Protein AF-0000000076971433 (afdb_homodimer)

pLDDT: mean 75.14, std 22.91, range [14.65, 96.81]

Sequence (812 aa):
SLRRSRSKHLTMSSSSPRTAMARDSKKKKKKRLKGSPVSKLTDDILADIISRVPYKSTCCCQCVSTRWRDLISHREHQKKMPQSIAGFFHEGSNAFRSPRNARYFTNLSRQRYPLVDPSLSFLPDCERLDILDGCNGLLLCHCWMAVDPMAFYYYVVCNPTTGKWVAVPATDGSSMVSVARLVFDPAVSSHFQVFEFIDEQSRGIAEDELDADCCGRIEALAIYSSKTGAWKYQTVEHGPFVIPENSVSAFFNGILHLPAYECVVAVDVEGANWWLVDVPEPPYYADCIGGVFPSQGHLYFAESDRSKLSVWVLEDYVTGKWTLKHNVSHLHLFGREYSSFADYYSVISIHPEHGLIFIVSGEEKTLMSYDMDSGELCILRQLGWECRPPYVPYVRLFSESLGDENSLRRSRSKHLTMSSSSPRTAMARDSKKKKKKRLKGSPVSKLTDDILADIISRVPYKSTCCCQCVSTRWRDLISHREHQKKMPQSIAGFFHEGSNAFRSPRNARYFTNLSRQRYPLVDPSLSFLPDCERLDILDGCNGLLLCHCWMAVDPMAFYYYVVCNPTTGKWVAVPATDGSSMVSVARLVFDPAVSSHFQVFEFIDEQSRGIAEDELDADCCGRIEALAIYSSKTGAWKYQTVEHGPFVIPENSVSAFFNGILHLPAYECVVAVDVEGANWWLVDVPEPPYYADCIGGVFPSQGHLYFAESDRSKLSVWVLEDYVTGKWTLKHNVSHLHLFGREYSSFADYYSVISIHPEHGLIFIVSGEEKTLMSYDMDSGELCILRQLGWECRPPYVPYVRLFSESLGDEN

InterPro domains:
  IPR001810 F-box domain [PF00646] (39-75)
  IPR001810 F-box domain [SM00256] (41-81)
  IPR011044 Quinoprotein amine dehydrogenase, beta chain-like [SSF50969] (158-384)
  IPR036047 F-box-like domain superfamily [SSF81383] (30-94)
  IPR055290 F-box protein At3g26010-like [PTHR35546] (41-379)
  IPR056592 F-box protein At3g26010-like, beta-propeller domain [PF24750] (133-381)

Radius of gyration: 39.4 Å; Cα contacts (8 Å, |Δi|>4): 1635; chains: 2; bounding box: 202×91×122 Å

Organism: Aegilops tauschii subsp. strangulata (NCBI:txid200361)

Secondary structure (DSSP, 8-state):
------------------------------------TTTTS-HHHHHHHHHHS-HHHHHHGGGT-HHHHHHHH-HHHHTTS---EEEEEEEEE-TTEESSEEEEEEESS--SS-SS-TT-TTSPP-SEEEEEEEETTEEEEEEEEE-SS-EEEEEEEEETTTTEEEEEPPPTTGGG--EEEEEE-TTT-S-EEEEEEEETGGGT--TTTS-GGGTTBEEEEEEEETTTTEEEEEE--S---B--TT---EEETTEEEEE-SSEEEEEETTS--EEEEE-SS--SSTT---EEEEETTEEEEEEE-SSEEEEEEEEETTTTEEEEEEEEEHHHHHTTTTGGGGGSEEEEEE-SSSSEEEEEETTTTEEEEEETTT--EEEEEE--TTEEEEEEEEE------SS---/------------------------------------TTTTS-HHHHHHHHHHS-HHHHHHGGGT-HHHHHHHH-HHHHTTS---EEEEEEEEE-TTEESSEEEEEEESS--SS-SS-TT-TTS---SEEEEEEEETTEEEEEEEEEETTEEEEEEEEEETTTTEEEEEPPPTTGGG--EEEEEE-TTT-S-EEEEEEEETGGGT--GGGS-GGGTTBEEEEEEEETTTTEEEEEE--S---BPPTT---EEETTEEEEE-SSEEEEEETTS--EEEEEPSS--SSTT---EEEEETTEEEEEEE-SSEEEEEEEEETTTTEEEEEEEEEHHHHHTTTTGGGGGSEEEEEE-SSSSEEEEEETTTTEEEEEETTT--EEEEEE--TTEEEEEEEEE------SS---

Foldseek 3Di:
DDDDPDDPPVVPPCPPPPPPPPPPPPPPPPPPPPQDPVNPQPLQNLLVVVLVDALVVLVVCVVVDVSSVCCLEPLVNLVVRALWFQWWKFKFADPVDVVRIDIDTDGLDPDPDGSFDRVLVLDDDAPDKAFQADDSQKTKIWGWHPDPPDIDIWIKIAHRRQSDIDTQGDDPLNVLFLAKYKADDSNVDLKIKMKTFDAPVSVVDDPVVDDPVQPQFGFKMWMAILAVSDIDIDGDPDDGWHADRQAAWDDAPQWIWTWTQFFIWIAGNVRPDIDTAGDPDHAPDSPWIWHWAAAPRWIKTWGDHLWKIWIWTQDDRVVNDIDTDAIDTLCLQQNPVRSVFSVDKGFQYATRYFQKTWMFGDQQGWIWIAHRVVSDIGTRDRPGNRIDDDIYGRGRRSYPRNYPPD/DDDDPDPPPPVPPPPPPPPPPPPPPPPPPPPPPPPDPVNPQPLQNLLVVVLVDALVVLVVCVVVDVVSVCCLEPLVNLVVRALWFQFWKFKFADPVDVVRIDIDTDGLDPDPDGSFDRVLVLDDDAPDKAFQADDSQKTKIWGWHPDPPDIDIWIKIARRRQSDIDTQGADPLNVLFLAKYKADDSNVDLKIKMKTFDAPVSVVDDPVVDDPVQPQFGFKMWMAILAVSDIDIDGDPDDGWHADRQAAWDDAPQWIWTWTQFFIWIAGNVRPDIDTAGDPDHAPDSPWIWHWAAAPRWIKTWGDHLWKIWIWTQDDRVVNDIDTDAIDTLCLQQNPVRSVFSVDKGFQYATRYFQKTWMFGDQQGWIWIAHRVVSDIGTSDRPGNRIDDDIYGRGHRSYPRNYPPD

Structure (mmCIF, N/CA/C/O backbone):
data_AF-0000000076971433-model_v1
#
loop_
_entity.id
_entity.type
_entity.pdbx_description
1 polymer 'F-box domain-containing protein'
#
loop_
_atom_site.group_PDB
_atom_site.id
_atom_site.type_symbol
_atom_site.label_atom_id
_atom_site.label_alt_id
_atom_site.label_comp_id
_atom_site.label_asym_id
_atom_site.label_entity_id
_atom_site.label_seq_id
_atom_site.pdbx_PDB_ins_code
_atom_site.Cartn_x
_atom_site.Cartn_y
_atom_site.Cartn_z
_atom_site.occupancy
_atom_site.B_iso_or_equiv
_atom_site.auth_seq_id
_atom_site.auth_comp_id
_atom_site.auth_asym_id
_atom_site.auth_atom_id
_atom_site.pdbx_PDB_model_num
ATOM 1 N N . SER A 1 1 ? 108 -48.25 -32.625 1 18.06 1 SER A N 1
ATOM 2 C CA . SER A 1 1 ? 108.562 -46.906 -32.5 1 18.06 1 SER A CA 1
ATOM 3 C C . SER A 1 1 ? 107.812 -45.938 -33.375 1 18.06 1 SER A C 1
ATOM 5 O O . SER A 1 1 ? 107.188 -45 -32.875 1 18.06 1 SER A O 1
ATOM 7 N N . LEU A 1 2 ? 108.125 -45.406 -34.688 1 14.65 2 LEU A N 1
ATOM 8 C CA . LEU A 1 2 ? 108.688 -44.094 -34.969 1 14.65 2 LEU A CA 1
ATOM 9 C C . LEU A 1 2 ? 107.625 -43.219 -35.656 1 14.65 2 LEU A C 1
ATOM 11 O O . LEU A 1 2 ? 107.75 -41.969 -35.688 1 14.65 2 LEU A O 1
ATOM 15 N N . ARG A 1 3 ? 106.625 -43.875 -36.406 1 15.77 3 ARG A N 1
ATOM 16 C CA . ARG A 1 3 ? 106.625 -43.281 -37.75 1 15.77 3 ARG A CA 1
ATOM 17 C C . ARG A 1 3 ? 106.125 -41.844 -37.719 1 15.77 3 ARG A C 1
ATOM 19 O O . ARG A 1 3 ? 105.438 -41.406 -36.781 1 15.77 3 ARG A O 1
ATOM 26 N N . ARG A 1 4 ? 106.062 -41.156 -38.969 1 17.53 4 ARG A N 1
ATOM 27 C CA . ARG A 1 4 ? 106.25 -39.938 -39.75 1 17.53 4 ARG A CA 1
ATOM 28 C C . ARG A 1 4 ? 105.062 -39 -39.562 1 17.53 4 ARG A C 1
ATOM 30 O O . ARG A 1 4 ? 103.938 -39.375 -39.875 1 17.53 4 ARG A O 1
ATOM 37 N N . SER A 1 5 ? 104.938 -38.031 -38.719 1 16.42 5 SER A N 1
ATOM 38 C CA . SER A 1 5 ? 104.062 -37.281 -37.844 1 16.42 5 SER A CA 1
ATOM 39 C C . SER A 1 5 ? 103.375 -36.156 -38.625 1 16.42 5 SER A C 1
ATOM 41 O O . SER A 1 5 ? 102.688 -35.312 -38.031 1 16.42 5 SER A O 1
ATOM 43 N N . ARG A 1 6 ? 103.938 -36.188 -40 1 17.91 6 ARG A N 1
ATOM 44 C CA . ARG A 1 6 ? 103.938 -34.781 -40.406 1 17.91 6 ARG A CA 1
ATOM 45 C C . ARG A 1 6 ? 102.562 -34.125 -40.281 1 17.91 6 ARG A C 1
ATOM 47 O O . ARG A 1 6 ? 101.562 -34.844 -40.156 1 17.91 6 ARG A O 1
ATOM 54 N N . SER A 1 7 ? 102.312 -32.906 -41 1 18.09 7 SER A N 1
ATOM 55 C CA . SER A 1 7 ? 101.938 -31.484 -40.875 1 18.09 7 SER A CA 1
ATOM 56 C C . SER A 1 7 ? 100.562 -31.234 -41.406 1 18.09 7 SER A C 1
ATOM 58 O O . SER A 1 7 ? 100.312 -31.281 -42.625 1 18.09 7 SER A O 1
ATOM 60 N N . LYS A 1 8 ? 99.5 -31.766 -40.875 1 22.47 8 LYS A N 1
ATOM 61 C CA . LYS A 1 8 ? 98.125 -31.969 -41.281 1 22.47 8 LYS A CA 1
ATOM 62 C C . LYS A 1 8 ? 97.438 -30.641 -41.469 1 22.47 8 LYS A C 1
ATOM 64 O O . LYS A 1 8 ? 97.188 -29.906 -40.5 1 22.47 8 LYS A O 1
ATOM 69 N N . HIS A 1 9 ? 97.812 -29.922 -42.531 1 20.19 9 HIS A N 1
ATOM 70 C CA . HIS A 1 9 ? 97.562 -28.531 -42.875 1 20.19 9 HIS A CA 1
ATOM 71 C C . HIS A 1 9 ? 96.062 -28.266 -42.938 1 20.19 9 HIS A C 1
ATOM 73 O O . HIS A 1 9 ? 95.312 -28.859 -43.75 1 20.19 9 HIS A O 1
ATOM 79 N N . LEU A 1 10 ? 95.375 -28.094 -41.844 1 21.97 10 LEU A N 1
ATOM 80 C CA . LEU A 1 10 ? 93.938 -28.141 -41.594 1 21.97 10 LEU A CA 1
ATOM 81 C C . LEU A 1 10 ? 93.25 -26.969 -42.281 1 21.97 10 LEU A C 1
ATOM 83 O O . LEU A 1 10 ? 93.5 -25.812 -41.969 1 21.97 10 LEU A O 1
ATOM 87 N N . THR A 1 11 ? 93.188 -27 -43.531 1 21.25 11 THR A N 1
ATOM 88 C CA . THR A 1 11 ? 92.688 -25.984 -44.469 1 21.25 11 THR A CA 1
ATOM 89 C C . THR A 1 11 ? 91.312 -25.469 -43.969 1 21.25 11 THR A C 1
ATOM 91 O O . THR A 1 11 ? 90.312 -26.219 -43.875 1 21.25 11 THR A O 1
ATOM 94 N N . MET A 1 12 ? 91.25 -24.516 -43.094 1 23.09 12 MET A N 1
ATOM 95 C CA . MET A 1 12 ? 90.188 -24 -42.281 1 23.09 12 MET A CA 1
ATOM 96 C C . MET A 1 12 ? 89.125 -23.281 -43.156 1 23.09 12 MET A C 1
ATOM 98 O O . MET A 1 12 ? 89.438 -22.297 -43.812 1 23.09 12 MET A O 1
ATOM 102 N N . SER A 1 13 ? 88.438 -24.016 -43.906 1 21.97 13 SER A N 1
ATOM 103 C CA . SER A 1 13 ? 87.438 -23.531 -44.844 1 21.97 13 SER A CA 1
ATOM 104 C C . SER A 1 13 ? 86.562 -22.438 -44.219 1 21.97 13 SER A C 1
ATOM 106 O O . SER A 1 13 ? 86.125 -22.562 -43.062 1 21.97 13 SER A O 1
ATOM 108 N N . SER A 1 14 ? 86.688 -21.203 -44.625 1 23.11 14 SER A N 1
ATOM 109 C CA . SER A 1 14 ? 86.25 -19.875 -44.25 1 23.11 14 SER A CA 1
ATOM 110 C C . SER A 1 14 ? 84.75 -19.766 -44.344 1 23.11 14 SER A C 1
ATOM 112 O O . SER A 1 14 ? 84.188 -19.688 -45.438 1 23.11 14 SER A O 1
ATOM 114 N N . SER A 1 15 ? 84 -20.688 -43.844 1 22.64 15 SER A N 1
ATOM 115 C CA . SER A 1 15 ? 82.562 -20.797 -44.062 1 22.64 15 SER A CA 1
ATOM 116 C C . SER A 1 15 ? 81.875 -19.5 -43.688 1 22.64 15 SER A C 1
ATOM 118 O O . SER A 1 15 ? 81.938 -19.047 -42.562 1 22.64 15 SER A O 1
ATOM 120 N N . SER A 1 16 ? 81.875 -18.609 -44.562 1 24.41 16 SER A N 1
ATOM 121 C CA . SER A 1 16 ? 81.312 -17.281 -44.312 1 24.41 16 SER A CA 1
ATOM 122 C C . SER A 1 16 ? 79.938 -17.359 -43.719 1 24.41 16 SER A C 1
ATOM 124 O O . SER A 1 16 ? 79.062 -18.094 -44.219 1 24.41 16 SER A O 1
ATOM 126 N N . PRO A 1 17 ? 79.75 -17.031 -42.469 1 25.36 17 PRO A N 1
ATOM 127 C CA . PRO A 1 17 ? 78.562 -17.266 -41.719 1 25.36 17 PRO A CA 1
ATOM 128 C C . PRO A 1 17 ? 77.375 -16.469 -42.25 1 25.36 17 PRO A C 1
ATOM 130 O O . PRO A 1 17 ? 77.438 -15.234 -42.344 1 25.36 17 PRO A O 1
ATOM 133 N N . ARG A 1 18 ? 76.75 -16.766 -43.312 1 24.42 18 ARG A N 1
ATOM 134 C CA . ARG A 1 18 ? 75.562 -16.125 -43.844 1 24.42 18 ARG A CA 1
ATOM 135 C C . ARG A 1 18 ? 74.562 -15.789 -42.719 1 24.42 18 ARG A C 1
ATOM 137 O O . ARG A 1 18 ? 74.188 -16.656 -41.938 1 24.42 18 ARG A O 1
ATOM 144 N N . THR A 1 19 ? 74.688 -14.68 -42.156 1 24.05 19 THR A N 1
ATOM 145 C CA . THR A 1 19 ? 73.938 -14.148 -41.031 1 24.05 19 THR A CA 1
ATOM 146 C C . THR A 1 19 ? 72.438 -14.227 -41.312 1 24.05 19 THR A C 1
ATOM 148 O O . THR A 1 19 ? 71.938 -13.555 -42.219 1 24.05 19 THR A O 1
ATOM 151 N N . ALA A 1 20 ? 71.875 -15.312 -41.469 1 24.41 20 ALA A N 1
ATOM 152 C CA . ALA A 1 20 ? 70.438 -15.469 -41.719 1 24.41 20 ALA A CA 1
ATOM 153 C C . ALA A 1 20 ? 69.625 -14.578 -40.781 1 24.41 20 ALA A C 1
ATOM 155 O O . ALA A 1 20 ? 69.688 -14.695 -39.562 1 24.41 20 ALA A O 1
ATOM 156 N N . MET A 1 21 ? 69.312 -13.406 -41.156 1 25.36 21 MET A N 1
ATOM 157 C CA . MET A 1 21 ? 68.438 -12.445 -40.469 1 25.36 21 MET A CA 1
ATOM 158 C C . MET A 1 21 ? 67.188 -13.102 -40.031 1 25.36 21 MET A C 1
ATOM 160 O O . MET A 1 21 ? 66.375 -13.555 -40.844 1 25.36 21 MET A O 1
ATOM 164 N N . ALA A 1 22 ? 67.25 -13.812 -39 1 25.61 22 ALA A N 1
ATOM 165 C CA . ALA A 1 22 ? 66.062 -14.516 -38.438 1 25.61 22 ALA A CA 1
ATOM 166 C C . ALA A 1 22 ? 64.875 -13.586 -38.281 1 25.61 22 ALA A C 1
ATOM 168 O O . ALA A 1 22 ? 65 -12.562 -37.625 1 25.61 22 ALA A O 1
ATOM 169 N N . ARG A 1 23 ? 64.188 -13.398 -39.312 1 24.62 23 ARG A N 1
ATOM 170 C CA . ARG A 1 23 ? 62.906 -12.68 -39.25 1 24.62 23 ARG A CA 1
ATOM 171 C C . ARG A 1 23 ? 62.125 -13.094 -38 1 24.62 23 ARG A C 1
ATOM 173 O O . ARG A 1 23 ? 61.812 -14.273 -37.812 1 24.62 23 ARG A O 1
ATOM 180 N N . ASP A 1 24 ? 62.406 -12.516 -36.875 1 25.7 24 ASP A N 1
ATOM 181 C CA . ASP A 1 24 ? 61.75 -12.703 -35.594 1 25.7 24 ASP A CA 1
ATOM 182 C C . ASP A 1 24 ? 60.219 -12.781 -35.75 1 25.7 24 ASP A C 1
ATOM 184 O O . ASP A 1 24 ? 59.594 -11.828 -36.188 1 25.7 24 ASP A O 1
ATOM 188 N N . SER A 1 25 ? 59.75 -13.773 -36.281 1 22.55 25 SER A N 1
ATOM 189 C CA . SER A 1 25 ? 58.312 -13.93 -36.312 1 22.55 25 SER A CA 1
ATOM 190 C C . SER A 1 25 ? 57.719 -13.625 -34.938 1 22.55 25 SER A C 1
ATOM 192 O O . SER A 1 25 ? 57.938 -14.359 -33.969 1 22.55 25 SER A O 1
ATOM 194 N N . LYS A 1 26 ? 57.594 -12.352 -34.531 1 27.58 26 LYS A N 1
ATOM 195 C CA . LYS A 1 26 ? 56.812 -12.055 -33.344 1 27.58 26 LYS A CA 1
ATOM 196 C C . LYS A 1 26 ? 55.594 -12.961 -33.25 1 27.58 26 LYS A C 1
ATOM 198 O O . LYS A 1 26 ? 54.719 -12.914 -34.125 1 27.58 26 LYS A O 1
ATOM 203 N N . LYS A 1 27 ? 55.781 -14.133 -32.812 1 27.14 27 LYS A N 1
ATOM 204 C CA . LYS A 1 27 ? 54.656 -14.992 -32.406 1 27.14 27 LYS A CA 1
ATOM 205 C C . LYS A 1 27 ? 53.5 -14.172 -31.844 1 27.14 27 LYS A C 1
ATOM 207 O O . LYS A 1 27 ? 53.688 -13.43 -30.875 1 27.14 27 LYS A O 1
ATOM 212 N N . LYS A 1 28 ? 52.656 -13.773 -32.625 1 27.02 28 LYS A N 1
ATOM 213 C CA . LYS A 1 28 ? 51.406 -13.219 -32.156 1 27.02 28 LYS A CA 1
ATOM 214 C C . LYS A 1 28 ? 50.938 -13.914 -30.891 1 27.02 28 LYS A C 1
ATOM 216 O O . LYS A 1 28 ? 50.656 -15.117 -30.891 1 27.02 28 LYS A O 1
ATOM 221 N N . LYS A 1 29 ? 51.469 -13.656 -29.781 1 28.19 29 LYS A N 1
ATOM 222 C CA . LYS A 1 29 ? 50.844 -14.062 -28.531 1 28.19 29 LYS A CA 1
ATOM 223 C C . LYS A 1 29 ? 49.312 -14.133 -28.656 1 28.19 29 LYS A C 1
ATOM 225 O O . LYS A 1 29 ? 48.656 -13.125 -28.922 1 28.19 29 LYS A O 1
ATOM 230 N N . LYS A 1 30 ? 48.844 -15.117 -29.234 1 25.2 30 LYS A N 1
ATOM 231 C CA . LYS A 1 30 ? 47.406 -15.352 -29.125 1 25.2 30 LYS A CA 1
ATOM 232 C C . LYS A 1 30 ? 46.875 -14.867 -27.781 1 25.2 30 LYS A C 1
ATOM 234 O O . LYS A 1 30 ? 47.281 -15.367 -26.734 1 25.2 30 LYS A O 1
ATOM 239 N N . LYS A 1 31 ? 46.75 -13.656 -27.609 1 27.23 31 LYS A N 1
ATOM 240 C CA . LYS A 1 31 ? 45.969 -13.094 -26.5 1 27.23 31 LYS A CA 1
ATOM 241 C C . LYS A 1 31 ? 44.875 -14.055 -26.047 1 27.23 31 LYS A C 1
ATOM 243 O O . LYS A 1 31 ? 43.969 -14.367 -26.797 1 27.23 31 LYS A O 1
ATOM 248 N N . ARG A 1 32 ? 45.25 -15.086 -25.344 1 26.11 32 ARG A N 1
ATOM 249 C CA . ARG A 1 32 ? 44.281 -15.867 -24.594 1 26.11 32 ARG A CA 1
ATOM 250 C C . ARG A 1 32 ? 43.094 -15.008 -24.172 1 26.11 32 ARG A C 1
ATOM 252 O O . ARG A 1 32 ? 43.25 -14.062 -23.391 1 26.11 32 ARG A O 1
ATOM 259 N N . LEU A 1 33 ? 42.375 -14.656 -25.141 1 29.3 33 LEU A N 1
ATOM 260 C CA . LEU A 1 33 ? 41.094 -14.055 -24.781 1 29.3 33 LEU A CA 1
ATOM 261 C C . LEU A 1 33 ? 40.625 -14.547 -23.406 1 29.3 33 LEU A C 1
ATOM 263 O O . LEU A 1 33 ? 40.344 -15.734 -23.234 1 29.3 33 LEU A O 1
ATOM 267 N N . LYS A 1 34 ? 41.375 -14.211 -22.391 1 31.64 34 LYS A N 1
ATOM 268 C CA . LYS A 1 34 ? 40.844 -14.344 -21.031 1 31.64 34 LYS A CA 1
ATOM 269 C C . LYS A 1 34 ? 39.312 -14.359 -21.031 1 31.64 34 LYS A C 1
ATOM 271 O O . LYS A 1 34 ? 38.656 -13.406 -21.484 1 31.64 34 LYS A O 1
ATOM 276 N N . GLY A 1 35 ? 38.844 -15.484 -21.406 1 33.47 35 GLY A N 1
ATOM 277 C CA . GLY A 1 35 ? 37.406 -15.734 -21.359 1 33.47 35 GLY A CA 1
ATOM 278 C C . GLY A 1 35 ? 36.688 -14.891 -20.328 1 33.47 35 GLY A C 1
ATOM 279 O O . GLY A 1 35 ? 37.25 -14.57 -19.281 1 33.47 35 GLY A O 1
ATOM 280 N N . SER A 1 36 ? 36.062 -13.891 -20.844 1 36.91 36 SER A N 1
ATOM 281 C CA . SER A 1 36 ? 35.281 -13.039 -19.953 1 36.91 36 SER A CA 1
ATOM 282 C C . SER A 1 36 ? 34.812 -13.82 -18.734 1 36.91 36 SER A C 1
ATOM 284 O O . SER A 1 36 ? 34.531 -15.016 -18.828 1 36.91 36 SER A O 1
ATOM 286 N N . PRO A 1 37 ? 35.312 -13.453 -17.578 1 40.94 37 PRO A N 1
ATOM 287 C CA . PRO A 1 37 ? 34.844 -14.133 -16.375 1 40.94 37 PRO A CA 1
ATOM 288 C C . PRO A 1 37 ? 33.438 -14.672 -16.531 1 40.94 37 PRO A C 1
ATOM 290 O O . PRO A 1 37 ? 33 -15.562 -15.773 1 40.94 37 PRO A O 1
ATOM 293 N N . VAL A 1 38 ? 32.719 -14.078 -17.344 1 42.66 38 VAL A N 1
ATOM 294 C CA . VAL A 1 38 ? 31.406 -14.625 -17.594 1 42.66 38 VAL A CA 1
ATOM 295 C C . VAL A 1 38 ? 31.516 -15.945 -18.344 1 42.66 38 VAL A C 1
ATOM 297 O O . VAL A 1 38 ? 30.641 -16.812 -18.234 1 42.66 38 VAL A O 1
ATOM 300 N N . SER A 1 39 ? 32.469 -16.156 -19.078 1 43.81 39 SER A N 1
ATOM 301 C CA . SER A 1 39 ? 32.688 -17.406 -19.797 1 43.81 39 SER A CA 1
ATOM 302 C C . SER A 1 39 ? 32.906 -18.562 -18.828 1 43.81 39 SER A C 1
ATOM 304 O O . SER A 1 39 ? 32.656 -19.719 -19.156 1 43.81 39 SER A O 1
ATOM 306 N N . LYS A 1 40 ? 33.531 -18.391 -17.781 1 43.25 40 LYS A N 1
ATOM 307 C CA . LYS A 1 40 ? 33.812 -19.422 -16.797 1 43.25 40 LYS A CA 1
ATOM 308 C C . LYS A 1 40 ? 32.594 -19.703 -15.922 1 43.25 40 LYS A C 1
ATOM 310 O O . LYS A 1 40 ? 32.625 -20.625 -15.094 1 43.25 40 LYS A O 1
ATOM 315 N N . LEU A 1 41 ? 31.719 -18.734 -15.875 1 44.47 41 LEU A N 1
ATOM 316 C CA . LEU A 1 41 ? 30.547 -19 -15.055 1 44.47 41 LEU A CA 1
ATOM 317 C C . LEU A 1 41 ? 29.688 -20.078 -15.688 1 44.47 41 LEU A C 1
ATOM 319 O O . LEU A 1 41 ? 29.438 -20.062 -16.891 1 44.47 41 LEU A O 1
ATOM 323 N N . THR A 1 42 ? 29.609 -21.234 -15.094 1 45.91 42 THR A N 1
ATOM 324 C CA . THR A 1 42 ? 28.766 -22.312 -15.57 1 45.91 42 THR A CA 1
ATOM 325 C C . THR A 1 42 ? 27.359 -21.797 -15.891 1 45.91 42 THR A C 1
ATOM 327 O O . THR A 1 42 ? 26.938 -20.766 -15.367 1 45.91 42 THR A O 1
ATOM 330 N N . ASP A 1 43 ? 26.828 -22.391 -16.906 1 48.88 43 ASP A N 1
ATOM 331 C CA . ASP A 1 43 ? 25.469 -22.047 -17.297 1 48.88 43 ASP A CA 1
ATOM 332 C C . ASP A 1 43 ? 24.562 -21.891 -16.078 1 48.88 43 ASP A C 1
ATOM 334 O O . ASP A 1 43 ? 23.672 -21.047 -16.078 1 48.88 43 ASP A O 1
ATOM 338 N N . ASP A 1 44 ? 24.844 -22.656 -15.109 1 48.03 44 ASP A N 1
ATOM 339 C CA . ASP A 1 44 ? 24.062 -22.609 -13.883 1 48.03 44 ASP A CA 1
ATOM 340 C C . ASP A 1 44 ? 24.25 -21.281 -13.156 1 48.03 44 ASP A C 1
ATOM 342 O O . ASP A 1 44 ? 23.297 -20.703 -12.656 1 48.03 44 ASP A O 1
ATOM 346 N N . ILE A 1 45 ? 25.422 -20.938 -13.125 1 51.31 45 ILE A N 1
ATOM 347 C CA . ILE A 1 45 ? 25.719 -19.688 -12.438 1 51.31 45 ILE A CA 1
ATOM 348 C C . ILE A 1 45 ? 25.172 -18.5 -13.234 1 51.31 45 ILE A C 1
ATOM 350 O O . ILE A 1 45 ? 24.625 -17.562 -12.656 1 51.31 45 ILE A O 1
ATOM 354 N N . LEU A 1 46 ? 25.359 -18.641 -14.516 1 52.03 46 LEU A N 1
ATOM 355 C CA . LEU A 1 46 ? 24.828 -17.578 -15.359 1 52.03 46 LEU A CA 1
ATOM 356 C C . LEU A 1 46 ? 23.312 -17.469 -15.219 1 52.03 46 LEU A C 1
ATOM 358 O O . LEU A 1 46 ? 22.766 -16.375 -15.141 1 52.03 46 LEU A O 1
ATOM 362 N N . ALA A 1 47 ? 22.812 -18.656 -15.289 1 50.94 47 ALA A N 1
ATOM 363 C CA . ALA A 1 47 ? 21.359 -18.688 -15.078 1 50.94 47 ALA A CA 1
ATOM 364 C C . ALA A 1 47 ? 20.984 -18.062 -13.742 1 50.94 47 ALA A C 1
ATOM 366 O O . ALA A 1 47 ? 20 -17.328 -13.656 1 50.94 47 ALA A O 1
ATOM 367 N N . ASP A 1 48 ? 21.875 -18.344 -12.844 1 52.44 48 ASP A N 1
ATOM 368 C CA . ASP A 1 48 ? 21.641 -17.781 -11.516 1 52.44 48 ASP A CA 1
ATOM 369 C C . ASP A 1 48 ? 21.781 -16.25 -11.539 1 52.44 48 ASP A C 1
ATOM 371 O O . ASP A 1 48 ? 20.984 -15.539 -10.93 1 52.44 48 ASP A O 1
ATOM 375 N N . ILE A 1 49 ? 22.719 -15.867 -12.203 1 53.03 49 ILE A N 1
ATOM 376 C CA . ILE A 1 49 ? 22.969 -14.43 -12.289 1 53.03 49 ILE A CA 1
ATOM 377 C C . ILE A 1 49 ? 21.828 -13.766 -13.047 1 53.03 49 ILE A C 1
ATOM 379 O O . ILE A 1 49 ? 21.312 -12.727 -12.617 1 53.03 49 ILE A O 1
ATOM 383 N N . ILE A 1 50 ? 21.484 -14.438 -14.117 1 54.25 50 ILE A N 1
ATOM 384 C CA . ILE A 1 50 ? 20.469 -13.859 -14.992 1 54.25 50 ILE A CA 1
ATOM 385 C C . ILE A 1 50 ? 19.125 -13.797 -14.258 1 54.25 50 ILE A C 1
ATOM 387 O O . ILE A 1 50 ? 18.359 -12.844 -14.438 1 54.25 50 ILE A O 1
ATOM 391 N N . SER A 1 51 ? 19.047 -14.789 -13.547 1 51.81 51 SER A N 1
ATOM 392 C CA . SER A 1 51 ? 17.781 -14.875 -12.82 1 51.81 51 SER A CA 1
ATOM 393 C C . SER A 1 51 ? 17.656 -13.742 -11.805 1 51.81 51 SER A C 1
ATOM 395 O O . SER A 1 51 ? 16.562 -13.438 -11.336 1 51.81 51 SER A O 1
ATOM 397 N N . ARG A 1 52 ? 18.781 -13.203 -11.57 1 50.03 52 ARG A N 1
ATOM 398 C CA . ARG A 1 52 ? 18.812 -12.195 -10.516 1 50.03 52 ARG A CA 1
ATOM 399 C C . ARG A 1 52 ? 18.859 -10.789 -11.102 1 50.03 52 ARG A C 1
ATOM 401 O O . ARG A 1 52 ? 18.766 -9.805 -10.367 1 50.03 52 ARG A O 1
ATOM 408 N N . VAL A 1 53 ? 19.125 -10.672 -12.43 1 50.41 53 VAL A N 1
ATOM 409 C CA . VAL A 1 53 ? 19.312 -9.359 -13.039 1 50.41 53 VAL A CA 1
ATOM 410 C C . VAL A 1 53 ? 18.062 -8.992 -13.859 1 50.41 53 VAL A C 1
ATOM 412 O O . VAL A 1 53 ? 17.469 -9.859 -14.5 1 50.41 53 VAL A O 1
ATOM 415 N N . PRO A 1 54 ? 17.641 -7.73 -13.781 1 47.72 54 PRO A N 1
ATOM 416 C CA . PRO A 1 54 ? 16.531 -7.297 -14.617 1 47.72 54 PRO A CA 1
ATOM 417 C C . PRO A 1 54 ? 16.766 -7.559 -16.109 1 47.72 54 PRO A C 1
ATOM 419 O O . PRO A 1 54 ? 17.906 -7.547 -16.562 1 47.72 54 PRO A O 1
ATOM 422 N N . TYR A 1 55 ? 15.672 -7.93 -16.875 1 46.06 55 TYR A N 1
ATOM 423 C CA . TYR A 1 55 ? 15.727 -8.336 -18.281 1 46.06 55 TYR A CA 1
ATOM 424 C C . TYR A 1 55 ? 16.484 -7.312 -19.109 1 46.06 55 TYR A C 1
ATOM 426 O O . TYR A 1 55 ? 17.312 -7.676 -19.953 1 46.06 55 TYR A O 1
ATOM 434 N N . LYS A 1 56 ? 16.078 -6.113 -18.844 1 45.16 56 LYS A N 1
ATOM 435 C CA . LYS A 1 56 ? 16.734 -5.105 -19.672 1 45.16 56 LYS A CA 1
ATOM 436 C C . LYS A 1 56 ? 18.25 -5.172 -19.516 1 45.16 56 LYS A C 1
ATOM 438 O O . LYS A 1 56 ? 18.984 -5.051 -20.5 1 45.16 56 LYS A O 1
ATOM 443 N N . SER A 1 57 ? 18.578 -5.363 -18.328 1 44.94 57 SER A N 1
ATOM 444 C CA . SER A 1 57 ? 20.016 -5.469 -18.109 1 44.94 57 SER A CA 1
ATOM 445 C C . SER A 1 57 ? 20.562 -6.754 -18.719 1 44.94 57 SER A C 1
ATOM 447 O O . SER A 1 57 ? 21.688 -6.773 -19.234 1 44.94 57 SER A O 1
ATOM 449 N N . THR A 1 58 ? 19.766 -7.715 -18.625 1 46.97 58 THR A N 1
ATOM 450 C CA . THR A 1 58 ? 20.188 -8.992 -19.188 1 46.97 58 THR A CA 1
ATOM 451 C C . THR A 1 58 ? 20.234 -8.914 -20.719 1 46.97 58 THR A C 1
ATOM 453 O O . THR A 1 58 ? 21.109 -9.5 -21.344 1 46.97 58 THR A O 1
ATOM 456 N N . CYS A 1 59 ? 19.25 -8.195 -21.141 1 46.19 59 CYS A N 1
ATOM 457 C CA . CYS A 1 59 ? 19.266 -8.047 -22.578 1 46.19 59 CYS A CA 1
ATOM 458 C C . CYS A 1 59 ? 20.453 -7.223 -23.047 1 46.19 59 CYS A C 1
ATOM 460 O O . CYS A 1 59 ? 21 -7.445 -24.125 1 46.19 59 CYS A O 1
ATOM 462 N N . CYS A 1 60 ? 20.75 -6.297 -22.234 1 45 60 CYS A N 1
ATOM 463 C CA . CYS A 1 60 ? 21.922 -5.52 -22.625 1 45 60 CYS A CA 1
ATOM 464 C C . CYS A 1 60 ? 23.172 -6.391 -22.625 1 45 60 CYS A C 1
ATOM 466 O O . CYS A 1 60 ? 24.094 -6.156 -23.422 1 45 60 CYS A O 1
ATOM 468 N N . CYS A 1 61 ? 23.141 -7.266 -21.797 1 43.38 61 CYS A N 1
ATOM 469 C CA . CYS A 1 61 ? 24.312 -8.141 -21.75 1 43.38 61 CYS A CA 1
ATOM 470 C C . CYS A 1 61 ? 24.281 -9.141 -22.906 1 43.38 61 CYS A C 1
ATOM 472 O O . CYS A 1 61 ? 25.234 -9.906 -23.078 1 43.38 61 CYS A O 1
ATOM 474 N N . GLN A 1 62 ? 23.234 -9.281 -23.531 1 44.78 62 GLN A N 1
ATOM 475 C CA . GLN A 1 62 ? 23.203 -10.148 -24.703 1 44.78 62 GLN A CA 1
ATOM 476 C C . GLN A 1 62 ? 24.344 -9.82 -25.656 1 44.78 62 GLN A C 1
ATOM 478 O O . GLN A 1 62 ? 24.875 -10.703 -26.344 1 44.78 62 GLN A O 1
ATOM 483 N N . CYS A 1 63 ? 24.594 -8.562 -25.734 1 43.44 63 CYS A N 1
ATOM 484 C CA . CYS A 1 63 ? 25.625 -8.211 -26.688 1 43.44 63 CYS A CA 1
ATOM 485 C C . CYS A 1 63 ? 27 -8.664 -26.203 1 43.44 63 CYS A C 1
ATOM 487 O O . CYS A 1 63 ? 27.953 -8.688 -26.984 1 43.44 63 CYS A O 1
ATOM 489 N N . VAL A 1 64 ? 27.188 -8.742 -24.953 1 45.62 64 VAL A N 1
ATOM 490 C CA . VAL A 1 64 ? 28.578 -8.914 -24.562 1 45.62 64 VAL A CA 1
ATOM 491 C C . VAL A 1 64 ? 28.922 -10.406 -24.5 1 45.62 64 VAL A C 1
ATOM 493 O O . VAL A 1 64 ? 30.078 -10.789 -24.609 1 45.62 64 VAL A O 1
ATOM 496 N N . SER A 1 65 ? 27.922 -11.289 -24.047 1 43.66 65 SER A N 1
ATOM 497 C CA . SER A 1 65 ? 28.266 -12.703 -23.969 1 43.66 65 SER A CA 1
ATOM 498 C C . SER A 1 65 ? 27.312 -13.555 -24.797 1 43.66 65 SER A C 1
ATOM 500 O O . SER A 1 65 ? 26.094 -13.453 -24.641 1 43.66 65 SER A O 1
ATOM 502 N N . THR A 1 66 ? 27.797 -14.109 -25.906 1 49.62 66 THR A N 1
ATOM 503 C CA . THR A 1 66 ? 27.062 -15.039 -26.766 1 49.62 66 THR A CA 1
ATOM 504 C C . THR A 1 66 ? 26.375 -16.109 -25.938 1 49.62 66 THR A C 1
ATOM 506 O O . THR A 1 66 ? 25.266 -16.547 -26.281 1 49.62 66 THR A O 1
ATOM 509 N N . ARG A 1 67 ? 27.047 -16.5 -25.031 1 47.66 67 ARG A N 1
ATOM 510 C CA . ARG A 1 67 ? 26.5 -17.547 -24.188 1 47.66 67 ARG A CA 1
ATOM 511 C C . ARG A 1 67 ? 25.266 -17.047 -23.422 1 47.66 67 ARG A C 1
ATOM 513 O O . ARG A 1 67 ? 24.266 -17.766 -23.312 1 47.66 67 ARG A O 1
ATOM 520 N N . TRP A 1 68 ? 25.375 -15.844 -23.062 1 48.03 68 TRP A N 1
ATOM 521 C CA . TRP A 1 68 ? 24.25 -15.188 -22.406 1 48.03 68 TRP A CA 1
ATOM 522 C C . TRP A 1 68 ? 23.078 -15.055 -23.375 1 48.03 68 TRP A C 1
ATOM 524 O O . TRP A 1 68 ? 21.922 -15.328 -23.016 1 48.03 68 TRP A O 1
ATOM 534 N N . ARG A 1 69 ? 23.406 -14.688 -24.5 1 50.91 69 ARG A N 1
ATOM 535 C CA . ARG A 1 69 ? 22.406 -14.57 -25.547 1 50.91 69 ARG A CA 1
ATOM 536 C C . ARG A 1 69 ? 21.766 -15.922 -25.844 1 50.91 69 ARG A C 1
ATOM 538 O O . ARG A 1 69 ? 20.547 -16.016 -26 1 50.91 69 ARG A O 1
ATOM 545 N N . ASP A 1 70 ? 22.578 -16.875 -25.953 1 52.19 70 ASP A N 1
ATOM 546 C CA . ASP A 1 70 ? 22.078 -18.203 -26.281 1 52.19 70 ASP A CA 1
ATOM 547 C C . ASP A 1 70 ? 21.203 -18.766 -25.172 1 52.19 70 ASP A C 1
ATOM 549 O O . ASP A 1 70 ? 20.234 -19.469 -25.422 1 52.19 70 ASP A O 1
ATOM 553 N N . LEU A 1 71 ? 21.625 -18.484 -24.016 1 50.09 71 LEU A N 1
ATOM 554 C CA . LEU A 1 71 ? 20.859 -18.984 -22.875 1 50.09 71 LEU A CA 1
ATOM 555 C C . LEU A 1 71 ? 19.5 -18.312 -22.797 1 50.09 71 LEU A C 1
ATOM 557 O O . LEU A 1 71 ? 18.516 -18.938 -22.391 1 50.09 71 LEU A O 1
ATOM 561 N N . ILE A 1 72 ? 19.438 -17.094 -23.203 1 50.25 72 ILE A N 1
ATOM 562 C CA . ILE A 1 72 ? 18.172 -16.359 -23.172 1 50.25 72 ILE A CA 1
ATOM 563 C C . ILE A 1 72 ? 17.375 -16.641 -24.438 1 50.25 72 ILE A C 1
ATOM 565 O O . ILE A 1 72 ? 16.141 -16.656 -24.422 1 50.25 72 ILE A O 1
ATOM 569 N N . SER A 1 73 ? 17.984 -16.766 -25.625 1 47 73 SER A N 1
ATOM 570 C CA . SER A 1 73 ? 17.297 -16.828 -26.922 1 47 73 SER A CA 1
ATOM 571 C C . SER A 1 73 ? 16.984 -18.266 -27.297 1 47 73 SER A C 1
ATOM 573 O O . SER A 1 73 ? 16.125 -18.516 -28.156 1 47 73 SER A O 1
ATOM 575 N N . HIS A 1 74 ? 17.844 -19.25 -27.016 1 43.56 74 HIS A N 1
ATOM 576 C CA . HIS A 1 74 ? 17.594 -20.594 -27.547 1 43.56 74 HIS A CA 1
ATOM 577 C C . HIS A 1 74 ? 16.625 -21.359 -26.656 1 43.56 74 HIS A C 1
ATOM 579 O O . HIS A 1 74 ? 16.797 -21.391 -25.438 1 43.56 74 HIS A O 1
ATOM 585 N N . ARG A 1 75 ? 15.625 -21.781 -27.266 1 43.88 75 ARG A N 1
ATOM 586 C CA . ARG A 1 75 ? 14.539 -22.578 -26.719 1 43.88 75 ARG A CA 1
ATOM 587 C C . ARG A 1 75 ? 15.07 -23.672 -25.797 1 43.88 75 ARG A C 1
ATOM 589 O O . ARG A 1 75 ? 14.477 -23.984 -24.766 1 43.88 75 ARG A O 1
ATOM 596 N N . GLU A 1 76 ? 16.062 -24.312 -26.375 1 44.56 76 GLU A N 1
ATOM 597 C CA . GLU A 1 76 ? 16.625 -25.453 -25.641 1 44.56 76 GLU A CA 1
ATOM 598 C C . GLU A 1 76 ? 17.25 -25 -24.328 1 44.56 76 GLU A C 1
ATOM 600 O O . GLU A 1 76 ? 17.203 -25.734 -23.328 1 44.56 76 GLU A O 1
ATOM 605 N N . HIS A 1 77 ? 17.797 -23.891 -24.312 1 43.84 77 HIS A N 1
ATOM 606 C CA . HIS A 1 77 ? 18.484 -23.453 -23.109 1 43.84 77 HIS A CA 1
ATOM 607 C C . HIS A 1 77 ? 17.516 -22.859 -22.094 1 43.84 77 HIS A C 1
ATOM 609 O O . HIS A 1 77 ? 17.781 -22.875 -20.891 1 43.84 77 HIS A O 1
ATOM 615 N N . GLN A 1 78 ? 16.469 -22.375 -22.562 1 45.91 78 GLN A N 1
ATOM 616 C CA . GLN A 1 78 ? 15.391 -21.953 -21.672 1 45.91 78 GLN A CA 1
ATOM 617 C C . GLN A 1 78 ? 14.914 -23.125 -20.812 1 45.91 78 GLN A C 1
ATOM 619 O O . GLN A 1 78 ? 14.516 -22.922 -19.656 1 45.91 78 GLN A O 1
ATOM 624 N N . LYS A 1 79 ? 14.898 -24.312 -21.531 1 44.38 79 LYS A N 1
ATOM 625 C CA . LYS A 1 79 ? 14.555 -25.531 -20.812 1 44.38 79 LYS A CA 1
ATOM 626 C C . LYS A 1 79 ? 15.492 -25.75 -19.625 1 44.38 79 LYS A C 1
ATOM 628 O O . LYS A 1 79 ? 15.125 -26.406 -18.656 1 44.38 79 LYS A O 1
ATOM 633 N N . LYS A 1 80 ? 16.719 -25.234 -19.844 1 42 80 LYS A N 1
ATOM 634 C CA . LYS A 1 80 ? 17.75 -25.484 -18.844 1 42 80 LYS A CA 1
ATOM 635 C C . LYS A 1 80 ? 17.734 -24.391 -17.766 1 42 80 LYS A C 1
ATOM 637 O O . LYS A 1 80 ? 18.453 -24.484 -16.766 1 42 80 LYS A O 1
ATOM 642 N N . MET A 1 81 ? 17.141 -23.328 -18.109 1 43.5 81 MET A N 1
ATOM 643 C CA . MET A 1 81 ? 17.188 -22.297 -17.078 1 43.5 81 MET A CA 1
ATOM 644 C C . MET A 1 81 ? 16.438 -22.734 -15.828 1 43.5 81 MET A C 1
ATOM 646 O O . MET A 1 81 ? 15.375 -23.359 -15.922 1 43.5 81 MET A O 1
ATOM 650 N N . PRO A 1 82 ? 17.203 -22.844 -14.844 1 47.12 82 PRO A N 1
ATOM 651 C CA . PRO A 1 82 ? 16.547 -23.234 -13.594 1 47.12 82 PRO A CA 1
ATOM 652 C C . PRO A 1 82 ? 15.195 -22.562 -13.398 1 47.12 82 PRO A C 1
ATOM 654 O O . PRO A 1 82 ? 15.055 -21.359 -13.656 1 47.12 82 PRO A O 1
ATOM 657 N N . GLN A 1 83 ? 14.227 -23.359 -13.578 1 57.34 83 GLN A N 1
ATOM 658 C CA . GLN A 1 83 ? 12.844 -22.953 -13.328 1 57.34 83 GLN A CA 1
ATOM 659 C C . GLN A 1 83 ? 12.656 -22.516 -11.883 1 57.34 83 GLN A C 1
ATOM 661 O O . GLN A 1 83 ? 11.852 -23.094 -11.148 1 57.34 83 GLN A O 1
ATOM 666 N N . SER A 1 84 ? 13.602 -21.562 -11.484 1 73.69 84 SER A N 1
ATOM 667 C CA . SER A 1 84 ? 13.438 -21.141 -10.102 1 73.69 84 SER A CA 1
ATOM 668 C C . SER A 1 84 ? 12.406 -20.016 -9.977 1 73.69 84 SER A C 1
ATOM 670 O O . SER A 1 84 ? 12.266 -19.203 -10.875 1 73.69 84 SER A O 1
ATOM 672 N N . ILE A 1 85 ? 11.617 -20.25 -9.07 1 85.88 85 ILE A N 1
ATOM 673 C CA . ILE A 1 85 ? 10.625 -19.234 -8.75 1 85.88 85 ILE A CA 1
ATOM 674 C C . ILE A 1 85 ? 11.312 -17.922 -8.383 1 85.88 85 ILE A C 1
ATOM 676 O O . ILE A 1 85 ? 12.164 -17.891 -7.488 1 85.88 85 ILE A O 1
ATOM 680 N N . ALA A 1 86 ? 11.109 -16.875 -9.195 1 88.12 86 ALA A N 1
ATOM 681 C CA . ALA A 1 86 ? 11.68 -15.547 -8.953 1 88.12 86 ALA A CA 1
ATOM 682 C C . ALA A 1 86 ? 10.969 -14.844 -7.801 1 88.12 86 ALA A C 1
ATOM 684 O O . ALA A 1 86 ? 11.586 -14.078 -7.059 1 88.12 86 ALA A O 1
ATOM 685 N N . GLY A 1 87 ? 9.758 -15.125 -7.738 1 94.12 87 GLY A N 1
ATOM 686 C CA . GLY A 1 87 ? 8.945 -14.477 -6.727 1 94.12 87 GLY A CA 1
ATOM 687 C C . GLY A 1 87 ? 7.461 -14.766 -6.879 1 94.12 87 GLY A C 1
ATOM 688 O O . GLY A 1 87 ? 7.078 -15.75 -7.508 1 94.12 87 GLY A O 1
ATOM 689 N N . PHE A 1 88 ? 6.637 -13.906 -6.199 1 96.12 88 PHE A N 1
ATOM 690 C CA . PHE A 1 88 ? 5.191 -14.102 -6.199 1 96.12 88 PHE A CA 1
ATOM 691 C C . PHE A 1 88 ? 4.473 -12.805 -6.547 1 96.12 88 PHE A C 1
ATOM 693 O O . PHE A 1 88 ? 4.824 -11.734 -6.035 1 96.12 88 PHE A O 1
ATOM 700 N N . PHE A 1 89 ? 3.523 -12.938 -7.477 1 96.81 89 PHE A N 1
ATOM 701 C CA . PHE A 1 89 ? 2.545 -11.875 -7.652 1 96.81 89 PHE A CA 1
ATOM 702 C C . PHE A 1 89 ? 1.396 -12.023 -6.66 1 96.81 89 PHE A C 1
ATOM 704 O O . PHE A 1 89 ? 0.937 -13.133 -6.398 1 96.81 89 PHE A O 1
ATOM 711 N N . HIS A 1 90 ? 0.975 -10.961 -6.137 1 96 90 HIS A N 1
ATOM 712 C CA . HIS A 1 90 ? -0.204 -10.953 -5.277 1 96 90 HIS A CA 1
ATOM 713 C C . HIS A 1 90 ? -0.851 -9.578 -5.238 1 96 90 HIS A C 1
ATOM 715 O O . HIS A 1 90 ? -0.316 -8.617 -5.805 1 96 90 HIS A O 1
ATOM 721 N N . GLU A 1 91 ? -2.023 -9.594 -4.672 1 94.81 91 GLU A N 1
ATOM 722 C CA . GLU A 1 91 ? -2.758 -8.336 -4.578 1 94.81 91 GLU A CA 1
ATOM 723 C C . GLU A 1 91 ? -3.041 -7.965 -3.123 1 94.81 91 GLU A C 1
ATOM 725 O O . GLU A 1 91 ? -2.873 -8.789 -2.225 1 94.81 91 GLU A O 1
ATOM 730 N N . GLY A 1 92 ? -3.277 -6.711 -2.924 1 93.25 92 GLY A N 1
ATOM 731 C CA . GLY A 1 92 ? -3.672 -6.207 -1.617 1 93.25 92 GLY A CA 1
ATOM 732 C C . GLY A 1 92 ? -4.742 -5.133 -1.688 1 93.25 92 GLY A C 1
ATOM 733 O O . GLY A 1 92 ? -4.906 -4.48 -2.721 1 93.25 92 GLY A O 1
ATOM 734 N N . SER A 1 93 ? -5.523 -5.078 -0.623 1 92.81 93 SER A N 1
ATOM 735 C CA . SER A 1 93 ? -6.551 -4.047 -0.493 1 92.81 93 SER A CA 1
ATOM 736 C C . SER A 1 93 ? -6.477 -3.365 0.868 1 92.81 93 SER A C 1
ATOM 738 O O . SER A 1 93 ? -6.387 -4.035 1.899 1 92.81 93 SER A O 1
ATOM 740 N N . ASN A 1 94 ? -6.461 -2.059 0.857 1 91.44 94 ASN A N 1
ATOM 741 C CA . ASN A 1 94 ? -6.395 -1.221 2.051 1 91.44 94 ASN A CA 1
ATOM 742 C C . ASN A 1 94 ? -7.34 -0.026 1.949 1 91.44 94 ASN A C 1
ATOM 744 O O . ASN A 1 94 ? -7.129 0.869 1.129 1 91.44 94 ASN A O 1
ATOM 748 N N . ALA A 1 95 ? -8.32 -0.05 2.76 1 89.75 95 ALA A N 1
ATOM 749 C CA . ALA A 1 95 ? -9.32 1.011 2.723 1 89.75 95 ALA A CA 1
ATOM 750 C C . ALA A 1 95 ? -8.711 2.357 3.1 1 89.75 95 ALA A C 1
ATOM 752 O O . ALA A 1 95 ? -9.289 3.41 2.818 1 89.75 95 ALA A O 1
ATOM 753 N N . PHE A 1 96 ? -7.555 2.393 3.766 1 92 96 PHE A N 1
ATOM 754 C CA . PHE A 1 96 ? -6.926 3.619 4.242 1 92 96 PHE A CA 1
ATOM 755 C C . PHE A 1 96 ? -5.941 4.16 3.211 1 92 96 PHE A C 1
ATOM 757 O O . PHE A 1 96 ? -5.223 5.121 3.479 1 92 96 PHE A O 1
ATOM 764 N N . ARG A 1 97 ? -5.961 3.537 2.062 1 92.31 97 ARG A N 1
ATOM 765 C CA . ARG A 1 97 ? -4.996 3.896 1.027 1 92.31 97 ARG A CA 1
ATOM 766 C C . ARG A 1 97 ? -5.699 4.195 -0.293 1 92.31 97 ARG A C 1
ATOM 768 O O . ARG A 1 97 ? -6.734 3.605 -0.601 1 92.31 97 ARG A O 1
ATOM 775 N N . SER A 1 98 ? -5.105 5.176 -1.036 1 91.25 98 SER A N 1
ATOM 776 C CA . SER A 1 98 ? -5.512 5.406 -2.418 1 91.25 98 SER A CA 1
ATOM 777 C C . SER A 1 98 ? -4.324 5.301 -3.369 1 91.25 98 SER A C 1
ATOM 779 O O . SER A 1 98 ? -3.326 6.008 -3.203 1 91.25 98 SER A O 1
ATOM 781 N N . PRO A 1 99 ? -4.512 4.34 -4.375 1 90.06 99 PRO A N 1
ATOM 782 C CA . PRO A 1 99 ? -5.66 3.471 -4.641 1 90.06 99 PRO A CA 1
ATOM 783 C C . PRO A 1 99 ? -5.801 2.35 -3.611 1 90.06 99 PRO A C 1
ATOM 785 O O . PRO A 1 99 ? -4.805 1.905 -3.037 1 90.06 99 PRO A O 1
ATOM 788 N N . ARG A 1 100 ? -7.023 1.95 -3.439 1 91.12 100 ARG A N 1
ATOM 789 C CA . ARG A 1 100 ? -7.34 0.926 -2.447 1 91.12 100 ARG A CA 1
ATOM 790 C C . ARG A 1 100 ? -6.688 -0.405 -2.807 1 91.12 100 ARG A C 1
ATOM 792 O O . ARG A 1 100 ? -6.172 -1.104 -1.935 1 91.12 100 ARG A O 1
ATOM 799 N N . ASN A 1 101 ? -6.77 -0.686 -4.07 1 91.75 101 ASN A N 1
ATOM 800 C CA . ASN A 1 101 ? -6.203 -1.947 -4.535 1 91.75 101 ASN A CA 1
ATOM 801 C C . ASN A 1 101 ? -4.805 -1.753 -5.117 1 91.75 101 ASN A C 1
ATOM 803 O O . ASN A 1 101 ? -4.52 -0.719 -5.723 1 91.75 101 ASN A O 1
ATOM 807 N N . ALA A 1 102 ? -3.961 -2.729 -4.844 1 94.25 102 ALA A N 1
ATOM 808 C CA . ALA A 1 102 ? -2.605 -2.689 -5.387 1 94.25 102 ALA A CA 1
ATOM 809 C C . ALA A 1 102 ? -2.131 -4.086 -5.777 1 94.25 102 ALA A C 1
ATOM 811 O O . ALA A 1 102 ? -2.609 -5.086 -5.234 1 94.25 102 ALA A O 1
ATOM 812 N N . ARG A 1 103 ? -1.296 -4.062 -6.695 1 95.44 103 ARG A N 1
ATOM 813 C CA . ARG A 1 103 ? -0.61 -5.281 -7.117 1 95.44 103 ARG A CA 1
ATOM 814 C C . ARG A 1 103 ? 0.841 -5.281 -6.648 1 95.44 103 ARG A C 1
ATOM 816 O O . ARG A 1 103 ? 1.522 -4.254 -6.719 1 95.44 103 ARG A O 1
ATOM 823 N N . TYR A 1 104 ? 1.278 -6.457 -6.246 1 96.19 104 TYR A N 1
ATOM 824 C CA . TYR A 1 104 ? 2.631 -6.574 -5.711 1 96.19 104 TYR A CA 1
ATOM 825 C C . TYR A 1 104 ? 3.408 -7.668 -6.434 1 96.19 104 TYR A C 1
ATOM 827 O O . TYR A 1 104 ? 2.82 -8.633 -6.93 1 96.19 104 TYR A O 1
ATOM 835 N N . PHE A 1 105 ? 4.695 -7.426 -6.531 1 96.25 105 PHE A N 1
ATOM 836 C CA . PHE A 1 105 ? 5.633 -8.508 -6.816 1 96.25 105 PHE A CA 1
ATOM 837 C C . PHE A 1 105 ? 6.691 -8.602 -5.727 1 96.25 105 PHE A C 1
ATOM 839 O O . PHE A 1 105 ? 7.41 -7.637 -5.461 1 96.25 105 PHE A O 1
ATOM 846 N N . THR A 1 106 ? 6.797 -9.758 -5.125 1 94.19 106 THR A N 1
ATOM 847 C CA . THR A 1 106 ? 7.77 -10 -4.066 1 94.19 106 THR A CA 1
ATOM 848 C C . THR A 1 106 ? 8.875 -10.938 -4.547 1 94.19 106 THR A C 1
ATOM 850 O O . THR A 1 106 ? 8.602 -12.07 -4.961 1 94.19 106 THR A O 1
ATOM 853 N N . ASN A 1 107 ? 10.07 -10.414 -4.352 1 89.75 107 ASN A N 1
ATOM 854 C CA . ASN A 1 107 ? 11.219 -11.234 -4.719 1 89.75 107 ASN A CA 1
ATOM 855 C C . ASN A 1 107 ? 11.445 -12.359 -3.711 1 89.75 107 ASN A C 1
ATOM 857 O O . ASN A 1 107 ? 11.273 -12.164 -2.506 1 89.75 107 ASN A O 1
ATOM 861 N N . LEU A 1 108 ? 11.805 -13.445 -4.246 1 86.75 108 LEU A N 1
ATOM 862 C CA . LEU A 1 108 ? 12.328 -14.445 -3.326 1 86.75 108 LEU A CA 1
ATOM 863 C C . LEU A 1 108 ? 13.758 -14.117 -2.924 1 86.75 108 LEU A C 1
ATOM 865 O O . LEU A 1 108 ? 14.188 -14.438 -1.812 1 86.75 108 LEU A O 1
ATOM 869 N N . SER A 1 109 ? 14.359 -13.484 -3.836 1 77.69 109 SER A N 1
ATOM 870 C CA . SER A 1 109 ? 15.711 -13.023 -3.527 1 77.69 109 SER A CA 1
ATOM 871 C C . SER A 1 109 ? 15.688 -11.727 -2.732 1 77.69 109 SER A C 1
ATOM 873 O O . SER A 1 109 ? 14.641 -11.094 -2.602 1 77.69 109 SER A O 1
ATOM 875 N N . ARG A 1 110 ? 16.75 -11.32 -2.141 1 71.75 110 ARG A N 1
ATOM 876 C CA . ARG A 1 110 ? 16.812 -10.133 -1.291 1 71.75 110 ARG A CA 1
ATOM 877 C C . ARG A 1 110 ? 17.141 -8.891 -2.111 1 71.75 110 ARG A C 1
ATOM 879 O O . ARG A 1 110 ? 17.562 -7.871 -1.565 1 71.75 110 ARG A O 1
ATOM 886 N N . GLN A 1 111 ? 16.859 -9.016 -3.357 1 70.81 111 GLN A N 1
ATOM 887 C CA . GLN A 1 111 ? 17.125 -7.863 -4.203 1 70.81 111 GLN A CA 1
ATOM 888 C C . GLN A 1 111 ? 16.266 -6.668 -3.791 1 70.81 111 GLN A C 1
ATOM 890 O O . GLN A 1 111 ? 15.102 -6.836 -3.396 1 70.81 111 GLN A O 1
ATOM 895 N N . ARG A 1 112 ? 16.812 -5.453 -3.951 1 70.56 112 ARG A N 1
ATOM 896 C CA . ARG A 1 112 ? 16.188 -4.219 -3.49 1 70.56 112 ARG A CA 1
ATOM 897 C C . ARG A 1 112 ? 15.086 -3.768 -4.453 1 70.56 112 ARG A C 1
ATOM 899 O O . ARG A 1 112 ? 14.227 -2.963 -4.094 1 70.56 112 ARG A O 1
ATOM 906 N N . TYR A 1 113 ? 15.227 -4.211 -5.668 1 79.94 113 TYR A N 1
ATOM 907 C CA . TYR A 1 113 ? 14.234 -3.836 -6.672 1 79.94 113 TYR A CA 1
ATOM 908 C C . TYR A 1 113 ? 13.461 -5.059 -7.16 1 79.94 113 TYR A C 1
ATOM 910 O O . TYR A 1 113 ? 13.984 -6.176 -7.129 1 79.94 113 TYR A O 1
ATOM 918 N N . PRO A 1 114 ? 12.281 -4.773 -7.516 1 86.94 114 PRO A N 1
ATOM 919 C CA . PRO A 1 114 ? 11.523 -5.926 -8.016 1 86.94 114 PRO A CA 1
ATOM 920 C C . PRO A 1 114 ? 12.109 -6.504 -9.297 1 86.94 114 PRO A C 1
ATOM 922 O O . PRO A 1 114 ? 12.477 -5.758 -10.203 1 86.94 114 PRO A O 1
ATOM 925 N N . LEU A 1 115 ? 12.188 -7.742 -9.367 1 83.44 115 LEU A N 1
ATOM 926 C CA . LEU A 1 115 ? 12.664 -8.438 -10.562 1 83.44 115 LEU A CA 1
ATOM 927 C C . LEU A 1 115 ? 11.695 -8.25 -11.727 1 83.44 115 LEU A C 1
ATOM 929 O O . LEU A 1 115 ? 12.094 -8.328 -12.891 1 83.44 115 LEU A O 1
ATOM 933 N N . VAL A 1 116 ? 10.438 -8.109 -11.336 1 88.31 116 VAL A N 1
ATOM 934 C CA . VAL A 1 116 ? 9.391 -7.855 -12.32 1 88.31 116 VAL A CA 1
ATOM 935 C C . VAL A 1 116 ? 8.562 -6.641 -11.898 1 88.31 116 VAL A C 1
ATOM 937 O O . VAL A 1 116 ? 8.234 -6.488 -10.719 1 88.31 116 VAL A O 1
ATOM 940 N N . ASP A 1 117 ? 8.305 -5.824 -12.875 1 90.69 117 ASP A N 1
ATOM 941 C CA . ASP A 1 117 ? 7.469 -4.66 -12.602 1 90.69 117 ASP A CA 1
ATOM 942 C C . ASP A 1 117 ? 6.023 -5.07 -12.328 1 90.69 117 ASP A C 1
ATOM 944 O O . ASP A 1 117 ? 5.332 -5.559 -13.227 1 90.69 117 ASP A O 1
ATOM 948 N N . PRO A 1 118 ? 5.582 -4.84 -11.172 1 93.31 118 PRO A N 1
ATOM 949 C CA . PRO A 1 118 ? 4.23 -5.293 -10.844 1 93.31 118 PRO A CA 1
ATOM 950 C C . PRO A 1 118 ? 3.15 -4.52 -11.594 1 93.31 118 PRO A C 1
ATOM 952 O O . PRO A 1 118 ? 1.985 -4.93 -11.602 1 93.31 118 PRO A O 1
ATOM 955 N N . SER A 1 119 ? 3.471 -3.418 -12.172 1 90.81 119 SER A N 1
ATOM 956 C CA . SER A 1 119 ? 2.479 -2.625 -12.891 1 90.81 119 SER A CA 1
ATOM 957 C C . SER A 1 119 ? 2.09 -3.289 -14.211 1 90.81 119 SER A C 1
ATOM 959 O O . SER A 1 119 ? 1.012 -3.029 -14.75 1 90.81 119 SER A O 1
ATOM 961 N N . LEU A 1 120 ? 2.961 -4.078 -14.68 1 93.94 120 LEU A N 1
ATOM 962 C CA . LEU A 1 120 ? 2.752 -4.641 -16 1 93.94 120 LEU A CA 1
ATOM 963 C C . LEU A 1 120 ? 2.365 -3.555 -17 1 93.94 120 LEU A C 1
ATOM 965 O O . LEU A 1 120 ? 1.387 -3.699 -17.734 1 93.94 120 LEU A O 1
ATOM 969 N N . SER A 1 121 ? 3.111 -2.543 -16.984 1 89.88 121 SER A N 1
ATOM 970 C CA . SER A 1 121 ? 2.791 -1.316 -17.703 1 89.88 121 SER A CA 1
ATOM 971 C C . SER A 1 121 ? 2.811 -1.544 -19.219 1 89.88 121 SER A C 1
ATOM 973 O O . SER A 1 121 ? 2.316 -0.712 -19.969 1 89.88 121 SER A O 1
ATOM 975 N N . PHE A 1 122 ? 3.387 -2.656 -19.641 1 91 122 PHE A N 1
ATOM 976 C CA . PHE A 1 122 ? 3.445 -2.98 -21.062 1 91 122 PHE A CA 1
ATOM 977 C C . PHE A 1 122 ? 2.082 -3.428 -21.562 1 91 122 PHE A C 1
ATOM 979 O O . PHE A 1 122 ? 1.86 -3.504 -22.781 1 91 122 PHE A O 1
ATOM 986 N N . LEU A 1 123 ? 1.193 -3.676 -20.672 1 92.38 123 LEU A N 1
ATOM 987 C CA . LEU A 1 123 ? -0.149 -4.09 -21.062 1 92.38 123 LEU A CA 1
ATOM 988 C C . LEU A 1 123 ? -0.988 -2.883 -21.469 1 92.38 123 LEU A C 1
ATOM 990 O O . LEU A 1 123 ? -0.667 -1.747 -21.125 1 92.38 123 LEU A O 1
ATOM 994 N N . PRO A 1 124 ? -2.037 -3.148 -22.234 1 84.5 124 PRO A N 1
ATOM 995 C CA . PRO A 1 124 ? -2.928 -2.039 -22.578 1 84.5 124 PRO A CA 1
ATOM 996 C C . PRO A 1 124 ? -3.578 -1.4 -21.359 1 84.5 124 PRO A C 1
ATOM 998 O O . PRO A 1 124 ? -3.742 -2.059 -20.328 1 84.5 124 PRO A O 1
ATOM 1001 N N . ASP A 1 125 ? -3.863 -0.152 -21.484 1 79.94 125 ASP A N 1
ATOM 1002 C CA . ASP A 1 125 ? -4.477 0.589 -20.391 1 79.94 125 ASP A CA 1
ATOM 1003 C C . ASP A 1 125 ? -5.859 0.034 -20.062 1 79.94 125 ASP A C 1
ATOM 1005 O O . ASP A 1 125 ? -6.676 -0.184 -20.953 1 79.94 125 ASP A O 1
ATOM 1009 N N . CYS A 1 126 ? -5.969 -0.41 -18.922 1 81.81 126 CYS A N 1
ATOM 1010 C CA . CYS A 1 126 ? -7.25 -0.891 -18.422 1 81.81 126 CYS A CA 1
ATOM 1011 C C . CYS A 1 126 ? -7.582 -0.244 -17.078 1 81.81 126 CYS A C 1
ATOM 1013 O O . CYS A 1 126 ? -6.699 0.277 -16.406 1 81.81 126 CYS A O 1
ATOM 1015 N N . GLU A 1 127 ? -8.859 -0.177 -16.828 1 78 127 GLU A N 1
ATOM 1016 C CA . GLU A 1 127 ? -9.305 0.388 -15.562 1 78 127 GLU A CA 1
ATOM 1017 C C . GLU A 1 127 ? -8.812 -0.447 -14.383 1 78 127 GLU A C 1
ATOM 1019 O O . GLU A 1 127 ? -8.398 0.1 -13.352 1 78 127 GLU A O 1
ATOM 1024 N N . ARG A 1 128 ? -8.945 -1.737 -14.672 1 83.81 128 ARG A N 1
ATOM 1025 C CA . ARG A 1 128 ? -8.531 -2.668 -13.625 1 83.81 128 ARG A CA 1
ATOM 1026 C C . ARG A 1 128 ? -7.922 -3.93 -14.227 1 83.81 128 ARG A C 1
ATOM 1028 O O . ARG A 1 128 ? -8.406 -4.438 -15.234 1 83.81 128 ARG A O 1
ATOM 1035 N N . LEU A 1 129 ? -6.84 -4.285 -13.609 1 89.81 129 LEU A N 1
ATOM 1036 C CA . LEU A 1 129 ? -6.145 -5.5 -14.023 1 89.81 129 LEU A CA 1
ATOM 1037 C C . LEU A 1 129 ? -6.09 -6.504 -12.875 1 89.81 129 LEU A C 1
ATOM 1039 O O . LEU A 1 129 ? -5.633 -6.176 -11.773 1 89.81 129 LEU A O 1
ATOM 1043 N N . ASP A 1 130 ? -6.59 -7.727 -13.156 1 88.31 130 ASP A N 1
ATOM 1044 C CA . ASP A 1 130 ? -6.531 -8.789 -12.156 1 88.31 130 ASP A CA 1
ATOM 1045 C C . ASP A 1 130 ? -5.703 -9.969 -12.656 1 88.31 130 ASP A C 1
ATOM 1047 O O . ASP A 1 130 ? -5.949 -10.492 -13.75 1 88.31 130 ASP A O 1
ATOM 1051 N N . ILE A 1 131 ? -4.723 -10.359 -11.906 1 92.62 131 ILE A N 1
ATOM 1052 C CA . ILE A 1 131 ? -3.979 -11.57 -12.234 1 92.62 131 ILE A CA 1
ATOM 1053 C C . ILE A 1 131 ? -4.766 -12.805 -11.781 1 92.62 131 ILE A C 1
ATOM 1055 O O . ILE A 1 131 ? -5.031 -12.977 -10.594 1 92.62 131 ILE A O 1
ATOM 1059 N N . LEU A 1 132 ? -5.016 -13.648 -12.68 1 92 132 LEU A N 1
ATOM 1060 C CA . LEU A 1 132 ? -5.871 -14.797 -12.391 1 92 132 LEU A CA 1
ATOM 1061 C C . LEU A 1 132 ? -5.035 -16.047 -12.156 1 92 132 LEU A C 1
ATOM 1063 O O . LEU A 1 132 ? -5.391 -16.891 -11.336 1 92 132 LEU A O 1
ATOM 1067 N N . ASP A 1 133 ? -4.004 -16.141 -12.977 1 94.62 133 ASP A N 1
ATOM 1068 C CA . ASP A 1 133 ? -3.205 -17.359 -12.938 1 94.62 133 ASP A CA 1
ATOM 1069 C C . ASP A 1 133 ? -1.844 -17.156 -13.602 1 94.62 133 ASP A C 1
ATOM 1071 O O . ASP A 1 133 ? -1.618 -16.125 -14.258 1 94.62 133 ASP A O 1
ATOM 1075 N N . GLY A 1 134 ? -0.968 -18.047 -13.312 1 94.31 134 GLY A N 1
ATOM 1076 C CA . GLY A 1 134 ? 0.334 -18.094 -13.961 1 94.31 134 GLY A CA 1
ATOM 1077 C C . GLY A 1 134 ? 0.787 -19.516 -14.273 1 94.31 134 GLY A C 1
ATOM 1078 O O . GLY A 1 134 ? 0.428 -20.453 -13.562 1 94.31 134 GLY A O 1
ATOM 1079 N N . CYS A 1 135 ? 1.525 -19.594 -15.359 1 94.38 135 CYS A N 1
ATOM 1080 C CA . CYS A 1 135 ? 2.039 -20.906 -15.766 1 94.38 135 CYS A CA 1
ATOM 1081 C C . CYS A 1 135 ? 3.35 -20.766 -16.531 1 94.38 135 CYS A C 1
ATOM 1083 O O . CYS A 1 135 ? 3.381 -20.172 -17.609 1 94.38 135 CYS A O 1
ATOM 1085 N N . ASN A 1 136 ? 4.305 -21.266 -15.977 1 90.31 136 ASN A N 1
ATOM 1086 C CA . ASN A 1 136 ? 5.617 -21.359 -16.609 1 90.31 136 ASN A CA 1
ATOM 1087 C C . ASN A 1 136 ? 6.039 -20.016 -17.203 1 90.31 136 ASN A C 1
ATOM 1089 O O . ASN A 1 136 ? 6.465 -19.938 -18.359 1 90.31 136 ASN A O 1
ATOM 1093 N N . GLY A 1 137 ? 5.82 -18.984 -16.438 1 91.5 137 GLY A N 1
ATOM 1094 C CA . GLY A 1 137 ? 6.355 -17.688 -16.797 1 91.5 137 GLY A CA 1
ATOM 1095 C C . GLY A 1 137 ? 5.324 -16.766 -17.422 1 91.5 137 GLY A C 1
ATOM 1096 O O . GLY A 1 137 ? 5.562 -15.57 -17.578 1 91.5 137 GLY A O 1
ATOM 1097 N N . LEU A 1 138 ? 4.238 -17.312 -17.797 1 94.94 138 LEU A N 1
ATOM 1098 C CA . LEU A 1 138 ? 3.158 -16.484 -18.328 1 94.94 138 LEU A CA 1
ATOM 1099 C C . LEU A 1 138 ? 2.127 -16.172 -17.25 1 94.94 138 LEU A C 1
ATOM 1101 O O . LEU A 1 138 ? 2.018 -16.891 -16.266 1 94.94 138 LEU A O 1
ATOM 1105 N N . LEU A 1 139 ? 1.507 -15.07 -17.516 1 96.38 139 LEU A N 1
ATOM 1106 C CA . LEU A 1 139 ? 0.408 -14.688 -16.625 1 96.38 139 LEU A CA 1
ATOM 1107 C C . LEU A 1 139 ? -0.9 -14.586 -17.406 1 96.38 139 LEU A C 1
ATOM 1109 O O . LEU A 1 139 ? -0.909 -14.172 -18.562 1 96.38 139 LEU A O 1
ATOM 1113 N N . LEU A 1 140 ? -1.923 -15.016 -16.797 1 95.88 140 LEU A N 1
ATOM 1114 C CA . LEU A 1 140 ? -3.285 -14.773 -17.266 1 95.88 140 LEU A CA 1
ATOM 1115 C C . LEU A 1 140 ? -3.945 -13.664 -16.453 1 95.88 140 LEU A C 1
ATOM 1117 O O . LEU A 1 140 ? -4.066 -13.773 -15.227 1 95.88 140 LEU A O 1
ATOM 1121 N N . CYS A 1 141 ? -4.367 -12.648 -17.172 1 93.12 141 CYS A N 1
ATOM 1122 C CA . CYS A 1 141 ? -4.969 -11.508 -16.484 1 93.12 141 CYS A CA 1
ATOM 1123 C C . CYS A 1 141 ? -6.344 -11.188 -17.047 1 93.12 141 CYS A C 1
ATOM 1125 O O . CYS A 1 141 ? -6.609 -11.461 -18.219 1 93.12 141 CYS A O 1
ATOM 1127 N N . HIS A 1 142 ? -7.18 -10.648 -16.141 1 89.5 142 HIS A N 1
ATOM 1128 C CA . HIS A 1 142 ? -8.398 -9.977 -16.562 1 89.5 142 HIS A CA 1
ATOM 1129 C C . HIS A 1 142 ? -8.18 -8.477 -16.719 1 89.5 142 HIS A C 1
ATOM 1131 O O . HIS A 1 142 ? -7.68 -7.824 -15.805 1 89.5 142 HIS A O 1
ATOM 1137 N N . CYS A 1 143 ? -8.484 -8.031 -17.828 1 86.94 143 CYS A N 1
ATOM 1138 C CA . CYS A 1 143 ? -8.438 -6.59 -18.078 1 86.94 143 CYS A CA 1
ATOM 1139 C C . CYS A 1 143 ? -9.844 -6.008 -18.172 1 86.94 143 CYS A C 1
ATOM 1141 O O . CYS A 1 143 ? -10.602 -6.348 -19.094 1 86.94 143 CYS A O 1
ATOM 1143 N N . TRP A 1 144 ? -10.117 -5.098 -17.219 1 82.81 144 TRP A N 1
ATOM 1144 C CA . TRP A 1 144 ? -11.445 -4.48 -17.172 1 82.81 144 TRP A CA 1
ATOM 1145 C C . TRP A 1 144 ? -11.414 -3.096 -17.812 1 82.81 144 TRP A C 1
ATOM 1147 O O . TRP A 1 144 ? -10.523 -2.293 -17.531 1 82.81 144 TRP A O 1
ATOM 1157 N N . MET A 1 145 ? -12.242 -2.889 -18.766 1 76.62 145 MET A N 1
ATOM 1158 C CA . MET A 1 145 ? -12.375 -1.579 -19.391 1 76.62 145 MET A CA 1
ATOM 1159 C C . MET A 1 145 ? -13.766 -0.998 -19.156 1 76.62 145 MET A C 1
ATOM 1161 O O . MET A 1 145 ? -14.766 -1.717 -19.234 1 76.62 145 MET A O 1
ATOM 1165 N N . ALA A 1 146 ? -13.797 0.215 -18.453 1 64.62 146 ALA A N 1
ATOM 1166 C CA . ALA A 1 146 ? -15.094 0.877 -18.328 1 64.62 146 ALA A CA 1
ATOM 1167 C C . ALA A 1 146 ? -15.484 1.578 -19.625 1 64.62 146 ALA A C 1
ATOM 1169 O O . ALA A 1 146 ? -14.773 2.469 -20.094 1 64.62 146 ALA A O 1
ATOM 1170 N N . VAL A 1 147 ? -16.031 0.998 -20.641 1 58.38 147 VAL A N 1
ATOM 1171 C CA . VAL A 1 147 ? -16.578 1.734 -21.766 1 58.38 147 VAL A CA 1
ATOM 1172 C C . VAL A 1 147 ? -18.047 2.078 -21.516 1 58.38 147 VAL A C 1
ATOM 1174 O O . VAL A 1 147 ? -18.812 1.227 -21.062 1 58.38 147 VAL A O 1
ATOM 1177 N N . ASP A 1 148 ? -18.438 3.117 -21.125 1 56.41 148 ASP A N 1
ATOM 1178 C CA . ASP A 1 148 ? -19.844 3.479 -21.094 1 56.41 148 ASP A CA 1
ATOM 1179 C C . ASP A 1 148 ? -20.578 2.939 -22.328 1 56.41 148 ASP A C 1
ATOM 1181 O O . ASP A 1 148 ? -20.156 3.182 -23.453 1 56.41 148 ASP A O 1
ATOM 1185 N N . PRO A 1 149 ? -21.906 2.312 -22 1 54.62 149 PRO A N 1
ATOM 1186 C CA . PRO A 1 149 ? -22.516 1.937 -20.719 1 54.62 149 PRO A CA 1
ATOM 1187 C C . PRO A 1 149 ? -22.016 0.588 -20.203 1 54.62 149 PRO A C 1
ATOM 1189 O O . PRO A 1 149 ? -22.438 0.137 -19.141 1 54.62 149 PRO A O 1
ATOM 1192 N N . MET A 1 150 ? -21.188 -0.178 -20.938 1 57.31 150 MET A N 1
ATOM 1193 C CA . MET A 1 150 ? -20.922 -1.565 -20.562 1 57.31 150 MET A CA 1
ATOM 1194 C C . MET A 1 150 ? -19.484 -1.742 -20.078 1 57.31 150 MET A C 1
ATOM 1196 O O . MET A 1 150 ? -18.594 -1.046 -20.562 1 57.31 150 MET A O 1
ATOM 1200 N N . ALA A 1 151 ? -19.391 -2.338 -18.922 1 60.56 151 ALA A N 1
ATOM 1201 C CA . ALA A 1 151 ? -18.062 -2.805 -18.516 1 60.56 151 ALA A CA 1
ATOM 1202 C C . ALA A 1 151 ? -17.656 -4.039 -19.312 1 60.56 151 ALA A C 1
ATOM 1204 O O . ALA A 1 151 ? -18.453 -4.961 -19.5 1 60.56 151 ALA A O 1
ATOM 1205 N N . PHE A 1 152 ? -16.594 -3.889 -20.234 1 68.69 152 PHE A N 1
ATOM 1206 C CA . PHE A 1 152 ? -16.109 -5.074 -20.938 1 68.69 152 PHE A CA 1
ATOM 1207 C C . PHE A 1 152 ? -14.766 -5.531 -20.375 1 68.69 152 PHE A C 1
ATOM 1209 O O . PHE A 1 152 ? -14.07 -4.758 -19.719 1 68.69 152 PHE A O 1
ATOM 1216 N N . TYR A 1 153 ? -14.719 -6.902 -20.297 1 74.31 153 TYR A N 1
ATOM 1217 C CA . TYR A 1 153 ? -13.406 -7.391 -19.906 1 74.31 153 TYR A CA 1
ATOM 1218 C C . TYR A 1 153 ? -12.875 -8.406 -20.906 1 74.31 153 TYR A C 1
ATOM 1220 O O . TYR A 1 153 ? -13.648 -9 -21.672 1 74.31 153 TYR A O 1
ATOM 1228 N N . TYR A 1 154 ? -11.641 -8.438 -21.188 1 83.31 154 TYR A N 1
ATOM 1229 C CA . TYR A 1 154 ? -10.961 -9.484 -21.938 1 83.31 154 TYR A CA 1
ATOM 1230 C C . TYR A 1 154 ? -9.781 -10.039 -21.156 1 83.31 154 TYR A C 1
ATOM 1232 O O . TYR A 1 154 ? -9.367 -9.477 -20.141 1 83.31 154 TYR A O 1
ATOM 1240 N N . TYR A 1 155 ? -9.477 -11.266 -21.578 1 90.56 155 TYR A N 1
ATOM 1241 C CA . TYR A 1 155 ? -8.281 -11.883 -21.031 1 90.56 155 TYR A CA 1
ATOM 1242 C C . TYR A 1 155 ? -7.031 -11.391 -21.734 1 90.56 155 TYR A C 1
ATOM 1244 O O . TYR A 1 155 ? -7.059 -11.117 -22.938 1 90.56 155 TYR A O 1
ATOM 1252 N N . VAL A 1 156 ? -6.051 -11.281 -20.969 1 93.12 156 VAL A N 1
ATOM 1253 C CA . VAL A 1 156 ? -4.723 -11.039 -21.516 1 93.12 156 VAL A CA 1
ATOM 1254 C C . VAL A 1 156 ? -3.744 -12.078 -20.984 1 93.12 156 VAL A C 1
ATOM 1256 O O . VAL A 1 156 ? -3.707 -12.344 -19.766 1 93.12 156 VAL A O 1
ATOM 1259 N N . VAL A 1 157 ? -3.088 -12.711 -21.875 1 96.06 157 VAL A N 1
ATOM 1260 C CA . VAL A 1 157 ? -1.949 -13.547 -21.5 1 96.06 157 VAL A CA 1
ATOM 1261 C C . VAL A 1 157 ? -0.648 -12.805 -21.797 1 96.06 157 VAL A C 1
ATOM 1263 O O . VAL A 1 157 ? -0.464 -12.273 -22.891 1 96.06 157 VAL A O 1
ATOM 1266 N N . CYS A 1 158 ? 0.203 -12.773 -20.781 1 95.31 158 CYS A N 1
ATOM 1267 C CA . CYS A 1 158 ? 1.385 -11.945 -21 1 95.31 158 CYS A CA 1
ATOM 1268 C C . CYS A 1 158 ? 2.623 -12.586 -20.391 1 95.31 158 CYS A C 1
ATOM 1270 O O . CYS A 1 158 ? 2.51 -13.453 -19.516 1 95.31 158 CYS A O 1
ATOM 1272 N N . ASN A 1 159 ? 3.715 -12.219 -20.891 1 93.69 159 ASN A N 1
ATOM 1273 C CA . ASN A 1 159 ? 5.043 -12.516 -20.359 1 93.69 159 ASN A CA 1
ATOM 1274 C C . ASN A 1 159 ? 5.688 -11.273 -19.75 1 93.69 159 ASN A C 1
ATOM 1276 O O . ASN A 1 159 ? 6.266 -10.453 -20.453 1 93.69 159 ASN A O 1
ATOM 1280 N N . PRO A 1 160 ? 5.66 -11.219 -18.453 1 92.44 160 PRO A N 1
ATOM 1281 C CA . PRO A 1 160 ? 6.176 -10.023 -17.797 1 92.44 160 PRO A CA 1
ATOM 1282 C C . PRO A 1 160 ? 7.664 -9.797 -18.062 1 92.44 160 PRO A C 1
ATOM 1284 O O . PRO A 1 160 ? 8.141 -8.664 -17.969 1 92.44 160 PRO A O 1
ATOM 1287 N N . THR A 1 161 ? 8.375 -10.812 -18.312 1 86.25 161 THR A N 1
ATOM 1288 C CA . THR A 1 161 ? 9.812 -10.703 -18.531 1 86.25 161 THR A CA 1
ATOM 1289 C C . THR A 1 161 ? 10.109 -10 -19.859 1 86.25 161 THR A C 1
ATOM 1291 O O . THR A 1 161 ? 10.969 -9.125 -19.922 1 86.25 161 THR A O 1
ATOM 1294 N N . THR A 1 162 ? 9.359 -10.312 -20.859 1 85.69 162 THR A N 1
ATOM 1295 C CA . THR A 1 162 ? 9.641 -9.773 -22.203 1 85.69 162 THR A CA 1
ATOM 1296 C C . THR A 1 162 ? 8.695 -8.625 -22.531 1 85.69 162 THR A C 1
ATOM 1298 O O . THR A 1 162 ? 8.938 -7.859 -23.453 1 85.69 162 THR A O 1
ATOM 1301 N N . GLY A 1 163 ? 7.641 -8.578 -21.906 1 90.25 163 GLY A N 1
ATOM 1302 C CA . GLY A 1 163 ? 6.652 -7.543 -22.172 1 90.25 163 GLY A CA 1
ATOM 1303 C C . GLY A 1 163 ? 5.699 -7.895 -23.297 1 90.25 163 GLY A C 1
ATOM 1304 O O . GLY A 1 163 ? 4.906 -7.055 -23.734 1 90.25 163 GLY A O 1
ATOM 1305 N N . LYS A 1 164 ? 5.758 -9.109 -23.734 1 91.31 164 LYS A N 1
ATOM 1306 C CA . LYS A 1 164 ? 4.844 -9.547 -24.781 1 91.31 164 LYS A CA 1
ATOM 1307 C C . LYS A 1 164 ? 3.502 -9.984 -24.188 1 91.31 164 LYS A C 1
ATOM 1309 O O . LYS A 1 164 ? 3.447 -10.516 -23.078 1 91.31 164 LYS A O 1
ATOM 1314 N N . TRP A 1 165 ? 2.453 -9.75 -24.984 1 93.5 165 TRP A N 1
ATOM 1315 C CA . TRP A 1 165 ? 1.134 -10.141 -24.5 1 93.5 165 TRP A CA 1
ATOM 1316 C C . TRP A 1 165 ? 0.187 -10.43 -25.656 1 93.5 165 TRP A C 1
ATOM 1318 O O . TRP A 1 165 ? 0.45 -10.023 -26.797 1 93.5 165 TRP A O 1
ATOM 1328 N N . VAL A 1 166 ? -0.799 -11.148 -25.422 1 93.31 166 VAL A N 1
ATOM 1329 C CA . VAL A 1 166 ? -1.844 -11.5 -26.375 1 93.31 166 VAL A CA 1
ATOM 1330 C C . VAL A 1 166 ? -3.217 -11.32 -25.734 1 93.31 166 VAL A C 1
ATOM 1332 O O . VAL A 1 166 ? -3.441 -11.766 -24.594 1 93.31 166 VAL A O 1
ATOM 1335 N N . ALA A 1 167 ? -4.07 -10.664 -26.406 1 91.94 167 ALA A N 1
ATOM 1336 C CA . ALA A 1 167 ? -5.457 -10.547 -25.969 1 91.94 167 ALA A CA 1
ATOM 1337 C C . ALA A 1 167 ? -6.258 -11.789 -26.344 1 91.94 167 ALA A C 1
ATOM 1339 O O . ALA A 1 167 ? -6.164 -12.281 -27.469 1 91.94 167 ALA A O 1
ATOM 1340 N N . VAL A 1 168 ? -6.883 -12.273 -25.344 1 91.5 168 VAL A N 1
ATOM 1341 C CA . VAL A 1 168 ? -7.797 -13.391 -25.562 1 91.5 168 VAL A CA 1
ATOM 1342 C C . VAL A 1 168 ? -9.242 -12.898 -25.531 1 91.5 168 VAL A C 1
ATOM 1344 O O . VAL A 1 168 ? -9.688 -12.336 -24.531 1 91.5 168 VAL A O 1
ATOM 1347 N N . PRO A 1 169 ? -9.883 -13.047 -26.609 1 82.88 169 PRO A N 1
ATOM 1348 C CA . PRO A 1 169 ? -11.273 -12.57 -26.594 1 82.88 169 PRO A CA 1
ATOM 1349 C C . PRO A 1 169 ? -12.109 -13.234 -25.516 1 82.88 169 PRO A C 1
ATOM 1351 O O . PRO A 1 169 ? -11.914 -14.414 -25.203 1 82.88 169 PRO A O 1
ATOM 1354 N N . ALA A 1 170 ? -12.922 -12.406 -24.906 1 75.06 170 ALA A N 1
ATOM 1355 C CA . ALA A 1 170 ? -13.789 -12.961 -23.875 1 75.06 170 ALA A CA 1
ATOM 1356 C C . ALA A 1 170 ? -14.992 -13.672 -24.484 1 75.06 170 ALA A C 1
ATOM 1358 O O . ALA A 1 170 ? -15.406 -13.344 -25.609 1 75.06 170 ALA A O 1
ATOM 1359 N N . THR A 1 171 ? -15.32 -14.695 -23.797 1 73.88 171 THR A N 1
ATOM 1360 C CA . THR A 1 171 ? -16.578 -15.328 -24.156 1 73.88 171 THR A CA 1
ATOM 1361 C C . THR A 1 171 ? -17.766 -14.57 -23.547 1 73.88 171 THR A C 1
ATOM 1363 O O . THR A 1 171 ? -17.562 -13.648 -22.75 1 73.88 171 THR A O 1
ATOM 1366 N N . ASP A 1 172 ? -18.969 -14.758 -24.047 1 63.44 172 ASP A N 1
ATOM 1367 C CA . ASP A 1 172 ? -20.172 -14.117 -23.516 1 63.44 172 ASP A CA 1
ATOM 1368 C C . ASP A 1 172 ? -20.297 -14.344 -22.016 1 63.44 172 ASP A C 1
ATOM 1370 O O . ASP A 1 172 ? -20.875 -13.508 -21.312 1 63.44 172 ASP A O 1
ATOM 1374 N N . GLY A 1 173 ? -19.734 -15.367 -21.578 1 64.75 173 GLY A N 1
ATOM 1375 C CA . GLY A 1 173 ? -19.891 -15.672 -20.172 1 64.75 173 GLY A CA 1
ATOM 1376 C C . GLY A 1 173 ? -18.625 -15.445 -19.359 1 64.75 173 GLY A C 1
ATOM 1377 O O . GLY A 1 173 ? -18.594 -15.711 -18.156 1 64.75 173 GLY A O 1
ATOM 1378 N N . SER A 1 174 ? -17.625 -14.859 -19.953 1 69.06 174 SER A N 1
ATOM 1379 C CA . SER A 1 174 ? -16.312 -14.797 -19.312 1 69.06 174 SER A CA 1
ATOM 1380 C C . SER A 1 174 ? -16.344 -13.914 -18.078 1 69.06 174 SER A C 1
ATOM 1382 O O . SER A 1 174 ? -15.578 -14.133 -17.125 1 69.06 174 SER A O 1
ATOM 1384 N N . SER A 1 175 ? -17.25 -13.008 -18.109 1 65.75 175 SER A N 1
ATOM 1385 C CA . SER A 1 175 ? -17.312 -12.102 -16.969 1 65.75 175 SER A CA 1
ATOM 1386 C C . SER A 1 175 ? -17.859 -12.805 -15.734 1 65.75 175 SER A C 1
ATOM 1388 O O . SER A 1 175 ? -17.672 -12.336 -14.617 1 65.75 175 SER A O 1
ATOM 1390 N N . MET A 1 176 ? -18.453 -13.961 -16 1 65.06 176 MET A N 1
ATOM 1391 C CA . MET A 1 176 ? -19.094 -14.664 -14.891 1 65.06 176 MET A CA 1
ATOM 1392 C C . MET A 1 176 ? -18.25 -15.867 -14.453 1 65.06 176 MET A C 1
ATOM 1394 O O . MET A 1 176 ? -18.609 -16.562 -13.5 1 65.06 176 MET A O 1
ATOM 1398 N N . VAL A 1 177 ? -17.312 -16.062 -15.227 1 75.12 177 VAL A N 1
ATOM 1399 C CA . VAL A 1 177 ? -16.469 -17.219 -14.922 1 75.12 177 VAL A CA 1
ATOM 1400 C C . VAL A 1 177 ? -15.625 -16.938 -13.68 1 75.12 177 VAL A C 1
ATOM 1402 O O . VAL A 1 177 ? -14.969 -15.898 -13.586 1 75.12 177 VAL A O 1
ATOM 1405 N N . SER A 1 178 ? -15.82 -17.875 -12.828 1 72.19 178 SER A N 1
ATOM 1406 C CA . SER A 1 178 ? -15.102 -17.688 -11.578 1 72.19 178 SER A CA 1
ATOM 1407 C C . SER A 1 178 ? -13.719 -18.328 -11.633 1 72.19 178 SER A C 1
ATOM 1409 O O . SER A 1 178 ? -12.812 -17.906 -10.906 1 72.19 178 SER A O 1
ATOM 1411 N N . VAL A 1 179 ? -13.57 -19.344 -12.508 1 88.56 179 VAL A N 1
ATOM 1412 C CA . VAL A 1 179 ? -12.305 -20.062 -12.492 1 88.56 179 VAL A CA 1
ATOM 1413 C C . VAL A 1 179 ? -11.727 -20.109 -13.906 1 88.56 179 VAL A C 1
ATOM 1415 O O . VAL A 1 179 ? -12.32 -20.703 -14.805 1 88.56 179 VAL A O 1
ATOM 1418 N N . ALA A 1 180 ? -10.68 -19.5 -14.125 1 92.19 180 ALA A N 1
ATOM 1419 C CA . ALA A 1 180 ? -9.898 -19.547 -15.352 1 92.19 180 ALA A CA 1
ATOM 1420 C C . ALA A 1 180 ? -8.445 -19.922 -15.062 1 92.19 180 ALA A C 1
ATOM 1422 O O . ALA A 1 180 ? -7.867 -19.484 -14.07 1 92.19 180 ALA A O 1
ATOM 1423 N N . ARG A 1 181 ? -7.91 -20.797 -15.922 1 96 181 ARG A N 1
ATOM 1424 C CA . ARG A 1 181 ? -6.543 -21.281 -15.734 1 96 181 ARG A CA 1
ATOM 1425 C C . ARG A 1 181 ? -5.754 -21.203 -17.031 1 96 181 ARG A C 1
ATOM 1427 O O . ARG A 1 181 ? -6.328 -21.281 -18.125 1 96 181 ARG A O 1
ATOM 1434 N N . LEU A 1 182 ? -4.48 -21.047 -16.828 1 96.25 182 LEU A N 1
ATOM 1435 C CA . LEU A 1 182 ? -3.553 -20.953 -17.953 1 96.25 182 LEU A CA 1
ATOM 1436 C C . LEU A 1 182 ? -2.734 -22.234 -18.078 1 96.25 182 LEU A C 1
ATOM 1438 O O . LEU A 1 182 ? -2.283 -22.797 -17.078 1 96.25 182 LEU A O 1
ATOM 1442 N N . VAL A 1 183 ? -2.656 -22.719 -19.328 1 96.69 183 VAL A N 1
ATOM 1443 C CA . VAL A 1 183 ? -1.84 -23.891 -19.641 1 96.69 183 VAL A CA 1
ATOM 1444 C C . VAL A 1 183 ? -0.783 -23.516 -20.672 1 96.69 183 VAL A C 1
ATOM 1446 O O . VAL A 1 183 ? -1.114 -23.062 -21.766 1 96.69 183 VAL A O 1
ATOM 1449 N N . PHE A 1 184 ? 0.461 -23.703 -20.312 1 94.62 184 PHE A N 1
ATOM 1450 C CA . PHE A 1 184 ? 1.575 -23.375 -21.188 1 94.62 184 PHE A CA 1
ATOM 1451 C C . PHE A 1 184 ? 2.805 -24.203 -20.844 1 94.62 184 PHE A C 1
ATOM 1453 O O . PHE A 1 184 ? 3.213 -24.266 -19.688 1 94.62 184 PHE A O 1
ATOM 1460 N N . ASP A 1 185 ? 3.227 -24.859 -21.766 1 90.06 185 ASP A N 1
ATOM 1461 C CA . ASP A 1 185 ? 4.484 -25.594 -21.656 1 90.06 185 ASP A CA 1
ATOM 1462 C C . ASP A 1 185 ? 5.445 -25.188 -22.781 1 90.06 185 ASP A C 1
ATOM 1464 O O . ASP A 1 185 ? 5.332 -25.688 -23.906 1 90.06 185 ASP A O 1
ATOM 1468 N N . PRO A 1 186 ? 6.355 -24.422 -22.406 1 85.06 186 PRO A N 1
ATOM 1469 C CA . PRO A 1 186 ? 7.262 -23.922 -23.453 1 85.06 186 PRO A CA 1
ATOM 1470 C C . PRO A 1 186 ? 8.125 -25.031 -24.047 1 85.06 186 PRO A C 1
ATOM 1472 O O . PRO A 1 186 ? 8.68 -24.859 -25.141 1 85.06 186 PRO A O 1
ATOM 1475 N N . ALA A 1 187 ? 8.312 -26.141 -23.312 1 80.31 187 ALA A N 1
ATOM 1476 C CA . ALA A 1 187 ? 9.109 -27.266 -23.828 1 80.31 187 ALA A CA 1
ATOM 1477 C C . ALA A 1 187 ? 8.359 -28 -24.938 1 80.31 187 ALA A C 1
ATOM 1479 O O . ALA A 1 187 ? 8.977 -28.656 -25.766 1 80.31 187 ALA A O 1
ATOM 1480 N N . VAL A 1 188 ? 7.105 -27.875 -24.922 1 84.88 188 VAL A N 1
ATOM 1481 C CA . VAL A 1 188 ? 6.289 -28.625 -25.875 1 84.88 188 VAL A CA 1
ATOM 1482 C C . VAL A 1 188 ? 5.836 -27.719 -27 1 84.88 188 VAL A C 1
ATOM 1484 O O . VAL A 1 188 ? 5.879 -28.109 -28.172 1 84.88 188 VAL A O 1
ATOM 1487 N N . SER A 1 189 ? 5.383 -26.562 -26.641 1 86.25 189 SER A N 1
ATOM 1488 C CA . SER A 1 189 ? 4.84 -25.656 -27.641 1 86.25 189 SER A CA 1
ATOM 1489 C C . SER A 1 189 ? 4.988 -24.203 -27.219 1 86.25 189 SER A C 1
ATOM 1491 O O . SER A 1 189 ? 5.059 -23.906 -26.016 1 86.25 189 SER A O 1
ATOM 1493 N N . SER A 1 190 ? 5.016 -23.344 -28.219 1 88.44 190 SER A N 1
ATOM 1494 C CA . SER A 1 190 ? 5.035 -21.906 -27.938 1 88.44 190 SER A CA 1
ATOM 1495 C C . SER A 1 190 ? 3.627 -21.375 -27.719 1 88.44 190 SER A C 1
ATOM 1497 O O . SER A 1 190 ? 3.453 -20.188 -27.391 1 88.44 190 SER A O 1
ATOM 1499 N N . HIS A 1 191 ? 2.693 -22.266 -27.906 1 93.12 191 HIS A N 1
ATOM 1500 C CA . HIS A 1 191 ? 1.305 -21.828 -27.781 1 93.12 191 HIS A CA 1
ATOM 1501 C C . HIS A 1 191 ? 0.773 -22.109 -26.375 1 93.12 191 HIS A C 1
ATOM 1503 O O . HIS A 1 191 ? 1.225 -23.031 -25.703 1 93.12 191 HIS A O 1
ATOM 1509 N N . PHE A 1 192 ? -0.116 -21.25 -26 1 95.62 192 PHE A N 1
ATOM 1510 C CA . PHE A 1 192 ? -0.759 -21.422 -24.703 1 95.62 192 PHE A CA 1
ATOM 1511 C C . PHE A 1 192 ? -2.248 -21.688 -24.859 1 95.62 192 PHE A C 1
ATOM 1513 O O . PHE A 1 192 ? -2.791 -21.562 -25.969 1 95.62 192 PHE A O 1
ATOM 1520 N N . GLN A 1 193 ? -2.855 -22.125 -23.812 1 96.31 193 GLN A N 1
ATOM 1521 C CA . GLN A 1 193 ? -4.301 -22.312 -23.75 1 96.31 193 GLN A CA 1
ATOM 1522 C C . GLN A 1 193 ? -4.887 -21.688 -22.484 1 96.31 193 GLN A C 1
ATOM 1524 O O . GLN A 1 193 ? -4.215 -21.609 -21.453 1 96.31 193 GLN A O 1
ATOM 1529 N N . VAL A 1 194 ? -6.082 -21.234 -22.625 1 96 194 VAL A N 1
ATOM 1530 C CA . VAL A 1 194 ? -6.84 -20.734 -21.484 1 96 194 VAL A CA 1
ATOM 1531 C C . VAL A 1 194 ? -8.07 -21.609 -21.25 1 96 194 VAL A C 1
ATOM 1533 O O . VAL A 1 194 ? -8.828 -21.875 -22.172 1 96 194 VAL A O 1
ATOM 1536 N N . PHE A 1 195 ? -8.195 -22.062 -20.016 1 94.75 195 PHE A N 1
ATOM 1537 C CA . PHE A 1 195 ? -9.328 -22.875 -19.609 1 94.75 195 PHE A CA 1
ATOM 1538 C C . PHE A 1 195 ? -10.32 -22.062 -18.797 1 94.75 195 PHE A C 1
ATOM 1540 O O . PHE A 1 195 ? -9.953 -21.438 -17.797 1 94.75 195 PHE A O 1
ATOM 1547 N N . GLU A 1 196 ? -11.57 -22.094 -19.203 1 92.5 196 GLU A N 1
ATOM 1548 C CA . GLU A 1 196 ? -12.656 -21.531 -18.406 1 92.5 196 GLU A CA 1
ATOM 1549 C C . GLU A 1 196 ? -13.594 -22.625 -17.906 1 92.5 196 GLU A C 1
ATOM 1551 O O . GLU A 1 196 ? -14.148 -23.391 -18.688 1 92.5 196 GLU A O 1
ATOM 1556 N N . PHE A 1 197 ? -13.68 -22.609 -16.594 1 89.62 197 PHE A N 1
ATOM 1557 C CA . PHE A 1 197 ? -14.633 -23.531 -15.992 1 89.62 197 PHE A CA 1
ATOM 1558 C C . PHE A 1 197 ? -15.945 -22.828 -15.68 1 89.62 197 PHE A C 1
ATOM 1560 O O . PHE A 1 197 ? -16.016 -22 -14.766 1 89.62 197 PHE A O 1
ATOM 1567 N N . ILE A 1 198 ? -16.906 -23.172 -16.422 1 85.25 198 ILE A N 1
ATOM 1568 C CA . ILE A 1 198 ? -18.188 -22.484 -16.344 1 85.25 198 ILE A CA 1
ATOM 1569 C C . ILE A 1 198 ? -19.125 -23.234 -15.406 1 85.25 198 ILE A C 1
ATOM 1571 O O . ILE A 1 198 ? -19.406 -24.422 -15.617 1 85.25 198 ILE A O 1
ATOM 1575 N N . ASP A 1 199 ? -19.516 -22.469 -14.375 1 80.94 199 ASP A N 1
ATOM 1576 C CA . ASP A 1 199 ? -20.422 -23.094 -13.414 1 80.94 199 ASP A CA 1
ATOM 1577 C C . ASP A 1 199 ? -21.875 -22.688 -13.68 1 80.94 199 ASP A C 1
ATOM 1579 O O . ASP A 1 199 ? -22.156 -21.906 -14.578 1 80.94 199 ASP A O 1
ATOM 1583 N N . GLU A 1 200 ? -22.734 -23.297 -12.906 1 72.31 200 GLU A N 1
ATOM 1584 C CA . GLU A 1 200 ? -24.156 -23.078 -13.062 1 72.31 200 GLU A CA 1
ATOM 1585 C C . GLU A 1 200 ? -24.531 -21.625 -12.766 1 72.31 200 GLU A C 1
ATOM 1587 O O . GLU A 1 200 ? -25.484 -21.094 -13.344 1 72.31 200 GLU A O 1
ATOM 1592 N N . GLN A 1 201 ? -23.766 -21.031 -11.836 1 63.94 201 GLN A N 1
ATOM 1593 C CA . GLN A 1 201 ? -24.078 -19.656 -11.469 1 63.94 201 GLN A CA 1
ATOM 1594 C C . GLN A 1 201 ? -23.734 -18.703 -12.602 1 63.94 201 GLN A C 1
ATOM 1596 O O . GLN A 1 201 ? -24.406 -17.688 -12.797 1 63.94 201 GLN A O 1
ATOM 1601 N N . SER A 1 202 ? -22.672 -18.969 -13.219 1 59.59 202 SER A N 1
ATOM 1602 C CA . SER A 1 202 ? -22.219 -18.094 -14.289 1 59.59 202 SER A CA 1
ATOM 1603 C C . SER A 1 202 ? -23.25 -18.031 -15.414 1 59.59 202 SER A C 1
ATOM 1605 O O . SER A 1 202 ? -23.266 -17.078 -16.203 1 59.59 202 SER A O 1
ATOM 1607 N N . ARG A 1 203 ? -24.203 -18.969 -15.492 1 57.19 203 ARG A N 1
ATOM 1608 C CA . ARG A 1 203 ? -25.203 -18.969 -16.547 1 57.19 203 ARG A CA 1
ATOM 1609 C C . ARG A 1 203 ? -26.453 -18.188 -16.125 1 57.19 203 ARG A C 1
ATOM 1611 O O . ARG A 1 203 ? -27.469 -18.219 -16.812 1 57.19 203 ARG A O 1
ATOM 1618 N N . GLY A 1 204 ? -26.234 -17.328 -15.039 1 54.94 204 GLY A N 1
ATOM 1619 C CA . GLY A 1 204 ? -27.375 -16.484 -14.68 1 54.94 204 GLY A CA 1
ATOM 1620 C C . GLY A 1 204 ? -28.422 -17.203 -13.867 1 54.94 204 GLY A C 1
ATOM 1621 O O . GLY A 1 204 ? -29.562 -16.75 -13.758 1 54.94 204 GLY A O 1
ATOM 1622 N N . ILE A 1 205 ? -28.234 -18.391 -13.539 1 52.94 205 ILE A N 1
ATOM 1623 C CA . ILE A 1 205 ? -29.281 -19.031 -12.734 1 52.94 205 ILE A CA 1
ATOM 1624 C C . ILE A 1 205 ? -29.25 -18.484 -11.312 1 52.94 205 ILE A C 1
ATOM 1626 O O . ILE A 1 205 ? -28.203 -18.469 -10.664 1 52.94 205 ILE A O 1
ATOM 1630 N N . ALA A 1 206 ? -30.312 -17.953 -10.977 1 51.34 206 ALA A N 1
ATOM 1631 C CA . ALA A 1 206 ? -30.5 -17.328 -9.672 1 51.34 206 ALA A CA 1
ATOM 1632 C C . ALA A 1 206 ? -30.188 -18.297 -8.547 1 51.34 206 ALA A C 1
ATOM 1634 O O . ALA A 1 206 ? -30.438 -19.5 -8.656 1 51.34 206 ALA A O 1
ATOM 1635 N N . GLU A 1 207 ? -29.344 -17.844 -7.617 1 54.97 207 GLU A N 1
ATOM 1636 C CA . GLU A 1 207 ? -28.953 -18.625 -6.438 1 54.97 207 GLU A CA 1
ATOM 1637 C C . GLU A 1 207 ? -30.141 -19.375 -5.859 1 54.97 207 GLU A C 1
ATOM 1639 O O . GLU A 1 207 ? -29.984 -20.5 -5.367 1 54.97 207 GLU A O 1
ATOM 1644 N N . ASP A 1 208 ? -31.203 -18.656 -5.812 1 52.09 208 ASP A N 1
ATOM 1645 C CA . ASP A 1 208 ? -32.406 -19.219 -5.207 1 52.09 208 ASP A CA 1
ATOM 1646 C C . ASP A 1 208 ? -32.906 -20.422 -5.988 1 52.09 208 ASP A C 1
ATOM 1648 O O . ASP A 1 208 ? -33.656 -21.234 -5.461 1 52.09 208 ASP A O 1
ATOM 1652 N N . GLU A 1 209 ? -32.719 -20.406 -7.129 1 51.31 209 GLU A N 1
ATOM 1653 C CA . GLU A 1 209 ? -33.188 -21.547 -7.91 1 51.31 209 GLU A CA 1
ATOM 1654 C C . GLU A 1 209 ? -32.219 -22.719 -7.844 1 51.31 209 GLU A C 1
ATOM 1656 O O . GLU A 1 209 ? -32.5 -23.812 -8.312 1 51.31 209 GLU A O 1
ATOM 1661 N N . LEU A 1 210 ? -31.062 -22.328 -7.535 1 51.62 210 LEU A N 1
ATOM 1662 C CA . LEU A 1 210 ? -30.031 -23.359 -7.445 1 51.62 210 LEU A CA 1
ATOM 1663 C C . LEU A 1 210 ? -30.172 -24.172 -6.164 1 51.62 210 LEU A C 1
ATOM 1665 O O . LEU A 1 210 ? -30.438 -23.609 -5.098 1 51.62 210 LEU A O 1
ATOM 1669 N N . ASP A 1 211 ? -30.516 -25.344 -6.301 1 48.78 211 ASP A N 1
ATOM 1670 C CA . ASP A 1 211 ? -30.5 -26.219 -5.125 1 48.78 211 ASP A CA 1
ATOM 1671 C C . ASP A 1 211 ? -29.219 -26.016 -4.309 1 48.78 211 ASP A C 1
ATOM 1673 O O . ASP A 1 211 ? -28.141 -25.844 -4.871 1 48.78 211 ASP A O 1
ATOM 1677 N N . ALA A 1 212 ? -29.422 -25.656 -3.08 1 49.47 212 ALA A N 1
ATOM 1678 C CA . ALA A 1 212 ? -28.375 -25.391 -2.092 1 49.47 212 ALA A CA 1
ATOM 1679 C C . ALA A 1 212 ? -27.141 -26.25 -2.363 1 49.47 212 ALA A C 1
ATOM 1681 O O . ALA A 1 212 ? -26.016 -25.797 -2.193 1 49.47 212 ALA A O 1
ATOM 1682 N N . ASP A 1 213 ? -27.406 -27.484 -2.812 1 49.69 213 ASP A N 1
ATOM 1683 C CA . ASP A 1 213 ? -26.359 -28.5 -2.928 1 49.69 213 ASP A CA 1
ATOM 1684 C C . ASP A 1 213 ? -25.547 -28.312 -4.203 1 49.69 213 ASP A C 1
ATOM 1686 O O . ASP A 1 213 ? -24.5 -28.938 -4.379 1 49.69 213 ASP A O 1
ATOM 1690 N N . CYS A 1 214 ? -26.078 -27.547 -5.109 1 50.88 214 CYS A N 1
ATOM 1691 C CA . CYS A 1 214 ? -25.5 -27.484 -6.445 1 50.88 214 CYS A CA 1
ATOM 1692 C C . CYS A 1 214 ? -24.719 -26.188 -6.645 1 50.88 214 CYS A C 1
ATOM 1694 O O . CYS A 1 214 ? -24.188 -25.938 -7.727 1 50.88 214 CYS A O 1
ATOM 1696 N N . CYS A 1 215 ? -24.578 -25.406 -5.746 1 57.16 215 CYS A N 1
ATOM 1697 C CA . CYS A 1 215 ? -24.016 -24.078 -6 1 57.16 215 CYS A CA 1
ATOM 1698 C C . CYS A 1 215 ? -22.516 -24.172 -6.305 1 57.16 215 CYS A C 1
ATOM 1700 O O . CYS A 1 215 ? -21.766 -24.781 -5.547 1 57.16 215 CYS A O 1
ATOM 1702 N N . GLY A 1 216 ? -22.141 -23.859 -7.672 1 67.5 216 GLY A N 1
ATOM 1703 C CA . GLY A 1 216 ? -20.75 -23.75 -8.078 1 67.5 216 GLY A CA 1
ATOM 1704 C C . GLY A 1 216 ? -20.281 -24.938 -8.891 1 67.5 216 GLY A C 1
ATOM 1705 O O . GLY A 1 216 ? -19.094 -25.047 -9.211 1 67.5 216 GLY A O 1
ATOM 1706 N N . ARG A 1 217 ? -21.312 -25.859 -9.281 1 78.19 217 ARG A N 1
ATOM 1707 C CA . ARG A 1 217 ? -20.938 -27.031 -10.055 1 78.19 217 ARG A CA 1
ATOM 1708 C C . ARG A 1 217 ? -20.531 -26.641 -11.469 1 78.19 217 ARG A C 1
ATOM 1710 O O . ARG A 1 217 ? -21.188 -25.812 -12.109 1 78.19 217 ARG A O 1
ATOM 1717 N N . ILE A 1 218 ? -19.484 -27.328 -11.906 1 82.69 218 ILE A N 1
ATOM 1718 C CA . ILE A 1 218 ? -18.984 -27.031 -13.242 1 82.69 218 ILE A CA 1
ATOM 1719 C C . ILE A 1 218 ? -19.828 -27.781 -14.281 1 82.69 218 ILE A C 1
ATOM 1721 O O . ILE A 1 218 ? -20 -29 -14.195 1 82.69 218 ILE A O 1
ATOM 1725 N N . GLU A 1 219 ? -20.344 -27.078 -15.305 1 82.38 219 GLU A N 1
ATOM 1726 C CA . GLU A 1 219 ? -21.203 -27.656 -16.328 1 82.38 219 GLU A CA 1
ATOM 1727 C C . GLU A 1 219 ? -20.516 -27.719 -17.672 1 82.38 219 GLU A C 1
ATOM 1729 O O . GLU A 1 219 ? -20.828 -28.578 -18.516 1 82.38 219 GLU A O 1
ATOM 1734 N N . ALA A 1 220 ? -19.688 -26.844 -17.828 1 86.5 220 ALA A N 1
ATOM 1735 C CA . ALA A 1 220 ? -19.047 -26.766 -19.141 1 86.5 220 ALA A CA 1
ATOM 1736 C C . ALA A 1 220 ? -17.594 -26.297 -19.016 1 86.5 220 ALA A C 1
ATOM 1738 O O . ALA A 1 220 ? -17.219 -25.672 -18.016 1 86.5 220 ALA A O 1
ATOM 1739 N N . LEU A 1 221 ? -16.844 -26.688 -19.969 1 90.81 221 LEU A N 1
ATOM 1740 C CA . LEU A 1 221 ? -15.453 -26.266 -20.094 1 90.81 221 LEU A CA 1
ATOM 1741 C C . LEU A 1 221 ? -15.219 -25.562 -21.438 1 90.81 221 LEU A C 1
ATOM 1743 O O . LEU A 1 221 ? -15.617 -26.078 -22.484 1 90.81 221 LEU A O 1
ATOM 1747 N N . ALA A 1 222 ? -14.742 -24.375 -21.391 1 92.38 222 ALA A N 1
ATOM 1748 C CA . ALA A 1 222 ? -14.305 -23.672 -22.594 1 92.38 222 ALA A CA 1
ATOM 1749 C C . ALA A 1 222 ? -12.781 -23.562 -22.641 1 92.38 222 ALA A C 1
ATOM 1751 O O . ALA A 1 222 ? -12.141 -23.219 -21.641 1 92.38 222 ALA A O 1
ATOM 1752 N N . ILE A 1 223 ? -12.211 -23.938 -23.781 1 94.75 223 ILE A N 1
ATOM 1753 C CA . ILE A 1 223 ? -10.766 -23.891 -23.953 1 94.75 223 ILE A CA 1
ATOM 1754 C C . ILE A 1 223 ? -10.406 -22.984 -25.125 1 94.75 223 ILE A C 1
ATOM 1756 O O . ILE A 1 223 ? -10.82 -23.234 -26.25 1 94.75 223 ILE A O 1
ATOM 1760 N N . TYR A 1 224 ? -9.641 -21.969 -24.797 1 95 224 TYR A N 1
ATOM 1761 C CA . TYR A 1 224 ? -9.047 -21.156 -25.859 1 95 224 TYR A CA 1
ATOM 1762 C C . TYR A 1 224 ? -7.652 -21.656 -26.219 1 95 224 TYR A C 1
ATOM 1764 O O . TYR A 1 224 ? -6.832 -21.922 -25.328 1 95 224 TYR A O 1
ATOM 1772 N N . SER A 1 225 ? -7.402 -21.75 -27.484 1 94.44 225 SER A N 1
ATOM 1773 C CA . SER A 1 225 ? -6.066 -22.094 -27.969 1 94.44 225 SER A CA 1
ATOM 1774 C C . SER A 1 225 ? -5.453 -20.938 -28.766 1 94.44 225 SER A C 1
ATOM 1776 O O . SER A 1 225 ? -6.031 -20.484 -29.75 1 94.44 225 SER A O 1
ATOM 1778 N N . SER A 1 226 ? -4.277 -20.547 -28.359 1 93.88 226 SER A N 1
ATOM 1779 C CA . SER A 1 226 ? -3.6 -19.469 -29.094 1 93.88 226 SER A CA 1
ATOM 1780 C C . SER A 1 226 ? -3.156 -19.938 -30.469 1 93.88 226 SER A C 1
ATOM 1782 O O . SER A 1 226 ? -2.889 -19.109 -31.344 1 93.88 226 SER A O 1
ATOM 1784 N N . LYS A 1 227 ? -3.098 -21.219 -30.688 1 91.25 227 LYS A N 1
ATOM 1785 C CA . LYS A 1 227 ? -2.746 -21.781 -32 1 91.25 227 LYS A CA 1
ATOM 1786 C C . LYS A 1 227 ? -3.871 -21.562 -33 1 91.25 227 LYS A C 1
ATOM 1788 O O . LYS A 1 227 ? -3.623 -21.156 -34.125 1 91.25 227 LYS A O 1
ATOM 1793 N N . THR A 1 228 ? -5.051 -21.781 -32.625 1 92.06 228 THR A N 1
ATOM 1794 C CA . THR A 1 228 ? -6.195 -21.672 -33.5 1 92.06 228 THR A CA 1
ATOM 1795 C C . THR A 1 228 ? -6.863 -20.312 -33.375 1 92.06 228 THR A C 1
ATOM 1797 O O . THR A 1 228 ? -7.625 -19.891 -34.25 1 92.06 228 THR A O 1
ATOM 1800 N N . GLY A 1 229 ? -6.645 -19.656 -32.281 1 91.5 229 GLY A N 1
ATOM 1801 C CA . GLY A 1 229 ? -7.273 -18.375 -32 1 91.5 229 GLY A CA 1
ATOM 1802 C C . GLY A 1 229 ? -8.758 -18.484 -31.719 1 91.5 229 GLY A C 1
ATOM 1803 O O . GLY A 1 229 ? -9.516 -17.547 -32 1 91.5 229 GLY A O 1
ATOM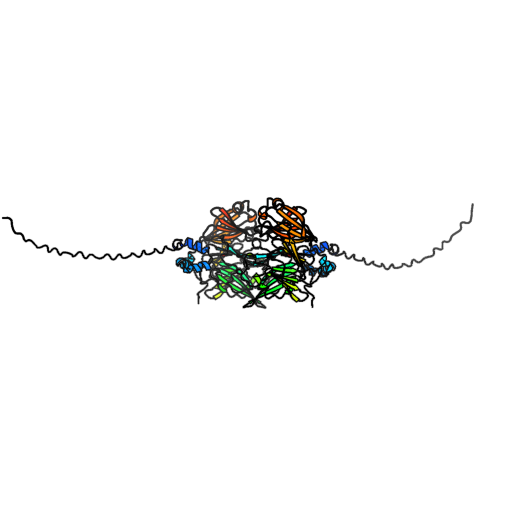 1804 N N . ALA A 1 230 ? -9.156 -19.656 -31.219 1 92.06 230 ALA A N 1
ATOM 1805 C CA . ALA A 1 230 ? -10.586 -19.875 -31.047 1 92.06 230 ALA A CA 1
ATOM 1806 C C . ALA A 1 230 ? -10.875 -20.625 -29.75 1 92.06 230 ALA A C 1
ATOM 1808 O O . ALA A 1 230 ? -10.008 -21.328 -29.219 1 92.06 230 ALA A O 1
ATOM 1809 N N . TRP A 1 231 ? -12.125 -20.438 -29.391 1 92.88 231 TRP A N 1
ATOM 1810 C CA . TRP A 1 231 ? -12.625 -21.172 -28.234 1 92.88 231 TRP A CA 1
ATOM 1811 C C . TRP A 1 231 ? -13.273 -22.484 -28.656 1 92.88 231 TRP A C 1
ATOM 1813 O O . TRP A 1 231 ? -13.977 -22.531 -29.672 1 92.88 231 TRP A O 1
ATOM 1823 N N . LYS A 1 232 ? -13.031 -23.484 -27.859 1 92.56 232 LYS A N 1
ATOM 1824 C CA . LYS A 1 232 ? -13.75 -24.75 -27.953 1 92.56 232 LYS A CA 1
ATOM 1825 C C . LYS A 1 232 ? -14.555 -25.016 -26.688 1 92.56 232 LYS A C 1
ATOM 1827 O O . LYS A 1 232 ? -14.047 -24.859 -25.578 1 92.56 232 LYS A O 1
ATOM 1832 N N . TYR A 1 233 ? -15.82 -25.438 -26.906 1 90.44 233 TYR A N 1
ATOM 1833 C CA . TYR A 1 233 ? -16.719 -25.672 -25.781 1 90.44 233 TYR A CA 1
ATOM 1834 C C . TYR A 1 233 ? -17.031 -27.156 -25.641 1 90.44 233 TYR A C 1
ATOM 1836 O O . TYR A 1 233 ? -17.25 -27.844 -26.625 1 90.44 233 TYR A O 1
ATOM 1844 N N . GLN A 1 234 ? -17 -27.562 -24.375 1 88.06 234 GLN A N 1
ATOM 1845 C CA . GLN A 1 234 ? -17.328 -28.953 -24.062 1 88.06 234 GLN A CA 1
ATOM 1846 C C . GLN A 1 234 ? -18.219 -29.031 -22.828 1 88.06 234 GLN A C 1
ATOM 1848 O O . GLN A 1 234 ? -18 -28.312 -21.859 1 88.06 234 GLN A O 1
ATOM 1853 N N . THR A 1 235 ? -19.188 -29.859 -22.922 1 85.25 235 THR A N 1
ATOM 1854 C CA . THR A 1 235 ? -20.016 -30.141 -21.734 1 85.25 235 THR A CA 1
ATOM 1855 C C . THR A 1 235 ? -19.297 -31.141 -20.812 1 85.25 235 THR A C 1
ATOM 1857 O O . THR A 1 235 ? -18.688 -32.094 -21.281 1 85.25 235 THR A O 1
ATOM 1860 N N . VAL A 1 236 ? -19.328 -30.781 -19.625 1 82.75 236 VAL A N 1
ATOM 1861 C CA . VAL A 1 236 ? -18.688 -31.656 -18.641 1 82.75 236 VAL A CA 1
ATOM 1862 C C . VAL A 1 236 ? -19.719 -32.594 -18.047 1 82.75 236 VAL A C 1
ATOM 1864 O O . VAL A 1 236 ? -20.703 -32.156 -17.453 1 82.75 236 VAL A O 1
ATOM 1867 N N . GLU A 1 237 ? -19.641 -33.812 -18.391 1 71 237 GLU A N 1
ATOM 1868 C CA . GLU A 1 237 ? -20.594 -34.844 -17.938 1 71 237 GLU A CA 1
ATOM 1869 C C . GLU A 1 237 ? -20.219 -35.375 -16.562 1 71 237 GLU A C 1
ATOM 1871 O O . GLU A 1 237 ? -21.031 -36.031 -15.891 1 71 237 GLU A O 1
ATOM 1876 N N . HIS A 1 238 ? -19.016 -35.031 -16.188 1 59.34 238 HIS A N 1
ATOM 1877 C CA . HIS A 1 238 ? -18.484 -35.75 -15.039 1 59.34 238 HIS A CA 1
ATOM 1878 C C . HIS A 1 238 ? -18.844 -35.062 -13.734 1 59.34 238 HIS A C 1
ATOM 1880 O O . HIS A 1 238 ? -18.453 -33.906 -13.508 1 59.34 238 HIS A O 1
ATOM 1886 N N . GLY A 1 239 ? -19.781 -35.594 -12.953 1 61.41 239 GLY A N 1
ATOM 1887 C CA . GLY A 1 239 ? -20.203 -35.344 -11.586 1 61.41 239 GLY A CA 1
ATOM 1888 C C . GLY A 1 239 ? -20 -33.906 -11.148 1 61.41 239 GLY A C 1
ATOM 1889 O O . GLY A 1 239 ? -19.375 -33.125 -11.859 1 61.41 239 GLY A O 1
ATOM 1890 N N . PRO A 1 240 ? -20.625 -33.688 -10.055 1 63.62 240 PRO A N 1
ATOM 1891 C CA . PRO A 1 240 ? -20.703 -32.312 -9.547 1 63.62 240 PRO A CA 1
ATOM 1892 C C . PRO A 1 240 ? -19.453 -31.891 -8.773 1 63.62 240 PRO A C 1
ATOM 1894 O O . PRO A 1 240 ? -19.125 -32.5 -7.754 1 63.62 240 PRO A O 1
ATOM 1897 N N . PHE A 1 241 ? -18.375 -31.438 -9.453 1 78.44 241 PHE A N 1
ATOM 1898 C CA . PHE A 1 241 ? -17.312 -30.891 -8.617 1 78.44 241 PHE A CA 1
ATOM 1899 C C . PHE A 1 241 ? -17.312 -29.359 -8.664 1 78.44 241 PHE A C 1
ATOM 1901 O O . PHE A 1 241 ? -17.734 -28.766 -9.664 1 78.44 241 PHE A O 1
ATOM 1908 N N . VAL A 1 242 ? -17.031 -28.891 -7.48 1 80.25 242 VAL A N 1
ATOM 1909 C CA . VAL A 1 242 ? -16.875 -27.453 -7.301 1 80.25 242 VAL A CA 1
ATOM 1910 C C . VAL A 1 242 ? -15.398 -27.109 -7.156 1 80.25 242 VAL A C 1
ATOM 1912 O O . VAL A 1 242 ? -14.68 -27.719 -6.359 1 80.25 242 VAL A O 1
ATOM 1915 N N . ILE A 1 243 ? -14.984 -26.234 -8.062 1 83.88 243 ILE A N 1
ATOM 1916 C CA . ILE A 1 243 ? -13.602 -25.766 -7.98 1 83.88 243 ILE A CA 1
ATOM 1917 C C . ILE A 1 243 ? -13.547 -24.422 -7.273 1 83.88 243 ILE A C 1
ATOM 1919 O O . ILE A 1 243 ? -14.117 -23.438 -7.75 1 83.88 243 ILE A O 1
ATOM 1923 N N . PRO A 1 244 ? -12.828 -24.438 -6.184 1 82.44 244 PRO A N 1
ATOM 1924 C CA . PRO A 1 244 ? -12.703 -23.125 -5.52 1 82.44 244 PRO A CA 1
ATOM 1925 C C . PRO A 1 244 ? -11.898 -22.125 -6.348 1 82.44 244 PRO A C 1
ATOM 1927 O O . PRO A 1 244 ? -10.922 -22.5 -7.004 1 82.44 244 PRO A O 1
ATOM 1930 N N . GLU A 1 245 ? -12.25 -20.859 -6.23 1 78.75 245 GLU A N 1
ATOM 1931 C CA . GLU A 1 245 ? -11.648 -19.781 -7.027 1 78.75 245 GLU A CA 1
ATOM 1932 C C . GLU A 1 245 ? -10.164 -19.625 -6.699 1 78.75 245 GLU A C 1
ATOM 1934 O O . GLU A 1 245 ? -9.344 -19.422 -7.598 1 78.75 245 GLU A O 1
ATOM 1939 N N . ASN A 1 246 ? -9.812 -19.766 -5.5 1 77.88 246 ASN A N 1
ATOM 1940 C CA . ASN A 1 246 ? -8.438 -19.469 -5.094 1 77.88 246 ASN A CA 1
ATOM 1941 C C . ASN A 1 246 ? -7.621 -20.75 -4.926 1 77.88 246 ASN A C 1
ATOM 1943 O O . ASN A 1 246 ? -6.574 -20.734 -4.281 1 77.88 246 ASN A O 1
ATOM 1947 N N . SER A 1 247 ? -8.133 -21.812 -5.566 1 84.19 247 SER A N 1
ATOM 1948 C CA . SER A 1 247 ? -7.387 -23.062 -5.457 1 84.19 247 SER A CA 1
ATOM 1949 C C . SER A 1 247 ? -6.086 -22.984 -6.258 1 84.19 247 SER A C 1
ATOM 1951 O O . SER A 1 247 ? -6.039 -22.375 -7.32 1 84.19 247 SER A O 1
ATOM 1953 N N . VAL A 1 248 ? -5.078 -23.641 -5.676 1 86.94 248 VAL A N 1
ATOM 1954 C CA . VAL A 1 248 ? -3.777 -23.672 -6.336 1 86.94 248 VAL A CA 1
ATOM 1955 C C . VAL A 1 248 ? -3.723 -24.859 -7.309 1 86.94 248 VAL A C 1
ATOM 1957 O O . VAL A 1 248 ? -3.576 -26 -6.891 1 86.94 248 VAL A O 1
ATOM 1960 N N . SER A 1 249 ? -3.867 -24.547 -8.547 1 91.5 249 SER A N 1
ATOM 1961 C CA . SER A 1 249 ? -3.842 -25.547 -9.602 1 91.5 249 SER A CA 1
ATOM 1962 C C . SER A 1 249 ? -2.436 -25.719 -10.164 1 91.5 249 SER A C 1
ATOM 1964 O O . SER A 1 249 ? -1.545 -24.922 -9.891 1 91.5 249 SER A O 1
ATOM 1966 N N . ALA A 1 250 ? -2.309 -26.859 -10.891 1 93.94 250 ALA A N 1
ATOM 1967 C CA . ALA A 1 250 ? -1 -27.141 -11.469 1 93.94 250 ALA A CA 1
ATOM 1968 C C . ALA A 1 250 ? -1.138 -27.797 -12.844 1 93.94 250 ALA A C 1
ATOM 1970 O O . ALA A 1 250 ? -2.014 -28.641 -13.055 1 93.94 250 ALA A O 1
ATOM 1971 N N . PHE A 1 251 ? -0.333 -27.328 -13.758 1 94.25 251 PHE A N 1
ATOM 1972 C CA . PHE A 1 251 ? -0.172 -28 -15.047 1 94.25 251 PHE A CA 1
ATOM 1973 C C . PHE A 1 251 ? 1.083 -28.859 -15.062 1 94.25 251 PHE A C 1
ATOM 1975 O O . PHE A 1 251 ? 2.189 -28.359 -14.852 1 94.25 251 PHE A O 1
ATOM 1982 N N . PHE A 1 252 ? 0.79 -30.125 -15.242 1 91.38 252 PHE A N 1
ATOM 1983 C CA . PHE A 1 252 ? 1.892 -31.078 -15.18 1 91.38 252 PHE A CA 1
ATOM 1984 C C . PHE A 1 252 ? 1.694 -32.188 -16.188 1 91.38 252 PHE A C 1
ATOM 1986 O O . PHE A 1 252 ? 0.635 -32.812 -16.219 1 91.38 252 PHE A O 1
ATOM 1993 N N . ASN A 1 253 ? 2.676 -32.375 -17 1 88.38 253 ASN A N 1
ATOM 1994 C CA . ASN A 1 253 ? 2.697 -33.438 -17.984 1 88.38 253 ASN A CA 1
ATOM 1995 C C . ASN A 1 253 ? 1.456 -33.406 -18.875 1 88.38 253 ASN A C 1
ATOM 1997 O O . ASN A 1 253 ? 0.81 -34.438 -19.078 1 88.38 253 ASN A O 1
ATOM 2001 N N . GLY A 1 254 ? 1.117 -32.281 -19.281 1 92 254 GLY A N 1
ATOM 2002 C CA . GLY A 1 254 ? 0.037 -32.125 -20.25 1 92 254 GLY A CA 1
ATOM 2003 C C . GLY A 1 254 ? -1.34 -32.219 -19.625 1 92 254 GLY A C 1
ATOM 2004 O O . GLY A 1 254 ? -2.348 -32.312 -20.328 1 92 254 GLY A O 1
ATOM 2005 N N . ILE A 1 255 ? -1.333 -32.25 -18.344 1 94.06 255 ILE A N 1
ATOM 2006 C CA . ILE A 1 255 ? -2.6 -32.375 -17.641 1 94.06 255 ILE A CA 1
ATOM 2007 C C . ILE A 1 255 ? -2.752 -31.219 -16.656 1 94.06 255 ILE A C 1
ATOM 2009 O O . ILE A 1 255 ? -1.803 -30.859 -15.953 1 94.06 255 ILE A O 1
ATOM 2013 N N . LEU A 1 256 ? -3.902 -30.609 -16.672 1 96.06 256 LEU A N 1
ATOM 2014 C CA . LEU A 1 256 ? -4.25 -29.594 -15.695 1 96.06 256 LEU A CA 1
ATOM 2015 C C . LEU A 1 256 ? -4.898 -30.219 -14.461 1 96.06 256 LEU A C 1
ATOM 2017 O O . LEU A 1 256 ? -5.855 -30.984 -14.586 1 96.06 256 LEU A O 1
ATOM 2021 N N . HIS A 1 257 ? -4.352 -29.953 -13.32 1 94.81 257 HIS A N 1
ATOM 2022 C CA . HIS A 1 257 ? -4.852 -30.5 -12.062 1 94.81 257 HIS A CA 1
ATOM 2023 C C . HIS A 1 257 ? -5.477 -29.406 -11.203 1 94.81 257 HIS A C 1
ATOM 2025 O O . HIS A 1 257 ? -4.824 -28.406 -10.898 1 94.81 257 HIS A O 1
ATOM 2031 N N . LEU A 1 258 ? -6.688 -29.625 -10.766 1 93 258 LEU A N 1
ATOM 2032 C CA . LEU A 1 258 ? -7.422 -28.656 -9.953 1 93 258 LEU A CA 1
ATOM 2033 C C . LEU A 1 258 ? -7.898 -29.281 -8.656 1 93 258 LEU A C 1
ATOM 2035 O O . LEU A 1 258 ? -8.672 -30.25 -8.672 1 93 258 LEU A O 1
ATOM 2039 N N . PRO A 1 259 ? -7.379 -28.688 -7.617 1 90.44 259 PRO A N 1
ATOM 2040 C CA . PRO A 1 259 ? -7.906 -29.203 -6.348 1 90.44 259 PRO A CA 1
ATOM 2041 C C . PRO A 1 259 ? -9.383 -28.859 -6.141 1 90.44 259 PRO A C 1
ATOM 2043 O O . PRO A 1 259 ? -9.781 -27.703 -6.34 1 90.44 259 PRO A O 1
ATOM 2046 N N . ALA A 1 260 ? -10.086 -29.844 -5.801 1 84.12 260 ALA A N 1
ATOM 2047 C CA . ALA A 1 260 ? -11.477 -29.719 -5.379 1 84.12 260 ALA A CA 1
ATOM 2048 C C . ALA A 1 260 ? -11.672 -30.25 -3.961 1 84.12 260 ALA A C 1
ATOM 2050 O O . ALA A 1 260 ? -10.695 -30.516 -3.252 1 84.12 260 ALA A O 1
ATOM 2051 N N . TYR A 1 261 ? -12.781 -30.234 -3.346 1 75.31 261 TYR A N 1
ATOM 2052 C CA . TYR A 1 261 ? -13.031 -30.562 -1.946 1 75.31 261 TYR A CA 1
ATOM 2053 C C . TYR A 1 261 ? -12.625 -32 -1.646 1 75.31 261 TYR A C 1
ATOM 2055 O O . TYR A 1 261 ? -11.914 -32.25 -0.676 1 75.31 261 TYR A O 1
ATOM 2063 N N . GLU A 1 262 ? -13.023 -32.969 -2.449 1 77.94 262 GLU A N 1
ATOM 2064 C CA . GLU A 1 262 ? -12.742 -34.344 -2.086 1 77.94 262 GLU A CA 1
ATOM 2065 C C . GLU A 1 262 ? -11.891 -35.031 -3.15 1 77.94 262 GLU A C 1
ATOM 2067 O O . GLU A 1 262 ? -11.664 -36.25 -3.086 1 77.94 262 GLU A O 1
ATOM 2072 N N . CYS A 1 263 ? -11.391 -34.281 -3.99 1 86.81 263 CYS A N 1
ATOM 2073 C CA . CYS A 1 263 ? -10.609 -34.906 -5.055 1 86.81 263 CYS A CA 1
ATOM 2074 C C . CYS A 1 263 ? -9.797 -33.875 -5.816 1 86.81 263 CYS A C 1
ATOM 2076 O O . CYS A 1 263 ? -9.914 -32.656 -5.547 1 86.81 263 CYS A O 1
ATOM 2078 N N . VAL A 1 264 ? -8.922 -34.312 -6.559 1 90.94 264 VAL A N 1
ATOM 2079 C CA . VAL A 1 264 ? -8.234 -33.531 -7.566 1 90.94 264 VAL A CA 1
ATOM 2080 C C . VAL A 1 264 ? -8.836 -33.781 -8.945 1 90.94 264 VAL A C 1
ATOM 2082 O O . VAL A 1 264 ? -8.836 -34.938 -9.406 1 90.94 264 VAL A O 1
ATOM 2085 N N . VAL A 1 265 ? -9.352 -32.75 -9.492 1 90.88 265 VAL A N 1
ATOM 2086 C CA . VAL A 1 265 ? -9.883 -32.875 -10.844 1 90.88 265 VAL A CA 1
ATOM 2087 C C . VAL A 1 265 ? -8.758 -32.656 -11.859 1 90.88 265 VAL A C 1
ATOM 2089 O O . VAL A 1 265 ? -8.008 -31.688 -11.773 1 90.88 265 VAL A O 1
ATOM 2092 N N . ALA A 1 266 ? -8.617 -33.656 -12.781 1 92.56 266 ALA A N 1
ATOM 2093 C CA . ALA A 1 266 ? -7.59 -33.562 -13.812 1 92.56 266 ALA A CA 1
ATOM 2094 C C . ALA A 1 266 ? -8.211 -33.594 -15.211 1 92.56 266 ALA A C 1
ATOM 2096 O O . ALA A 1 266 ? -9.172 -34.312 -15.461 1 92.56 266 ALA A O 1
ATOM 2097 N N . VAL A 1 267 ? -7.688 -32.75 -16.047 1 92.88 267 VAL A N 1
ATOM 2098 C CA . VAL A 1 267 ? -8.188 -32.656 -17.422 1 92.88 267 VAL A CA 1
ATOM 2099 C C . VAL A 1 267 ? -7.02 -32.469 -18.391 1 92.88 267 VAL A C 1
ATOM 2101 O O . VAL A 1 267 ? -6.082 -31.719 -18.094 1 92.88 267 VAL A O 1
ATOM 2104 N N . ASP A 1 268 ? -7.074 -33.156 -19.453 1 93.88 268 ASP A N 1
ATOM 2105 C CA . ASP A 1 268 ? -5.992 -33 -20.422 1 93.88 268 ASP A CA 1
ATOM 2106 C C . ASP A 1 268 ? -6.152 -31.734 -21.234 1 93.88 268 ASP A C 1
ATOM 2108 O O . ASP A 1 268 ? -7.164 -31.031 -21.125 1 93.88 268 ASP A O 1
ATOM 2112 N N . VAL A 1 269 ? -5.191 -31.391 -22.031 1 93.62 269 VAL A N 1
ATOM 2113 C CA . VAL A 1 269 ? -5.105 -30.125 -22.734 1 93.62 269 VAL A CA 1
ATOM 2114 C C . VAL A 1 269 ? -6.223 -30.016 -23.766 1 93.62 269 VAL A C 1
ATOM 2116 O O . VAL A 1 269 ? -6.625 -28.906 -24.156 1 93.62 269 VAL A O 1
ATOM 2119 N N . GLU A 1 270 ? -6.695 -31.141 -24.203 1 92.06 270 GLU A N 1
ATOM 2120 C CA . GLU A 1 270 ? -7.746 -31.141 -25.219 1 92.06 270 GLU A CA 1
ATOM 2121 C C . GLU A 1 270 ? -9.133 -31.078 -24.578 1 92.06 270 GLU A C 1
ATOM 2123 O O . GLU A 1 270 ? -10.133 -30.859 -25.25 1 92.06 270 GLU A O 1
ATOM 2128 N N . GLY A 1 271 ? -9.109 -31.266 -23.297 1 91 271 GLY A N 1
ATOM 2129 C CA . GLY A 1 271 ? -10.383 -31.297 -22.594 1 91 271 GLY A CA 1
ATOM 2130 C C . GLY A 1 271 ? -11.172 -32.562 -22.844 1 91 271 GLY A C 1
ATOM 2131 O O . GLY A 1 271 ? -12.375 -32.625 -22.547 1 91 271 GLY A O 1
ATOM 2132 N N . ALA A 1 272 ? -10.602 -33.531 -23.344 1 89.5 272 ALA A N 1
ATOM 2133 C CA . ALA A 1 272 ? -11.297 -34.75 -23.75 1 89.5 272 ALA A CA 1
ATOM 2134 C C . ALA A 1 272 ? -11.312 -35.781 -22.625 1 89.5 272 ALA A C 1
ATOM 2136 O O . ALA A 1 272 ? -12.297 -36.5 -22.453 1 89.5 272 ALA A O 1
ATOM 2137 N N . ASN A 1 273 ? -10.266 -35.844 -21.969 1 89.19 273 ASN A N 1
ATOM 2138 C CA . ASN A 1 273 ? -10.125 -36.844 -20.922 1 89.19 273 ASN A CA 1
ATOM 2139 C C . ASN A 1 273 ? -10.102 -36.188 -19.531 1 89.19 273 ASN A C 1
ATOM 2141 O O . ASN A 1 273 ? -9.359 -35.219 -19.312 1 89.19 273 ASN A O 1
ATOM 2145 N N . TRP A 1 274 ? -10.914 -36.75 -18.688 1 88.69 274 TRP A N 1
ATOM 2146 C CA . TRP A 1 274 ? -11.008 -36.25 -17.312 1 88.69 274 TRP A CA 1
ATOM 2147 C C . TRP A 1 274 ? -10.711 -37.375 -16.312 1 88.69 274 TRP A C 1
ATOM 2149 O O . TRP A 1 274 ? -11.055 -38.531 -16.562 1 88.69 274 TRP A O 1
ATOM 2159 N N . TRP A 1 275 ? -10.055 -37 -15.258 1 86.38 275 TRP A N 1
ATOM 2160 C CA . TRP A 1 275 ? -9.797 -37.938 -14.156 1 86.38 275 TRP A CA 1
ATOM 2161 C C . TRP A 1 275 ? -10.156 -37.281 -12.812 1 86.38 275 TRP A C 1
ATOM 2163 O O . TRP A 1 275 ? -9.969 -36.062 -12.625 1 86.38 275 TRP A O 1
ATOM 2173 N N . LEU A 1 276 ? -10.734 -38.062 -12.023 1 87.5 276 LEU A N 1
ATOM 2174 C CA . LEU A 1 276 ? -10.914 -37.688 -10.625 1 87.5 276 LEU A CA 1
ATOM 2175 C C . LEU A 1 276 ? -10 -38.5 -9.727 1 87.5 276 LEU A C 1
ATOM 2177 O O . LEU A 1 276 ? -10.117 -39.719 -9.664 1 87.5 276 LEU A O 1
ATOM 2181 N N . VAL A 1 277 ? -9.086 -37.844 -9.133 1 89.31 277 VAL A N 1
ATOM 2182 C CA . VAL A 1 277 ? -8.133 -38.5 -8.266 1 89.31 277 VAL A CA 1
ATOM 2183 C C . VAL A 1 277 ? -8.469 -38.219 -6.805 1 89.31 277 VAL A C 1
ATOM 2185 O O . VAL A 1 277 ? -8.477 -37.062 -6.379 1 89.31 277 VAL A O 1
ATOM 2188 N N . ASP A 1 278 ? -8.734 -39.219 -6.102 1 88.12 278 ASP A N 1
ATOM 2189 C CA . ASP A 1 278 ? -9.031 -39.031 -4.688 1 88.12 278 ASP A CA 1
ATOM 2190 C C . ASP A 1 278 ? -7.828 -38.469 -3.945 1 88.12 278 ASP A C 1
ATOM 2192 O O . ASP A 1 278 ? -6.688 -38.844 -4.211 1 88.12 278 ASP A O 1
ATOM 2196 N N . VAL A 1 279 ? -8.117 -37.531 -3.08 1 88 279 VAL A N 1
ATOM 2197 C CA . VAL A 1 279 ? -7.039 -37.031 -2.246 1 88 279 VAL A CA 1
ATOM 2198 C C . VAL A 1 279 ? -6.621 -38.094 -1.223 1 88 279 VAL A C 1
ATOM 2200 O O . VAL A 1 279 ? -7.402 -38.969 -0.896 1 88 279 VAL A O 1
ATOM 2203 N N . PRO A 1 280 ? -5.422 -38.031 -0.766 1 87.12 280 PRO A N 1
ATOM 2204 C CA . PRO A 1 280 ? -4.938 -39.094 0.137 1 87.12 280 PRO A CA 1
ATOM 2205 C C . PRO A 1 280 ? -5.68 -39.125 1.47 1 87.12 280 PRO A C 1
ATOM 2207 O O . PRO A 1 280 ? -5.949 -40.188 2.014 1 87.12 280 PRO A O 1
ATOM 2210 N N . GLU A 1 281 ? -5.887 -37.906 1.994 1 81.94 281 GLU A N 1
ATOM 2211 C CA . GLU A 1 281 ? -6.645 -37.781 3.236 1 81.94 281 GLU A CA 1
ATOM 2212 C C . GLU A 1 281 ? -7.777 -36.781 3.104 1 81.94 281 GLU A C 1
ATOM 2214 O O . GLU A 1 281 ? -7.586 -35.688 2.553 1 81.94 281 GLU A O 1
ATOM 2219 N N . PRO A 1 282 ? -8.875 -37.219 3.521 1 72.81 282 PRO A N 1
ATOM 2220 C CA . PRO A 1 282 ? -9.961 -36.25 3.484 1 72.81 282 PRO A CA 1
ATOM 2221 C C . PRO A 1 282 ? -9.648 -35 4.289 1 72.81 282 PRO A C 1
ATOM 2223 O O . PRO A 1 282 ? -9 -35.062 5.336 1 72.81 282 PRO A O 1
ATOM 2226 N N . PRO A 1 283 ? -10.008 -33.906 3.646 1 68.12 283 PRO A N 1
ATOM 2227 C CA . PRO A 1 283 ? -9.727 -32.688 4.379 1 68.12 283 PRO A CA 1
ATOM 2228 C C . PRO A 1 283 ? -10.391 -32.656 5.754 1 68.12 283 PRO A C 1
ATOM 2230 O O . PRO A 1 283 ? -11.492 -33.188 5.922 1 68.12 283 PRO A O 1
ATOM 2233 N N . TYR A 1 284 ? -9.57 -32.219 6.672 1 63.06 284 TYR A N 1
ATOM 2234 C CA . TYR A 1 284 ? -10.094 -32.062 8.031 1 63.06 284 TYR A CA 1
ATOM 2235 C C . TYR A 1 284 ? -11.25 -31.078 8.078 1 63.06 284 TYR A C 1
ATOM 2237 O O . TYR A 1 284 ? -12.266 -31.328 8.727 1 63.06 284 TYR A O 1
ATOM 2245 N N . TYR A 1 285 ? -10.992 -29.969 7.477 1 60.31 285 TYR A N 1
ATOM 2246 C CA . TYR A 1 285 ? -12.07 -28.984 7.383 1 60.31 285 TYR A CA 1
ATOM 2247 C C . TYR A 1 285 ? -12.656 -28.953 5.977 1 60.31 285 TYR A C 1
ATOM 2249 O O . TYR A 1 285 ? -11.922 -29.047 4.988 1 60.31 285 TYR A O 1
ATOM 2257 N N . ALA A 1 286 ? -13.922 -28.984 5.969 1 54.84 286 ALA A N 1
ATOM 2258 C CA . ALA A 1 286 ? -14.625 -28.984 4.691 1 54.84 286 ALA A CA 1
ATOM 2259 C C . ALA A 1 286 ? -14.125 -27.875 3.777 1 54.84 286 ALA A C 1
ATOM 2261 O O . ALA A 1 286 ? -14.094 -28.031 2.555 1 54.84 286 ALA A O 1
ATOM 2262 N N . ASP A 1 287 ? -13.602 -26.875 4.457 1 59.12 287 ASP A N 1
ATOM 2263 C CA . ASP A 1 287 ? -13.289 -25.703 3.645 1 59.12 287 ASP A CA 1
ATOM 2264 C C . ASP A 1 287 ? -11.789 -25.594 3.379 1 59.12 287 ASP A C 1
ATOM 2266 O O . ASP A 1 287 ? -11.336 -24.688 2.689 1 59.12 287 ASP A O 1
ATOM 2270 N N . CYS A 1 288 ? -11.055 -26.594 3.879 1 64.75 288 CYS A N 1
ATOM 2271 C CA . CYS A 1 288 ? -9.617 -26.531 3.641 1 64.75 288 CYS A CA 1
ATOM 2272 C C . CYS A 1 288 ? -9.234 -27.391 2.443 1 64.75 288 CYS A C 1
ATOM 2274 O O . CYS A 1 288 ? -9.461 -28.609 2.441 1 64.75 288 CYS A O 1
ATOM 2276 N N . ILE A 1 289 ? -9.031 -26.734 1.411 1 74.31 289 ILE A N 1
ATOM 2277 C CA . ILE A 1 289 ? -8.617 -27.453 0.206 1 74.31 289 ILE A CA 1
ATOM 2278 C C . ILE A 1 289 ? -7.094 -27.391 0.074 1 74.31 289 ILE A C 1
ATOM 2280 O O . ILE A 1 289 ? -6.496 -26.312 0.136 1 74.31 289 ILE A O 1
ATOM 2284 N N . GLY A 1 290 ? -6.504 -28.609 0.101 1 81.19 290 GLY A N 1
ATOM 2285 C CA . GLY A 1 290 ? -5.074 -28.656 -0.157 1 81.19 290 GLY A CA 1
ATOM 2286 C C . GLY A 1 290 ? -4.695 -28.109 -1.521 1 81.19 290 GLY A C 1
ATOM 2287 O O . GLY A 1 290 ? -5.555 -27.641 -2.27 1 81.19 290 GLY A O 1
ATOM 2288 N N . GLY A 1 291 ? -3.416 -28.031 -1.713 1 89.69 291 GLY A N 1
ATOM 2289 C CA . GLY A 1 291 ? -2.908 -27.547 -2.992 1 89.69 291 GLY A CA 1
ATOM 2290 C C . GLY A 1 291 ? -2.109 -28.609 -3.74 1 89.69 291 GLY A C 1
ATOM 2291 O O . GLY A 1 291 ? -1.595 -29.547 -3.137 1 89.69 291 GLY A O 1
ATOM 2292 N N . VAL A 1 292 ? -2.133 -28.578 -5.051 1 94.12 292 VAL A N 1
ATOM 2293 C CA . VAL A 1 292 ? -1.353 -29.453 -5.914 1 94.12 292 VAL A CA 1
ATOM 2294 C C . VAL A 1 292 ? -0.193 -28.672 -6.535 1 94.12 292 VAL A C 1
ATOM 2296 O O . VAL A 1 292 ? -0.371 -27.547 -6.996 1 94.12 292 VAL A O 1
ATOM 2299 N N . PHE A 1 293 ? 0.952 -29.328 -6.504 1 94.75 293 PHE A N 1
ATOM 2300 C CA . PHE A 1 293 ? 2.158 -28.625 -6.938 1 94.75 293 PHE A CA 1
ATOM 2301 C C . PHE A 1 293 ? 3.072 -29.562 -7.719 1 94.75 293 PHE A C 1
ATOM 2303 O O . PHE A 1 293 ? 3.348 -30.688 -7.277 1 94.75 293 PHE A O 1
ATOM 2310 N N . PRO A 1 294 ? 3.498 -29.094 -8.805 1 92.88 294 PRO A N 1
ATOM 2311 C CA . PRO A 1 294 ? 4.555 -29.859 -9.469 1 92.88 294 PRO A CA 1
ATOM 2312 C C . PRO A 1 294 ? 5.934 -29.625 -8.859 1 92.88 294 PRO A C 1
ATOM 2314 O O . PRO A 1 294 ? 6.281 -28.484 -8.547 1 92.88 294 PRO A O 1
ATOM 2317 N N . SER A 1 295 ? 6.625 -30.641 -8.656 1 91 295 SER A N 1
ATOM 2318 C CA . SER A 1 295 ? 7.988 -30.531 -8.141 1 91 295 SER A CA 1
ATOM 2319 C C . SER A 1 295 ? 8.797 -31.797 -8.469 1 91 295 SER A C 1
ATOM 2321 O O . SER A 1 295 ? 8.273 -32.906 -8.391 1 91 295 SER A O 1
ATOM 2323 N N . GLN A 1 296 ? 9.984 -31.578 -8.914 1 87.25 296 GLN A N 1
ATOM 2324 C CA . GLN A 1 296 ? 10.945 -32.656 -9.141 1 87.25 296 GLN A CA 1
ATOM 2325 C C . GLN A 1 296 ? 10.352 -33.75 -10.008 1 87.25 296 GLN A C 1
ATOM 2327 O O . GLN A 1 296 ? 10.508 -34.938 -9.703 1 87.25 296 GLN A O 1
ATOM 2332 N N . GLY A 1 297 ? 9.586 -33.375 -10.906 1 86.94 297 GLY A N 1
ATOM 2333 C CA . GLY A 1 297 ? 9.062 -34.281 -11.898 1 86.94 297 GLY A CA 1
ATOM 2334 C C . GLY A 1 297 ? 7.848 -35.062 -11.414 1 86.94 297 GLY A C 1
ATOM 2335 O O . GLY A 1 297 ? 7.41 -36 -12.062 1 86.94 297 GLY A O 1
ATOM 2336 N N . HIS A 1 298 ? 7.344 -34.719 -10.281 1 92.31 298 HIS A N 1
ATOM 2337 C CA . HIS A 1 298 ? 6.164 -35.406 -9.734 1 92.31 298 HIS A CA 1
ATOM 2338 C C . HIS A 1 298 ? 5.105 -34.375 -9.312 1 92.31 298 HIS A C 1
ATOM 2340 O O . HIS A 1 298 ? 5.371 -33.188 -9.289 1 92.31 298 HIS A O 1
ATOM 2346 N N . LEU A 1 299 ? 3.898 -34.938 -9.133 1 94.19 299 LEU A N 1
ATOM 2347 C CA . LEU A 1 299 ? 2.818 -34.094 -8.602 1 94.19 299 LEU A CA 1
ATOM 2348 C C . LEU A 1 299 ? 2.682 -34.312 -7.094 1 94.19 299 LEU A C 1
ATOM 2350 O O . LEU A 1 299 ? 2.559 -35.438 -6.617 1 94.19 299 LEU A O 1
ATOM 2354 N N . TYR A 1 300 ? 2.754 -33.188 -6.434 1 94.75 300 TYR A N 1
ATOM 2355 C CA . TYR A 1 300 ? 2.646 -33.219 -4.98 1 94.75 300 TYR A CA 1
ATOM 2356 C C . TYR A 1 300 ? 1.301 -32.688 -4.52 1 94.75 300 TYR A C 1
ATOM 2358 O O . TYR A 1 300 ? 0.699 -31.844 -5.195 1 94.75 300 TYR A O 1
ATOM 2366 N N . PHE A 1 301 ? 0.839 -33.219 -3.426 1 93.75 301 PHE A N 1
ATOM 2367 C CA . PHE A 1 301 ? -0.336 -32.719 -2.723 1 93.75 301 PHE A CA 1
ATOM 2368 C C . PHE A 1 301 ? 0.012 -32.312 -1.29 1 93.75 301 PHE A C 1
ATOM 2370 O O . PHE A 1 301 ? 0.586 -33.125 -0.549 1 93.75 301 PHE A O 1
ATOM 2377 N N . ALA A 1 302 ? -0.217 -31.062 -1.009 1 93.81 302 ALA A N 1
ATOM 2378 C CA . ALA A 1 302 ? 0.054 -30.594 0.346 1 93.81 302 ALA A CA 1
ATOM 2379 C C . ALA A 1 302 ? -1.241 -30.25 1.076 1 93.81 302 ALA A C 1
ATOM 2381 O O . ALA A 1 302 ? -2.092 -29.531 0.541 1 93.81 302 ALA A O 1
ATOM 2382 N N . GLU A 1 303 ? -1.362 -30.719 2.279 1 89.81 303 GLU A N 1
ATOM 2383 C CA . GLU A 1 303 ? -2.541 -30.438 3.094 1 89.81 303 GLU A CA 1
ATOM 2384 C C . GLU A 1 303 ? -2.17 -30.281 4.566 1 89.81 303 GLU A C 1
ATOM 2386 O O . GLU A 1 303 ? -1.231 -30.922 5.047 1 89.81 303 GLU A O 1
ATOM 2391 N N . SER A 1 304 ? -2.859 -29.391 5.098 1 88.38 304 SER A N 1
ATOM 2392 C CA . SER A 1 304 ? -2.666 -29.156 6.523 1 88.38 304 SER A CA 1
ATOM 2393 C C . SER A 1 304 ? -3.939 -29.453 7.309 1 88.38 304 SER A C 1
ATOM 2395 O O . SER A 1 304 ? -5.043 -29.141 6.855 1 88.38 304 SER A O 1
ATOM 2397 N N . ASP A 1 305 ? -3.809 -30.156 8.336 1 82.38 305 ASP A N 1
ATOM 2398 C CA . ASP A 1 305 ? -4.922 -30.297 9.273 1 82.38 305 ASP A CA 1
ATOM 2399 C C . ASP A 1 305 ? -4.668 -29.484 10.547 1 82.38 305 ASP A C 1
ATOM 2401 O O . ASP A 1 305 ? -3.92 -28.516 10.531 1 82.38 305 ASP A O 1
ATOM 2405 N N . ARG A 1 306 ? -5.312 -29.75 11.586 1 79.38 306 ARG A N 1
ATOM 2406 C CA . ARG A 1 306 ? -5.223 -28.953 12.805 1 79.38 306 ARG A CA 1
ATOM 2407 C C . ARG A 1 306 ? -3.881 -29.156 13.492 1 79.38 306 ARG A C 1
ATOM 2409 O O . ARG A 1 306 ? -3.469 -28.328 14.312 1 79.38 306 ARG A O 1
ATOM 2416 N N . SER A 1 307 ? -3.152 -30.234 13.023 1 87.69 307 SER A N 1
ATOM 2417 C CA . SER A 1 307 ? -1.99 -30.547 13.852 1 87.69 307 SER A CA 1
ATOM 2418 C C . SER A 1 307 ? -0.731 -30.703 13.008 1 87.69 307 SER A C 1
ATOM 2420 O O . SER A 1 307 ? 0.384 -30.656 13.531 1 87.69 307 SER A O 1
ATOM 2422 N N . LYS A 1 308 ? -0.942 -30.953 11.773 1 92.94 308 LYS A N 1
ATOM 2423 C CA . LYS A 1 308 ? 0.259 -31.266 11 1 92.94 308 LYS A CA 1
ATOM 2424 C C . LYS A 1 308 ? 0.094 -30.875 9.539 1 92.94 308 LYS A C 1
ATOM 2426 O O . LYS A 1 308 ? -1.028 -30.688 9.062 1 92.94 308 LYS A O 1
ATOM 2431 N N . LEU A 1 309 ? 1.189 -30.719 8.891 1 94.19 309 LEU A N 1
ATOM 2432 C CA . LEU A 1 309 ? 1.29 -30.594 7.438 1 94.19 309 LEU A CA 1
ATOM 2433 C C . LEU A 1 309 ? 1.756 -31.906 6.805 1 94.19 309 LEU A C 1
ATOM 2435 O O . LEU A 1 309 ? 2.762 -32.469 7.227 1 94.19 309 LEU A O 1
ATOM 2439 N N . SER A 1 310 ? 1.002 -32.344 5.848 1 94.75 310 SER A N 1
ATOM 2440 C CA . SER A 1 310 ? 1.354 -33.562 5.121 1 94.75 310 SER A CA 1
ATOM 2441 C C . SER A 1 310 ? 1.551 -33.281 3.633 1 94.75 310 SER A C 1
ATOM 2443 O O . SER A 1 310 ? 0.748 -32.594 3.02 1 94.75 310 SER A O 1
ATOM 2445 N N . VAL A 1 311 ? 2.615 -33.844 3.135 1 96.12 311 VAL A N 1
ATOM 2446 C CA . VAL A 1 311 ? 2.92 -33.719 1.713 1 96.12 311 VAL A CA 1
ATOM 2447 C C . VAL A 1 311 ? 2.979 -35.094 1.075 1 96.12 311 VAL A C 1
ATOM 2449 O O . VAL A 1 311 ? 3.719 -35.969 1.538 1 96.12 311 VAL A O 1
ATOM 2452 N N . TRP A 1 312 ? 2.186 -35.219 0.042 1 95.5 312 TRP A N 1
ATOM 2453 C CA . TRP A 1 312 ? 2.068 -36.5 -0.645 1 95.5 312 TRP A CA 1
ATOM 2454 C C . TRP A 1 312 ? 2.549 -36.406 -2.088 1 95.5 312 TRP A C 1
ATOM 2456 O O . TRP A 1 312 ? 2.494 -35.312 -2.688 1 95.5 312 TRP A O 1
ATOM 2466 N N . VAL A 1 313 ? 3.031 -37.5 -2.615 1 95 313 VAL A N 1
ATOM 2467 C CA . VAL A 1 313 ? 3.43 -37.562 -4.016 1 95 313 VAL A CA 1
ATOM 2468 C C . VAL A 1 313 ? 2.549 -38.594 -4.742 1 95 313 VAL A C 1
ATOM 2470 O O . VAL A 1 313 ? 2.285 -39.688 -4.227 1 95 313 VAL A O 1
ATOM 2473 N N . LEU A 1 314 ? 2.092 -38.156 -5.871 1 92.69 314 LEU A N 1
ATOM 2474 C CA . LEU A 1 314 ? 1.294 -39.062 -6.68 1 92.69 314 LEU A CA 1
ATOM 2475 C C . LEU A 1 314 ? 2.184 -40.062 -7.395 1 92.69 314 LEU A C 1
ATOM 2477 O O . LEU A 1 314 ? 3.008 -39.688 -8.234 1 92.69 314 LEU A O 1
ATOM 2481 N N . GLU A 1 315 ? 2.033 -41.312 -7.152 1 87.81 315 GLU A N 1
ATOM 2482 C CA . GLU A 1 315 ? 2.854 -42.344 -7.754 1 87.81 315 GLU A CA 1
ATOM 2483 C C . GLU A 1 315 ? 2.256 -42.844 -9.07 1 87.81 315 GLU A C 1
ATOM 2485 O O . GLU A 1 315 ? 2.984 -43.094 -10.031 1 87.81 315 GLU A O 1
ATOM 2490 N N . ASP A 1 316 ? 0.982 -42.938 -9.023 1 80.12 316 ASP A N 1
ATOM 2491 C CA . ASP A 1 316 ? 0.295 -43.5 -10.195 1 80.12 316 ASP A CA 1
ATOM 2492 C C . ASP A 1 316 ? -1.009 -42.75 -10.461 1 80.12 316 ASP A C 1
ATOM 2494 O O . ASP A 1 316 ? -1.948 -42.812 -9.664 1 80.12 316 ASP A O 1
ATOM 2498 N N . TYR A 1 317 ? -1.079 -42.125 -11.609 1 74.31 317 TYR A N 1
ATOM 2499 C CA . TYR A 1 317 ? -2.236 -41.312 -11.984 1 74.31 317 TYR A CA 1
ATOM 2500 C C . TYR A 1 317 ? -3.475 -42.188 -12.156 1 74.31 317 TYR A C 1
ATOM 2502 O O . TYR A 1 317 ? -4.586 -41.781 -11.805 1 74.31 317 TYR A O 1
ATOM 2510 N N . VAL A 1 318 ? -3.266 -43.344 -12.695 1 73.31 318 VAL A N 1
ATOM 2511 C CA . VAL A 1 318 ? -4.379 -44.188 -13.062 1 73.31 318 VAL A CA 1
ATOM 2512 C C . VAL A 1 318 ? -5.047 -44.75 -11.805 1 73.31 318 VAL A C 1
ATOM 2514 O O . VAL A 1 318 ? -6.273 -44.719 -11.68 1 73.31 318 VAL A O 1
ATOM 2517 N N . THR A 1 319 ? -4.258 -45.125 -10.867 1 79.31 319 THR A N 1
ATOM 2518 C CA . THR A 1 319 ? -4.816 -45.719 -9.664 1 79.31 319 THR A CA 1
ATOM 2519 C C . THR A 1 319 ? -5.082 -44.656 -8.602 1 79.31 319 THR A C 1
ATOM 2521 O O . THR A 1 319 ? -5.793 -44.906 -7.625 1 79.31 319 THR A O 1
ATOM 2524 N N . GLY A 1 320 ? -4.508 -43.562 -8.875 1 82.38 320 GLY A N 1
ATOM 2525 C CA . GLY A 1 320 ? -4.66 -42.5 -7.887 1 82.38 320 GLY A CA 1
ATOM 2526 C C . GLY A 1 320 ? -3.916 -42.781 -6.594 1 82.38 320 GLY A C 1
ATOM 2527 O O . GLY A 1 320 ? -4.367 -42.375 -5.516 1 82.38 320 GLY A O 1
ATOM 2528 N N . LYS A 1 321 ? -2.934 -43.562 -6.602 1 91.12 321 LYS A N 1
ATOM 2529 C CA . LYS A 1 321 ? -2.178 -43.938 -5.41 1 91.12 321 LYS A CA 1
ATOM 2530 C C . LYS A 1 321 ? -1.203 -42.812 -5.008 1 91.12 321 LYS A C 1
ATOM 2532 O O . LYS A 1 321 ? -0.381 -42.406 -5.816 1 91.12 321 LYS A O 1
ATOM 2537 N N . TRP A 1 322 ? -1.372 -42.406 -3.754 1 93.94 322 TRP A N 1
ATOM 2538 C CA . TRP A 1 322 ? -0.483 -41.406 -3.18 1 93.94 322 TRP A CA 1
ATOM 2539 C C . TRP A 1 322 ? 0.462 -42.031 -2.16 1 93.94 322 TRP A C 1
ATOM 2541 O O . TRP A 1 322 ? 0.077 -42.938 -1.433 1 93.94 322 TRP A O 1
ATOM 2551 N N . THR A 1 323 ? 1.674 -41.562 -2.115 1 94.94 323 THR A N 1
ATOM 2552 C CA . THR A 1 323 ? 2.629 -41.938 -1.077 1 94.94 323 THR A CA 1
ATOM 2553 C C . THR A 1 323 ? 3.02 -40.719 -0.239 1 94.94 323 THR A C 1
ATOM 2555 O O . THR A 1 323 ? 3.281 -39.656 -0.781 1 94.94 323 THR A O 1
ATOM 2558 N N . LEU A 1 324 ? 3.055 -40.969 1.059 1 95.5 324 LEU A N 1
ATOM 2559 C CA . LEU A 1 324 ? 3.443 -39.875 1.963 1 95.5 324 LEU A CA 1
ATOM 2560 C C . LEU A 1 324 ? 4.926 -39.562 1.82 1 95.5 324 LEU A C 1
ATOM 2562 O O . LEU A 1 324 ? 5.777 -40.438 2.004 1 95.5 324 LEU A O 1
ATOM 2566 N N . LYS A 1 325 ? 5.285 -38.344 1.431 1 94.81 325 LYS A N 1
ATOM 2567 C CA . LYS A 1 325 ? 6.664 -37.906 1.228 1 94.81 325 LYS A CA 1
ATOM 2568 C C . LYS A 1 325 ? 7.203 -37.219 2.467 1 94.81 325 LYS A C 1
ATOM 2570 O O . LYS A 1 325 ? 8.375 -37.375 2.811 1 94.81 325 LYS A O 1
ATOM 2575 N N . HIS A 1 326 ? 6.406 -36.375 3.084 1 96.38 326 HIS A N 1
ATOM 2576 C CA . HIS A 1 326 ? 6.836 -35.594 4.227 1 96.38 326 HIS A CA 1
ATOM 2577 C C . HIS A 1 326 ? 5.676 -35.312 5.18 1 96.38 326 HIS A C 1
ATOM 2579 O O . HIS A 1 326 ? 4.547 -35.094 4.738 1 96.38 326 HIS A O 1
ATOM 2585 N N . ASN A 1 327 ? 5.941 -35.406 6.398 1 96.12 327 ASN A N 1
ATOM 2586 C CA . ASN A 1 327 ? 4.988 -35.125 7.465 1 96.12 327 ASN A CA 1
ATOM 2587 C C . ASN A 1 327 ? 5.648 -34.375 8.625 1 96.12 327 ASN A C 1
ATOM 2589 O O . ASN A 1 327 ? 6.688 -34.812 9.133 1 96.12 327 ASN A O 1
ATOM 2593 N N . VAL A 1 328 ? 5.008 -33.25 8.977 1 96.56 328 VAL A N 1
ATOM 2594 C CA . VAL A 1 328 ? 5.602 -32.469 10.047 1 96.56 328 VAL A CA 1
ATOM 2595 C C . VAL A 1 328 ? 4.5 -31.875 10.922 1 96.56 328 VAL A C 1
ATOM 2597 O O . VAL A 1 328 ? 3.5 -31.359 10.414 1 96.56 328 VAL A O 1
ATOM 2600 N N . SER A 1 329 ? 4.695 -31.969 12.195 1 95.75 329 SER A N 1
ATOM 2601 C CA . SER A 1 329 ? 3.748 -31.359 13.117 1 95.75 329 SER A CA 1
ATOM 2602 C C . SER A 1 329 ? 3.877 -29.828 13.102 1 95.75 329 SER A C 1
ATOM 2604 O O . SER A 1 329 ? 4.941 -29.297 12.789 1 95.75 329 SER A O 1
ATOM 2606 N N . HIS A 1 330 ? 2.814 -29.188 13.453 1 94.5 330 HIS A N 1
ATOM 2607 C CA . HIS A 1 330 ? 2.846 -27.734 13.523 1 94.5 330 HIS A CA 1
ATOM 2608 C C . HIS A 1 330 ? 3.871 -27.25 14.539 1 94.5 330 HIS A C 1
ATOM 2610 O O . HIS A 1 330 ? 4.523 -26.219 14.336 1 94.5 330 HIS A O 1
ATOM 2616 N N . LEU A 1 331 ? 4.016 -27.953 15.57 1 93.31 331 LEU A N 1
ATOM 2617 C CA . LEU A 1 331 ? 4.996 -27.609 16.594 1 93.31 331 LEU A CA 1
ATOM 2618 C C . LEU A 1 331 ? 6.41 -27.625 16.016 1 93.31 331 LEU A C 1
ATOM 2620 O O . LEU A 1 331 ? 7.211 -26.734 16.312 1 93.31 331 LEU A O 1
ATOM 2624 N N . HIS A 1 332 ? 6.699 -28.594 15.242 1 94 332 HIS A N 1
ATOM 2625 C CA . HIS A 1 332 ? 8.023 -28.688 14.648 1 94 332 HIS A CA 1
ATOM 2626 C C . HIS A 1 332 ? 8.195 -27.703 13.5 1 94 332 HIS A C 1
ATOM 2628 O O . HIS A 1 332 ? 9.289 -27.188 13.273 1 94 332 HIS A O 1
ATOM 2634 N N . LEU A 1 333 ? 7.125 -27.453 12.812 1 95.62 333 LEU A N 1
ATOM 2635 C CA . LEU A 1 333 ? 7.164 -26.562 11.664 1 95.62 333 LEU A CA 1
ATOM 2636 C C . LEU A 1 333 ? 7.383 -25.109 12.102 1 95.62 333 LEU A C 1
ATOM 2638 O O . LEU A 1 333 ? 8.273 -24.438 11.586 1 95.62 333 LEU A O 1
ATOM 2642 N N . PHE A 1 334 ? 6.664 -24.656 13.016 1 94.69 334 PHE A N 1
ATOM 2643 C CA . PHE A 1 334 ? 6.676 -23.25 13.391 1 94.69 334 PHE A CA 1
ATOM 2644 C C . PHE A 1 334 ? 7.445 -23.031 14.688 1 94.69 334 PHE A C 1
ATOM 2646 O O . PHE A 1 334 ? 7.887 -21.922 14.977 1 94.69 334 PHE A O 1
ATOM 2653 N N . GLY A 1 335 ? 7.637 -24.094 15.414 1 90.38 335 GLY A N 1
ATOM 2654 C CA . GLY A 1 335 ? 8.258 -23.938 16.719 1 90.38 335 GLY A CA 1
ATOM 2655 C C . GLY A 1 335 ? 7.398 -23.172 17.703 1 90.38 335 GLY A C 1
ATOM 2656 O O . GLY A 1 335 ? 6.234 -22.891 17.422 1 90.38 335 GLY A O 1
ATOM 2657 N N . ARG A 1 336 ? 7.953 -22.828 18.766 1 87.5 336 ARG A N 1
ATOM 2658 C CA . ARG A 1 336 ? 7.242 -22.094 19.797 1 87.5 336 ARG A CA 1
ATOM 2659 C C . ARG A 1 336 ? 7.141 -20.609 19.438 1 87.5 336 ARG A C 1
ATOM 2661 O O . ARG A 1 336 ? 6.121 -19.969 19.719 1 87.5 336 ARG A O 1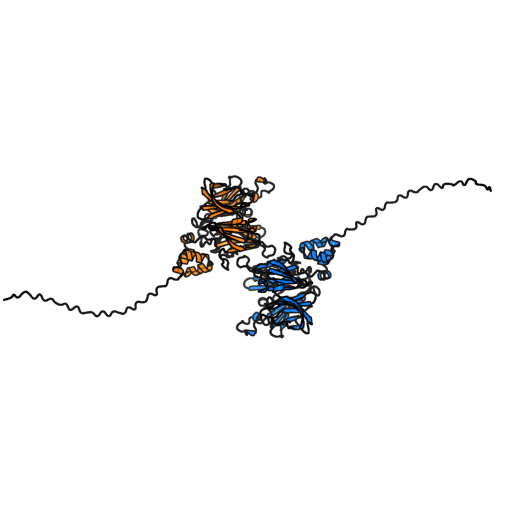
ATOM 2668 N N . GLU A 1 337 ? 8.117 -20.188 18.781 1 85.38 337 GLU A N 1
ATOM 2669 C CA . GLU A 1 337 ? 8.234 -18.766 18.469 1 85.38 337 GLU A CA 1
ATOM 2670 C C . GLU A 1 337 ? 7.117 -18.312 17.516 1 85.38 337 GLU A C 1
ATOM 2672 O O . GLU A 1 337 ? 6.605 -17.203 17.641 1 85.38 337 GLU A O 1
ATOM 2677 N N . TYR A 1 338 ? 6.773 -19.281 16.656 1 88.19 338 TYR A N 1
ATOM 2678 C CA . TYR A 1 338 ? 5.785 -18.922 15.648 1 88.19 338 TYR A CA 1
ATOM 2679 C C . TYR A 1 338 ? 4.551 -19.812 15.758 1 88.19 338 TYR A C 1
ATOM 2681 O O . TYR A 1 338 ? 3.93 -20.141 14.742 1 88.19 338 TYR A O 1
ATOM 2689 N N . SER A 1 339 ? 4.211 -20.172 16.875 1 88.56 339 SER A N 1
ATOM 2690 C CA . SER A 1 339 ? 3.109 -21.094 17.109 1 88.56 339 SER A CA 1
ATOM 2691 C C . SER A 1 339 ? 1.788 -20.531 16.609 1 88.56 339 SER A C 1
ATOM 2693 O O . SER A 1 339 ? 0.918 -21.281 16.141 1 88.56 339 SER A O 1
ATOM 2695 N N . SER A 1 340 ? 1.69 -19.266 16.609 1 88.25 340 SER A N 1
ATOM 2696 C CA . SER A 1 340 ? 0.446 -18.641 16.172 1 88.25 340 SER A CA 1
ATOM 2697 C C . SER A 1 340 ? 0.256 -18.766 14.664 1 88.25 340 SER A C 1
ATOM 2699 O O . SER A 1 340 ? -0.863 -18.641 14.156 1 88.25 340 SER A O 1
ATOM 2701 N N . PHE A 1 341 ? 1.265 -19.016 13.961 1 89.94 341 PHE A N 1
ATOM 2702 C CA . PHE A 1 341 ? 1.194 -19.156 12.508 1 89.94 341 PHE A CA 1
ATOM 2703 C C . PHE A 1 341 ? 0.457 -20.438 12.133 1 89.94 341 PHE A C 1
ATOM 2705 O O . PHE A 1 341 ? -0.012 -20.578 11 1 89.94 341 PHE A O 1
ATOM 2712 N N . ALA A 1 342 ? 0.305 -21.312 13.055 1 88.31 342 ALA A N 1
ATOM 2713 C CA . ALA A 1 342 ? -0.305 -22.609 12.781 1 88.31 342 ALA A CA 1
ATOM 2714 C C . ALA A 1 342 ? -1.813 -22.484 12.586 1 88.31 342 ALA A C 1
ATOM 2716 O O . ALA A 1 342 ? -2.449 -23.359 11.992 1 88.31 342 ALA A O 1
ATOM 2717 N N . ASP A 1 343 ? -2.307 -21.422 13.023 1 82.19 343 ASP A N 1
ATOM 2718 C CA . ASP A 1 343 ? -3.758 -21.266 13.023 1 82.19 343 ASP A CA 1
ATOM 2719 C C . ASP A 1 343 ? -4.27 -20.938 11.617 1 82.19 343 ASP A C 1
ATOM 2721 O O . ASP A 1 343 ? -5.391 -21.312 11.258 1 82.19 343 ASP A O 1
ATOM 2725 N N . TYR A 1 344 ? -3.482 -20.297 10.867 1 83.44 344 TYR A N 1
ATOM 2726 C CA . TYR A 1 344 ? -3.967 -19.875 9.555 1 83.44 344 TYR A CA 1
ATOM 2727 C C . TYR A 1 344 ? -2.816 -19.734 8.57 1 83.44 344 TYR A C 1
ATOM 2729 O O . TYR A 1 344 ? -2.299 -18.625 8.359 1 83.44 344 TYR A O 1
ATOM 2737 N N . TYR A 1 345 ? -2.365 -20.875 8.039 1 90.88 345 TYR A N 1
ATOM 2738 C CA . TYR A 1 345 ? -1.327 -20.766 7.02 1 90.88 345 TYR A CA 1
ATOM 2739 C C . TYR A 1 345 ? -1.738 -21.5 5.746 1 90.88 345 TYR A C 1
ATOM 2741 O O . TYR A 1 345 ? -2.688 -22.297 5.754 1 90.88 345 TYR A O 1
ATOM 2749 N N . SER A 1 346 ? -1.119 -21.156 4.676 1 91.44 346 SER A N 1
ATOM 2750 C CA . SER A 1 346 ? -1.351 -21.797 3.385 1 91.44 346 SER A CA 1
ATOM 2751 C C . SER A 1 346 ? -0.035 -22.125 2.689 1 91.44 346 SER A C 1
ATOM 2753 O O . SER A 1 346 ? 0.917 -21.344 2.742 1 91.44 346 SER A O 1
ATOM 2755 N N . VAL A 1 347 ? -0.037 -23.312 2.236 1 93.94 347 VAL A N 1
ATOM 2756 C CA . VAL A 1 347 ? 1.039 -23.641 1.309 1 93.94 347 VAL A CA 1
ATOM 2757 C C . VAL A 1 347 ? 0.748 -23.031 -0.06 1 93.94 347 VAL A C 1
ATOM 2759 O O . VAL A 1 347 ? -0.292 -23.312 -0.662 1 93.94 347 VAL A O 1
ATOM 2762 N N . ILE A 1 348 ? 1.728 -22.219 -0.556 1 94.12 348 ILE A N 1
ATOM 2763 C CA . ILE A 1 348 ? 1.388 -21.484 -1.765 1 94.12 348 ILE A CA 1
ATOM 2764 C C . ILE A 1 348 ? 2.188 -22.031 -2.945 1 94.12 348 ILE A C 1
ATOM 2766 O O . ILE A 1 348 ? 1.847 -21.781 -4.105 1 94.12 348 ILE A O 1
ATOM 2770 N N . SER A 1 349 ? 3.248 -22.703 -2.635 1 94.81 349 SER A N 1
ATOM 2771 C CA . SER A 1 349 ? 4.051 -23.266 -3.713 1 94.81 349 SER A CA 1
ATOM 2772 C C . SER A 1 349 ? 5.078 -24.25 -3.174 1 94.81 349 SER A C 1
ATOM 2774 O O . SER A 1 349 ? 5.418 -24.219 -1.988 1 94.81 349 SER A O 1
ATOM 2776 N N . ILE A 1 350 ? 5.445 -25.125 -4.008 1 94.12 350 ILE A N 1
ATOM 2777 C CA . ILE A 1 350 ? 6.598 -25.984 -3.773 1 94.12 350 ILE A CA 1
ATOM 2778 C C . ILE A 1 350 ? 7.652 -25.734 -4.852 1 94.12 350 ILE A C 1
ATOM 2780 O O . ILE A 1 350 ? 7.328 -25.641 -6.035 1 94.12 350 ILE A O 1
ATOM 2784 N N . HIS A 1 351 ? 8.836 -25.594 -4.352 1 90.94 351 HIS A N 1
ATOM 2785 C CA . HIS A 1 351 ? 9.906 -25.344 -5.301 1 90.94 351 HIS A CA 1
ATOM 2786 C C . HIS A 1 351 ? 9.984 -26.438 -6.355 1 90.94 351 HIS A C 1
ATOM 2788 O O . HIS A 1 351 ? 9.922 -27.625 -6.031 1 90.94 351 HIS A O 1
ATOM 2794 N N . PRO A 1 352 ? 10.203 -26.062 -7.527 1 86.75 352 PRO A N 1
ATOM 2795 C CA . PRO A 1 352 ? 10.141 -27.047 -8.609 1 86.75 352 PRO A CA 1
ATOM 2796 C C . PRO A 1 352 ? 11.305 -28.031 -8.578 1 86.75 352 PRO A C 1
ATOM 2798 O O . PRO A 1 352 ? 11.172 -29.172 -9.047 1 86.75 352 PRO A O 1
ATOM 2801 N N . GLU A 1 353 ? 12.422 -27.625 -8.008 1 82.81 353 GLU A N 1
ATOM 2802 C CA . GLU A 1 353 ? 13.609 -28.469 -8.117 1 82.81 353 GLU A CA 1
ATOM 2803 C C . GLU A 1 353 ? 14.094 -28.922 -6.738 1 82.81 353 GLU A C 1
ATOM 2805 O O . GLU A 1 353 ? 14.867 -29.875 -6.629 1 82.81 353 GLU A O 1
ATOM 2810 N N . HIS A 1 354 ? 13.625 -28.219 -5.773 1 84.44 354 HIS A N 1
ATOM 2811 C CA . HIS A 1 354 ? 14.141 -28.5 -4.441 1 84.44 354 HIS A CA 1
ATOM 2812 C C . HIS A 1 354 ? 13.008 -28.828 -3.473 1 84.44 354 HIS A C 1
ATOM 2814 O O . HIS A 1 354 ? 11.852 -28.531 -3.746 1 84.44 354 HIS A O 1
ATOM 2820 N N . GLY A 1 355 ? 13.336 -29.484 -2.41 1 88.44 355 GLY A N 1
ATOM 2821 C CA . GLY A 1 355 ? 12.367 -29.828 -1.383 1 88.44 355 GLY A CA 1
ATOM 2822 C C . GLY A 1 355 ? 11.984 -28.656 -0.502 1 88.44 355 GLY A C 1
ATOM 2823 O O . GLY A 1 355 ? 11.984 -28.766 0.726 1 88.44 355 GLY A O 1
ATOM 2824 N N . LEU A 1 356 ? 11.758 -27.562 -1.161 1 92.44 356 LEU A N 1
ATOM 2825 C CA . LEU A 1 356 ? 11.414 -26.344 -0.452 1 92.44 356 LEU A CA 1
ATOM 2826 C C . LEU A 1 356 ? 9.938 -26.016 -0.625 1 92.44 356 LEU A C 1
ATOM 2828 O O . LEU A 1 356 ? 9.422 -26.031 -1.743 1 92.44 356 LEU A O 1
ATOM 2832 N N . ILE A 1 357 ? 9.273 -25.734 0.512 1 95.69 357 ILE A N 1
ATOM 2833 C CA . ILE A 1 357 ? 7.863 -25.344 0.512 1 95.69 357 ILE A CA 1
ATOM 2834 C C . ILE A 1 357 ? 7.742 -23.859 0.886 1 95.69 357 ILE A C 1
ATOM 2836 O O . ILE A 1 357 ? 8.43 -23.391 1.788 1 95.69 357 ILE A O 1
ATOM 2840 N N . PHE A 1 358 ? 6.902 -23.188 0.179 1 96 358 PHE A N 1
ATOM 2841 C CA . PHE A 1 358 ? 6.621 -21.797 0.506 1 96 358 PHE A CA 1
ATOM 2842 C C . PHE A 1 358 ? 5.273 -21.656 1.201 1 96 358 PHE A C 1
ATOM 2844 O O . PHE A 1 358 ? 4.273 -22.219 0.741 1 96 358 PHE A O 1
ATOM 2851 N N . ILE A 1 359 ? 5.289 -20.891 2.287 1 95.88 359 ILE A N 1
ATOM 2852 C CA . ILE A 1 359 ? 4.125 -20.766 3.158 1 95.88 359 ILE A CA 1
ATOM 2853 C C . ILE A 1 359 ? 3.844 -19.281 3.439 1 95.88 359 ILE A C 1
ATOM 2855 O O . ILE A 1 359 ? 4.773 -18.484 3.59 1 95.88 359 ILE A O 1
ATOM 2859 N N . VAL A 1 360 ? 2.592 -18.938 3.449 1 95.38 360 VAL A N 1
ATOM 2860 C CA . VAL A 1 360 ? 2.164 -17.641 3.943 1 95.38 360 VAL A CA 1
ATOM 2861 C C . VAL A 1 360 ? 1.293 -17.812 5.184 1 95.38 360 VAL A C 1
ATOM 2863 O O . VAL A 1 360 ? 0.377 -18.641 5.195 1 95.38 360 VAL A O 1
ATOM 2866 N N . SER A 1 361 ? 1.647 -17.047 6.266 1 94.31 361 SER A N 1
ATOM 2867 C CA . SER A 1 361 ? 0.906 -17.234 7.508 1 94.31 361 SER A CA 1
ATOM 2868 C C . SER A 1 361 ? 0.815 -15.938 8.305 1 94.31 361 SER A C 1
ATOM 2870 O O . SER A 1 361 ? 1.601 -15.016 8.086 1 94.31 361 SER A O 1
ATOM 2872 N N . GLY A 1 362 ? -0.22 -15.977 9.156 1 90 362 GLY A N 1
ATOM 2873 C CA . GLY A 1 362 ? -0.336 -14.914 10.141 1 90 362 GLY A CA 1
ATOM 2874 C C . GLY A 1 362 ? -1.111 -13.711 9.633 1 90 362 GLY A C 1
ATOM 2875 O O . GLY A 1 362 ? -1.448 -13.633 8.453 1 90 362 GLY A O 1
ATOM 2876 N N . GLU A 1 363 ? -1.318 -12.812 10.477 1 85.88 363 GLU A N 1
ATOM 2877 C CA . GLU A 1 363 ? -2.082 -11.609 10.188 1 85.88 363 GLU A CA 1
ATOM 2878 C C . GLU A 1 363 ? -1.33 -10.695 9.227 1 85.88 363 GLU A C 1
ATOM 2880 O O . GLU A 1 363 ? -1.938 -10.047 8.367 1 85.88 363 GLU A O 1
ATOM 2885 N N . GLU A 1 364 ? -0.031 -10.703 9.367 1 87.69 364 GLU A N 1
ATOM 2886 C CA . GLU A 1 364 ? 0.796 -9.836 8.531 1 87.69 364 GLU A CA 1
ATOM 2887 C C . GLU A 1 364 ? 1.228 -10.555 7.254 1 87.69 364 GLU A C 1
ATOM 2889 O O . GLU A 1 364 ? 2.064 -10.047 6.504 1 87.69 364 GLU A O 1
ATOM 2894 N N . LYS A 1 365 ? 0.707 -11.719 7.039 1 94.31 365 LYS A N 1
ATOM 2895 C CA . LYS A 1 365 ? 1.006 -12.516 5.852 1 94.31 365 LYS A CA 1
ATOM 2896 C C . LYS A 1 365 ? 2.512 -12.656 5.648 1 94.31 365 LYS A C 1
ATOM 2898 O O . LYS A 1 365 ? 3.047 -12.227 4.625 1 94.31 365 LYS A O 1
ATOM 2903 N N . THR A 1 366 ? 3.043 -13.391 6.527 1 93.81 366 THR A N 1
ATOM 2904 C CA . THR A 1 366 ? 4.48 -13.625 6.484 1 93.81 366 THR A CA 1
ATOM 2905 C C . THR A 1 366 ? 4.816 -14.75 5.508 1 93.81 366 THR A C 1
ATOM 2907 O O . THR A 1 366 ? 4.309 -15.867 5.641 1 93.81 366 THR A O 1
ATOM 2910 N N . LEU A 1 367 ? 5.605 -14.422 4.52 1 95.5 367 LEU A N 1
ATOM 2911 C CA . LEU A 1 367 ? 6.102 -15.414 3.572 1 95.5 367 LEU A CA 1
ATOM 2912 C C . LEU A 1 367 ? 7.301 -16.156 4.148 1 95.5 367 LEU A C 1
ATOM 2914 O O . LEU A 1 367 ? 8.273 -15.547 4.582 1 95.5 367 LEU A O 1
ATOM 2918 N N . MET A 1 368 ? 7.199 -17.469 4.113 1 95.25 368 MET A N 1
ATOM 2919 C CA . MET A 1 368 ? 8.258 -18.312 4.664 1 95.25 368 MET A CA 1
ATOM 2920 C C . MET A 1 368 ? 8.602 -19.453 3.709 1 95.25 368 MET A C 1
ATOM 2922 O O . MET A 1 368 ? 7.801 -19.797 2.84 1 95.25 368 MET A O 1
ATOM 2926 N N . SER A 1 369 ? 9.773 -19.906 3.889 1 93.88 369 SER A N 1
ATOM 2927 C CA . SER A 1 369 ? 10.195 -21.125 3.211 1 93.88 369 SER A CA 1
ATOM 2928 C C . SER A 1 369 ? 10.539 -22.234 4.215 1 93.88 369 SER A C 1
ATOM 2930 O O . SER A 1 369 ? 11.102 -21.953 5.273 1 93.88 369 SER A O 1
ATOM 2932 N N . TYR A 1 370 ? 10.055 -23.391 3.889 1 95.19 370 TYR A N 1
ATOM 2933 C CA . TYR A 1 370 ? 10.336 -24.562 4.699 1 95.19 370 TYR A CA 1
ATOM 2934 C C . TYR A 1 370 ? 11.055 -25.625 3.879 1 95.19 370 TYR A C 1
ATOM 2936 O O . TYR A 1 370 ? 10.547 -26.078 2.846 1 95.19 370 TYR A O 1
ATOM 2944 N N . ASP A 1 371 ? 12.234 -26.031 4.469 1 93.12 371 ASP A N 1
ATOM 2945 C CA . ASP A 1 371 ? 13 -27.094 3.826 1 93.12 371 ASP A CA 1
ATOM 2946 C C . 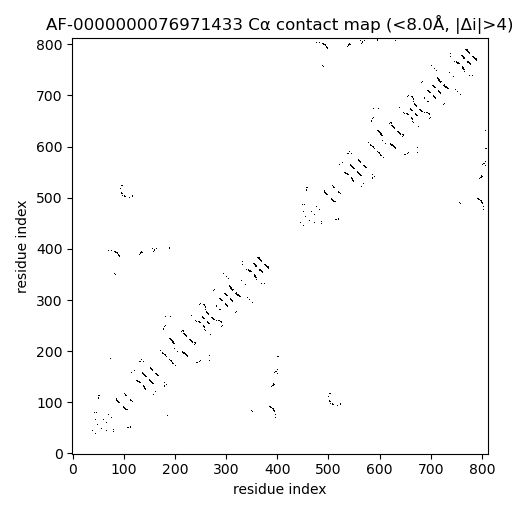ASP A 1 371 ? 12.609 -28.469 4.371 1 93.12 371 ASP A C 1
ATOM 2948 O O . ASP A 1 371 ? 12.883 -28.781 5.531 1 93.12 371 ASP A O 1
ATOM 2952 N N . MET A 1 372 ? 12.117 -29.281 3.576 1 94.62 372 MET A N 1
ATOM 2953 C CA . MET A 1 372 ? 11.602 -30.578 4.016 1 94.62 372 MET A CA 1
ATOM 2954 C C . MET A 1 372 ? 12.742 -31.5 4.441 1 94.62 372 MET A C 1
ATOM 2956 O O . MET A 1 372 ? 12.539 -32.406 5.262 1 94.62 372 MET A O 1
ATOM 2960 N N . ASP A 1 373 ? 13.867 -31.266 3.898 1 91 373 ASP A N 1
ATOM 2961 C CA . ASP A 1 373 ? 15.008 -32.125 4.215 1 91 373 ASP A CA 1
ATOM 2962 C C . ASP A 1 373 ? 15.633 -31.75 5.551 1 91 373 ASP A C 1
ATOM 2964 O O . ASP A 1 373 ? 15.82 -32.594 6.426 1 91 373 ASP A O 1
ATOM 2968 N N . SER A 1 374 ? 15.883 -30.484 5.715 1 91.44 374 SER A N 1
ATOM 2969 C CA . SER A 1 374 ? 16.562 -30.031 6.926 1 91.44 374 SER A CA 1
ATOM 2970 C C . SER A 1 374 ? 15.555 -29.75 8.039 1 91.44 374 SER A C 1
ATOM 2972 O O . SER A 1 374 ? 15.922 -29.734 9.219 1 91.44 374 SER A O 1
ATOM 2974 N N . GLY A 1 375 ? 14.367 -29.469 7.637 1 93.19 375 GLY A N 1
ATOM 2975 C CA . GLY A 1 375 ? 13.367 -29.094 8.617 1 93.19 375 GLY A CA 1
ATOM 2976 C C . GLY A 1 375 ? 13.461 -27.641 9.047 1 93.19 375 GLY A C 1
ATOM 2977 O O . GLY A 1 375 ? 12.836 -27.234 10.031 1 93.19 375 GLY A O 1
ATOM 2978 N N . GLU A 1 376 ? 14.133 -26.891 8.328 1 91.94 376 GLU A N 1
ATOM 2979 C CA . GLU A 1 376 ? 14.375 -25.5 8.703 1 91.94 376 GLU A CA 1
ATOM 2980 C C . GLU A 1 376 ? 13.32 -24.578 8.102 1 91.94 376 GLU A C 1
ATOM 2982 O O . GLU A 1 376 ? 13.023 -24.656 6.906 1 91.94 376 GLU A O 1
ATOM 2987 N N . LEU A 1 377 ? 12.773 -23.75 8.969 1 94.81 377 LEU A N 1
ATOM 2988 C CA . LEU A 1 377 ? 11.836 -22.703 8.547 1 94.81 377 LEU A CA 1
ATOM 2989 C C . LEU A 1 377 ? 12.531 -21.344 8.469 1 94.81 377 LEU A C 1
ATOM 2991 O O . LEU A 1 377 ? 13.211 -20.938 9.414 1 94.81 377 LEU A O 1
ATOM 2995 N N . CYS A 1 378 ? 12.391 -20.641 7.344 1 91.19 378 CYS A N 1
ATOM 2996 C CA . CYS A 1 378 ? 13.008 -19.328 7.156 1 91.19 378 CYS A CA 1
ATOM 2997 C C . CYS A 1 378 ? 11.961 -18.281 6.809 1 91.19 378 CYS A C 1
ATOM 2999 O O . CYS A 1 378 ? 11.141 -18.484 5.91 1 91.19 378 CYS A O 1
ATOM 3001 N N . ILE A 1 379 ? 12.016 -17.156 7.523 1 91.12 379 ILE A N 1
ATOM 3002 C CA . ILE A 1 379 ? 11.156 -16.031 7.188 1 91.12 379 ILE A CA 1
ATOM 3003 C C . ILE A 1 379 ? 11.773 -15.242 6.027 1 91.12 379 ILE A C 1
ATOM 3005 O O . ILE A 1 379 ? 12.914 -14.789 6.109 1 91.12 379 ILE A O 1
ATOM 3009 N N . LEU A 1 380 ? 11.055 -15.164 4.988 1 89.94 380 LEU A N 1
ATOM 3010 C CA . LEU A 1 380 ? 11.562 -14.477 3.811 1 89.94 380 LEU A CA 1
ATOM 3011 C C . LEU A 1 380 ? 11.164 -13.008 3.826 1 89.94 380 LEU A C 1
ATOM 3013 O O . LEU A 1 380 ? 12.008 -12.125 3.645 1 89.94 380 LEU A O 1
ATOM 3017 N N . ARG A 1 381 ? 9.836 -12.742 4.055 1 88.81 381 ARG A N 1
ATOM 3018 C CA . ARG A 1 381 ? 9.328 -11.375 3.945 1 88.81 381 ARG A CA 1
ATOM 3019 C C . ARG A 1 381 ? 7.98 -11.242 4.648 1 88.81 381 ARG A C 1
ATOM 3021 O O . ARG A 1 381 ? 7.141 -12.141 4.586 1 88.81 381 ARG A O 1
ATOM 3028 N N . GLN A 1 382 ? 7.809 -10.133 5.223 1 88.62 382 GLN A N 1
ATOM 3029 C CA . GLN A 1 382 ? 6.469 -9.75 5.648 1 88.62 382 GLN A CA 1
ATOM 3030 C C . GLN A 1 382 ? 5.723 -9.023 4.531 1 88.62 382 GLN A C 1
ATOM 3032 O O . GLN A 1 382 ? 6.078 -7.898 4.176 1 88.62 382 GLN A O 1
ATOM 3037 N N . LEU A 1 383 ? 4.637 -9.602 4.051 1 92.31 383 LEU A N 1
ATOM 3038 C CA . LEU A 1 383 ? 3.926 -9.047 2.906 1 92.31 383 LEU A CA 1
ATOM 3039 C C . LEU A 1 383 ? 2.977 -7.934 3.346 1 92.31 383 LEU A C 1
ATOM 3041 O O . LEU A 1 383 ? 2.742 -6.98 2.6 1 92.31 383 LEU A O 1
ATOM 3045 N N . GLY A 1 384 ? 2.428 -8.062 4.516 1 89.38 384 GLY A N 1
ATOM 3046 C CA . GLY A 1 384 ? 1.488 -7.074 5.016 1 89.38 384 GLY A CA 1
ATOM 3047 C C . GLY A 1 384 ? 0.075 -7.609 5.152 1 89.38 384 GLY A C 1
ATOM 3048 O O . GLY A 1 384 ? -0.355 -8.445 4.359 1 89.38 384 GLY A O 1
ATOM 3049 N N . TRP A 1 385 ? -0.652 -7.062 6.008 1 87.62 385 TRP A N 1
ATOM 3050 C CA . TRP A 1 385 ? -1.982 -7.555 6.352 1 87.62 385 TRP A CA 1
ATOM 3051 C C . TRP A 1 385 ? -2.953 -7.352 5.195 1 87.62 385 TRP A C 1
ATOM 3053 O O . TRP A 1 385 ? -3.973 -8.039 5.102 1 87.62 385 TRP A O 1
ATOM 3063 N N . GLU A 1 386 ? -2.641 -6.398 4.363 1 91.31 386 GLU A N 1
ATOM 3064 C CA . GLU A 1 386 ? -3.564 -6.055 3.287 1 91.31 386 GLU A CA 1
ATOM 3065 C C . GLU A 1 386 ? -3.494 -7.078 2.154 1 91.31 386 GLU A C 1
ATOM 3067 O O . GLU A 1 386 ? -4.359 -7.102 1.278 1 91.31 386 GLU A O 1
ATOM 3072 N N . CYS A 1 387 ? -2.457 -7.883 2.162 1 92.56 387 CYS A N 1
ATOM 3073 C CA . CYS A 1 387 ? -2.232 -8.82 1.07 1 92.56 387 CYS A CA 1
ATOM 3074 C C . CYS A 1 387 ? -3.213 -9.984 1.143 1 92.56 387 CYS A C 1
ATOM 3076 O O . CYS A 1 387 ? -3.615 -10.398 2.232 1 92.56 387 CYS A O 1
ATOM 3078 N N . ARG A 1 388 ? -3.572 -10.492 -0.017 1 90.81 388 ARG A N 1
ATOM 3079 C CA . ARG A 1 388 ? -4.523 -11.594 -0.101 1 90.81 388 ARG A CA 1
ATOM 3080 C C . ARG A 1 388 ? -4.148 -12.555 -1.229 1 90.81 388 ARG A C 1
ATOM 3082 O O . ARG A 1 388 ? -3.441 -12.172 -2.162 1 90.81 388 ARG A O 1
ATOM 3089 N N . PRO A 1 389 ? -4.637 -13.75 -1.045 1 88.56 389 PRO A N 1
ATOM 3090 C CA . PRO A 1 389 ? -4.488 -14.672 -2.18 1 88.56 389 PRO A CA 1
ATOM 3091 C C . PRO A 1 389 ? -5.277 -14.219 -3.408 1 88.56 389 PRO A C 1
ATOM 3093 O O . PRO A 1 389 ? -6.223 -13.438 -3.287 1 88.56 389 PRO A O 1
ATOM 3096 N N . PRO A 1 390 ? -4.867 -14.797 -4.547 1 90.56 390 PRO A N 1
ATOM 3097 C CA . PRO A 1 390 ? -3.846 -15.82 -4.773 1 90.56 390 PRO A CA 1
ATOM 3098 C C . PRO A 1 390 ? -2.43 -15.242 -4.789 1 90.56 390 PRO A C 1
ATOM 3100 O O . PRO A 1 390 ? -2.238 -14.078 -5.141 1 90.56 390 PRO A O 1
ATOM 3103 N N . TYR A 1 391 ? -1.528 -16.109 -4.359 1 95.06 391 TYR A N 1
ATOM 3104 C CA . TYR A 1 391 ? -0.103 -15.867 -4.543 1 95.06 391 TYR A CA 1
ATOM 3105 C C . TYR A 1 391 ? 0.434 -16.641 -5.738 1 95.06 391 TYR A C 1
ATOM 3107 O O . TYR A 1 391 ? 0.614 -17.859 -5.672 1 95.06 391 TYR A O 1
ATOM 3115 N N . VAL A 1 392 ? 0.686 -15.93 -6.812 1 95.31 392 VAL A N 1
ATOM 3116 C CA . VAL A 1 392 ? 1.029 -16.578 -8.07 1 95.31 392 VAL A CA 1
ATOM 3117 C C . VAL A 1 392 ? 2.547 -16.656 -8.219 1 95.31 392 VAL A C 1
ATOM 3119 O O . VAL A 1 392 ? 3.219 -15.641 -8.375 1 95.31 392 VAL A O 1
ATOM 3122 N N . PRO A 1 393 ? 2.998 -17.906 -8.141 1 94 393 PRO A N 1
ATOM 3123 C CA . PRO A 1 393 ? 4.441 -18.031 -8.359 1 94 393 PRO A CA 1
ATOM 3124 C C . PRO A 1 393 ? 4.855 -17.656 -9.781 1 94 393 PRO A C 1
ATOM 3126 O O . PRO A 1 393 ? 4.125 -17.953 -10.734 1 94 393 PRO A O 1
ATOM 3129 N N . TYR A 1 394 ? 6.004 -17.016 -9.875 1 93.5 394 TYR A N 1
ATOM 3130 C CA . TYR A 1 394 ? 6.465 -16.562 -11.18 1 93.5 394 TYR A CA 1
ATOM 3131 C C . TYR A 1 394 ? 7.871 -17.062 -11.477 1 93.5 394 TYR A C 1
ATOM 3133 O O . TYR A 1 394 ? 8.789 -16.875 -10.664 1 93.5 394 TYR A O 1
ATOM 3141 N N . VAL A 1 395 ? 7.844 -17.688 -12.555 1 87.31 395 VAL A N 1
ATOM 3142 C CA . VAL A 1 395 ? 9.125 -18.094 -13.117 1 87.31 395 VAL A CA 1
ATOM 3143 C C . VAL A 1 395 ? 9.43 -17.25 -14.359 1 87.31 395 VAL A C 1
ATOM 3145 O O . VAL A 1 395 ? 8.586 -17.125 -15.242 1 87.31 395 VAL A O 1
ATOM 3148 N N . ARG A 1 396 ? 10.602 -16.75 -14.453 1 84 396 ARG A N 1
ATOM 3149 C CA . ARG A 1 396 ? 10.945 -15.906 -15.594 1 84 396 ARG A CA 1
ATOM 3150 C C . ARG A 1 396 ? 11.055 -16.719 -16.875 1 84 396 ARG A C 1
ATOM 3152 O O . ARG A 1 396 ? 11.688 -17.781 -16.891 1 84 396 ARG A O 1
ATOM 3159 N N . LEU A 1 397 ? 10.383 -16.219 -17.812 1 82.44 397 LEU A N 1
ATOM 3160 C CA . LEU A 1 397 ? 10.406 -16.828 -19.125 1 82.44 397 LEU A CA 1
ATOM 3161 C C . LEU A 1 397 ? 10.992 -15.859 -20.156 1 82.44 397 LEU A C 1
ATOM 3163 O O . LEU A 1 397 ? 10.469 -14.766 -20.375 1 82.44 397 LEU A O 1
ATOM 3167 N N . PHE A 1 398 ? 12.039 -16.234 -20.844 1 76 398 PHE A N 1
ATOM 3168 C CA . PHE A 1 398 ? 12.727 -15.336 -21.766 1 76 398 PHE A CA 1
ATOM 3169 C C . PHE A 1 398 ? 12.344 -15.633 -23.203 1 76 398 PHE A C 1
ATOM 3171 O O . PHE A 1 398 ? 12.898 -15.055 -24.141 1 76 398 PHE A O 1
ATOM 3178 N N . SER A 1 399 ? 11.281 -16.375 -23.328 1 73.88 399 SER A N 1
ATOM 3179 C CA . SER A 1 399 ? 10.812 -16.672 -24.672 1 73.88 399 SER A CA 1
ATOM 3180 C C . SER A 1 399 ? 10.047 -15.492 -25.266 1 73.88 399 SER A C 1
ATOM 3182 O O . SER A 1 399 ? 9.281 -14.82 -24.562 1 73.88 399 SER A O 1
ATOM 3184 N N . GLU A 1 400 ? 10.297 -15.109 -26.516 1 68.06 400 GLU A N 1
ATOM 3185 C CA . GLU A 1 400 ? 9.641 -13.984 -27.172 1 68.06 400 GLU A CA 1
ATOM 3186 C C . GLU A 1 400 ? 8.328 -14.422 -27.812 1 68.06 400 GLU A C 1
ATOM 3188 O O . GLU A 1 400 ? 7.469 -13.586 -28.109 1 68.06 400 GLU A O 1
ATOM 3193 N N . SER A 1 401 ? 8.125 -15.664 -28.062 1 68.06 401 SER A N 1
ATOM 3194 C CA . SER A 1 401 ? 6.938 -16.016 -28.828 1 68.06 401 SER A CA 1
ATOM 3195 C C . SER A 1 401 ? 5.828 -16.547 -27.938 1 68.06 401 SER A C 1
ATOM 3197 O O . SER A 1 401 ? 6.062 -17.438 -27.109 1 68.06 401 SER A O 1
ATOM 3199 N N . LEU A 1 402 ? 4.691 -15.773 -27.828 1 69.62 402 LEU A N 1
ATOM 3200 C CA . LEU A 1 402 ? 3.492 -16.266 -27.156 1 69.62 402 LEU A CA 1
ATOM 3201 C C . LEU A 1 402 ? 2.512 -16.859 -28.156 1 69.62 402 LEU A C 1
ATOM 3203 O O . LEU A 1 402 ? 1.348 -17.094 -27.828 1 69.62 402 LEU A O 1
ATOM 3207 N N . GLY A 1 403 ? 2.904 -17.094 -29.406 1 58.81 403 GLY A N 1
ATOM 3208 C CA . GLY A 1 403 ? 2.166 -17.578 -30.562 1 58.81 403 GLY A CA 1
ATOM 3209 C C . GLY A 1 403 ? 2.965 -17.531 -31.844 1 58.81 403 GLY A C 1
ATOM 3210 O O . GLY A 1 403 ? 4.098 -17.047 -31.859 1 58.81 403 GLY A O 1
ATOM 3211 N N . ASP A 1 404 ? 2.609 -18.25 -32.875 1 49.09 404 ASP A N 1
ATOM 3212 C CA . ASP A 1 404 ? 3.238 -18.125 -34.188 1 49.09 404 ASP A CA 1
ATOM 3213 C C . ASP A 1 404 ? 3.184 -16.688 -34.688 1 49.09 404 ASP A C 1
ATOM 3215 O O . ASP A 1 404 ? 2.137 -16.031 -34.594 1 49.09 404 ASP A O 1
ATOM 3219 N N . GLU A 1 405 ? 4.168 -15.875 -34.438 1 41.22 405 GLU A N 1
ATOM 3220 C CA . GLU A 1 405 ? 4.184 -14.625 -35.188 1 41.22 405 GLU A CA 1
ATOM 3221 C C . GLU A 1 405 ? 3.605 -14.812 -36.594 1 41.22 405 GLU A C 1
ATOM 3223 O O . GLU A 1 405 ? 4.07 -15.664 -37.344 1 41.22 405 GLU A O 1
ATOM 3228 N N . ASN A 1 406 ? 2.301 -14.93 -36.781 1 33.59 406 ASN A N 1
ATOM 3229 C CA . ASN A 1 406 ? 1.979 -14.695 -38.188 1 33.59 406 ASN A CA 1
ATOM 3230 C C . ASN A 1 406 ? 2.404 -13.305 -38.625 1 33.59 406 ASN A C 1
ATOM 3232 O O . ASN A 1 406 ? 2.188 -12.32 -37.906 1 33.59 406 ASN A O 1
ATOM 3236 N N . SER B 1 1 ? -92.312 41.5 77.562 1 20.61 1 SER B N 1
ATOM 3237 C CA . SER B 1 1 ? -93.062 42.438 76.688 1 20.61 1 SER B CA 1
ATOM 3238 C C . SER B 1 1 ? -92.375 42.531 75.312 1 20.61 1 SER B C 1
ATOM 3240 O O . SER B 1 1 ? -92.688 43.375 74.5 1 20.61 1 SER B O 1
ATOM 3242 N N . LEU B 1 2 ? -91.438 41.844 75 1 19.52 2 LEU B N 1
ATOM 3243 C CA . LEU B 1 2 ? -90.062 41.656 74.562 1 19.52 2 LEU B CA 1
ATOM 3244 C C . LEU B 1 2 ? -89.938 41.719 73 1 19.52 2 LEU B C 1
ATOM 3246 O O . LEU B 1 2 ? -90.5 40.875 72.312 1 19.52 2 LEU B O 1
ATOM 3250 N N . ARG B 1 3 ? -89.5 42.812 72.312 1 17.8 3 ARG B N 1
ATOM 3251 C CA . ARG B 1 3 ? -89.938 43.656 71.188 1 17.8 3 ARG B CA 1
ATOM 3252 C C . ARG B 1 3 ? -89.5 43.094 69.875 1 17.8 3 ARG B C 1
ATOM 3254 O O . ARG B 1 3 ? -88.5 42.406 69.812 1 17.8 3 ARG B O 1
ATOM 3261 N N . ARG B 1 4 ? -90 43.531 68.688 1 18.31 4 ARG B N 1
ATOM 3262 C CA . ARG B 1 4 ? -90.75 42.969 67.562 1 18.31 4 ARG B CA 1
ATOM 3263 C C . ARG B 1 4 ? -89.812 42.875 66.375 1 18.31 4 ARG B C 1
ATOM 3265 O O . ARG B 1 4 ? -90.25 43.031 65.188 1 18.31 4 ARG B O 1
ATOM 3272 N N . SER B 1 5 ? -88.438 43.125 66.75 1 18.94 5 SER B N 1
ATOM 3273 C CA . SER B 1 5 ? -87.438 43.688 65.75 1 18.94 5 SER B CA 1
ATOM 3274 C C . SER B 1 5 ? -87.438 42.875 64.5 1 18.94 5 SER B C 1
ATOM 3276 O O . SER B 1 5 ? -87.688 41.656 64.5 1 18.94 5 SER B O 1
ATOM 3278 N N . ARG B 1 6 ? -87.312 43.531 63.375 1 21.48 6 ARG B N 1
ATOM 3279 C CA . ARG B 1 6 ? -87.688 43.562 61.969 1 21.48 6 ARG B CA 1
ATOM 3280 C C . ARG B 1 6 ? -86.938 42.469 61.188 1 21.48 6 ARG B C 1
ATOM 3282 O O . ARG B 1 6 ? -85.688 42.375 61.25 1 21.48 6 ARG B O 1
ATOM 3289 N N . SER B 1 7 ? -87.625 41.312 60.844 1 18.41 7 SER B N 1
ATOM 3290 C CA . SER B 1 7 ? -87.375 39.938 60.375 1 18.41 7 SER B CA 1
ATOM 3291 C C . SER B 1 7 ? -86.812 39.938 58.969 1 18.41 7 SER B C 1
ATOM 3293 O O . SER B 1 7 ? -87.5 40.156 58 1 18.41 7 SER B O 1
ATOM 3295 N N . LYS B 1 8 ? -85.688 40.812 58.688 1 21.44 8 LYS B N 1
ATOM 3296 C CA . LYS B 1 8 ? -85.188 41.125 57.344 1 21.44 8 LYS B CA 1
ATOM 3297 C C . LYS B 1 8 ? -85 39.844 56.531 1 21.44 8 LYS B C 1
ATOM 3299 O O . LYS B 1 8 ? -84.312 38.906 57 1 21.44 8 LYS B O 1
ATOM 3304 N N . HIS B 1 9 ? -85.875 39.438 55.719 1 19.55 9 HIS B N 1
ATOM 3305 C CA . HIS B 1 9 ? -86.188 38.25 54.938 1 19.55 9 HIS B CA 1
ATOM 3306 C C . HIS B 1 9 ? -85.062 37.844 54.031 1 19.55 9 HIS B C 1
ATOM 3308 O O . HIS B 1 9 ? -84.562 38.656 53.25 1 19.55 9 HIS B O 1
ATOM 3314 N N . LEU B 1 10 ? -84.062 37.062 54.469 1 20.66 10 LEU B N 1
ATOM 3315 C CA . LEU B 1 10 ? -82.812 36.531 53.969 1 20.66 10 LEU B CA 1
ATOM 3316 C C . LEU B 1 10 ? -83.062 35.688 52.719 1 20.66 10 LEU B C 1
ATOM 3318 O O . LEU B 1 10 ? -83.625 34.594 52.812 1 20.66 10 LEU B O 1
ATOM 3322 N N . THR B 1 11 ? -83.625 36.344 51.625 1 21.56 11 THR B N 1
ATOM 3323 C CA . THR B 1 11 ? -84.062 35.656 50.438 1 21.56 11 THR B CA 1
ATOM 3324 C C . THR B 1 11 ? -83 34.688 49.969 1 21.56 11 THR B C 1
ATOM 3326 O O . THR B 1 11 ? -81.812 35.062 49.75 1 21.56 11 THR B O 1
ATOM 3329 N N . MET B 1 12 ? -83 33.438 50.344 1 20.98 12 MET B N 1
ATOM 3330 C CA . MET B 1 12 ? -82.062 32.312 50.25 1 20.98 12 MET B CA 1
ATOM 3331 C C . MET B 1 12 ? -81.938 31.891 48.781 1 20.98 12 MET B C 1
ATOM 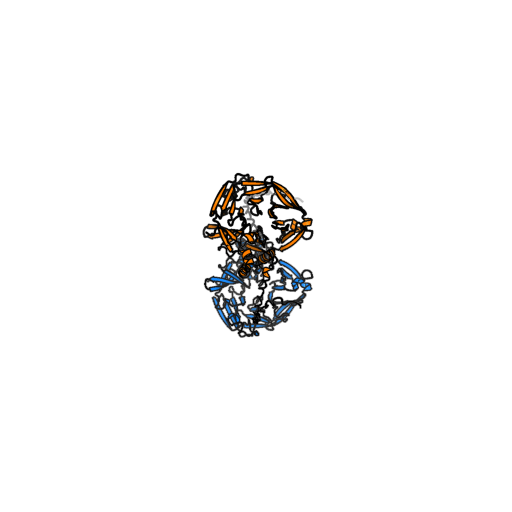3333 O O . MET B 1 12 ? -82.875 31.391 48.188 1 20.98 12 MET B O 1
ATOM 3337 N N . SER B 1 13 ? -81.438 32.812 47.938 1 21.88 13 SER B N 1
ATOM 3338 C CA . SER B 1 13 ? -81.312 32.562 46.5 1 21.88 13 SER B CA 1
ATOM 3339 C C . SER B 1 13 ? -80.75 31.156 46.25 1 21.88 13 SER B C 1
ATOM 3341 O O . SER B 1 13 ? -79.75 30.781 46.781 1 21.88 13 SER B O 1
ATOM 3343 N N . SER B 1 14 ? -81.562 30.234 46.062 1 21.22 14 SER B N 1
ATOM 3344 C CA . SER B 1 14 ? -81.375 28.797 45.938 1 21.22 14 SER B CA 1
ATOM 3345 C C . SER B 1 14 ? -80.5 28.438 44.75 1 21.22 14 SER B C 1
ATOM 3347 O O . SER B 1 14 ? -80.812 28.75 43.594 1 21.22 14 SER B O 1
ATOM 3349 N N . SER B 1 15 ? -79.25 28.688 44.844 1 21.66 15 SER B N 1
ATOM 3350 C CA . SER B 1 15 ? -78.25 28.516 43.781 1 21.66 15 SER B CA 1
ATOM 3351 C C . SER B 1 15 ? -78.312 27.094 43.219 1 21.66 15 SER B C 1
ATOM 3353 O O . SER B 1 15 ? -78.25 26.125 43.969 1 21.66 15 SER B O 1
ATOM 3355 N N . SER B 1 16 ? -79.188 26.906 42.312 1 23.25 16 SER B N 1
ATOM 3356 C CA . SER B 1 16 ? -79.375 25.672 41.562 1 23.25 16 SER B CA 1
ATOM 3357 C C . SER B 1 16 ? -78.062 24.984 41.188 1 23.25 16 SER B C 1
ATOM 3359 O O . SER B 1 16 ? -77.125 25.641 40.719 1 23.25 16 SER B O 1
ATOM 3361 N N . PRO B 1 17 ? -77.812 23.891 41.812 1 24.33 17 PRO B N 1
ATOM 3362 C CA . PRO B 1 17 ? -76.5 23.188 41.75 1 24.33 17 PRO B CA 1
ATOM 3363 C C . PRO B 1 17 ? -76.188 22.688 40.344 1 24.33 17 PRO B C 1
ATOM 3365 O O . PRO B 1 17 ? -76.938 21.828 39.812 1 24.33 17 PRO B O 1
ATOM 3368 N N . ARG B 1 18 ? -76.125 23.5 39.344 1 22.91 18 ARG B N 1
ATOM 3369 C CA . ARG B 1 18 ? -75.875 23.062 37.969 1 22.91 18 ARG B CA 1
ATOM 3370 C C . ARG B 1 18 ? -74.812 21.938 37.938 1 22.91 18 ARG B C 1
ATOM 3372 O O . ARG B 1 18 ? -73.75 22.047 38.5 1 22.91 18 ARG B O 1
ATOM 3379 N N . THR B 1 19 ? -75.25 20.781 37.969 1 23.75 19 THR B N 1
ATOM 3380 C CA . THR B 1 19 ? -74.5 19.516 37.844 1 23.75 19 THR B CA 1
ATOM 3381 C C . THR B 1 19 ? -73.562 19.531 36.688 1 23.75 19 THR B C 1
ATOM 3383 O O . THR B 1 19 ? -73.938 19.547 35.531 1 23.75 19 THR B O 1
ATOM 3386 N N . ALA B 1 20 ? -72.625 20.391 36.625 1 24.25 20 ALA B N 1
ATOM 3387 C CA . ALA B 1 20 ? -71.688 20.531 35.5 1 24.25 20 ALA B CA 1
ATOM 3388 C C . ALA B 1 20 ? -71.125 19.172 35.125 1 24.25 20 ALA B C 1
ATOM 3390 O O . ALA B 1 20 ? -70.5 18.516 35.969 1 24.25 20 ALA B O 1
ATOM 3391 N N . MET B 1 21 ? -71.688 18.469 34.312 1 24.61 21 MET B N 1
ATOM 3392 C CA . MET B 1 21 ? -71.25 17.234 33.656 1 24.61 21 MET B CA 1
ATOM 3393 C C . MET B 1 21 ? -69.812 17.328 33.281 1 24.61 21 MET B C 1
ATOM 3395 O O . MET B 1 21 ? -69.438 18.203 32.5 1 24.61 21 MET B O 1
ATOM 3399 N N . ALA B 1 22 ? -68.938 16.969 34.188 1 25.66 22 ALA B N 1
ATOM 3400 C CA . ALA B 1 22 ? -67.5 16.938 34.062 1 25.66 22 ALA B CA 1
ATOM 3401 C C . ALA B 1 22 ? -67.062 16.203 32.812 1 25.66 22 ALA B C 1
ATOM 3403 O O . ALA B 1 22 ? -67.312 14.992 32.688 1 25.66 22 ALA B O 1
ATOM 3404 N N . ARG B 1 23 ? -67.375 16.703 31.688 1 22.98 23 ARG B N 1
ATOM 3405 C CA . ARG B 1 23 ? -66.875 16.031 30.5 1 22.98 23 ARG B CA 1
ATOM 3406 C C . ARG B 1 23 ? -65.438 15.508 30.719 1 22.98 23 ARG B C 1
ATOM 3408 O O . ARG B 1 23 ? -64.562 16.234 31.25 1 22.98 23 ARG B O 1
ATOM 3415 N N . ASP B 1 24 ? -65.25 14.211 30.922 1 26.92 24 ASP B N 1
ATOM 3416 C CA . ASP B 1 24 ? -64.062 13.352 31.047 1 26.92 24 ASP B CA 1
ATOM 3417 C C . ASP B 1 24 ? -63 13.727 30.016 1 26.92 24 ASP B C 1
ATOM 3419 O O . ASP B 1 24 ? -63.156 13.445 28.828 1 26.92 24 ASP B O 1
ATOM 3423 N N . SER B 1 25 ? -62.625 14.922 30.016 1 24.42 25 SER B N 1
ATOM 3424 C CA . SER B 1 25 ? -61.625 15.297 29.031 1 24.42 25 SER B CA 1
ATOM 3425 C C . SER B 1 25 ? -60.438 14.336 29.062 1 24.42 25 SER B C 1
ATOM 3427 O O . SER B 1 25 ? -59.781 14.172 30.078 1 24.42 25 SER B O 1
ATOM 3429 N N . LYS B 1 26 ? -60.625 13.242 28.375 1 27.62 26 LYS B N 1
ATOM 3430 C CA . LYS B 1 26 ? -59.5 12.328 28.141 1 27.62 26 LYS B CA 1
ATOM 3431 C C . LYS B 1 26 ? -58.219 13.102 27.906 1 27.62 26 LYS B C 1
ATOM 3433 O O . LYS B 1 26 ? -58.094 13.859 26.953 1 27.62 26 LYS B O 1
ATOM 3438 N N . LYS B 1 27 ? -57.594 13.445 28.938 1 28.81 27 LYS B N 1
ATOM 3439 C CA . LYS B 1 27 ? -56.25 14 28.953 1 28.81 27 LYS B CA 1
ATOM 3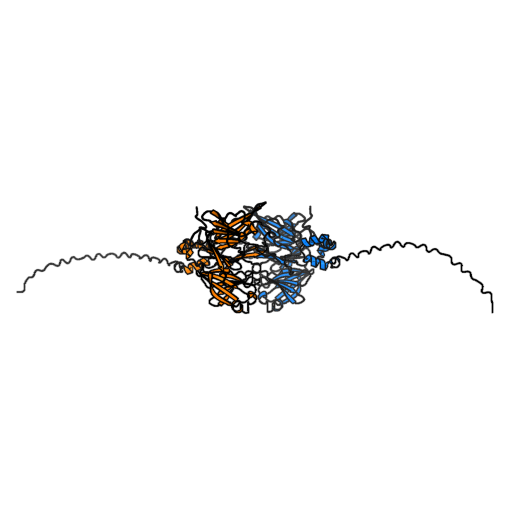440 C C . LYS B 1 27 ? -55.344 13.266 27.969 1 28.81 27 LYS B C 1
ATOM 3442 O O . LYS B 1 27 ? -55.094 12.062 28.094 1 28.81 27 LYS B O 1
ATOM 3447 N N . LYS B 1 28 ? -55.469 13.562 26.812 1 26.39 28 LYS B N 1
ATOM 3448 C CA . LYS B 1 28 ? -54.469 13.07 25.844 1 26.39 28 LYS B CA 1
ATOM 3449 C C . LYS B 1 28 ? -53.094 13.055 26.469 1 26.39 28 LYS B C 1
ATOM 3451 O O . LYS B 1 28 ? -52.594 14.094 26.906 1 26.39 28 LYS B O 1
ATOM 3456 N N . LYS B 1 29 ? -52.719 11.984 27.078 1 29.02 29 LYS B N 1
ATOM 3457 C CA . LYS B 1 29 ? -51.344 11.695 27.484 1 29.02 29 LYS B CA 1
ATOM 3458 C C . LYS B 1 29 ? -50.344 12.289 26.5 1 29.02 29 LYS B C 1
ATOM 3460 O O . LYS B 1 29 ? -50.281 11.883 25.328 1 29.02 29 LYS B O 1
ATOM 3465 N N . LYS B 1 30 ? -50.125 13.523 26.484 1 24.45 30 LYS B N 1
ATOM 3466 C CA . LYS B 1 30 ? -49.031 14.078 25.688 1 24.45 30 LYS B CA 1
ATOM 3467 C C . LYS B 1 30 ? -47.812 13.172 25.734 1 24.45 30 LYS B C 1
ATOM 3469 O O . LYS B 1 30 ? -47.25 12.953 26.812 1 24.45 30 LYS B O 1
ATOM 3474 N N . LYS B 1 31 ? -47.781 12.141 25 1 28.8 31 LYS B N 1
ATOM 3475 C CA . LYS B 1 31 ? -46.594 11.344 24.734 1 28.8 31 LYS B CA 1
ATOM 3476 C C . LYS B 1 31 ? -45.344 12.211 24.766 1 28.8 31 LYS B C 1
ATOM 3478 O O . LYS B 1 31 ? -45.188 13.109 23.938 1 28.8 31 LYS B O 1
ATOM 3483 N N . ARG B 1 32 ? -44.844 12.562 25.922 1 27.83 32 ARG B N 1
ATOM 3484 C CA . ARG B 1 32 ? -43.5 13.133 26.156 1 27.83 32 ARG B CA 1
ATOM 3485 C C . ARG B 1 32 ? -42.531 12.688 25.078 1 27.83 32 ARG B C 1
ATOM 3487 O O . ARG B 1 32 ? -42.25 11.5 24.938 1 27.83 32 ARG B O 1
ATOM 3494 N N . LEU B 1 33 ? -42.625 13.312 24.016 1 29.97 33 LEU B N 1
ATOM 3495 C CA . LEU B 1 33 ? -41.562 13.133 23.016 1 29.97 33 LEU B CA 1
ATOM 3496 C C . LEU B 1 33 ? -40.219 12.891 23.688 1 29.97 33 LEU B C 1
ATOM 3498 O O . LEU B 1 33 ? -39.688 13.789 24.328 1 29.97 33 LEU B O 1
ATOM 3502 N N . LYS B 1 34 ? -40.031 11.82 24.328 1 32.84 34 LYS B N 1
ATOM 3503 C CA . LYS B 1 34 ? -38.781 11.25 24.797 1 32.84 34 LYS B CA 1
ATOM 3504 C C . LYS B 1 34 ? -37.594 11.719 23.938 1 32.84 34 LYS B C 1
ATOM 3506 O O . LYS B 1 34 ? -37.562 11.477 22.734 1 32.84 34 LYS B O 1
ATOM 3511 N N . GLY B 1 35 ? -37.219 12.898 24.297 1 33.94 35 GLY B N 1
ATOM 3512 C CA . GLY B 1 35 ? -36.062 13.484 23.625 1 33.94 35 GLY B CA 1
ATOM 3513 C C . GLY B 1 35 ? -35.062 12.453 23.125 1 33.94 35 GLY B C 1
ATOM 3514 O O . GLY B 1 35 ? -34.938 11.375 23.703 1 33.94 35 GLY B O 1
ATOM 3515 N N . SER B 1 36 ? -35.094 12.289 21.891 1 36.66 36 SER B N 1
ATOM 3516 C CA . SER B 1 36 ? -34.156 11.344 21.281 1 36.66 36 SER B CA 1
ATOM 3517 C C . SER B 1 36 ? -32.844 11.281 22.062 1 36.66 36 SER B C 1
ATOM 3519 O O . SER B 1 36 ? -32.406 12.281 22.625 1 36.66 36 SER B O 1
ATOM 3521 N N . PRO B 1 37 ? -32.531 10.18 22.688 1 40.34 37 PRO B N 1
ATOM 3522 C CA . PRO B 1 37 ? -31.281 10.023 23.406 1 40.34 37 PRO B CA 1
ATOM 3523 C C . PRO B 1 37 ? -30.156 10.898 22.828 1 40.34 37 PRO B C 1
ATOM 3525 O O . PRO B 1 37 ? -29.141 11.109 23.484 1 40.34 37 PRO B O 1
ATOM 3528 N N . VAL B 1 38 ? -30.266 11.242 21.641 1 41.88 38 VAL B N 1
ATOM 3529 C CA . VAL B 1 38 ? -29.297 12.172 21.078 1 41.88 38 VAL B CA 1
ATOM 3530 C C . VAL B 1 38 ? -29.469 13.555 21.719 1 41.88 38 VAL B C 1
ATOM 3532 O O . VAL B 1 38 ? -28.516 14.336 21.781 1 41.88 38 VAL B O 1
ATOM 3535 N N . SER B 1 39 ? -30.562 13.914 22.141 1 43.28 39 SER B N 1
ATOM 3536 C CA . SER B 1 39 ? -30.812 15.203 22.781 1 43.28 39 SER B CA 1
ATOM 3537 C C . SER B 1 39 ? -30.047 15.328 24.094 1 43.28 39 SER B C 1
ATOM 3539 O O . SER B 1 39 ? -29.75 16.438 24.531 1 43.28 39 SER B O 1
ATOM 3541 N N . LYS B 1 40 ? -29.844 14.367 24.797 1 43.75 40 LYS B N 1
ATOM 3542 C CA . LYS B 1 40 ? -29.172 14.375 26.094 1 43.75 40 LYS B CA 1
ATOM 3543 C C . LYS B 1 40 ? -27.656 14.367 25.922 1 43.75 40 LYS B C 1
ATOM 3545 O O . LYS B 1 40 ? -26.906 14.469 26.906 1 43.75 40 LYS B O 1
ATOM 3550 N N . LEU B 1 41 ? -27.219 13.945 24.766 1 44.66 41 LEU B N 1
ATOM 3551 C CA . LEU B 1 41 ? -25.766 13.945 24.578 1 44.66 41 LEU B CA 1
ATOM 3552 C C . LEU B 1 41 ? -25.234 15.367 24.484 1 44.66 41 LEU B C 1
ATOM 3554 O O . LEU B 1 41 ? -25.812 16.203 23.797 1 44.66 41 LEU B O 1
ATOM 3558 N N . THR B 1 42 ? -24.469 15.82 25.469 1 46.06 42 THR B N 1
ATOM 3559 C CA . THR B 1 42 ? -23.859 17.141 25.469 1 46.06 42 THR B CA 1
ATOM 3560 C C . THR B 1 42 ? -23.141 17.391 24.141 1 46.06 42 THR B C 1
ATOM 3562 O O . THR B 1 42 ? -22.781 16.453 23.422 1 46.06 42 THR B O 1
ATOM 3565 N N . ASP B 1 43 ? -23.172 18.641 23.734 1 48.44 43 ASP B N 1
ATOM 3566 C CA . ASP B 1 43 ? -22.5 19.062 22.516 1 48.44 43 ASP B CA 1
ATOM 3567 C C . ASP B 1 43 ? -21.125 18.422 22.391 1 48.44 43 ASP B C 1
ATOM 3569 O O . ASP B 1 43 ? -20.672 18.094 21.281 1 48.44 43 ASP B O 1
ATOM 3573 N N . ASP B 1 44 ? -20.516 18.25 23.484 1 48.06 44 ASP B N 1
ATOM 3574 C CA . ASP B 1 44 ? -19.188 17.656 23.516 1 48.06 44 ASP B CA 1
ATOM 3575 C C . ASP B 1 44 ? -19.234 16.203 23.078 1 48.06 44 ASP B C 1
ATOM 3577 O O . ASP B 1 44 ? -18.359 15.742 22.328 1 48.06 44 ASP B O 1
ATOM 3581 N N . ILE B 1 45 ? -20.156 15.586 23.578 1 50.97 45 ILE B N 1
ATOM 3582 C CA . ILE B 1 45 ? -20.281 14.172 23.25 1 50.97 45 ILE B CA 1
ATOM 3583 C C . ILE B 1 45 ? -20.688 14.016 21.781 1 50.97 45 ILE B C 1
ATOM 3585 O O . ILE B 1 45 ? -20.172 13.141 21.078 1 50.97 45 ILE B O 1
ATOM 3589 N N . LEU B 1 46 ? -21.578 14.883 21.438 1 51.53 46 LEU B N 1
ATOM 3590 C CA . LEU B 1 46 ? -22 14.836 20.031 1 51.53 46 LEU B CA 1
ATOM 3591 C C . LEU B 1 46 ? -20.828 15.109 19.094 1 51.53 46 LEU B C 1
ATOM 3593 O O . LEU B 1 46 ? -20.672 14.445 18.078 1 51.53 46 LEU B O 1
ATOM 3597 N N . ALA B 1 47 ? -20.172 16.141 19.531 1 50.53 47 ALA B N 1
ATOM 3598 C CA . ALA B 1 47 ? -18.969 16.453 18.766 1 50.53 47 ALA B CA 1
ATOM 3599 C C . ALA B 1 47 ? -18.031 15.25 18.703 1 50.53 47 ALA B C 1
ATOM 3601 O O . ALA B 1 47 ? -17.453 14.961 17.656 1 50.53 47 ALA B O 1
ATOM 3602 N N . ASP B 1 48 ? -18.031 14.602 19.828 1 51.72 48 ASP B N 1
ATOM 3603 C CA . ASP B 1 48 ? -17.188 13.406 19.891 1 51.72 48 ASP B CA 1
ATOM 3604 C C . ASP B 1 48 ? -17.734 12.312 18.969 1 51.72 48 ASP B C 1
ATOM 3606 O O . ASP B 1 48 ? -16.953 11.641 18.281 1 51.72 48 ASP B O 1
ATOM 3610 N N . ILE B 1 49 ? -18.922 12.195 19 1 52.56 49 ILE B N 1
ATOM 3611 C CA . ILE B 1 49 ? -19.547 11.172 18.172 1 52.56 49 ILE B CA 1
ATOM 3612 C C . ILE B 1 49 ? -19.359 11.523 16.703 1 52.56 49 ILE B C 1
ATOM 3614 O O . ILE B 1 49 ? -18.984 10.664 15.891 1 52.56 49 ILE B O 1
ATOM 3618 N N . ILE B 1 50 ? -19.594 12.781 16.469 1 53.94 50 ILE B N 1
ATOM 3619 C CA . ILE B 1 50 ? -19.547 13.234 15.078 1 53.94 50 ILE B CA 1
ATOM 3620 C C . ILE B 1 50 ? -18.125 13.117 14.539 1 53.94 50 ILE B C 1
ATOM 3622 O O . ILE B 1 50 ? -17.922 12.781 13.367 1 53.94 50 ILE B O 1
ATOM 3626 N N . SER B 1 51 ? -17.359 13.383 15.438 1 50.72 51 SER B N 1
ATOM 3627 C CA . SER B 1 51 ? -15.953 13.336 15.047 1 50.72 51 SER B CA 1
ATOM 3628 C C . SER B 1 51 ? -15.531 11.922 14.672 1 50.72 51 SER B C 1
ATOM 3630 O O . SER B 1 51 ? -14.516 11.727 14.008 1 50.72 51 SER B O 1
ATOM 3632 N N . ARG B 1 52 ? -16.344 11.07 15.109 1 48.97 52 ARG B N 1
ATOM 3633 C CA . ARG B 1 52 ? -15.984 9.664 14.93 1 48.97 52 ARG B CA 1
ATOM 3634 C C . ARG B 1 52 ? -16.766 9.039 13.773 1 48.97 52 ARG B C 1
ATOM 3636 O O . ARG B 1 52 ? -16.5 7.906 13.375 1 48.97 52 ARG B O 1
ATOM 3643 N N . VAL B 1 53 ? -17.844 9.734 13.289 1 49.28 53 VAL B N 1
ATOM 3644 C CA . VAL B 1 53 ? -18.703 9.164 12.273 1 49.28 53 VAL B CA 1
ATOM 3645 C C . VAL B 1 53 ? -18.422 9.797 10.914 1 49.28 53 VAL B C 1
ATOM 3647 O O . VAL B 1 53 ? -18.141 11 10.828 1 49.28 53 VAL B O 1
ATOM 3650 N N . PRO B 1 54 ? -18.375 9.008 9.852 1 46.5 54 PRO B N 1
ATOM 3651 C CA . PRO B 1 54 ? -18.203 9.57 8.516 1 46.5 54 PRO B CA 1
ATOM 3652 C C . PRO B 1 54 ? -19.25 10.633 8.18 1 46.5 54 PRO B C 1
ATOM 3654 O O . PRO B 1 54 ? -20.391 10.555 8.664 1 46.5 54 PRO B O 1
ATOM 3657 N N . TYR B 1 55 ? -18.844 11.734 7.414 1 45.09 55 TYR B N 1
ATOM 3658 C CA . TYR B 1 55 ? -19.672 12.891 7.105 1 45.09 55 TYR B CA 1
ATOM 3659 C C . TYR B 1 55 ? -21.016 12.469 6.52 1 45.09 55 TYR B C 1
ATOM 3661 O O . TYR B 1 55 ? -22.062 13 6.898 1 45.09 55 TYR B O 1
ATOM 3669 N N . LYS B 1 56 ? -20.859 11.57 5.582 1 44 56 LYS B N 1
ATOM 3670 C CA . LYS B 1 56 ? -22.109 11.195 4.949 1 44 56 LYS B CA 1
ATOM 3671 C C . LYS B 1 56 ? -23.109 10.672 5.98 1 44 56 LYS B C 1
ATOM 3673 O O . LYS B 1 56 ? -24.297 10.992 5.914 1 44 56 LYS B O 1
ATOM 3678 N N . SER B 1 57 ? -22.562 9.945 6.816 1 43.41 57 SER B N 1
ATOM 3679 C CA . SER B 1 57 ? -23.469 9.445 7.855 1 43.41 57 SER B CA 1
ATOM 3680 C C . SER B 1 57 ? -23.906 10.562 8.789 1 43.41 57 SER B C 1
ATOM 3682 O O . SER B 1 57 ? -25.047 10.57 9.266 1 43.41 57 SER B O 1
ATOM 3684 N N . THR B 1 58 ? -23 11.398 9 1 45.66 58 THR B N 1
ATOM 3685 C CA . THR B 1 58 ? -23.344 12.531 9.852 1 45.66 58 THR B CA 1
ATOM 3686 C C . THR B 1 58 ? -24.328 13.461 9.164 1 45.66 58 THR B C 1
ATOM 3688 O O . THR B 1 58 ? -25.234 14 9.812 1 45.66 58 THR B O 1
ATOM 3691 N N . CYS B 1 59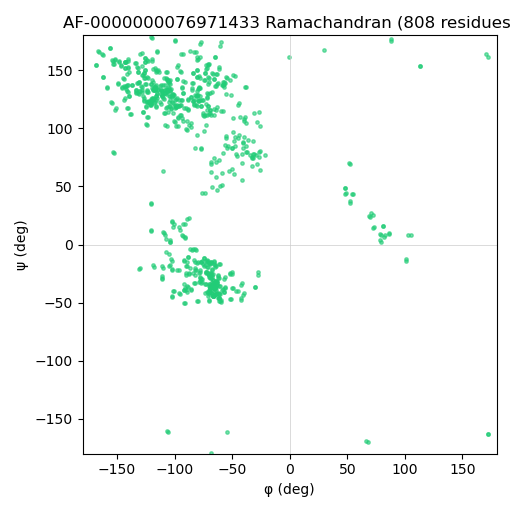 ? -24.062 13.539 7.902 1 45.19 59 CYS B N 1
ATOM 3692 C CA . CYS B 1 59 ? -25.031 14.359 7.18 1 45.19 59 CYS B CA 1
ATOM 3693 C C . CYS B 1 59 ? -26.406 13.703 7.172 1 45.19 59 CYS B C 1
ATOM 3695 O O . CYS B 1 59 ? -27.422 14.391 7.195 1 45.19 59 CYS B O 1
ATOM 3697 N N . CYS B 1 60 ? -26.328 12.438 7.074 1 43.62 60 CYS B N 1
ATOM 3698 C CA . CYS B 1 60 ? -27.641 11.781 7.117 1 43.62 60 CYS B CA 1
ATOM 3699 C C . CYS B 1 60 ? -28.328 12.016 8.461 1 43.62 60 CYS B C 1
ATOM 3701 O O . CYS B 1 60 ? -29.547 12.094 8.531 1 43.62 60 CYS B O 1
ATOM 3703 N N . CYS B 1 61 ? -27.531 12.094 9.367 1 42.25 61 CYS B N 1
ATOM 3704 C CA . CYS B 1 61 ? -28.125 12.344 10.68 1 42.25 61 CYS B CA 1
ATOM 3705 C C . CYS B 1 61 ? -28.562 13.797 10.812 1 42.25 61 CYS B C 1
ATOM 3707 O O . CYS B 1 61 ? -29.188 14.172 11.805 1 42.25 61 CYS B O 1
ATOM 3709 N N . GLN B 1 62 ? -28.109 14.609 10 1 44.19 62 GLN B N 1
ATOM 3710 C CA . GLN B 1 62 ? -28.609 15.984 10.023 1 44.19 62 GLN B CA 1
ATOM 3711 C C . GLN B 1 62 ? -30.125 16.016 10.039 1 44.19 62 GLN B C 1
ATOM 3713 O O . GLN B 1 62 ? -30.734 16.922 10.633 1 44.19 62 GLN B O 1
ATOM 3718 N N . CYS B 1 63 ? -30.672 15.125 9.336 1 43.09 63 CYS B N 1
ATOM 3719 C CA . CYS B 1 63 ? -32.125 15.172 9.281 1 43.09 63 CYS B CA 1
ATOM 3720 C C . CYS B 1 63 ? -32.719 14.797 10.633 1 43.09 63 CYS B C 1
ATOM 3722 O O . CYS B 1 63 ? -33.906 15.039 10.875 1 43.09 63 CYS B O 1
ATOM 3724 N N . VAL B 1 64 ? -32.062 14 11.383 1 45.03 64 VAL B N 1
ATOM 3725 C CA . VAL B 1 64 ? -32.844 13.477 12.516 1 45.03 64 VAL B CA 1
ATOM 3726 C C . VAL B 1 64 ? -32.656 14.391 13.727 1 45.03 64 VAL B C 1
ATOM 3728 O O . VAL B 1 64 ? -33.469 14.391 14.641 1 45.03 64 VAL B O 1
ATOM 3731 N N . SER B 1 65 ? -31.422 15.016 13.906 1 43.22 65 SER B N 1
ATOM 3732 C CA . SER B 1 65 ? -31.281 15.867 15.078 1 43.22 65 SER B CA 1
ATOM 3733 C C . SER B 1 65 ? -30.859 17.281 14.688 1 43.22 65 SER B C 1
ATOM 3735 O O . SER B 1 65 ? -29.891 17.469 13.953 1 43.22 65 SER B O 1
ATOM 3737 N N . THR B 1 66 ? -31.75 18.25 14.836 1 49.34 66 THR B N 1
ATOM 3738 C CA . THR B 1 66 ? -31.516 19.672 14.625 1 49.34 66 THR B CA 1
ATOM 3739 C C . THR B 1 66 ? -30.203 20.109 15.266 1 49.34 66 THR B C 1
ATOM 3741 O O . THR B 1 66 ? -29.5 20.969 14.734 1 49.34 66 THR B O 1
ATOM 3744 N N . ARG B 1 67 ? -30 19.594 16.344 1 47.44 67 ARG B N 1
ATOM 3745 C CA . ARG B 1 67 ? -28.797 19.953 17.062 1 47.44 67 ARG B CA 1
ATOM 3746 C C . ARG B 1 67 ? -27.547 19.484 16.312 1 47.44 67 ARG B C 1
ATOM 3748 O O . ARG B 1 67 ? -26.562 20.219 16.234 1 47.44 67 ARG B O 1
ATOM 3755 N N . TRP B 1 68 ? -27.703 18.391 15.734 1 47.75 68 TRP B N 1
ATOM 3756 C CA . TRP B 1 68 ? -26.641 17.844 14.898 1 47.75 68 TRP B CA 1
ATOM 3757 C C . TRP B 1 68 ? -26.406 18.719 13.664 1 47.75 68 TRP B C 1
ATOM 3759 O O . TRP B 1 68 ? -25.281 19.031 13.312 1 47.75 68 TRP B O 1
ATOM 3769 N N . ARG B 1 69 ? -27.469 19.062 13.148 1 50.25 69 ARG B N 1
ATOM 3770 C CA . ARG B 1 69 ? -27.422 19.953 11.992 1 50.25 69 ARG B CA 1
ATOM 3771 C C . ARG B 1 69 ? -26.781 21.281 12.352 1 50.25 69 ARG B C 1
ATOM 3773 O O . ARG B 1 69 ? -25.969 21.812 11.594 1 50.25 69 ARG B O 1
ATOM 3780 N N . ASP B 1 70 ? -27.203 21.766 13.414 1 51.47 70 ASP B N 1
ATOM 3781 C CA . ASP B 1 70 ? -26.703 23.078 13.836 1 51.47 70 ASP B CA 1
ATOM 3782 C C . ASP B 1 70 ? -25.219 23.016 14.172 1 51.47 70 ASP B C 1
ATOM 3784 O O . ASP B 1 70 ? -24.469 23.969 13.922 1 51.47 70 ASP B O 1
ATOM 3788 N N . LEU B 1 71 ? -24.859 21.984 14.758 1 49.94 71 LEU B N 1
ATOM 3789 C CA . LEU B 1 71 ? -23.453 21.828 15.141 1 49.94 71 LEU B CA 1
ATOM 3790 C C . LEU B 1 71 ? -22.562 21.703 13.906 1 49.94 71 LEU B C 1
ATOM 3792 O O . LEU B 1 71 ? -21.438 22.188 13.891 1 49.94 71 LEU B O 1
ATOM 3796 N N . ILE B 1 72 ? -23.094 21.094 12.891 1 49.34 72 ILE B N 1
ATOM 3797 C CA . ILE B 1 72 ? -22.328 20.922 11.664 1 49.34 72 ILE B CA 1
ATOM 3798 C C . ILE B 1 72 ? -22.469 22.156 10.781 1 49.34 72 ILE B C 1
ATOM 3800 O O . ILE B 1 72 ? -21.547 22.5 10.047 1 49.34 72 ILE B O 1
ATOM 3804 N N . SER B 1 73 ? -23.641 22.812 10.664 1 46.47 73 SER B N 1
ATOM 3805 C CA . SER B 1 73 ? -23.922 23.875 9.719 1 46.47 73 SER B CA 1
ATOM 3806 C C . SER B 1 73 ? -23.547 25.234 10.281 1 46.47 73 SER B C 1
ATOM 3808 O O . SER B 1 73 ? -23.375 26.203 9.531 1 46.47 73 SER B O 1
ATOM 3810 N N . HIS B 1 74 ? -23.734 25.484 11.578 1 43.22 74 HIS B N 1
ATOM 3811 C CA . HIS B 1 74 ? -23.531 26.859 12.055 1 43.22 74 HIS B CA 1
ATOM 3812 C C . HIS B 1 74 ? -22.062 27.125 12.336 1 43.22 74 HIS B C 1
ATOM 3814 O O . HIS B 1 74 ? -21.391 26.328 13 1 43.22 74 HIS B O 1
ATOM 3820 N N . ARG B 1 75 ? -21.609 28.094 11.703 1 44.03 75 ARG B N 1
ATOM 3821 C CA . ARG B 1 75 ? -20.266 28.641 11.781 1 44.03 75 ARG B CA 1
ATOM 3822 C C . ARG B 1 75 ? -19.781 28.703 13.227 1 44.03 75 ARG B C 1
ATOM 3824 O O . ARG B 1 75 ? -18.609 28.438 13.508 1 44.03 75 ARG B O 1
ATOM 3831 N N . GLU B 1 76 ? -20.703 29.203 14.016 1 44.53 76 GLU B N 1
ATOM 3832 C CA . GLU B 1 76 ? -20.359 29.391 15.422 1 44.53 76 GLU B CA 1
ATOM 3833 C C . GLU B 1 76 ? -20.062 28.062 16.094 1 44.53 76 GLU B C 1
ATOM 3835 O O . GLU B 1 76 ? -19.219 27.984 17 1 44.53 76 GLU B O 1
ATOM 3840 N N . HIS B 1 77 ? -20.734 27.062 15.695 1 43.5 77 HIS B N 1
ATOM 3841 C CA . HIS B 1 77 ? -20.578 25.781 16.391 1 43.5 77 HIS B CA 1
ATOM 3842 C C . HIS B 1 77 ? -19.375 25.016 15.852 1 43.5 77 HIS B C 1
ATOM 3844 O O . HIS B 1 77 ? -18.828 24.156 16.547 1 43.5 77 HIS B O 1
ATOM 3850 N N . GLN B 1 78 ? -19.016 25.281 14.688 1 45.91 78 GLN B N 1
ATOM 3851 C CA . GLN B 1 78 ? -17.781 24.734 14.141 1 45.91 78 GLN B CA 1
ATOM 3852 C C . GLN B 1 78 ? -16.578 25.156 14.977 1 45.91 78 GLN B C 1
ATOM 3854 O O . GLN B 1 78 ? -15.609 24.406 15.117 1 45.91 78 GLN B O 1
ATOM 3859 N N . LYS B 1 79 ? -16.703 26.484 15.414 1 44.06 79 LYS B N 1
ATOM 3860 C CA . LYS B 1 79 ? -15.672 27 16.312 1 44.06 79 LYS B CA 1
ATOM 3861 C C . LYS B 1 79 ? -15.539 26.141 17.562 1 44.06 79 LYS B C 1
ATOM 3863 O O . LYS B 1 79 ? -14.477 26.109 18.188 1 44.06 79 LYS B O 1
ATOM 3868 N N . LYS B 1 80 ? -16.703 25.516 17.875 1 41.84 80 LYS B N 1
ATOM 3869 C CA . LYS B 1 80 ? -16.75 24.75 19.125 1 41.84 80 LYS B CA 1
ATOM 3870 C C . LYS B 1 80 ? -16.344 23.297 18.906 1 41.84 80 LYS B C 1
ATOM 3872 O O . LYS B 1 80 ? -16.219 22.531 19.859 1 41.84 80 LYS B O 1
ATOM 3877 N N . MET B 1 81 ? -16.406 22.938 17.703 1 43.62 81 MET B N 1
ATOM 3878 C CA . MET B 1 81 ? -16.094 21.516 17.516 1 43.62 81 MET B CA 1
ATOM 3879 C C . MET B 1 81 ? -14.641 21.234 17.875 1 43.62 81 MET B C 1
ATOM 3881 O O . MET B 1 81 ? -13.75 22.031 17.578 1 43.62 81 MET B O 1
ATOM 3885 N N . PRO B 1 82 ? -14.531 20.438 18.875 1 47.62 82 PRO B N 1
ATOM 3886 C CA . PRO B 1 82 ? -13.156 20.109 19.266 1 47.62 82 PRO B CA 1
ATOM 3887 C C . PRO B 1 82 ? -12.234 19.906 18.062 1 47.62 82 PRO B C 1
ATOM 3889 O O . PRO B 1 82 ? -12.625 19.266 17.094 1 47.62 82 PRO B O 1
ATOM 3892 N N . GLN B 1 83 ? -11.406 20.859 17.922 1 57.72 83 GLN B N 1
ATOM 3893 C CA . GLN B 1 83 ? -10.352 20.812 16.906 1 57.72 83 GLN B CA 1
ATOM 3894 C C . GLN B 1 83 ? -9.422 19.641 17.125 1 57.72 83 GLN B C 1
ATOM 3896 O O . GLN B 1 83 ? -8.211 19.812 17.312 1 57.72 83 GLN B O 1
ATOM 3901 N N . SER B 1 84 ? -10.125 18.438 17.281 1 74.81 84 SER B N 1
ATOM 3902 C CA . SER B 1 84 ? -9.242 17.297 17.5 1 74.81 84 SER B CA 1
ATOM 3903 C C . SER B 1 84 ? -8.742 16.719 16.172 1 74.81 84 SER B C 1
ATOM 3905 O O . SER B 1 84 ? -9.453 16.75 15.172 1 74.81 84 SER B O 1
ATOM 3907 N N . ILE B 1 85 ? -7.555 16.5 16.203 1 86.19 85 ILE B N 1
ATOM 3908 C CA . ILE B 1 85 ? -6.922 15.883 15.055 1 86.19 85 ILE B CA 1
ATOM 3909 C C . ILE B 1 85 ? -7.57 14.523 14.789 1 86.19 85 ILE B C 1
ATOM 3911 O O . ILE B 1 85 ? -7.625 13.664 15.672 1 86.19 85 ILE B O 1
ATOM 3915 N N . ALA B 1 86 ? -8.242 14.383 13.641 1 88.19 86 ALA B N 1
ATOM 3916 C CA . ALA B 1 86 ? -8.875 13.133 13.242 1 88.19 86 ALA B CA 1
ATOM 3917 C C . ALA B 1 86 ? -7.836 12.102 12.82 1 88.19 86 ALA B C 1
ATOM 3919 O O . ALA B 1 86 ? -8.031 10.898 13.016 1 88.19 86 ALA B O 1
ATOM 3920 N N . GLY B 1 87 ? -6.836 12.609 12.258 1 94.12 87 GLY B N 1
ATOM 3921 C CA . GLY B 1 87 ? -5.797 11.727 11.758 1 94.12 87 GLY B CA 1
ATOM 3922 C C . GLY B 1 87 ? -4.742 12.453 10.938 1 94.12 87 GLY B C 1
ATOM 3923 O O . GLY B 1 87 ? -4.578 13.664 11.07 1 94.12 87 GLY B O 1
ATOM 3924 N N . PHE B 1 88 ? -3.955 11.641 10.156 1 96.19 88 PHE B N 1
ATOM 3925 C CA . PHE B 1 88 ? -2.859 12.195 9.367 1 96.19 88 PHE B CA 1
ATOM 3926 C C . PHE B 1 88 ? -2.934 11.719 7.922 1 96.19 88 PHE B C 1
ATOM 3928 O O . PHE B 1 88 ? -3.172 10.531 7.668 1 96.19 88 PHE B O 1
ATOM 3935 N N . PHE B 1 89 ? -2.797 12.688 7.016 1 96.75 89 PHE B N 1
ATOM 3936 C CA . PHE B 1 89 ? -2.514 12.336 5.629 1 96.75 89 PHE B CA 1
ATOM 3937 C C . PHE B 1 89 ? -1.02 12.133 5.414 1 96.75 89 PHE B C 1
ATOM 3939 O O . PHE B 1 89 ? -0.202 12.883 5.953 1 96.75 89 PHE B O 1
ATOM 3946 N N . HIS B 1 90 ? -0.686 11.164 4.688 1 96 90 HIS B N 1
ATOM 3947 C CA . HIS B 1 90 ? 0.703 10.938 4.301 1 96 90 HIS B CA 1
ATOM 3948 C C . HIS B 1 90 ? 0.794 10.125 3.016 1 96 90 HIS B C 1
ATOM 3950 O O . HIS B 1 90 ? -0.224 9.656 2.496 1 96 90 HIS B O 1
ATOM 3956 N N . GLU B 1 91 ? 1.98 10.102 2.521 1 94.81 91 GLU B N 1
ATOM 3957 C CA . GLU B 1 91 ? 2.201 9.359 1.28 1 94.81 91 GLU B CA 1
ATOM 3958 C C . GLU B 1 91 ? 3.223 8.242 1.478 1 94.81 91 GLU B C 1
ATOM 3960 O O . GLU B 1 91 ? 3.916 8.203 2.496 1 94.81 91 GLU B O 1
ATOM 3965 N N . GLY B 1 92 ? 3.176 7.297 0.598 1 93.25 92 GLY B N 1
ATOM 3966 C CA . GLY B 1 92 ? 4.145 6.211 0.581 1 93.25 92 GLY B CA 1
ATOM 3967 C C . GLY B 1 92 ? 4.566 5.809 -0.82 1 93.25 92 GLY B C 1
ATOM 3968 O O . GLY B 1 92 ? 3.85 6.07 -1.788 1 93.25 92 GLY B O 1
ATOM 3969 N N . SER B 1 93 ? 5.773 5.297 -0.878 1 93.06 93 SER B N 1
ATOM 3970 C CA . SER B 1 93 ? 6.301 4.785 -2.141 1 93.06 93 SER B CA 1
ATOM 3971 C C . SER B 1 93 ? 6.91 3.398 -1.961 1 93.06 93 SER B C 1
ATOM 3973 O O . SER B 1 93 ? 7.676 3.168 -1.021 1 93.06 93 SER B O 1
ATOM 3975 N N . ASN B 1 94 ? 6.527 2.482 -2.814 1 91.5 94 ASN B N 1
ATOM 3976 C CA . ASN B 1 94 ? 6.996 1.102 -2.812 1 91.5 94 ASN B CA 1
ATOM 3977 C C . ASN B 1 94 ? 7.27 0.598 -4.227 1 91.5 94 ASN B C 1
ATOM 3979 O O . ASN B 1 94 ? 6.34 0.442 -5.023 1 91.5 94 ASN B O 1
ATOM 3983 N N . ALA B 1 95 ? 8.492 0.374 -4.477 1 89.88 95 ALA B N 1
ATOM 3984 C CA . ALA B 1 95 ? 8.891 -0.061 -5.816 1 89.88 95 ALA B CA 1
ATOM 3985 C C . ALA B 1 95 ? 8.297 -1.431 -6.141 1 89.88 95 ALA B C 1
ATOM 3987 O O . ALA B 1 95 ? 8.242 -1.826 -7.309 1 89.88 95 ALA B O 1
ATOM 3988 N N . PHE B 1 96 ? 7.855 -2.225 -5.16 1 92.06 96 PHE B N 1
ATOM 3989 C CA . PHE B 1 96 ? 7.352 -3.58 -5.359 1 92.06 96 PHE B CA 1
ATOM 3990 C C . PHE B 1 96 ? 5.836 -3.574 -5.531 1 92.06 96 PHE B C 1
ATOM 3992 O O . PHE B 1 96 ? 5.211 -4.633 -5.594 1 92.06 96 PHE B O 1
ATOM 3999 N N . ARG B 1 97 ? 5.309 -2.395 -5.637 1 92.25 97 ARG B N 1
ATOM 4000 C CA . ARG B 1 97 ? 3.857 -2.25 -5.703 1 92.25 97 ARG B CA 1
ATOM 4001 C C . ARG B 1 97 ? 3.445 -1.396 -6.898 1 92.25 97 ARG B C 1
ATOM 4003 O O . ARG B 1 97 ? 4.176 -0.487 -7.301 1 92.25 97 ARG B O 1
ATOM 4010 N N . SER B 1 98 ? 2.268 -1.762 -7.469 1 91.31 98 SER B N 1
ATOM 4011 C CA . SER B 1 98 ? 1.622 -0.901 -8.453 1 91.31 98 SER B CA 1
ATOM 4012 C C . SER B 1 98 ? 0.199 -0.55 -8.031 1 91.31 98 SER B C 1
ATOM 4014 O O . SER B 1 98 ? -0.622 -1.439 -7.797 1 91.31 98 SER B O 1
ATOM 4016 N N . PRO B 1 99 ? -0.025 0.835 -7.938 1 90.06 99 PRO B N 1
ATOM 4017 C CA . PRO B 1 99 ? 0.884 1.951 -8.211 1 90.06 99 PRO B CA 1
ATOM 4018 C C . PRO B 1 99 ? 1.963 2.105 -7.141 1 90.06 99 PRO B C 1
ATOM 4020 O O . PRO B 1 99 ? 1.742 1.751 -5.977 1 90.06 99 PRO B O 1
ATOM 4023 N N . ARG B 1 100 ? 3.066 2.623 -7.59 1 91.31 100 ARG B N 1
ATOM 4024 C CA . ARG B 1 100 ? 4.215 2.789 -6.707 1 91.31 100 ARG B CA 1
ATOM 4025 C C . ARG B 1 100 ? 3.902 3.77 -5.582 1 91.31 100 ARG B C 1
ATOM 4027 O O . ARG B 1 100 ? 4.285 3.545 -4.43 1 91.31 100 ARG B O 1
ATOM 4034 N N . ASN B 1 101 ? 3.242 4.824 -5.988 1 91.75 101 ASN B N 1
ATOM 4035 C CA . ASN B 1 101 ? 2.9 5.848 -5.008 1 91.75 101 ASN B CA 1
ATOM 4036 C C . ASN B 1 101 ? 1.472 5.684 -4.5 1 91.75 101 ASN B C 1
ATOM 4038 O O . ASN B 1 101 ? 0.586 5.266 -5.246 1 91.75 101 ASN B O 1
ATOM 4042 N N . ALA B 1 102 ? 1.316 5.953 -3.217 1 94.19 102 ALA B N 1
ATOM 4043 C CA . ALA B 1 102 ? -0.014 5.883 -2.617 1 94.19 102 ALA B CA 1
ATOM 4044 C C . ALA B 1 102 ? -0.201 6.98 -1.573 1 94.19 102 ALA B C 1
ATOM 4046 O O . ALA B 1 102 ? 0.773 7.469 -0.995 1 94.19 102 ALA B O 1
ATOM 4047 N N . ARG B 1 103 ? -1.394 7.336 -1.444 1 95.38 103 ARG B N 1
ATOM 4048 C CA . ARG B 1 103 ? -1.805 8.266 -0.399 1 95.38 103 ARG B CA 1
ATOM 4049 C C . ARG B 1 103 ? -2.555 7.543 0.716 1 95.38 103 ARG B C 1
ATOM 4051 O O . ARG B 1 103 ? -3.385 6.672 0.449 1 95.38 103 ARG B O 1
ATOM 4058 N N . TYR B 1 104 ? -2.281 7.973 1.914 1 96.12 104 TYR B N 1
ATOM 4059 C CA . TYR B 1 104 ? -2.883 7.316 3.07 1 96.12 104 TYR B CA 1
ATOM 4060 C C . TYR B 1 104 ? -3.582 8.328 3.967 1 96.12 104 TYR B C 1
ATOM 4062 O O . TYR B 1 104 ? -3.193 9.5 4.016 1 96.12 104 TYR B O 1
ATOM 4070 N N . PHE B 1 105 ? -4.648 7.863 4.582 1 96.25 105 PHE B N 1
ATOM 4071 C CA . PHE B 1 105 ? -5.195 8.531 5.754 1 96.25 105 PHE B CA 1
ATOM 4072 C C . PHE B 1 105 ? -5.238 7.59 6.949 1 96.25 105 PHE B C 1
ATOM 4074 O O . PHE B 1 105 ? -5.863 6.531 6.887 1 96.25 105 PHE B O 1
ATOM 4081 N N . THR B 1 106 ? -4.594 7.984 8.016 1 94.25 106 THR B N 1
ATOM 4082 C CA . THR B 1 106 ? -4.551 7.188 9.234 1 94.25 106 THR B CA 1
ATOM 4083 C C . THR B 1 106 ? -5.379 7.84 10.344 1 94.25 106 THR B C 1
ATOM 4085 O O . THR B 1 106 ? -5.113 8.977 10.734 1 94.25 106 THR B O 1
ATOM 4088 N N . ASN B 1 107 ? -6.281 7.004 10.836 1 89.81 107 ASN B N 1
ATOM 4089 C CA . ASN B 1 107 ? -7.102 7.484 11.938 1 89.81 107 ASN B CA 1
ATOM 4090 C C . ASN B 1 107 ? -6.309 7.562 13.242 1 89.81 107 ASN B C 1
ATOM 4092 O O . ASN B 1 107 ? -5.473 6.695 13.516 1 89.81 107 ASN B O 1
ATOM 4096 N N . LEU B 1 108 ? -6.594 8.57 13.938 1 86.88 108 LEU B N 1
ATOM 4097 C CA . LEU B 1 108 ? -6.102 8.523 15.312 1 86.88 108 LEU B CA 1
ATOM 4098 C C . LEU B 1 108 ? -6.98 7.625 16.172 1 86.88 108 LEU B C 1
ATOM 4100 O O . LEU B 1 108 ? -6.5 7.02 17.141 1 86.88 108 LEU B O 1
ATOM 4104 N N . SER B 1 109 ? -8.172 7.578 15.734 1 77.44 109 SER B N 1
ATOM 4105 C CA . SER B 1 109 ? -9.086 6.668 16.422 1 77.44 109 SER B CA 1
ATOM 4106 C C . SER B 1 109 ? -8.938 5.242 15.891 1 77.44 109 SER B C 1
ATOM 4108 O O . SER B 1 109 ? -8.289 5.02 14.867 1 77.44 109 SER B O 1
ATOM 4110 N N . ARG B 1 110 ? -9.445 4.27 16.562 1 71.56 110 ARG B N 1
ATOM 4111 C CA . ARG B 1 110 ? -9.305 2.865 16.188 1 71.56 110 ARG B CA 1
ATOM 4112 C C . ARG B 1 110 ? -10.414 2.438 15.234 1 71.56 110 ARG B C 1
ATOM 4114 O O . ARG B 1 110 ? -10.664 1.242 15.062 1 71.56 110 ARG B O 1
ATOM 4121 N N . GLN B 1 111 ? -10.938 3.414 14.609 1 70.5 111 GLN B N 1
ATOM 4122 C CA . GLN B 1 111 ? -12 3.074 13.664 1 70.5 111 GLN B CA 1
ATOM 4123 C C . GLN B 1 111 ? -11.469 2.213 12.523 1 70.5 111 GLN B C 1
ATOM 4125 O O . GLN B 1 111 ? -10.336 2.396 12.078 1 70.5 111 GLN B O 1
ATOM 4130 N N . ARG B 1 112 ? -12.32 1.297 12.016 1 70.19 112 ARG B N 1
ATOM 4131 C CA . ARG B 1 112 ? -11.938 0.312 11.008 1 70.19 112 ARG B CA 1
ATOM 4132 C C . ARG B 1 112 ? -11.883 0.939 9.617 1 70.19 112 ARG B C 1
ATOM 4134 O O . ARG B 1 112 ? -11.266 0.389 8.711 1 70.19 112 ARG B O 1
ATOM 4141 N N . TYR B 1 113 ? -12.609 2 9.492 1 79.94 113 TYR B N 1
ATOM 4142 C CA . TYR B 1 113 ? -12.641 2.68 8.203 1 79.94 113 TYR B CA 1
ATOM 4143 C C . TYR B 1 113 ? -12.039 4.074 8.305 1 79.94 113 TYR B C 1
ATOM 4145 O O . TYR B 1 113 ? -12.078 4.695 9.367 1 79.94 113 TYR B O 1
ATOM 4153 N N . PRO B 1 114 ? -11.477 4.457 7.227 1 86.88 114 PRO B N 1
ATOM 4154 C CA . PRO B 1 114 ? -10.922 5.809 7.289 1 86.88 114 PRO B CA 1
ATOM 4155 C C . PRO B 1 114 ? -11.984 6.883 7.492 1 86.88 114 PRO B C 1
ATOM 4157 O O . PRO B 1 114 ? -13.039 6.836 6.855 1 86.88 114 PRO B O 1
ATOM 4160 N N . LEU B 1 115 ? -11.734 7.773 8.312 1 83.56 115 LEU B N 1
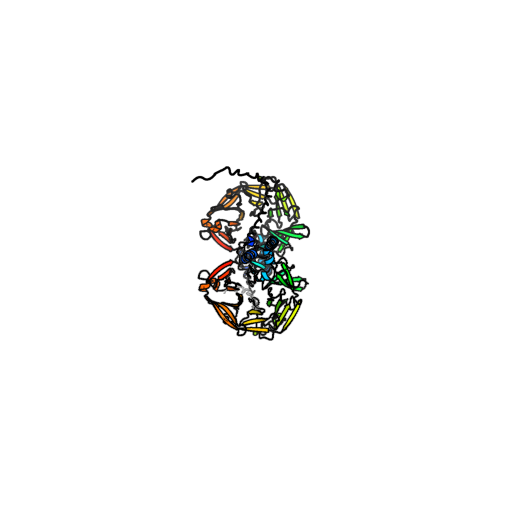ATOM 4161 C CA . LEU B 1 115 ? -12.633 8.891 8.555 1 83.56 115 LEU B CA 1
ATOM 4162 C C . LEU B 1 115 ? -12.719 9.797 7.332 1 83.56 115 LEU B C 1
ATOM 4164 O O . LEU B 1 115 ? -13.727 10.484 7.137 1 83.56 115 LEU B O 1
ATOM 4168 N N . VAL B 1 116 ? -11.609 9.828 6.617 1 88.56 116 VAL B N 1
ATOM 4169 C CA . VAL B 1 116 ? -11.547 10.594 5.375 1 88.56 116 VAL B CA 1
ATOM 4170 C C . VAL B 1 116 ? -11.031 9.703 4.246 1 88.56 116 VAL B C 1
ATOM 4172 O O . VAL B 1 116 ? -10.094 8.93 4.438 1 88.56 116 VAL B O 1
ATOM 4175 N N . ASP B 1 117 ? -11.703 9.828 3.143 1 90.75 117 ASP B N 1
ATOM 4176 C CA . ASP B 1 117 ? -11.266 9.07 1.974 1 90.75 117 ASP B CA 1
ATOM 4177 C C . ASP B 1 117 ? -9.938 9.594 1.444 1 90.75 117 ASP B C 1
ATOM 4179 O O . ASP B 1 117 ? -9.859 10.727 0.953 1 90.75 117 ASP B O 1
ATOM 4183 N N . PRO B 1 118 ? -8.961 8.805 1.502 1 93.31 118 PRO B N 1
ATOM 4184 C CA . PRO B 1 118 ? -7.645 9.297 1.08 1 93.31 118 PRO B CA 1
ATOM 4185 C C . PRO B 1 118 ? -7.566 9.555 -0.423 1 93.31 118 PRO B C 1
ATOM 4187 O O . PRO B 1 118 ? -6.617 10.18 -0.898 1 93.31 118 PRO B O 1
ATOM 4190 N N . SER B 1 119 ? -8.492 9.055 -1.184 1 90.75 119 SER B N 1
ATOM 4191 C CA . SER B 1 119 ? -8.461 9.25 -2.629 1 90.75 119 SER B CA 1
ATOM 4192 C C . SER B 1 119 ? -8.82 10.688 -3 1 90.75 119 SER B C 1
ATOM 4194 O O . SER B 1 119 ? -8.453 11.164 -4.078 1 90.75 119 SER B O 1
ATOM 4196 N N . LEU B 1 120 ? -9.516 11.297 -2.15 1 93.75 120 LEU B N 1
ATOM 4197 C CA . LEU B 1 120 ? -10.039 12.617 -2.48 1 93.75 120 LEU B CA 1
ATOM 4198 C C . LEU B 1 120 ? -10.695 12.617 -3.855 1 93.75 120 LEU B C 1
ATOM 4200 O O . LEU B 1 120 ? -10.406 13.477 -4.688 1 93.75 120 LEU B O 1
ATOM 4204 N N . SER B 1 121 ? -11.5 11.672 -4.047 1 89.94 121 SER B N 1
ATOM 4205 C CA . SER B 1 121 ? -12.07 11.375 -5.355 1 89.94 121 SER B CA 1
ATOM 4206 C C . SER B 1 121 ? -12.977 12.5 -5.836 1 89.94 121 SER B C 1
ATOM 4208 O O . SER B 1 121 ? -13.336 12.562 -7.012 1 89.94 121 SER B O 1
ATOM 4210 N N . PHE B 1 122 ? -13.336 13.391 -4.926 1 90.75 122 PHE B N 1
ATOM 4211 C CA . PHE B 1 122 ? -14.18 14.516 -5.281 1 90.75 122 PHE B CA 1
ATOM 4212 C C . PHE B 1 122 ? -13.391 15.562 -6.062 1 90.75 122 PHE B C 1
ATOM 4214 O O . PHE B 1 122 ? -13.969 16.469 -6.668 1 90.75 122 PHE B O 1
ATOM 4221 N N . LEU B 1 123 ? -12.109 15.414 -6.082 1 92.25 123 LEU B N 1
ATOM 4222 C CA . LEU B 1 123 ? -11.273 16.344 -6.82 1 92.25 123 LEU B CA 1
ATOM 4223 C C . LEU B 1 123 ? -11.273 16.016 -8.312 1 92.25 123 LEU B C 1
ATOM 4225 O O . LEU B 1 123 ? -11.617 14.906 -8.703 1 92.25 123 LEU B O 1
ATOM 4229 N N . PRO B 1 124 ? -10.914 17.016 -9.109 1 84.44 124 PRO B N 1
ATOM 4230 C CA . PRO B 1 124 ? -10.812 16.719 -10.547 1 84.44 124 PRO B CA 1
ATOM 4231 C C . PRO B 1 124 ? -9.766 15.656 -10.852 1 84.44 124 PRO B C 1
ATOM 4233 O O . PRO B 1 124 ? -8.836 15.453 -10.078 1 84.44 124 PRO B O 1
ATOM 4236 N N . ASP B 1 125 ? -9.984 14.961 -11.922 1 79.38 125 ASP B N 1
ATOM 4237 C CA . ASP B 1 125 ? -9.086 13.883 -12.32 1 79.38 125 ASP B CA 1
ATOM 4238 C C . ASP B 1 125 ? -7.707 14.43 -12.688 1 79.38 125 ASP B C 1
ATOM 4240 O O . ASP B 1 125 ? -7.594 15.336 -13.516 1 79.38 125 ASP B O 1
ATOM 4244 N N . CYS B 1 126 ? -6.801 14.125 -11.906 1 81.31 126 CYS B N 1
ATOM 4245 C CA . CYS B 1 126 ? -5.41 14.477 -12.156 1 81.31 126 CYS B CA 1
ATOM 4246 C C . CYS B 1 126 ? -4.539 13.234 -12.266 1 81.31 126 CYS B C 1
ATOM 4248 O O . CYS B 1 126 ? -4.902 12.164 -11.766 1 81.31 126 CYS B O 1
ATOM 4250 N N . GLU B 1 127 ? -3.506 13.391 -13.039 1 77.56 127 GLU B N 1
ATOM 4251 C CA . GLU B 1 127 ? -2.561 12.281 -13.164 1 77.56 127 GLU B CA 1
ATOM 4252 C C . GLU B 1 127 ? -1.923 11.945 -11.82 1 77.56 127 GLU B C 1
ATOM 4254 O O . GLU B 1 127 ? -1.729 10.773 -11.492 1 77.56 127 GLU B O 1
ATOM 4259 N N . ARG B 1 128 ? -1.622 13.086 -11.18 1 83.44 128 ARG B N 1
ATOM 4260 C CA . ARG B 1 128 ? -0.988 12.93 -9.875 1 83.44 128 ARG B CA 1
ATOM 4261 C C . ARG B 1 128 ? -1.43 14.031 -8.922 1 83.44 128 ARG B C 1
ATOM 4263 O O . ARG B 1 128 ? -1.558 15.195 -9.312 1 83.44 128 ARG B O 1
ATOM 4270 N N . LEU B 1 129 ? -1.738 13.57 -7.75 1 89.5 129 LEU B N 1
ATOM 4271 C CA . LEU B 1 129 ? -2.135 14.492 -6.691 1 89.5 129 LEU B CA 1
ATOM 4272 C C . LEU B 1 129 ? -1.158 14.43 -5.523 1 89.5 129 LEU B C 1
ATOM 4274 O O . LEU B 1 129 ? -0.892 13.344 -4.988 1 89.5 129 LEU B O 1
ATOM 4278 N N . ASP B 1 130 ? -0.618 15.602 -5.16 1 88.12 130 ASP B N 1
ATOM 4279 C CA . ASP B 1 130 ? 0.279 15.68 -4.008 1 88.12 130 ASP B CA 1
ATOM 4280 C C . ASP B 1 130 ? -0.29 16.594 -2.93 1 88.12 130 ASP B C 1
ATOM 4282 O O . ASP B 1 130 ? -0.656 17.734 -3.207 1 88.12 130 ASP B O 1
ATOM 4286 N N . ILE B 1 131 ? -0.4 16.109 -1.729 1 92.56 131 ILE B N 1
ATOM 4287 C CA . ILE B 1 131 ? -0.792 16.969 -0.612 1 92.56 131 ILE B CA 1
ATOM 4288 C C . ILE B 1 131 ? 0.414 17.766 -0.124 1 92.56 131 ILE B C 1
ATOM 4290 O O . ILE B 1 131 ? 1.413 17.188 0.313 1 92.56 131 ILE B O 1
ATOM 4294 N N . LEU B 1 132 ? 0.266 19.016 -0.11 1 91.88 132 LEU B N 1
ATOM 4295 C CA . LEU B 1 132 ? 1.394 19.891 0.215 1 91.88 132 LEU B CA 1
ATOM 4296 C C . LEU B 1 132 ? 1.301 20.375 1.655 1 91.88 132 LEU B C 1
ATOM 4298 O O . LEU B 1 132 ? 2.322 20.531 2.328 1 91.88 132 LEU B O 1
ATOM 4302 N N . ASP B 1 133 ? 0.07 20.672 2.023 1 94.5 133 ASP B N 1
ATOM 4303 C CA . ASP B 1 133 ? -0.13 21.266 3.336 1 94.5 133 ASP B CA 1
ATOM 4304 C C . ASP B 1 133 ? -1.587 21.156 3.779 1 94.5 133 ASP B C 1
ATOM 4306 O O . ASP B 1 133 ? -2.453 20.781 2.988 1 94.5 133 ASP B O 1
ATOM 4310 N N . GLY B 1 134 ? -1.776 21.359 5.035 1 94.44 134 GLY B N 1
ATOM 4311 C CA . GLY B 1 134 ? -3.104 21.438 5.621 1 94.44 134 GLY B CA 1
ATOM 4312 C C . GLY B 1 134 ? -3.221 22.5 6.695 1 94.44 134 GLY B C 1
ATOM 4313 O O . GLY B 1 134 ? -2.248 22.797 7.391 1 94.44 134 GLY B O 1
ATOM 4314 N N . CYS B 1 135 ? -4.41 23.062 6.75 1 94.5 135 CYS B N 1
ATOM 4315 C CA . CYS B 1 135 ? -4.66 24.094 7.75 1 94.5 135 CYS B CA 1
ATOM 4316 C C . CYS B 1 135 ? -6.129 24.109 8.156 1 94.5 135 CYS B C 1
ATOM 4318 O O . CYS B 1 135 ? -7.004 24.391 7.332 1 94.5 135 CYS B O 1
ATOM 4320 N N . ASN B 1 136 ? -6.332 23.844 9.328 1 90.44 136 ASN B N 1
ATOM 4321 C CA . ASN B 1 136 ? -7.652 23.938 9.938 1 90.44 136 ASN B CA 1
ATOM 4322 C C . ASN B 1 136 ? -8.719 23.266 9.086 1 90.44 136 ASN B C 1
ATOM 4324 O O . ASN B 1 136 ? -9.773 23.844 8.82 1 90.44 136 ASN B O 1
ATOM 4328 N N . GLY B 1 137 ? -8.367 22.109 8.602 1 91.62 137 GLY B N 1
ATOM 4329 C CA . GLY B 1 137 ? -9.352 21.266 7.941 1 91.62 137 GLY B CA 1
ATOM 4330 C C . GLY B 1 137 ? -9.273 21.328 6.43 1 91.62 137 GLY B C 1
ATOM 4331 O O . GLY B 1 137 ? -9.891 20.531 5.734 1 91.62 137 GLY B O 1
ATOM 4332 N N . LEU B 1 138 ? -8.547 22.266 5.941 1 95 138 LEU B N 1
ATOM 4333 C CA . LEU B 1 138 ? -8.352 22.359 4.496 1 95 138 LEU B CA 1
ATOM 4334 C C . LEU B 1 138 ? -7.02 21.719 4.094 1 95 138 LEU B C 1
ATOM 4336 O O . LEU B 1 138 ? -6.105 21.625 4.914 1 95 138 LEU B O 1
ATOM 4340 N N . LEU B 1 139 ? -7.051 21.281 2.879 1 96.31 139 LEU B N 1
ATOM 4341 C CA . LEU B 1 139 ? -5.82 20.75 2.309 1 96.31 139 LEU B CA 1
ATOM 4342 C C . LEU B 1 139 ? -5.395 21.562 1.087 1 96.31 139 LEU B C 1
ATOM 4344 O O . LEU B 1 139 ? -6.242 22.016 0.316 1 96.31 139 LEU B O 1
ATOM 4348 N N . LEU B 1 140 ? -4.148 21.781 0.988 1 95.81 140 LEU B N 1
ATOM 4349 C CA . LEU B 1 140 ? -3.531 22.312 -0.226 1 95.81 140 LEU B CA 1
ATOM 4350 C C . LEU B 1 140 ? -2.859 21.188 -1.018 1 95.81 140 LEU B C 1
ATOM 4352 O O . LEU B 1 140 ? -1.962 20.516 -0.508 1 95.81 140 LEU B O 1
ATOM 4356 N N . CYS B 1 141 ? -3.316 21.047 -2.252 1 92.94 141 CYS B N 1
ATOM 4357 C CA . CYS B 1 141 ? -2.781 19.984 -3.078 1 92.94 141 CYS B CA 1
ATOM 4358 C C . CYS B 1 141 ? -2.244 20.516 -4.398 1 92.94 141 CYS B C 1
ATOM 4360 O O . CYS B 1 141 ? -2.707 21.547 -4.883 1 92.94 141 CYS B O 1
ATOM 4362 N N . HIS B 1 142 ? -1.229 19.781 -4.887 1 89.38 142 HIS B N 1
ATOM 4363 C CA . HIS B 1 142 ? -0.807 19.938 -6.273 1 89.38 142 HIS B CA 1
ATOM 4364 C C . HIS B 1 142 ? -1.485 18.922 -7.18 1 89.38 142 HIS B C 1
ATOM 4366 O O . HIS B 1 142 ? -1.448 17.719 -6.91 1 89.38 142 HIS B O 1
ATOM 4372 N N . CYS B 1 143 ? -2.117 19.406 -8.141 1 86.88 143 CYS B N 1
ATOM 4373 C CA . CYS B 1 143 ? -2.711 18.547 -9.148 1 86.88 143 CYS B CA 1
ATOM 4374 C C . CYS B 1 143 ? -1.928 18.609 -10.453 1 86.88 143 CYS B C 1
ATOM 4376 O O . CYS B 1 143 ? -1.861 19.656 -11.086 1 86.88 143 CYS B O 1
ATOM 4378 N N . TRP B 1 144 ? -1.391 17.422 -10.82 1 82.5 144 TRP B N 1
ATOM 4379 C CA . TRP B 1 144 ? -0.597 17.344 -12.039 1 82.5 144 TRP B CA 1
ATOM 4380 C C . TRP B 1 144 ? -1.425 16.797 -13.195 1 82.5 144 TRP B C 1
ATOM 4382 O O . TRP B 1 144 ? -2.137 15.797 -13.031 1 82.5 144 TRP B O 1
ATOM 4392 N N . MET B 1 145 ? -1.48 17.5 -14.25 1 76.31 145 MET B N 1
ATOM 4393 C CA . MET B 1 145 ? -2.168 17.047 -15.445 1 76.31 145 MET B CA 1
ATOM 4394 C C . MET B 1 145 ? -1.19 16.875 -16.609 1 76.31 145 MET B C 1
ATOM 4396 O O . MET B 1 145 ? -0.304 17.719 -16.797 1 76.31 145 MET B O 1
ATOM 4400 N N . ALA B 1 146 ? -1.093 15.57 -17.125 1 64.19 146 ALA B N 1
ATOM 4401 C CA . ALA B 1 146 ? -0.278 15.391 -18.328 1 64.19 146 ALA B CA 1
ATOM 4402 C C . ALA B 1 146 ? -1.021 15.867 -19.562 1 64.19 146 ALA B C 1
ATOM 4404 O O . ALA B 1 146 ? -2.088 15.344 -19.906 1 64.19 146 ALA B O 1
ATOM 4405 N N . VAL B 1 147 ? -1.071 17.094 -19.953 1 58.22 147 VAL B N 1
ATOM 4406 C CA . VAL B 1 147 ? -1.615 17.484 -21.25 1 58.22 147 VAL B CA 1
ATOM 4407 C C . VAL B 1 147 ? -0.504 17.5 -22.297 1 58.22 147 VAL B C 1
ATOM 4409 O O . VAL B 1 147 ? 0.58 18.031 -22.047 1 58.22 147 VAL B O 1
ATOM 4412 N N . ASP B 1 148 ? -0.29 16.641 -23.078 1 56.38 148 ASP B N 1
ATOM 4413 C CA . ASP B 1 148 ? 0.64 16.766 -24.188 1 56.38 148 ASP B CA 1
ATOM 4414 C C . ASP B 1 148 ? 0.568 18.156 -24.812 1 56.38 148 ASP B C 1
ATOM 4416 O O . ASP B 1 148 ? -0.515 18.625 -25.172 1 56.38 148 ASP B O 1
ATOM 4420 N N . PRO B 1 149 ? 1.926 18.75 -25.094 1 54.31 149 PRO B N 1
ATOM 4421 C CA . PRO B 1 149 ? 3.268 18.312 -24.703 1 54.31 149 PRO B CA 1
ATOM 4422 C C . PRO B 1 149 ? 3.645 18.75 -23.297 1 54.31 149 PRO B C 1
ATOM 4424 O O . PRO B 1 149 ? 4.758 18.484 -22.828 1 54.31 149 PRO B O 1
ATOM 4427 N N . MET B 1 150 ? 2.828 19.531 -22.562 1 57.56 150 MET B N 1
ATOM 4428 C CA . MET B 1 150 ? 3.287 20.172 -21.328 1 57.56 150 MET B CA 1
ATOM 4429 C C . MET B 1 150 ? 2.586 19.578 -20.109 1 57.56 150 MET B C 1
ATOM 4431 O O . MET B 1 150 ? 1.439 19.125 -20.203 1 57.56 150 MET B O 1
ATOM 4435 N N . ALA B 1 151 ? 3.406 19.219 -19.172 1 60.53 151 ALA B N 1
ATOM 4436 C CA . ALA B 1 151 ? 2.842 18.906 -17.859 1 60.53 151 ALA B CA 1
ATOM 4437 C C . ALA B 1 151 ? 2.422 20.172 -17.125 1 60.53 151 ALA B C 1
ATOM 4439 O O . ALA B 1 151 ? 3.158 21.172 -17.109 1 60.53 151 ALA B O 1
ATOM 4440 N N . PHE B 1 152 ? 1.029 20.375 -16.953 1 68.12 152 PHE B N 1
ATOM 4441 C CA . PHE B 1 152 ? 0.601 21.531 -16.172 1 68.12 152 PHE B CA 1
ATOM 4442 C C . PHE B 1 152 ? 0.116 21.109 -14.789 1 68.12 152 PHE B C 1
ATOM 4444 O O . PHE B 1 152 ? -0.208 19.938 -14.57 1 68.12 152 PHE B O 1
ATOM 4451 N N . TYR B 1 153 ? 0.533 22.016 -13.82 1 73.94 153 TYR B N 1
ATOM 4452 C CA . TYR B 1 153 ? -0.028 21.719 -12.508 1 73.94 153 TYR B CA 1
ATOM 4453 C C . TYR B 1 153 ? -0.739 22.953 -11.938 1 73.94 153 TYR B C 1
ATOM 4455 O O . TYR B 1 153 ? -0.473 24.078 -12.352 1 73.94 153 TYR B O 1
ATOM 4463 N N . TYR B 1 154 ? -1.814 22.797 -11.266 1 83.12 154 TYR B N 1
ATOM 4464 C CA . TYR B 1 154 ? -2.469 23.828 -10.484 1 83.12 154 TYR B CA 1
ATOM 4465 C C . TYR B 1 154 ? -2.684 23.375 -9.047 1 83.12 154 TYR B C 1
ATOM 4467 O O . TYR B 1 154 ? -2.52 22.188 -8.734 1 83.12 154 TYR B O 1
ATOM 4475 N N . TYR B 1 155 ? -2.809 24.406 -8.234 1 90.38 155 TYR B N 1
ATOM 4476 C CA . TYR B 1 155 ? -3.145 24.141 -6.844 1 90.38 155 TYR B CA 1
ATOM 4477 C C . TYR B 1 155 ? -4.641 23.891 -6.684 1 90.38 155 TYR B C 1
ATOM 4479 O O . TYR B 1 155 ? -5.453 24.484 -7.395 1 90.38 155 TYR B O 1
ATOM 4487 N N . VAL B 1 156 ? -4.883 23.031 -5.812 1 93 156 VAL B N 1
ATOM 4488 C CA . VAL B 1 156 ? -6.262 22.844 -5.371 1 93 156 VAL B CA 1
ATOM 4489 C C . VAL B 1 156 ? -6.328 22.938 -3.848 1 93 156 VAL B C 1
ATOM 4491 O O . VAL B 1 156 ? -5.527 22.328 -3.143 1 93 156 VAL B O 1
ATOM 4494 N N . VAL B 1 157 ? -7.188 23.766 -3.398 1 96 157 VAL B N 1
ATOM 4495 C CA . VAL B 1 157 ? -7.535 23.781 -1.98 1 96 157 VAL B CA 1
ATOM 4496 C C . VAL B 1 157 ? -8.875 23.078 -1.768 1 96 157 VAL B C 1
ATOM 4498 O O . VAL B 1 157 ? -9.852 23.359 -2.463 1 96 157 VAL B O 1
ATOM 4501 N N . CYS B 1 158 ? -8.844 22.156 -0.82 1 95.25 158 CYS B N 1
ATOM 4502 C CA . CYS B 1 158 ? -10.078 21.391 -0.705 1 95.25 158 CYS B CA 1
ATOM 4503 C C . CYS B 1 158 ? -10.391 21.078 0.753 1 95.25 158 CYS B C 1
ATOM 4505 O O . CYS B 1 158 ? -9.516 21.156 1.613 1 95.25 158 CYS B O 1
ATOM 4507 N N . ASN B 1 159 ? -11.602 20.844 1 1 93.69 159 ASN B N 1
ATOM 4508 C CA . ASN B 1 159 ? -12.141 20.328 2.254 1 93.69 159 ASN B CA 1
ATOM 4509 C C . ASN B 1 159 ? -12.57 18.859 2.123 1 93.69 159 ASN B C 1
ATOM 4511 O O . ASN B 1 159 ? -13.672 18.578 1.656 1 93.69 159 ASN B O 1
ATOM 4515 N N . PRO B 1 160 ? -11.75 18 2.611 1 92.44 160 PRO B N 1
ATOM 4516 C CA . PRO B 1 160 ? -12.047 16.578 2.443 1 92.44 160 PRO B CA 1
ATOM 4517 C C . PRO B 1 160 ? -13.352 16.156 3.115 1 92.44 160 PRO B C 1
ATOM 4519 O O . PRO B 1 160 ? -13.969 15.164 2.713 1 92.44 160 PRO B O 1
ATOM 4522 N N . THR B 1 161 ? -13.75 16.844 4.109 1 86.31 161 THR B N 1
ATOM 4523 C CA . THR B 1 161 ? -14.961 16.5 4.848 1 86.31 161 THR B CA 1
ATOM 4524 C C . THR B 1 161 ? -16.203 16.781 4.012 1 86.31 161 THR B C 1
ATOM 4526 O O . THR B 1 161 ? -17.125 15.953 3.963 1 86.31 161 THR B O 1
ATOM 4529 N N . THR B 1 162 ? -16.219 17.859 3.322 1 86 162 THR B N 1
ATOM 4530 C CA . THR B 1 162 ? -17.406 18.266 2.586 1 86 162 THR B CA 1
ATOM 4531 C C . THR B 1 162 ? -17.266 17.953 1.101 1 86 162 THR B C 1
ATOM 4533 O O . THR B 1 162 ? -18.25 17.953 0.361 1 86 162 THR B O 1
ATOM 4536 N N . GLY B 1 163 ? -16.141 17.812 0.674 1 90.25 163 GLY B N 1
ATOM 4537 C CA . GLY B 1 163 ? -15.883 17.531 -0.731 1 90.25 163 GLY B CA 1
ATOM 4538 C C . GLY B 1 163 ? -15.805 18.797 -1.58 1 90.25 163 GLY B C 1
ATOM 4539 O O . GLY B 1 163 ? -15.75 18.719 -2.809 1 90.25 163 GLY B O 1
ATOM 4540 N N . LYS B 1 164 ? -15.766 19.906 -0.951 1 91.31 164 LYS B N 1
ATOM 4541 C CA . LYS B 1 164 ? -15.633 21.172 -1.68 1 91.31 164 LYS B CA 1
ATOM 4542 C C . LYS B 1 164 ? -14.18 21.469 -2.002 1 91.31 164 LYS B C 1
ATOM 4544 O O . LYS B 1 164 ? -13.281 21.141 -1.223 1 91.31 164 LYS B O 1
ATOM 4549 N N . TRP B 1 165 ? -13.984 22.125 -3.15 1 93.5 165 TRP B N 1
ATOM 4550 C CA . TRP B 1 165 ? -12.617 22.469 -3.523 1 93.5 165 TRP B CA 1
ATOM 4551 C C . TRP B 1 165 ? -12.578 23.688 -4.43 1 93.5 165 TRP B C 1
ATOM 4553 O O . TRP B 1 165 ? -13.602 24.078 -5.008 1 93.5 165 TRP B O 1
ATOM 4563 N N . VAL B 1 166 ? -11.508 24.328 -4.488 1 93.25 166 VAL B N 1
ATOM 4564 C CA . VAL B 1 166 ? -11.258 25.5 -5.324 1 93.25 166 VAL B CA 1
ATOM 4565 C C . VAL B 1 166 ? -9.906 25.344 -6.031 1 93.25 166 VAL B C 1
ATOM 4567 O O . VAL B 1 166 ? -8.906 24.984 -5.406 1 93.25 166 VAL B O 1
ATOM 4570 N N . ALA B 1 167 ? -9.922 25.547 -7.293 1 91.81 167 ALA B N 1
ATOM 4571 C CA . ALA B 1 167 ? -8.672 25.578 -8.055 1 91.81 167 ALA B CA 1
ATOM 4572 C C . ALA B 1 167 ? -7.973 26.922 -7.906 1 91.81 167 ALA B C 1
ATOM 4574 O O . ALA B 1 167 ? -8.609 27.984 -8.008 1 91.81 167 ALA B O 1
ATOM 4575 N N . VAL B 1 168 ? -6.766 26.812 -7.559 1 91.31 168 VAL B N 1
ATOM 4576 C CA . VAL B 1 168 ? -5.922 28 -7.496 1 91.31 168 VAL B CA 1
ATOM 4577 C C . VAL B 1 168 ? -5 28.047 -8.711 1 91.31 168 VAL B C 1
ATOM 4579 O O . VAL B 1 168 ? -4.207 27.125 -8.938 1 91.31 168 VAL B O 1
ATOM 4582 N N . PRO B 1 169 ? -5.18 29.047 -9.484 1 82.62 169 PRO B N 1
ATOM 4583 C CA . PRO B 1 169 ? -4.309 29.109 -10.656 1 82.62 169 PRO B CA 1
ATOM 4584 C C . PRO B 1 169 ? -2.826 29.109 -10.289 1 82.62 169 PRO B C 1
ATOM 4586 O O . PRO B 1 169 ? -2.439 29.672 -9.266 1 82.62 169 PRO B O 1
ATOM 4589 N N . ALA B 1 170 ? -2.088 28.375 -11.078 1 74.56 170 ALA B N 1
ATOM 4590 C CA . ALA B 1 170 ? -0.647 28.344 -10.836 1 74.56 170 ALA B CA 1
ATOM 4591 C C . ALA B 1 170 ? 0.023 29.594 -11.375 1 74.56 170 ALA B C 1
ATOM 4593 O O . ALA B 1 170 ? -0.477 30.219 -12.32 1 74.56 170 ALA B O 1
ATOM 4594 N N . THR B 1 171 ? 0.965 29.984 -10.625 1 73.56 171 THR B N 1
ATOM 4595 C CA . THR B 1 171 ? 1.823 31.047 -11.141 1 73.56 171 THR B CA 1
ATOM 4596 C C . THR B 1 171 ? 2.822 30.484 -12.148 1 73.56 171 THR B C 1
ATOM 4598 O O . THR B 1 171 ? 2.926 29.266 -12.32 1 73.56 171 THR B O 1
ATOM 4601 N N . ASP B 1 172 ? 3.428 31.312 -12.992 1 62.97 172 ASP B N 1
ATOM 4602 C CA . ASP B 1 172 ? 4.449 30.891 -13.953 1 62.97 172 ASP B CA 1
ATOM 4603 C C . ASP B 1 172 ? 5.562 30.109 -13.266 1 62.97 172 ASP B C 1
ATOM 4605 O O . ASP B 1 172 ? 6.184 29.234 -13.875 1 62.97 172 ASP B O 1
ATOM 4609 N N . GLY B 1 173 ? 5.703 30.359 -12.039 1 63.91 173 GLY B N 1
ATOM 4610 C CA . GLY B 1 173 ? 6.809 29.688 -11.367 1 63.91 173 GLY B CA 1
ATOM 4611 C C . GLY B 1 173 ? 6.355 28.625 -10.391 1 63.91 173 GLY B C 1
ATOM 4612 O O . GLY B 1 173 ? 7.176 28.016 -9.695 1 63.91 173 GLY B O 1
ATOM 4613 N N . SER B 1 174 ? 5.129 28.281 -10.398 1 67.94 174 SER B N 1
ATOM 4614 C CA . SER B 1 174 ? 4.578 27.422 -9.352 1 67.94 174 SER B CA 1
ATOM 4615 C C . SER B 1 174 ? 5.156 26.016 -9.438 1 67.94 174 SER B C 1
ATOM 4617 O O . SER B 1 174 ? 5.277 25.328 -8.422 1 67.94 174 SER B O 1
ATOM 4619 N N . SER B 1 175 ? 5.512 25.672 -10.617 1 65.06 175 SER B N 1
ATOM 4620 C CA . SER B 1 175 ? 6.035 24.328 -10.781 1 65.06 175 SER B CA 1
ATOM 4621 C C . SER B 1 175 ? 7.414 24.188 -10.141 1 65.06 175 SER B C 1
ATOM 4623 O O . SER B 1 175 ? 7.867 23.062 -9.875 1 65.06 175 SER B O 1
ATOM 4625 N N . MET B 1 176 ? 7.984 25.328 -9.836 1 64.75 176 MET B N 1
ATOM 4626 C CA . MET B 1 176 ? 9.352 25.297 -9.312 1 64.75 176 MET B CA 1
ATOM 4627 C C . MET B 1 176 ? 9.367 25.609 -7.824 1 64.75 176 MET B C 1
ATOM 4629 O O . MET B 1 176 ? 10.422 25.594 -7.191 1 64.75 176 MET B O 1
ATOM 4633 N N . VAL B 1 177 ? 8.242 25.953 -7.414 1 73.88 177 VAL B N 1
ATOM 4634 C CA . VAL B 1 177 ? 8.148 26.328 -6.004 1 73.88 177 VAL B CA 1
ATOM 4635 C C . VAL B 1 177 ? 8.266 25.062 -5.137 1 73.88 177 VAL B C 1
ATOM 4637 O O . VAL B 1 177 ? 7.57 24.078 -5.375 1 73.88 177 VAL B O 1
ATOM 4640 N N . SER B 1 178 ? 9.195 25.266 -4.281 1 71.56 178 SER B N 1
ATOM 4641 C CA . SER B 1 178 ? 9.438 24.109 -3.424 1 71.56 178 SER B CA 1
ATOM 4642 C C . SER B 1 178 ? 8.57 24.172 -2.166 1 71.56 178 SER B C 1
ATOM 4644 O O . SER B 1 178 ? 8.25 23.125 -1.58 1 71.56 178 SER B O 1
ATOM 4646 N N . VAL B 1 179 ? 8.203 25.406 -1.777 1 88.38 179 VAL B N 1
ATOM 4647 C CA . VAL B 1 179 ? 7.504 25.516 -0.503 1 88.38 179 VAL B CA 1
ATOM 4648 C C . VAL B 1 179 ? 6.207 26.297 -0.694 1 88.38 179 VAL B C 1
ATOM 4650 O O . VAL B 1 179 ? 6.234 27.469 -1.067 1 88.38 179 VAL B O 1
ATOM 4653 N N . ALA B 1 180 ? 5.137 25.703 -0.534 1 92.06 180 ALA B N 1
ATOM 4654 C CA . ALA B 1 180 ? 3.807 26.312 -0.522 1 92.06 180 ALA B CA 1
ATOM 4655 C C . ALA B 1 180 ? 3.061 25.969 0.766 1 92.06 180 ALA B C 1
ATOM 4657 O O . ALA B 1 180 ? 3.146 24.844 1.26 1 92.06 180 ALA B O 1
ATOM 4658 N N . ARG B 1 181 ? 2.377 27 1.313 1 95.88 181 ARG B N 1
ATOM 4659 C CA . ARG B 1 181 ? 1.648 26.812 2.564 1 95.88 181 ARG B CA 1
ATOM 4660 C C . ARG B 1 181 ? 0.234 27.375 2.463 1 95.88 181 ARG B C 1
ATOM 4662 O O . ARG B 1 181 ? -0.018 28.297 1.692 1 95.88 181 ARG B O 1
ATOM 4669 N N . LEU B 1 182 ? -0.593 26.766 3.264 1 96.25 182 LEU B N 1
ATOM 4670 C CA . LEU B 1 182 ? -1.995 27.172 3.322 1 96.25 182 LEU B CA 1
ATOM 4671 C C . LEU B 1 182 ? -2.293 27.922 4.613 1 96.25 182 LEU B C 1
ATOM 4673 O O . LEU B 1 182 ? -1.815 27.547 5.684 1 96.25 182 LEU B O 1
ATOM 4677 N N . VAL B 1 183 ? -2.986 29.047 4.438 1 96.62 183 VAL B N 1
ATOM 4678 C CA . VAL B 1 183 ? -3.43 29.828 5.582 1 96.62 183 VAL B CA 1
ATOM 4679 C C . VAL B 1 183 ? -4.953 29.938 5.578 1 96.62 183 VAL B C 1
ATOM 4681 O O . VAL B 1 183 ? -5.539 30.438 4.613 1 96.62 183 VAL B O 1
ATOM 4684 N N . PHE B 1 184 ? -5.57 29.469 6.656 1 94.75 184 PHE B N 1
ATOM 4685 C CA . PHE B 1 184 ? -7.023 29.484 6.77 1 94.75 184 PHE B CA 1
ATOM 4686 C C . PHE B 1 184 ? -7.449 29.5 8.234 1 94.75 184 PHE B C 1
ATOM 4688 O O . PHE B 1 184 ? -6.996 28.672 9.023 1 94.75 184 PHE B O 1
ATOM 4695 N N . ASP B 1 185 ? -8.133 30.438 8.516 1 90 185 ASP B N 1
ATOM 4696 C CA . ASP B 1 185 ? -8.766 30.531 9.836 1 90 185 ASP B CA 1
ATOM 4697 C C . ASP B 1 185 ? -10.273 30.688 9.711 1 90 185 ASP B C 1
ATOM 4699 O O . ASP B 1 185 ? -10.766 31.797 9.477 1 90 185 ASP B O 1
ATOM 4703 N N . PRO B 1 186 ? -10.93 29.656 9.945 1 85.25 186 PRO B N 1
ATOM 4704 C CA . PRO B 1 186 ? -12.383 29.719 9.758 1 85.25 186 PRO B CA 1
ATOM 4705 C C . PRO B 1 186 ? -13.07 30.625 10.766 1 85.25 186 PRO B C 1
ATOM 4707 O O . PRO B 1 186 ? -14.203 31.062 10.547 1 85.25 186 PRO B O 1
ATOM 4710 N N . ALA B 1 187 ? -12.406 30.891 11.906 1 80.62 187 ALA B N 1
ATOM 4711 C CA . ALA B 1 187 ? -12.977 31.766 12.914 1 80.62 187 ALA B CA 1
ATOM 4712 C C . ALA B 1 187 ? -12.938 33.219 12.453 1 80.62 187 ALA B C 1
ATOM 4714 O O . ALA B 1 187 ? -13.719 34.062 12.922 1 80.62 187 ALA B O 1
ATOM 4715 N N . VAL B 1 188 ? -12.078 33.5 11.594 1 85.12 188 VAL B N 1
ATOM 4716 C CA . VAL B 1 188 ? -11.867 34.875 11.172 1 85.12 188 VAL B CA 1
ATOM 4717 C C . VAL B 1 188 ? -12.523 35.125 9.805 1 85.12 188 VAL B C 1
ATOM 4719 O O . VAL B 1 188 ? -13.188 36.125 9.586 1 85.12 188 VAL B O 1
ATOM 4722 N N . SER B 1 189 ? -12.312 34.188 8.93 1 86.19 189 SER B N 1
ATOM 4723 C CA . SER B 1 189 ? -12.812 34.375 7.574 1 86.19 189 SER B CA 1
ATOM 4724 C C . SER B 1 189 ? -13.07 33 6.902 1 86.19 189 SER B C 1
ATOM 4726 O O . SER B 1 189 ? -12.445 32 7.262 1 86.19 189 SER B O 1
ATOM 4728 N N . SER B 1 190 ? -13.953 33.031 5.934 1 88.56 190 SER B N 1
ATOM 4729 C CA . SER B 1 190 ? -14.195 31.844 5.133 1 88.56 190 SER B CA 1
ATOM 4730 C C . SER B 1 190 ? -13.203 31.734 3.984 1 88.56 190 SER B C 1
ATOM 4732 O O . SER B 1 190 ? -13.203 30.75 3.246 1 88.56 190 SER B O 1
ATOM 4734 N N . HIS B 1 191 ? -12.406 32.75 3.893 1 93.19 191 HIS B N 1
ATOM 4735 C CA . HIS B 1 191 ? -11.445 32.781 2.797 1 93.19 191 HIS B CA 1
ATOM 4736 C C . HIS B 1 191 ? -10.102 32.219 3.232 1 93.19 191 HIS B C 1
ATOM 4738 O O . HIS B 1 191 ? -9.734 32.312 4.406 1 93.19 191 HIS B O 1
ATOM 4744 N N . PHE B 1 192 ? -9.461 31.625 2.279 1 95.56 192 PHE B N 1
ATOM 4745 C CA . PHE B 1 192 ? -8.133 31.078 2.527 1 95.56 192 PHE B CA 1
ATOM 4746 C C . PHE B 1 192 ? -7.086 31.797 1.693 1 95.56 192 PHE B C 1
ATOM 4748 O O . PHE B 1 192 ? -7.426 32.594 0.802 1 95.56 192 PHE B O 1
ATOM 4755 N N . GLN B 1 193 ? -5.863 31.594 2.035 1 96.31 193 GLN B N 1
ATOM 4756 C CA . GLN B 1 193 ? -4.734 32.094 1.265 1 96.31 193 GLN B CA 1
ATOM 4757 C C . GLN B 1 193 ? -3.691 31.016 1.03 1 96.31 193 GLN B C 1
ATOM 4759 O O . GLN B 1 193 ? -3.549 30.094 1.844 1 96.31 193 GLN B O 1
ATOM 4764 N N . VAL B 1 194 ? -3.045 31.125 -0.079 1 95.94 194 VAL B N 1
ATOM 4765 C CA . VAL B 1 194 ? -1.926 30.25 -0.405 1 95.94 194 VAL B CA 1
ATOM 4766 C C . VAL B 1 194 ? -0.642 31.062 -0.511 1 95.94 194 VAL B C 1
ATOM 4768 O O . VAL B 1 194 ? -0.603 32.094 -1.208 1 95.94 194 VAL B O 1
ATOM 4771 N N . PHE B 1 195 ? 0.362 30.609 0.22 1 94.62 195 PHE B N 1
ATOM 4772 C CA . PHE B 1 195 ? 1.669 31.266 0.205 1 94.62 195 PHE B CA 1
ATOM 4773 C C . PHE B 1 195 ? 2.668 30.438 -0.606 1 94.62 195 PHE B C 1
ATOM 4775 O O . PHE B 1 195 ? 2.842 29.25 -0.362 1 94.62 195 PHE B O 1
ATOM 4782 N N . GLU B 1 196 ? 3.318 31.094 -1.562 1 92.31 196 GLU B N 1
ATOM 4783 C CA . GLU B 1 196 ? 4.438 30.5 -2.283 1 92.31 196 GLU B CA 1
ATOM 4784 C C . GLU B 1 196 ? 5.75 31.203 -1.948 1 92.31 196 GLU B C 1
ATOM 4786 O O . GLU B 1 196 ? 5.875 32.406 -2.135 1 92.31 196 GLU B O 1
ATOM 4791 N N . PHE B 1 197 ? 6.621 30.375 -1.449 1 89.38 197 PHE B N 1
ATOM 4792 C CA . PHE B 1 197 ? 7.953 30.906 -1.193 1 89.38 197 PHE B CA 1
ATOM 4793 C C . PHE B 1 197 ? 8.898 30.578 -2.35 1 89.38 197 PHE B C 1
ATOM 4795 O O . PHE B 1 197 ? 9.266 29.422 -2.551 1 89.38 197 PHE B O 1
ATOM 4802 N N . ILE B 1 198 ? 9.227 31.578 -3.043 1 84.38 198 ILE B N 1
ATOM 4803 C CA . ILE B 1 198 ? 10 31.422 -4.27 1 84.38 198 ILE B CA 1
ATOM 4804 C C . ILE B 1 198 ? 11.484 31.609 -3.977 1 84.38 198 ILE B C 1
ATOM 4806 O O . ILE B 1 198 ? 11.891 32.688 -3.488 1 84.38 198 ILE B O 1
ATOM 4810 N N . ASP B 1 199 ? 12.211 30.531 -4.281 1 80.12 199 ASP B N 1
ATOM 4811 C CA . ASP B 1 199 ? 13.648 30.625 -4.043 1 80.12 199 ASP B CA 1
ATOM 4812 C C . ASP B 1 199 ? 14.398 30.922 -5.336 1 80.12 199 ASP B C 1
ATOM 4814 O O . ASP B 1 199 ? 13.797 31 -6.406 1 80.12 199 ASP B O 1
ATOM 4818 N N . GLU B 1 200 ? 15.688 31.109 -5.18 1 72.06 200 GLU B N 1
ATOM 4819 C CA . GLU B 1 200 ? 16.547 31.469 -6.301 1 72.06 200 GLU B CA 1
ATOM 4820 C C . GLU B 1 200 ? 16.594 30.344 -7.34 1 72.06 200 GLU B C 1
ATOM 4822 O O . GLU B 1 200 ? 16.734 30.609 -8.531 1 72.06 200 GLU B O 1
ATOM 4827 N N . GLN B 1 201 ? 16.5 29.109 -6.797 1 64.38 201 GLN B N 1
ATOM 4828 C CA . GLN B 1 201 ? 16.562 27.984 -7.719 1 64.38 201 GLN B CA 1
ATOM 4829 C C . GLN B 1 201 ? 15.328 27.906 -8.602 1 64.38 201 GLN B C 1
ATOM 4831 O O . GLN B 1 201 ? 15.398 27.484 -9.758 1 64.38 201 GLN B O 1
ATOM 4836 N N . SER B 1 202 ? 14.266 28.203 -8.023 1 60.44 202 SER B N 1
ATOM 4837 C CA . SER B 1 202 ? 13.008 28.141 -8.758 1 60.44 202 SER B CA 1
ATOM 4838 C C . SER B 1 202 ? 13 29.109 -9.93 1 60.44 202 SER B C 1
ATOM 4840 O O . SER B 1 202 ? 12.234 28.938 -10.883 1 60.44 202 SER B O 1
ATOM 4842 N N . ARG B 1 203 ? 13.891 30.078 -9.977 1 57.66 203 ARG B N 1
ATOM 4843 C CA . ARG B 1 203 ? 13.93 31.047 -11.07 1 57.66 203 ARG B CA 1
ATOM 4844 C C . ARG B 1 203 ? 14.883 30.578 -12.172 1 57.66 203 ARG B C 1
ATOM 4846 O O . ARG B 1 203 ? 15.188 31.328 -13.094 1 57.66 203 ARG B O 1
ATOM 4853 N N . GLY B 1 204 ? 15.188 29.234 -12.117 1 54.84 204 GLY B N 1
ATOM 4854 C CA . GLY B 1 204 ? 16 28.719 -13.211 1 54.84 204 GLY B CA 1
ATOM 4855 C C . GLY B 1 204 ? 17.469 29.047 -13.07 1 54.84 204 GLY B C 1
ATOM 4856 O O . GLY B 1 204 ? 18.234 28.953 -14.031 1 54.84 204 GLY B O 1
ATOM 4857 N N . ILE B 1 205 ? 17.891 29.656 -12.031 1 53.12 205 ILE B N 1
ATOM 4858 C CA . ILE B 1 205 ? 19.312 29.922 -11.922 1 53.12 205 ILE B CA 1
ATOM 4859 C C . ILE B 1 205 ? 20.078 28.625 -11.648 1 53.12 205 ILE B C 1
ATOM 4861 O O . ILE B 1 205 ? 19.75 27.891 -10.703 1 53.12 205 ILE B O 1
ATOM 4865 N N . ALA B 1 206 ? 20.891 28.266 -12.57 1 51.91 206 ALA B N 1
ATOM 4866 C CA . ALA B 1 206 ? 21.703 27.047 -12.508 1 51.91 206 ALA B CA 1
ATOM 4867 C C . ALA B 1 206 ? 22.469 26.969 -11.195 1 51.91 206 ALA B C 1
ATOM 4869 O O . ALA B 1 206 ? 22.906 27.984 -10.648 1 51.91 206 ALA B O 1
ATOM 4870 N N . GLU B 1 207 ? 22.328 25.797 -10.523 1 55.56 207 GLU B N 1
ATOM 4871 C CA . GLU B 1 207 ? 23.016 25.516 -9.273 1 55.56 207 GLU B CA 1
ATOM 4872 C C . GLU B 1 207 ? 24.453 26.047 -9.289 1 55.56 207 GLU B C 1
ATOM 4874 O O . GLU B 1 207 ? 24.953 26.516 -8.266 1 55.56 207 GLU B O 1
ATOM 4879 N N . ASP B 1 208 ? 25.047 25.844 -10.398 1 52.81 208 ASP B N 1
ATOM 4880 C CA . ASP B 1 208 ? 26.438 26.219 -10.547 1 52.81 208 ASP B CA 1
ATOM 4881 C C . ASP B 1 208 ? 26.625 27.734 -10.43 1 52.81 208 ASP B C 1
ATOM 4883 O O . ASP B 1 208 ? 27.734 28.203 -10.156 1 52.81 208 ASP B O 1
ATOM 4887 N N . GLU B 1 209 ? 25.734 28.406 -10.812 1 52.16 209 GLU B N 1
ATOM 4888 C CA . GLU B 1 209 ? 25.859 29.859 -10.742 1 52.16 209 GLU B CA 1
ATOM 4889 C C . GLU B 1 209 ? 25.516 30.375 -9.352 1 52.16 209 GLU B C 1
ATOM 4891 O O . GLU B 1 209 ? 25.719 31.562 -9.062 1 52.16 209 GLU B O 1
ATOM 4896 N N . LEU B 1 210 ? 24.781 29.547 -8.711 1 51.81 210 LEU B N 1
ATOM 4897 C CA . LEU B 1 210 ? 24.391 29.938 -7.363 1 51.81 210 LEU B CA 1
ATOM 4898 C C . LEU B 1 210 ? 25.547 29.781 -6.387 1 51.81 210 LEU B C 1
ATOM 4900 O O . LEU B 1 210 ? 26.281 28.797 -6.445 1 51.81 210 LEU B O 1
ATOM 4904 N N . ASP B 1 211 ? 26.016 30.797 -5.895 1 49.38 211 ASP B N 1
ATOM 4905 C CA . ASP B 1 211 ? 27 30.688 -4.824 1 49.38 211 ASP B CA 1
ATOM 4906 C C . ASP B 1 211 ? 26.562 29.656 -3.781 1 49.38 211 ASP B C 1
ATOM 4908 O O . ASP B 1 211 ? 25.375 29.594 -3.434 1 49.38 211 ASP B O 1
ATOM 4912 N N . ALA B 1 212 ? 27.391 28.672 -3.621 1 49.97 212 ALA B N 1
ATOM 4913 C CA . ALA B 1 212 ? 27.203 27.562 -2.699 1 49.97 212 ALA B CA 1
ATOM 4914 C C . ALA B 1 212 ? 26.406 27.984 -1.473 1 49.97 212 ALA B C 1
ATOM 4916 O O . ALA B 1 212 ? 25.578 27.219 -0.969 1 49.97 212 ALA B O 1
ATOM 4917 N N . ASP B 1 213 ? 26.656 29.234 -1.029 1 49.81 213 ASP B N 1
ATOM 4918 C CA . ASP B 1 213 ? 26.125 29.719 0.244 1 49.81 213 ASP B CA 1
ATOM 4919 C C . ASP B 1 213 ? 24.672 30.141 0.116 1 49.81 213 ASP B C 1
ATOM 4921 O O . ASP B 1 213 ? 24 30.391 1.12 1 49.81 213 ASP B O 1
ATOM 4925 N N . CYS B 1 214 ? 24.25 30.297 -1.127 1 51.22 214 CYS B N 1
ATOM 4926 C CA . CYS B 1 214 ? 22.938 30.906 -1.334 1 51.22 214 CYS B CA 1
ATOM 4927 C C . CYS B 1 214 ? 21.922 29.859 -1.8 1 51.22 214 CYS B C 1
ATOM 4929 O O . CYS B 1 214 ? 20.766 30.203 -2.082 1 51.22 214 CYS B O 1
ATOM 4931 N N . CYS B 1 215 ? 22.188 28.688 -1.883 1 56.72 215 CYS B N 1
ATOM 4932 C CA . CYS B 1 215 ? 21.266 27.734 -2.492 1 56.72 215 CYS B CA 1
ATOM 4933 C C . CYS B 1 215 ? 20.031 27.547 -1.629 1 56.72 215 CYS B C 1
ATOM 4935 O O . CYS B 1 215 ? 20.141 27.281 -0.429 1 56.72 215 CYS B O 1
ATOM 4937 N N . GLY B 1 216 ? 18.797 28.016 -2.174 1 66.56 216 GLY B N 1
ATOM 4938 C CA . GLY B 1 216 ? 17.516 27.781 -1.548 1 66.56 216 GLY B CA 1
ATOM 4939 C C . GLY B 1 216 ? 16.969 28.984 -0.813 1 66.56 216 GLY B C 1
ATOM 4940 O O . GLY B 1 216 ? 15.945 28.906 -0.135 1 66.56 216 GLY B O 1
ATOM 4941 N N . ARG B 1 217 ? 17.719 30.172 -1.036 1 76.62 217 ARG B N 1
ATOM 4942 C CA . ARG B 1 217 ? 17.266 31.391 -0.35 1 76.62 217 ARG B CA 1
ATOM 4943 C C . ARG B 1 217 ? 15.969 31.906 -0.949 1 76.62 217 ARG B C 1
ATOM 4945 O O . ARG B 1 217 ? 15.82 31.953 -2.172 1 76.62 217 ARG B O 1
ATOM 4952 N N . ILE B 1 218 ? 15.109 32.312 -0.036 1 81.88 218 ILE B N 1
ATOM 4953 C CA . ILE B 1 218 ? 13.812 32.844 -0.478 1 81.88 218 ILE B CA 1
ATOM 4954 C C . ILE B 1 218 ? 13.977 34.281 -0.97 1 81.88 218 ILE B C 1
ATOM 4956 O O . ILE B 1 218 ? 14.484 35.125 -0.245 1 81.88 218 ILE B O 1
ATOM 4960 N N . GLU B 1 219 ? 13.508 34.625 -2.189 1 81.56 219 GLU B N 1
ATOM 4961 C CA . GLU B 1 219 ? 13.656 35.938 -2.797 1 81.56 219 GLU B CA 1
ATOM 4962 C C . GLU B 1 219 ? 12.312 36.656 -2.887 1 81.56 219 GLU B C 1
ATOM 4964 O O . GLU B 1 219 ? 12.258 37.875 -2.881 1 81.56 219 GLU B O 1
ATOM 4969 N N . ALA B 1 220 ? 11.375 35.875 -3.004 1 86 220 ALA B N 1
ATOM 4970 C CA . ALA B 1 220 ? 10.062 36.5 -3.205 1 86 220 ALA B CA 1
ATOM 4971 C C . ALA B 1 220 ? 8.961 35.656 -2.545 1 86 220 ALA B C 1
ATOM 4973 O O . ALA B 1 220 ? 9.156 34.469 -2.279 1 86 220 ALA B O 1
ATOM 4974 N N . LEU B 1 221 ? 7.922 36.344 -2.225 1 90.62 221 LEU B N 1
ATOM 4975 C CA . LEU B 1 221 ? 6.715 35.75 -1.672 1 90.62 221 LEU B CA 1
ATOM 4976 C C . LEU B 1 221 ? 5.504 36.062 -2.545 1 90.62 221 LEU B C 1
ATOM 4978 O O . LEU B 1 221 ? 5.27 37.219 -2.904 1 90.62 221 LEU B O 1
ATOM 4982 N N . ALA B 1 222 ? 4.852 35.062 -2.996 1 92.25 222 ALA B N 1
ATOM 4983 C CA . ALA B 1 222 ? 3.576 35.219 -3.691 1 92.25 222 ALA B CA 1
ATOM 4984 C C . ALA B 1 222 ? 2.42 34.719 -2.816 1 92.25 222 ALA B C 1
ATOM 4986 O O . ALA B 1 222 ? 2.488 33.656 -2.217 1 92.25 222 ALA B O 1
ATOM 4987 N N . ILE B 1 223 ? 1.386 35.562 -2.695 1 94.56 223 ILE B N 1
ATOM 4988 C CA . ILE B 1 223 ? 0.228 35.188 -1.881 1 94.56 223 ILE B CA 1
ATOM 4989 C C . ILE B 1 223 ? -1.033 35.219 -2.742 1 94.56 223 ILE B C 1
ATOM 4991 O O . ILE B 1 223 ? -1.388 36.25 -3.316 1 94.56 223 ILE B O 1
ATOM 4995 N N . TYR B 1 224 ? -1.671 34.062 -2.76 1 94.75 224 TYR B N 1
ATOM 4996 C CA . TYR B 1 224 ? -2.998 34 -3.359 1 94.75 224 TYR B CA 1
ATOM 4997 C C . TYR B 1 224 ? -4.082 34.188 -2.307 1 94.75 224 TYR B C 1
ATOM 4999 O O . TYR B 1 224 ? -4.039 33.562 -1.246 1 94.75 224 TYR B O 1
ATOM 5007 N N . SER B 1 225 ? -5.043 35 -2.641 1 94.38 225 SER B N 1
ATOM 5008 C CA . SER B 1 225 ? -6.211 35.188 -1.778 1 94.38 225 SER B CA 1
ATOM 5009 C C . SER B 1 225 ? -7.484 34.719 -2.471 1 94.38 225 SER B C 1
ATOM 5011 O O . SER B 1 225 ? -7.82 35.188 -3.555 1 94.38 225 SER B O 1
ATOM 5013 N N . SER B 1 226 ? -8.195 33.812 -1.81 1 93.75 226 SER B N 1
ATOM 5014 C CA . SER B 1 226 ? -9.445 33.344 -2.383 1 93.75 226 SER B CA 1
ATOM 5015 C C . SER B 1 226 ? -10.508 34.438 -2.391 1 93.75 226 SER B C 1
ATOM 5017 O O . SER B 1 226 ? -11.492 34.344 -3.121 1 93.75 226 SER B O 1
ATOM 5019 N N . LYS B 1 227 ? -10.297 35.5 -1.617 1 91.38 227 LYS B N 1
ATOM 5020 C CA . LYS B 1 227 ? -11.211 36.625 -1.583 1 91.38 227 LYS B CA 1
ATOM 5021 C C . LYS B 1 227 ? -11.102 37.469 -2.859 1 91.38 227 LYS B C 1
ATOM 5023 O O . LYS B 1 227 ? -12.117 37.812 -3.455 1 91.38 227 LYS B O 1
ATOM 5028 N N . THR B 1 228 ? -9.945 37.688 -3.297 1 91.75 228 THR B N 1
ATOM 5029 C CA . THR B 1 228 ? -9.719 38.531 -4.473 1 91.75 228 THR B CA 1
ATOM 5030 C C . THR B 1 228 ? -9.539 37.656 -5.719 1 91.75 228 THR B C 1
ATOM 5032 O O . THR B 1 228 ? -9.664 38.156 -6.844 1 91.75 228 THR B O 1
ATOM 5035 N N . GLY B 1 229 ? -9.18 36.438 -5.543 1 91.25 229 GLY B N 1
ATOM 5036 C CA . GLY B 1 229 ? -8.93 35.531 -6.664 1 91.25 229 GLY B CA 1
ATOM 5037 C C . GLY B 1 229 ? -7.652 35.844 -7.41 1 91.25 229 GLY B C 1
ATOM 5038 O O . GLY B 1 229 ? -7.547 35.594 -8.609 1 91.25 229 GLY B O 1
ATOM 5039 N N . ALA B 1 230 ? -6.723 36.469 -6.688 1 91.94 230 ALA B N 1
ATOM 5040 C CA . ALA B 1 230 ? -5.52 36.938 -7.379 1 91.94 230 ALA B CA 1
ATOM 5041 C C . ALA B 1 230 ? -4.277 36.719 -6.523 1 91.94 230 ALA B C 1
ATOM 5043 O O . ALA B 1 230 ? -4.371 36.625 -5.297 1 91.94 230 ALA B O 1
ATOM 5044 N N . TRP B 1 231 ? -3.199 36.688 -7.277 1 92.75 231 TRP B N 1
ATOM 5045 C CA . TRP B 1 231 ? -1.896 36.594 -6.629 1 92.75 231 TRP B CA 1
ATOM 5046 C C . TRP B 1 231 ? -1.319 38 -6.367 1 92.75 231 TRP B C 1
ATOM 5048 O O . TRP B 1 231 ? -1.438 38.875 -7.207 1 92.75 231 TRP B O 1
ATOM 5058 N N . LYS B 1 232 ? -0.735 38.125 -5.234 1 92.38 232 LYS B N 1
ATOM 5059 C CA . LYS B 1 232 ? 0.085 39.281 -4.891 1 92.38 232 LYS B CA 1
ATOM 5060 C C . LYS B 1 232 ? 1.546 38.875 -4.699 1 92.38 232 LYS B C 1
ATOM 5062 O O . LYS B 1 232 ? 1.842 37.906 -4.004 1 92.38 232 LYS B O 1
ATOM 5067 N N . TYR B 1 233 ? 2.439 39.688 -5.316 1 90.31 233 TYR B N 1
ATOM 5068 C CA . TYR B 1 233 ? 3.865 39.375 -5.254 1 90.31 233 TYR B CA 1
ATOM 5069 C C . TYR B 1 233 ? 4.613 40.438 -4.434 1 90.31 233 TYR B C 1
ATOM 5071 O O . TYR B 1 233 ? 4.336 41.625 -4.539 1 90.31 233 TYR B O 1
ATOM 5079 N N . GLN B 1 234 ? 5.48 39.875 -3.611 1 87.88 234 GLN B N 1
ATOM 5080 C CA . GLN B 1 234 ? 6.316 40.75 -2.789 1 87.88 234 GLN B CA 1
ATOM 5081 C C . GLN B 1 234 ? 7.762 40.25 -2.77 1 87.88 234 GLN B C 1
ATOM 5083 O O . GLN B 1 234 ? 8.023 39.062 -2.709 1 87.88 234 GLN B O 1
ATOM 5088 N N . THR B 1 235 ? 8.648 41.188 -2.885 1 84.5 235 THR B N 1
ATOM 5089 C CA . THR B 1 235 ? 10.055 40.844 -2.727 1 84.5 235 THR B CA 1
ATOM 5090 C C . THR B 1 235 ? 10.43 40.75 -1.25 1 84.5 235 THR B C 1
ATOM 5092 O O . THR B 1 235 ? 9.977 41.562 -0.432 1 84.5 235 THR B O 1
ATOM 5095 N N . VAL B 1 236 ? 11.062 39.719 -0.996 1 81.56 236 VAL B N 1
ATOM 5096 C CA . VAL B 1 236 ? 11.484 39.5 0.385 1 81.56 236 VAL B CA 1
ATOM 5097 C C . VAL B 1 236 ? 12.891 40.062 0.588 1 81.56 236 VAL B C 1
ATOM 5099 O O . VAL B 1 236 ? 13.836 39.656 -0.087 1 81.56 236 VAL B O 1
ATOM 5102 N N . GLU B 1 237 ? 12.977 41.156 1.258 1 69 237 GLU B N 1
ATOM 5103 C CA . GLU B 1 237 ? 14.234 41.875 1.497 1 69 237 GLU B CA 1
ATOM 5104 C C . GLU B 1 237 ? 14.984 41.25 2.678 1 69 237 GLU B C 1
ATOM 5106 O O . GLU B 1 237 ? 16.172 41.531 2.875 1 69 237 GLU B O 1
ATOM 5111 N N . HIS B 1 238 ? 14.328 40.469 3.412 1 59.94 238 HIS B N 1
ATOM 5112 C CA . HIS B 1 238 ? 14.945 40.062 4.668 1 59.94 238 HIS B CA 1
ATOM 5113 C C . HIS B 1 238 ? 15.906 38.875 4.449 1 59.94 238 HIS B C 1
ATOM 5115 O O . HIS B 1 238 ? 15.703 38.062 3.547 1 59.94 238 HIS B O 1
ATOM 5121 N N . GLY B 1 239 ? 17.156 39 4.82 1 58.94 239 GLY B N 1
ATOM 5122 C CA . GLY B 1 239 ? 18.25 38.031 4.84 1 58.94 239 GLY B CA 1
ATOM 5123 C C . GLY B 1 239 ? 17.859 36.656 4.355 1 58.94 239 GLY B C 1
ATOM 5124 O O . GLY B 1 239 ? 16.672 36.344 4.258 1 58.94 239 GLY B O 1
ATOM 5125 N N . PRO B 1 240 ? 18.859 35.969 4.031 1 62.69 240 PRO B N 1
ATOM 5126 C CA . PRO B 1 240 ? 18.703 34.656 3.359 1 62.69 240 PRO B CA 1
ATOM 5127 C C . PRO B 1 240 ? 18.234 33.562 4.305 1 62.69 240 PRO B C 1
ATOM 5129 O O . PRO B 1 240 ? 18.797 33.406 5.395 1 62.69 240 PRO B O 1
ATOM 5132 N N . PHE B 1 241 ? 16.984 33.25 4.359 1 77.5 241 PHE B N 1
ATOM 5133 C CA . PHE B 1 241 ? 16.641 32 5.039 1 77.5 241 PHE B CA 1
ATOM 5134 C C . PHE B 1 241 ? 16.172 30.953 4.043 1 77.5 241 PHE B C 1
ATOM 5136 O O . PHE B 1 241 ? 15.695 31.281 2.957 1 77.5 241 PHE B O 1
ATOM 5143 N N . VAL B 1 242 ? 16.594 29.781 4.414 1 79.75 242 VAL B N 1
ATOM 5144 C CA . VAL B 1 242 ? 16.188 28.609 3.648 1 79.75 242 VAL B CA 1
ATOM 5145 C C . VAL B 1 242 ? 15.102 27.859 4.414 1 79.75 242 VAL B C 1
ATOM 5147 O O . VAL B 1 242 ? 15.258 27.578 5.605 1 79.75 242 VAL B O 1
ATOM 5150 N N . ILE B 1 243 ? 14 27.688 3.707 1 82.88 243 ILE B N 1
ATOM 5151 C CA . ILE B 1 243 ? 12.914 26.906 4.305 1 82.88 243 ILE B CA 1
ATOM 5152 C C . ILE B 1 243 ? 12.938 25.484 3.758 1 82.88 243 ILE B C 1
ATOM 5154 O O . ILE B 1 243 ? 12.781 25.281 2.553 1 82.88 243 ILE B O 1
ATOM 5158 N N . PRO B 1 244 ? 13.109 24.578 4.676 1 81.94 244 PRO B N 1
ATOM 5159 C CA . PRO B 1 244 ? 13.055 23.188 4.191 1 81.94 244 PRO B CA 1
ATOM 5160 C C . PRO B 1 244 ? 11.664 22.797 3.691 1 81.94 244 PRO B C 1
ATOM 5162 O O . PRO B 1 244 ? 10.656 23.203 4.273 1 81.94 244 PRO B O 1
ATOM 5165 N N . GLU B 1 245 ? 11.609 21.938 2.688 1 78.06 245 GLU B N 1
ATOM 5166 C CA . GLU B 1 245 ? 10.367 21.547 2.037 1 78.06 245 GLU B CA 1
ATOM 5167 C C . GLU B 1 245 ? 9.453 20.797 3.004 1 78.06 245 GLU B C 1
ATOM 5169 O O . GLU B 1 245 ? 8.242 21 3.008 1 78.06 245 GLU B O 1
ATOM 5174 N N . ASN B 1 246 ? 9.992 20.016 3.842 1 77.75 246 ASN B N 1
ATOM 5175 C CA . ASN B 1 246 ? 9.172 19.156 4.691 1 77.75 246 ASN B CA 1
ATOM 5176 C C . ASN B 1 246 ? 9.055 19.719 6.105 1 77.75 246 ASN B C 1
ATOM 5178 O O . ASN B 1 246 ? 8.695 19 7.035 1 77.75 246 ASN B O 1
ATOM 5182 N N . SER B 1 247 ? 9.344 21.016 6.207 1 84.06 247 SER B N 1
ATOM 5183 C CA . SER B 1 247 ? 9.234 21.609 7.539 1 84.06 247 SER B CA 1
ATOM 5184 C C . SER B 1 247 ? 7.781 21.719 7.98 1 84.06 247 SER B C 1
ATOM 5186 O O . SER B 1 247 ? 6.895 21.953 7.156 1 84.06 247 SER B O 1
ATOM 5188 N N . VAL B 1 248 ? 7.602 21.5 9.281 1 86.69 248 VAL B N 1
ATOM 5189 C CA . VAL B 1 248 ? 6.262 21.594 9.852 1 86.69 248 VAL B CA 1
ATOM 5190 C C . VAL B 1 248 ? 5.965 23.047 10.227 1 86.69 248 VAL B C 1
ATOM 5192 O O . VAL B 1 248 ? 6.488 23.562 11.219 1 86.69 248 VAL B O 1
ATOM 5195 N N . SER B 1 249 ? 5.172 23.672 9.422 1 91.44 249 SER B N 1
ATOM 5196 C CA . SER B 1 249 ? 4.789 25.062 9.648 1 91.44 249 SER B CA 1
ATOM 5197 C C . SER B 1 249 ? 3.471 25.156 10.406 1 91.44 249 SER B C 1
ATOM 5199 O O . SER B 1 249 ? 2.768 24.156 10.57 1 91.44 249 SER B O 1
ATOM 5201 N N . ALA B 1 250 ? 3.266 26.375 10.922 1 93.94 250 ALA B N 1
ATOM 5202 C CA . ALA B 1 250 ? 2.037 26.578 11.688 1 93.94 250 ALA B CA 1
ATOM 5203 C C . ALA B 1 250 ? 1.459 27.969 11.438 1 93.94 250 ALA B C 1
ATOM 5205 O O . ALA B 1 250 ? 2.201 28.953 11.344 1 93.94 250 ALA B O 1
ATOM 5206 N N . PHE B 1 251 ? 0.165 28.016 11.25 1 94.25 251 PHE B N 1
ATOM 5207 C CA . PHE B 1 251 ? -0.573 29.281 11.234 1 94.25 251 PHE B CA 1
ATOM 5208 C C . PHE B 1 251 ? -1.233 29.531 12.578 1 94.25 251 PHE B C 1
ATOM 5210 O O . PHE B 1 251 ? -2.045 28.734 13.047 1 94.25 251 PHE B O 1
ATOM 5217 N N . PHE B 1 252 ? -0.777 30.625 13.125 1 91.31 252 PHE B N 1
ATOM 5218 C CA . PHE B 1 252 ? -1.251 30.938 14.469 1 91.31 252 PHE B CA 1
ATOM 5219 C C . PHE B 1 252 ? -1.425 32.438 14.648 1 91.31 252 PHE B C 1
ATOM 5221 O O . PHE B 1 252 ? -0.506 33.219 14.367 1 91.31 252 PHE B O 1
ATOM 5228 N N . ASN B 1 253 ? -2.594 32.812 15.031 1 88.31 253 ASN B N 1
ATOM 5229 C CA . ASN B 1 253 ? -2.924 34.219 15.328 1 88.31 253 ASN B CA 1
ATOM 5230 C C . ASN B 1 253 ? -2.602 35.125 14.148 1 88.31 253 ASN B C 1
ATOM 5232 O O . ASN B 1 253 ? -1.961 36.156 14.32 1 88.31 253 ASN B O 1
ATOM 5236 N N . GLY B 1 254 ? -2.941 34.688 13.016 1 92.12 254 GLY B N 1
ATOM 5237 C CA . GLY B 1 254 ? -2.812 35.5 11.82 1 92.12 254 GLY B CA 1
ATOM 5238 C C . GLY B 1 254 ? -1.396 35.562 11.281 1 92.12 254 GLY B C 1
ATOM 5239 O O . GLY B 1 254 ? -1.092 36.375 10.398 1 92.12 254 GLY B O 1
ATOM 5240 N N . ILE B 1 255 ? -0.589 34.75 11.859 1 93.94 255 ILE B N 1
ATOM 5241 C CA . ILE B 1 255 ? 0.811 34.75 11.453 1 93.94 255 ILE B CA 1
ATOM 5242 C C . ILE B 1 255 ? 1.205 33.344 11.016 1 93.94 255 ILE B C 1
ATOM 5244 O O . ILE B 1 255 ? 0.859 32.344 11.68 1 93.94 255 ILE B O 1
ATOM 5248 N N . LEU B 1 256 ? 1.843 33.219 9.891 1 95.88 256 LEU B N 1
ATOM 5249 C CA . LEU B 1 256 ? 2.424 31.969 9.43 1 95.88 256 LEU B CA 1
ATOM 5250 C C . LEU B 1 256 ? 3.848 31.812 9.953 1 95.88 256 LEU B C 1
ATOM 5252 O O . LEU B 1 256 ? 4.676 32.719 9.797 1 95.88 256 LEU B O 1
ATOM 5256 N N . HIS B 1 257 ? 4.102 30.734 10.594 1 94.69 257 HIS B N 1
ATOM 5257 C CA . HIS B 1 257 ? 5.414 30.438 11.164 1 94.69 257 HIS B CA 1
ATOM 5258 C C . HIS B 1 257 ? 6.09 29.281 10.422 1 94.69 257 HIS B C 1
ATOM 5260 O O . HIS B 1 257 ? 5.52 28.203 10.312 1 94.69 257 HIS B O 1
ATOM 5266 N N . LEU B 1 258 ? 7.289 29.484 9.992 1 92.75 258 LEU B N 1
ATOM 5267 C CA . LEU B 1 258 ? 8.055 28.5 9.25 1 92.75 258 LEU B CA 1
ATOM 5268 C C . LEU B 1 258 ? 9.398 28.234 9.914 1 92.75 258 LEU B C 1
ATOM 5270 O O . LEU B 1 258 ? 10.219 29.141 10.039 1 92.75 258 LEU B O 1
ATOM 5274 N N . PRO B 1 259 ? 9.531 27 10.273 1 90.12 259 PRO B N 1
ATOM 5275 C CA . PRO B 1 259 ? 10.859 26.688 10.805 1 90.12 259 PRO B CA 1
ATOM 5276 C C . PRO B 1 259 ? 11.953 26.734 9.742 1 90.12 259 PRO B C 1
ATOM 5278 O O . PRO B 1 259 ? 11.773 26.188 8.648 1 90.12 259 PRO B O 1
ATOM 5281 N N . ALA B 1 260 ? 12.938 27.406 10.078 1 83.75 260 ALA B N 1
ATOM 5282 C CA . ALA B 1 260 ? 14.172 27.453 9.297 1 83.75 260 ALA B CA 1
ATOM 5283 C C . ALA B 1 260 ? 15.359 26.953 10.117 1 83.75 260 ALA B C 1
ATOM 5285 O O . ALA B 1 260 ? 15.188 26.422 11.211 1 83.75 260 ALA B O 1
ATOM 5286 N N . TYR B 1 261 ? 16.547 26.859 9.648 1 74.94 261 TYR B N 1
ATOM 5287 C CA . TYR B 1 261 ? 17.703 26.25 10.297 1 74.94 261 TYR B CA 1
ATOM 5288 C C . TYR B 1 261 ? 18.016 26.953 11.617 1 74.94 261 TYR B C 1
ATOM 5290 O O . TYR B 1 261 ? 18.188 26.297 12.648 1 74.94 261 TYR B O 1
ATOM 5298 N N . GLU B 1 262 ? 18.078 28.25 11.672 1 77.88 262 GLU B N 1
ATOM 5299 C CA . GLU B 1 262 ? 18.5 28.906 12.906 1 77.88 262 GLU B CA 1
ATOM 5300 C C . GLU B 1 262 ? 17.422 29.828 13.438 1 77.88 262 GLU B C 1
ATOM 5302 O O . GLU B 1 262 ? 17.641 30.562 14.414 1 77.88 262 GLU B O 1
ATOM 5307 N N . CYS B 1 263 ? 16.312 29.719 12.898 1 86.38 263 CYS B N 1
ATOM 5308 C CA . CYS B 1 263 ? 15.25 30.625 13.344 1 86.38 263 CYS B CA 1
ATOM 5309 C C . CYS B 1 263 ? 13.883 30.156 12.859 1 86.38 263 CYS B C 1
ATOM 5311 O O . CYS B 1 263 ? 13.789 29.172 12.117 1 86.38 263 CYS B O 1
ATOM 5313 N N . VAL B 1 264 ? 12.922 30.703 13.414 1 90.69 264 VAL B N 1
ATOM 5314 C CA . VAL B 1 264 ? 11.562 30.594 12.898 1 90.69 264 VAL B CA 1
ATOM 5315 C C . VAL B 1 264 ? 11.203 31.859 12.117 1 90.69 264 VAL B C 1
ATOM 5317 O O . VAL B 1 264 ? 11.25 32.969 12.656 1 90.69 264 VAL B O 1
ATOM 5320 N N . VAL B 1 265 ? 10.922 31.641 10.891 1 90.5 265 VAL B N 1
ATOM 5321 C CA . VAL B 1 265 ? 10.477 32.75 10.055 1 90.5 265 VAL B CA 1
ATOM 5322 C C . VAL B 1 265 ? 8.969 32.938 10.203 1 90.5 265 VAL B C 1
ATOM 5324 O O . VAL B 1 265 ? 8.203 31.984 10.086 1 90.5 265 VAL B O 1
ATOM 5327 N N . ALA B 1 266 ? 8.578 34.219 10.539 1 92.19 266 ALA B N 1
ATOM 5328 C CA . ALA B 1 266 ? 7.16 34.531 10.695 1 92.19 266 ALA B CA 1
ATOM 5329 C C . ALA B 1 266 ? 6.738 35.625 9.719 1 92.19 266 ALA B C 1
ATOM 5331 O O . ALA B 1 266 ? 7.484 36.562 9.477 1 92.19 266 ALA B O 1
ATOM 5332 N N . VAL B 1 267 ? 5.59 35.438 9.148 1 92.5 267 VAL B N 1
ATOM 5333 C CA . VAL B 1 267 ? 5.062 36.406 8.203 1 92.5 267 VAL B CA 1
ATOM 5334 C C . VAL B 1 267 ? 3.555 36.562 8.398 1 92.5 267 VAL B C 1
ATOM 5336 O O . VAL B 1 267 ? 2.854 35.562 8.641 1 92.5 267 VAL B O 1
ATOM 5339 N N . ASP B 1 268 ? 3.115 37.75 8.359 1 93.56 268 ASP B N 1
ATOM 5340 C CA . ASP B 1 268 ? 1.683 37.969 8.539 1 93.56 268 ASP B CA 1
ATOM 5341 C C . ASP B 1 268 ? 0.915 37.625 7.258 1 93.56 268 ASP B C 1
ATOM 5343 O O . ASP B 1 268 ? 1.519 37.375 6.219 1 93.56 268 ASP B O 1
ATOM 5347 N N . VAL B 1 269 ? -0.381 37.656 7.301 1 93.5 269 VAL B N 1
ATOM 5348 C CA . VAL B 1 269 ? -1.256 37.188 6.23 1 93.5 269 VAL B CA 1
ATOM 5349 C C . VAL B 1 269 ? -1.134 38.094 5.023 1 93.5 269 VAL B C 1
ATOM 5351 O O . VAL B 1 269 ? -1.414 37.688 3.893 1 93.5 269 VAL B O 1
ATOM 5354 N N . GLU B 1 270 ? -0.744 39.312 5.281 1 92 270 GLU B N 1
ATOM 5355 C CA . GLU B 1 270 ? -0.623 40.281 4.188 1 92 270 GLU B CA 1
ATOM 5356 C C . GLU B 1 270 ? 0.761 40.219 3.549 1 92 270 GLU B C 1
ATOM 5358 O O . GLU B 1 270 ? 0.983 40.781 2.479 1 92 270 GLU B O 1
ATOM 5363 N N . GLY B 1 271 ? 1.601 39.5 4.223 1 90.81 271 GLY B N 1
ATOM 5364 C CA . GLY B 1 271 ? 2.969 39.438 3.732 1 90.81 271 GLY B CA 1
ATOM 5365 C C . GLY B 1 271 ? 3.746 40.719 3.953 1 90.81 271 GLY B C 1
ATOM 5366 O O . GLY B 1 271 ? 4.801 40.906 3.346 1 90.81 271 GLY B O 1
ATOM 5367 N N . ALA B 1 272 ? 3.291 41.531 4.719 1 88.88 272 ALA B N 1
ATOM 5368 C CA . ALA B 1 272 ? 3.883 42.875 4.891 1 88.88 272 ALA B CA 1
ATOM 5369 C C . ALA B 1 272 ? 4.906 42.875 6.023 1 88.88 272 ALA B C 1
ATOM 5371 O O . ALA B 1 272 ? 5.93 43.562 5.945 1 88.88 272 ALA B O 1
ATOM 5372 N N . ASN B 1 273 ? 4.594 42.188 7.027 1 88.56 273 ASN B N 1
ATOM 5373 C CA . ASN B 1 273 ? 5.457 42.156 8.203 1 88.56 273 ASN B CA 1
ATOM 5374 C C . ASN B 1 273 ? 6.125 40.781 8.375 1 88.56 273 ASN B C 1
ATOM 5376 O O . ASN B 1 273 ? 5.457 39.75 8.305 1 88.56 273 ASN B O 1
ATOM 5380 N N . TRP B 1 274 ? 7.41 40.875 8.594 1 88.19 274 TRP B N 1
ATOM 5381 C CA . TRP B 1 274 ? 8.211 39.656 8.789 1 88.19 274 TRP B CA 1
ATOM 5382 C C . TRP B 1 274 ? 8.945 39.719 10.125 1 88.19 274 TRP B C 1
ATOM 5384 O O . TRP B 1 274 ? 9.383 40.781 10.562 1 88.19 274 TRP B O 1
ATOM 5394 N N . TRP B 1 275 ? 9.039 38.562 10.727 1 85.44 275 TRP B N 1
ATOM 5395 C CA . TRP B 1 275 ? 9.82 38.406 11.953 1 85.44 275 TRP B CA 1
ATOM 5396 C C . TRP B 1 275 ? 10.734 37.188 11.867 1 85.44 275 TRP B C 1
ATOM 5398 O O . TRP B 1 275 ? 10.352 36.156 11.305 1 85.44 275 TRP B O 1
ATOM 5408 N N . LEU B 1 276 ? 11.867 37.375 12.336 1 86.88 276 LEU B N 1
ATOM 5409 C CA . LEU B 1 276 ? 12.773 36.25 12.578 1 86.88 276 LEU B CA 1
ATOM 5410 C C . LEU B 1 276 ? 12.938 36 14.07 1 86.88 276 LEU B C 1
ATOM 5412 O O . LEU B 1 276 ? 13.453 36.844 14.805 1 86.88 276 LEU B O 1
ATOM 5416 N N . VAL B 1 277 ? 12.445 34.906 14.461 1 89 277 VAL B N 1
ATOM 5417 C CA . VAL B 1 277 ? 12.516 34.531 15.875 1 89 277 VAL B CA 1
ATOM 5418 C C . VAL B 1 277 ? 13.594 33.469 16.094 1 89 277 VAL B C 1
ATOM 5420 O O . VAL B 1 277 ? 13.516 32.375 15.531 1 89 277 VAL B O 1
ATOM 5423 N N . ASP B 1 278 ? 14.531 33.812 16.875 1 87.62 278 ASP B N 1
ATOM 5424 C CA . ASP B 1 278 ? 15.578 32.844 17.156 1 87.62 278 ASP B CA 1
ATOM 5425 C C . ASP B 1 278 ? 15.016 31.609 17.859 1 87.62 278 ASP B C 1
ATOM 5427 O O . ASP B 1 278 ? 14.141 31.734 18.719 1 87.62 278 ASP B O 1
ATOM 5431 N N . VAL B 1 279 ? 15.492 30.484 17.453 1 87.81 279 VAL B N 1
ATOM 5432 C CA . VAL B 1 279 ? 15.086 29.266 18.156 1 87.81 279 VAL B CA 1
ATOM 5433 C C . VAL B 1 279 ? 15.734 29.234 19.531 1 87.81 279 VAL B C 1
ATOM 5435 O O . VAL B 1 279 ? 16.75 29.891 19.766 1 87.81 279 VAL B O 1
ATOM 5438 N N . PRO B 1 280 ? 15.141 28.562 20.453 1 87.06 280 PRO B N 1
ATOM 5439 C CA . PRO B 1 280 ? 15.664 28.578 21.828 1 87.06 280 PRO B CA 1
ATOM 5440 C C . PRO B 1 280 ? 17.047 27.953 21.938 1 87.06 280 PRO B C 1
ATOM 5442 O O . PRO B 1 280 ? 17.891 28.438 22.703 1 87.06 280 PRO B O 1
ATOM 5445 N N . GLU B 1 281 ? 17.203 26.812 21.234 1 82.25 281 GLU B N 1
ATOM 5446 C CA . GLU B 1 281 ? 18.5 26.156 21.219 1 82.25 281 GLU B CA 1
ATOM 5447 C C . GLU B 1 281 ? 18.953 25.859 19.781 1 82.25 281 GLU B C 1
ATOM 5449 O O . GLU B 1 281 ? 18.156 25.406 18.969 1 82.25 281 GLU B O 1
ATOM 5454 N N . PRO B 1 282 ? 20.125 26.203 19.578 1 73.19 282 PRO B N 1
ATOM 5455 C CA . PRO B 1 282 ? 20.609 25.844 18.25 1 73.19 282 PRO B CA 1
ATOM 5456 C C . PRO B 1 282 ? 20.516 24.344 17.969 1 73.19 282 PRO B C 1
ATOM 5458 O O . PRO B 1 282 ? 20.719 23.531 18.875 1 73.19 282 PRO B O 1
ATOM 5461 N N . PRO B 1 283 ? 20.078 24.125 16.766 1 68.19 283 PRO B N 1
ATOM 5462 C CA . PRO B 1 283 ? 19.953 22.688 16.453 1 68.19 283 PRO B CA 1
ATOM 5463 C C . PRO B 1 283 ? 21.281 21.953 16.594 1 68.19 283 PRO B C 1
ATOM 5465 O O . PRO B 1 283 ? 22.344 22.516 16.312 1 68.19 283 PRO B O 1
ATOM 5468 N N . TYR B 1 284 ? 21.141 20.812 17.188 1 63.44 284 TYR B N 1
ATOM 5469 C CA . TYR B 1 284 ? 22.312 19.969 17.344 1 63.44 284 TYR B CA 1
ATOM 5470 C C . TYR B 1 284 ? 22.891 19.562 15.992 1 63.44 284 TYR B C 1
ATOM 5472 O O . TYR B 1 284 ? 24.109 19.594 15.789 1 63.44 284 TYR B O 1
ATOM 5480 N N . TYR B 1 285 ? 22 19.109 15.172 1 60.88 285 TYR B N 1
ATOM 5481 C CA . TYR B 1 285 ? 22.422 18.781 13.82 1 60.88 285 TYR B CA 1
ATOM 5482 C C . TYR B 1 285 ? 21.938 19.844 12.828 1 60.88 285 TYR B C 1
ATOM 5484 O O . TYR B 1 285 ? 20.812 20.344 12.945 1 60.88 285 TYR B O 1
ATOM 5492 N N . ALA B 1 286 ? 22.859 20.25 12.039 1 55.16 286 ALA B N 1
ATOM 5493 C CA . ALA B 1 286 ? 22.547 21.297 11.055 1 55.16 286 ALA B CA 1
ATOM 5494 C C . ALA B 1 286 ? 21.297 20.953 10.266 1 55.16 286 ALA B C 1
ATOM 5496 O O . ALA B 1 286 ? 20.547 21.844 9.859 1 55.16 286 ALA B O 1
ATOM 5497 N N . ASP B 1 287 ? 21.047 19.641 10.242 1 58.91 287 ASP B N 1
ATOM 5498 C CA . ASP B 1 287 ? 19.984 19.25 9.328 1 58.91 287 ASP B CA 1
ATOM 5499 C C . ASP B 1 287 ? 18.703 18.922 10.094 1 58.91 287 ASP B C 1
ATOM 5501 O O . ASP B 1 287 ? 17.672 18.594 9.484 1 58.91 287 ASP B O 1
ATOM 5505 N N . CYS B 1 288 ? 18.766 19.094 11.422 1 64.56 288 CYS B N 1
ATOM 5506 C CA . CYS B 1 288 ? 17.562 18.781 12.188 1 64.56 288 CYS B CA 1
ATOM 5507 C C . CYS B 1 288 ? 16.781 20.062 12.5 1 64.56 288 CYS B C 1
ATOM 5509 O O . CYS B 1 288 ? 17.297 20.969 13.156 1 64.56 288 CYS B O 1
ATOM 5511 N N . ILE B 1 289 ? 15.797 20.234 11.781 1 73.38 289 ILE B N 1
ATOM 5512 C CA . ILE B 1 289 ? 14.953 21.391 12.008 1 73.38 289 ILE B CA 1
ATOM 5513 C C . ILE B 1 289 ? 13.758 21 12.875 1 73.38 289 ILE B C 1
ATOM 5515 O O . ILE B 1 289 ? 13.039 20.062 12.555 1 73.38 289 ILE B O 1
ATOM 5519 N N . GLY B 1 290 ? 13.711 21.672 14.055 1 80.75 290 GLY B N 1
ATOM 5520 C CA . GLY B 1 290 ? 12.531 21.469 14.875 1 80.75 290 GLY B CA 1
ATOM 5521 C C . GLY B 1 290 ? 11.242 21.891 14.188 1 80.75 290 GLY B C 1
ATOM 5522 O O . GLY B 1 290 ? 11.266 22.344 13.047 1 80.75 290 GLY B O 1
ATOM 5523 N N . GLY B 1 291 ? 10.164 21.547 14.836 1 89.5 291 GLY B N 1
ATOM 5524 C CA . GLY B 1 291 ? 8.859 21.906 14.312 1 89.5 291 GLY B CA 1
ATOM 5525 C C . GLY B 1 291 ? 8.117 22.906 15.18 1 89.5 291 GLY B C 1
ATOM 5526 O O . GLY B 1 291 ? 8.398 23.031 16.375 1 89.5 291 GLY B O 1
ATOM 5527 N N . VAL B 1 292 ? 7.312 23.75 14.594 1 94.06 292 VAL B N 1
ATOM 5528 C CA . VAL B 1 292 ? 6.461 24.703 15.297 1 94.06 292 VAL B CA 1
ATOM 5529 C C . VAL B 1 292 ? 5.012 24.234 15.273 1 94.06 292 VAL B C 1
ATOM 5531 O O . VAL B 1 292 ? 4.523 23.766 14.234 1 94.06 292 VAL B O 1
ATOM 5534 N N . PHE B 1 293 ? 4.391 24.328 16.438 1 94.81 293 PHE B N 1
ATOM 5535 C CA . PHE B 1 293 ? 3.051 23.781 16.562 1 94.81 293 PHE B CA 1
ATOM 5536 C C . PHE B 1 293 ? 2.168 24.688 17.422 1 94.81 293 PHE B C 1
ATOM 5538 O O . PHE B 1 293 ? 2.57 25.109 18.5 1 94.81 293 PHE B O 1
ATOM 5545 N N . PRO B 1 294 ? 1.047 24.953 16.906 1 92.88 294 PRO B N 1
ATOM 5546 C CA . PRO B 1 294 ? 0.087 25.609 17.781 1 92.88 294 PRO B CA 1
ATOM 5547 C C . PRO B 1 294 ? -0.59 24.656 18.766 1 92.88 294 PRO B C 1
ATOM 5549 O O . PRO B 1 294 ? -0.972 23.547 18.375 1 92.88 294 PRO B O 1
ATOM 5552 N N . SER B 1 295 ? -0.675 25.031 19.938 1 91 295 SER B N 1
ATOM 5553 C CA . SER B 1 295 ? -1.359 24.234 20.953 1 91 295 SER B CA 1
ATOM 5554 C C . SER B 1 295 ? -1.781 25.094 22.141 1 91 295 SER B C 1
ATOM 5556 O O . SER B 1 295 ? -1.033 25.984 22.562 1 91 295 SER B O 1
ATOM 5558 N N . GLN B 1 296 ? -2.971 24.891 22.562 1 87.44 296 GLN B N 1
ATOM 5559 C CA . GLN B 1 296 ? -3.5 25.516 23.781 1 87.44 296 GLN B CA 1
ATOM 5560 C C . GLN B 1 296 ? -3.295 27.031 23.75 1 87.44 296 GLN B C 1
ATOM 5562 O O . GLN B 1 296 ? -2.863 27.609 24.75 1 87.44 296 GLN B O 1
ATOM 5567 N N . GLY B 1 297 ? -3.436 27.562 22.641 1 87 297 GLY B N 1
ATOM 5568 C CA . GLY B 1 297 ? -3.42 29 22.484 1 87 297 GLY B CA 1
ATOM 5569 C C . GLY B 1 297 ? -2.02 29.578 22.422 1 87 297 GLY B C 1
ATOM 5570 O O . GLY B 1 297 ? -1.843 30.797 22.5 1 87 297 GLY B O 1
ATOM 5571 N N . HIS B 1 298 ? -1.02 28.766 22.375 1 92.44 298 HIS B N 1
ATOM 5572 C CA . HIS B 1 298 ? 0.365 29.219 22.281 1 92.44 298 HIS B CA 1
ATOM 5573 C C . HIS B 1 298 ? 1.095 28.531 21.125 1 92.44 298 HIS B C 1
ATOM 5575 O O . HIS B 1 298 ? 0.569 27.594 20.531 1 92.44 298 HIS B O 1
ATOM 5581 N N . LEU B 1 299 ? 2.236 29.141 20.797 1 94.19 299 LEU B N 1
ATOM 5582 C CA . LEU B 1 299 ? 3.113 28.531 19.812 1 94.19 299 LEU B CA 1
ATOM 5583 C C . LEU B 1 299 ? 4.223 27.719 20.484 1 94.19 299 LEU B C 1
ATOM 5585 O O . LEU B 1 299 ? 4.938 28.25 21.344 1 94.19 299 LEU B O 1
ATOM 5589 N N . TYR B 1 300 ? 4.277 26.5 20.094 1 94.81 300 TYR B N 1
ATOM 5590 C CA . TYR B 1 300 ? 5.281 25.609 20.656 1 94.81 300 TYR B CA 1
ATOM 5591 C C . TYR B 1 300 ? 6.379 25.312 19.641 1 94.81 300 TYR B C 1
ATOM 5593 O O . TYR B 1 300 ? 6.133 25.328 18.438 1 94.81 300 TYR B O 1
ATOM 5601 N N . PHE B 1 301 ? 7.555 25.109 20.172 1 93.75 301 PHE B N 1
ATOM 5602 C CA . PHE B 1 301 ? 8.695 24.641 19.406 1 93.75 301 PHE B CA 1
ATOM 5603 C C . PHE B 1 301 ? 9.234 23.328 19.984 1 93.75 301 PHE B C 1
ATOM 5605 O O . PHE B 1 301 ? 9.523 23.25 21.172 1 93.75 301 PHE B O 1
ATOM 5612 N N . ALA B 1 302 ? 9.219 22.328 19.125 1 93.88 302 ALA B N 1
ATOM 5613 C CA . ALA B 1 302 ? 9.742 21.031 19.562 1 93.88 302 ALA B CA 1
ATOM 5614 C C . ALA B 1 302 ? 11.039 20.688 18.828 1 93.88 302 ALA B C 1
ATOM 5616 O O . ALA B 1 302 ? 11.102 20.766 17.594 1 93.88 302 ALA B O 1
ATOM 5617 N N . GLU B 1 303 ? 12.016 20.266 19.578 1 89.88 303 GLU B N 1
ATOM 5618 C CA . GLU B 1 303 ? 13.297 19.875 19 1 89.88 303 GLU B CA 1
ATOM 5619 C C . GLU B 1 303 ? 13.914 18.719 19.75 1 89.88 303 GLU B C 1
ATOM 5621 O O . GLU B 1 303 ? 13.719 18.578 20.969 1 89.88 303 GLU B O 1
ATOM 5626 N N . SER B 1 304 ? 14.508 17.938 18.953 1 88.31 304 SER B N 1
ATOM 5627 C CA . SER B 1 304 ? 15.203 16.797 19.547 1 88.31 304 SER B CA 1
ATOM 5628 C C . SER B 1 304 ? 16.703 16.859 19.25 1 88.31 304 SER B C 1
ATOM 5630 O O . SER B 1 304 ? 17.109 17.25 18.156 1 88.31 304 SER B O 1
ATOM 5632 N N . ASP B 1 305 ? 17.438 16.656 20.234 1 82.5 305 ASP B N 1
ATOM 5633 C CA . ASP B 1 305 ? 18.875 16.469 20.016 1 82.5 305 ASP B CA 1
ATOM 5634 C C . ASP B 1 305 ? 19.266 15 20.203 1 82.5 305 ASP B C 1
ATOM 5636 O O . ASP B 1 305 ? 18.438 14.102 20.047 1 82.5 305 ASP B O 1
ATOM 5640 N N . ARG B 1 306 ? 20.453 14.703 20.422 1 79.44 306 ARG B N 1
ATOM 5641 C CA . ARG B 1 306 ? 20.938 13.32 20.469 1 79.44 306 ARG B CA 1
ATOM 5642 C C . ARG B 1 306 ? 20.453 12.633 21.75 1 79.44 306 ARG B C 1
ATOM 5644 O O . ARG B 1 306 ? 20.453 11.398 21.828 1 79.44 306 ARG B O 1
ATOM 5651 N N . SER B 1 307 ? 19.953 13.492 22.719 1 87.56 307 SER B N 1
ATOM 5652 C CA . SER B 1 307 ? 19.734 12.836 24 1 87.56 307 SER B CA 1
ATOM 5653 C C . SER B 1 307 ? 18.328 13.133 24.531 1 87.56 307 SER B C 1
ATOM 5655 O O . SER B 1 307 ? 17.844 12.438 25.422 1 87.56 307 SER B O 1
ATOM 5657 N N . LYS B 1 308 ? 17.766 14.172 24.031 1 92.94 308 LYS B N 1
ATOM 5658 C CA . LYS B 1 308 ? 16.5 14.547 24.656 1 92.94 308 LYS B CA 1
ATOM 5659 C C . LYS B 1 308 ? 15.586 15.266 23.672 1 92.94 308 LYS B C 1
ATOM 5661 O O . LYS B 1 308 ? 16.047 15.766 22.656 1 92.94 308 LYS B O 1
ATOM 5666 N N . LEU B 1 309 ? 14.336 15.25 24 1 94.31 309 LEU B N 1
ATOM 5667 C CA . LEU B 1 309 ? 13.312 16.078 23.359 1 94.31 309 LEU B CA 1
ATOM 5668 C C . LEU B 1 309 ? 12.961 17.266 24.234 1 94.31 309 LEU B C 1
ATOM 5670 O O . LEU B 1 309 ? 12.664 17.125 25.422 1 94.31 309 LEU B O 1
ATOM 5674 N N . SER B 1 310 ? 13.039 18.422 23.641 1 94.88 310 SER B N 1
ATOM 5675 C CA . SER B 1 310 ? 12.68 19.656 24.344 1 94.88 310 SER B CA 1
ATOM 5676 C C . SER B 1 310 ? 11.516 20.359 23.656 1 94.88 310 SER B C 1
ATOM 5678 O O . SER B 1 310 ? 11.5 20.484 22.422 1 94.88 310 SER B O 1
ATOM 5680 N N . VAL B 1 311 ? 10.578 20.766 24.469 1 96.19 311 VAL B N 1
ATOM 5681 C CA . VAL B 1 311 ? 9.43 21.516 23.984 1 96.19 311 VAL B CA 1
ATOM 5682 C C . VAL B 1 311 ? 9.383 22.891 24.641 1 96.19 311 VAL B C 1
ATOM 5684 O O . VAL B 1 311 ? 9.398 23 25.875 1 96.19 311 VAL B O 1
ATOM 5687 N N . TRP B 1 312 ? 9.359 23.891 23.781 1 95.44 312 TRP B N 1
ATOM 5688 C CA . TRP B 1 312 ? 9.391 25.281 24.25 1 95.44 312 TRP B CA 1
ATOM 5689 C C . TRP B 1 312 ? 8.102 26 23.875 1 95.44 312 TRP B C 1
ATOM 5691 O O . TRP B 1 312 ? 7.445 25.641 22.891 1 95.44 312 TRP B O 1
ATOM 5701 N N . VAL B 1 313 ? 7.73 26.953 24.672 1 94.94 313 VAL B N 1
ATOM 5702 C CA . VAL B 1 313 ? 6.586 27.812 24.391 1 94.94 313 VAL B CA 1
ATOM 5703 C C . VAL B 1 313 ? 7.055 29.25 24.172 1 94.94 313 VAL B C 1
ATOM 5705 O O . VAL B 1 313 ? 7.891 29.75 24.922 1 94.94 313 VAL B O 1
ATOM 5708 N N . LEU B 1 314 ? 6.535 29.812 23.125 1 92.56 314 LEU B N 1
ATOM 5709 C CA . LEU B 1 314 ? 6.863 31.203 22.859 1 92.56 314 LEU B CA 1
ATOM 5710 C C . LEU B 1 314 ? 6.059 32.125 23.781 1 92.56 314 LEU B C 1
ATOM 5712 O O . LEU B 1 314 ? 4.828 32.156 23.688 1 92.56 314 LEU B O 1
ATOM 5716 N N . GLU B 1 315 ? 6.68 32.875 24.578 1 87.44 315 GLU B N 1
ATOM 5717 C CA . GLU B 1 315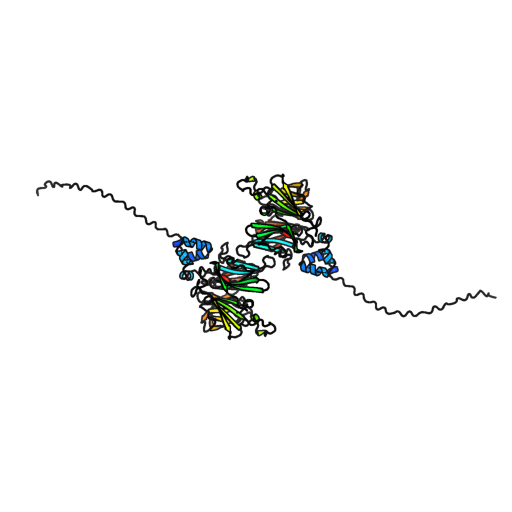 ? 6.012 33.781 25.516 1 87.44 315 GLU B CA 1
ATOM 5718 C C . GLU B 1 315 ? 5.746 35.156 24.891 1 87.44 315 GLU B C 1
ATOM 5720 O O . GLU B 1 315 ? 4.691 35.75 25.125 1 87.44 315 GLU B O 1
ATOM 5725 N N . ASP B 1 316 ? 6.73 35.562 24.172 1 78.94 316 ASP B N 1
ATOM 5726 C CA . ASP B 1 316 ? 6.641 36.906 23.594 1 78.94 316 ASP B CA 1
ATOM 5727 C C . ASP B 1 316 ? 7.199 36.938 22.172 1 78.94 316 ASP B C 1
ATOM 5729 O O . ASP B 1 316 ? 8.398 36.719 21.969 1 78.94 316 ASP B O 1
ATOM 5733 N N . TYR B 1 317 ? 6.352 37.25 21.219 1 72.56 317 TYR B N 1
ATOM 5734 C CA . TYR B 1 317 ? 6.727 37.281 19.812 1 72.56 317 TYR B CA 1
ATOM 5735 C C . TYR B 1 317 ? 7.77 38.344 19.531 1 72.56 317 TYR B C 1
ATOM 5737 O O . TYR B 1 317 ? 8.68 38.125 18.734 1 72.56 317 TYR B O 1
ATOM 5745 N N . VAL B 1 318 ? 7.59 39.438 20.188 1 71.75 318 VAL B N 1
ATOM 5746 C CA . VAL B 1 318 ? 8.414 40.594 19.891 1 71.75 318 VAL B CA 1
ATOM 5747 C C . VAL B 1 318 ? 9.852 40.344 20.359 1 71.75 318 VAL B C 1
ATOM 5749 O O . VAL B 1 318 ? 10.797 40.594 19.609 1 71.75 318 VAL B O 1
ATOM 5752 N N . THR B 1 319 ? 9.977 39.781 21.5 1 78.12 319 THR B N 1
ATOM 5753 C CA . THR B 1 319 ? 11.312 39.594 22.047 1 78.12 319 THR B CA 1
ATOM 5754 C C . THR B 1 319 ? 11.867 38.219 21.641 1 78.12 319 THR B C 1
ATOM 5756 O O . THR B 1 319 ? 13.062 37.969 21.766 1 78.12 319 THR B O 1
ATOM 5759 N N . GLY B 1 320 ? 10.969 37.438 21.156 1 81.56 320 GLY B N 1
ATOM 5760 C CA . GLY B 1 320 ? 11.398 36.094 20.797 1 81.56 320 GLY B CA 1
ATOM 5761 C C . GLY B 1 320 ? 11.758 35.25 22 1 81.56 320 GLY B C 1
ATOM 5762 O O . GLY B 1 320 ? 12.672 34.438 21.922 1 81.56 320 GLY B O 1
ATOM 5763 N N . LYS B 1 321 ? 11.25 35.531 23.141 1 90.75 321 LYS B N 1
ATOM 5764 C CA . LYS B 1 321 ? 11.57 34.812 24.359 1 90.75 321 LYS B CA 1
ATOM 5765 C C . LYS B 1 321 ? 10.812 33.469 24.438 1 90.75 321 LYS B C 1
ATOM 5767 O O . LYS B 1 321 ? 9.586 33.469 24.328 1 90.75 321 LYS B O 1
ATOM 5772 N N . TRP B 1 322 ? 11.602 32.406 24.578 1 93.81 322 TRP B N 1
ATOM 5773 C CA . TRP B 1 322 ? 11.039 31.078 24.734 1 93.81 322 TRP B CA 1
ATOM 5774 C C . TRP B 1 322 ? 11.188 30.594 26.172 1 93.81 322 TRP B C 1
ATOM 5776 O O . TRP B 1 322 ? 12.188 30.875 26.828 1 93.81 322 TRP B O 1
ATOM 5786 N N . THR B 1 323 ? 10.203 29.906 26.656 1 94.88 323 THR B N 1
ATOM 5787 C CA . THR B 1 323 ? 10.281 29.219 27.938 1 94.88 323 THR B CA 1
ATOM 5788 C C . THR B 1 323 ? 10.172 27.703 27.75 1 94.88 323 THR B C 1
ATOM 5790 O O . THR B 1 323 ? 9.328 27.234 27 1 94.88 323 THR B O 1
ATOM 5793 N N . LEU B 1 324 ? 11.023 27.016 28.484 1 95.5 324 LEU B N 1
ATOM 5794 C CA . LEU B 1 324 ? 11 25.547 28.422 1 95.5 324 LEU B CA 1
ATOM 5795 C C . LEU B 1 324 ? 9.75 25 29.094 1 95.5 324 LEU B C 1
ATOM 5797 O O . LEU B 1 324 ? 9.508 25.25 30.266 1 95.5 324 LEU B O 1
ATOM 5801 N N . LYS B 1 325 ? 8.914 24.297 28.359 1 94.75 325 LYS B N 1
ATOM 5802 C CA . LYS B 1 325 ? 7.668 23.719 28.875 1 94.75 325 LYS B CA 1
ATOM 5803 C C . LYS B 1 325 ? 7.852 22.266 29.281 1 94.75 325 LYS B C 1
ATOM 5805 O O . LYS B 1 325 ? 7.258 21.812 30.25 1 94.75 325 LYS B O 1
ATOM 5810 N N . HIS B 1 326 ? 8.57 21.516 28.484 1 96.38 326 HIS B N 1
ATOM 5811 C CA . HIS B 1 326 ? 8.742 20.094 28.734 1 96.38 326 HIS B CA 1
ATOM 5812 C C . HIS B 1 326 ? 10.102 19.609 28.219 1 96.38 326 HIS B C 1
ATOM 5814 O O . HIS B 1 326 ? 10.578 20.062 27.188 1 96.38 326 HIS B O 1
ATOM 5820 N N . ASN B 1 327 ? 10.703 18.812 28.984 1 96.12 327 ASN B N 1
ATOM 5821 C CA . ASN B 1 327 ? 11.977 18.188 28.641 1 96.12 327 ASN B CA 1
ATOM 5822 C C . ASN B 1 327 ? 12.023 16.719 29.078 1 96.12 327 ASN B C 1
ATOM 5824 O O . ASN B 1 327 ? 11.719 16.406 30.234 1 96.12 327 ASN B O 1
ATOM 5828 N N . VAL B 1 328 ? 12.383 15.891 28.094 1 96.56 328 VAL B N 1
ATOM 5829 C CA . VAL B 1 328 ? 12.406 14.461 28.406 1 96.56 328 VAL B CA 1
ATOM 5830 C C . VAL B 1 328 ? 13.578 13.789 27.703 1 96.56 328 VAL B C 1
ATOM 5832 O O . VAL B 1 328 ? 13.828 14.047 26.516 1 96.56 328 VAL B O 1
ATOM 5835 N N . SER B 1 329 ? 14.273 12.992 28.422 1 95.75 329 SER B N 1
ATOM 5836 C CA . SER B 1 329 ? 15.359 12.227 27.812 1 95.75 329 SER B CA 1
ATOM 5837 C C . SER B 1 329 ? 14.812 11.133 26.906 1 95.75 329 SER B C 1
ATOM 5839 O O . SER B 1 329 ? 13.695 10.656 27.094 1 95.75 329 SER B O 1
ATOM 5841 N N . HIS B 1 330 ? 15.609 10.742 25.969 1 94.44 330 HIS B N 1
ATOM 5842 C CA . HIS B 1 330 ? 15.211 9.664 25.062 1 94.44 330 HIS B CA 1
ATOM 5843 C C . HIS B 1 330 ? 14.969 8.367 25.828 1 94.44 330 HIS B C 1
ATOM 5845 O O . HIS B 1 330 ? 14.07 7.602 25.5 1 94.44 330 HIS B O 1
ATOM 5851 N N . LEU B 1 331 ? 15.742 8.164 26.812 1 93.25 331 LEU B N 1
ATOM 5852 C CA . LEU B 1 331 ? 15.578 6.973 27.641 1 93.25 331 LEU B CA 1
ATOM 5853 C C . LEU B 1 331 ? 14.203 6.949 28.297 1 93.25 331 LEU B C 1
ATOM 5855 O O . LEU B 1 331 ? 13.562 5.898 28.375 1 93.25 331 LEU B O 1
ATOM 5859 N N . HIS B 1 332 ? 13.789 8.047 28.766 1 94.06 332 HIS B N 1
ATOM 5860 C CA . HIS B 1 332 ? 12.492 8.125 29.422 1 94.06 332 HIS B CA 1
ATOM 5861 C C . HIS B 1 332 ? 11.352 8.133 28.406 1 94.06 332 HIS B C 1
ATOM 5863 O O . HIS B 1 332 ? 10.273 7.598 28.672 1 94.06 332 HIS B O 1
ATOM 5869 N N . LEU B 1 333 ? 11.617 8.711 27.281 1 95.62 333 LEU B N 1
ATOM 5870 C CA . LEU B 1 333 ? 10.602 8.812 26.25 1 95.62 333 LEU B CA 1
ATOM 5871 C C . LEU B 1 333 ? 10.305 7.449 25.625 1 95.62 333 LEU B C 1
ATOM 5873 O O . LEU B 1 333 ? 9.141 7.051 25.531 1 95.62 333 LEU B O 1
ATOM 5877 N N . PHE B 1 334 ? 11.258 6.719 25.266 1 94.62 334 PHE B N 1
ATOM 5878 C CA . PHE B 1 334 ? 11.078 5.48 24.516 1 94.62 334 PHE B CA 1
ATOM 5879 C C . PHE B 1 334 ? 11.281 4.27 25.422 1 94.62 334 PHE B C 1
ATOM 5881 O O . PHE B 1 334 ? 10.828 3.168 25.109 1 94.62 334 PHE B O 1
ATOM 5888 N N . GLY B 1 335 ? 11.93 4.5 26.531 1 90.31 335 GLY B N 1
ATOM 5889 C CA . GLY B 1 335 ? 12.266 3.365 27.375 1 90.31 335 GLY B CA 1
ATOM 5890 C C . GLY B 1 335 ? 13.289 2.438 26.75 1 90.31 335 GLY B C 1
ATOM 5891 O O . GLY B 1 335 ? 13.859 2.75 25.703 1 90.31 335 GLY B O 1
ATOM 5892 N N . ARG B 1 336 ? 13.469 1.358 27.344 1 87.25 336 ARG B N 1
ATOM 5893 C CA . ARG B 1 336 ? 14.43 0.373 26.844 1 87.25 336 ARG B CA 1
ATOM 5894 C C . ARG B 1 336 ? 13.859 -0.408 25.672 1 87.25 336 ARG B C 1
ATOM 5896 O O . ARG B 1 336 ? 14.578 -0.728 24.719 1 87.25 336 ARG B O 1
ATOM 5903 N N . GLU B 1 337 ? 12.617 -0.58 25.703 1 85.25 337 GLU B N 1
ATOM 5904 C CA . GLU B 1 337 ? 11.922 -1.405 24.719 1 85.25 337 GLU B CA 1
ATOM 5905 C C . GLU B 1 337 ? 11.992 -0.78 23.328 1 85.25 337 GLU B C 1
ATOM 5907 O O . GLU B 1 337 ? 12.117 -1.489 22.328 1 85.25 337 GLU B O 1
ATOM 5912 N N . TYR B 1 338 ? 11.961 0.551 23.391 1 88.12 338 TYR B N 1
ATOM 5913 C CA . TYR B 1 338 ? 11.922 1.24 22.094 1 88.12 338 TYR B CA 1
ATOM 5914 C C . TYR B 1 338 ? 13.125 2.154 21.938 1 88.12 338 TYR B C 1
ATOM 5916 O O . TYR B 1 338 ? 13.023 3.227 21.328 1 88.12 338 TYR B O 1
ATOM 5924 N N . SER B 1 339 ? 14.195 1.781 22.422 1 88.5 339 SER B N 1
ATOM 5925 C CA . SER B 1 339 ? 15.398 2.609 22.422 1 88.5 339 SER B CA 1
ATOM 5926 C C . SER B 1 339 ? 15.859 2.916 21 1 88.5 339 SER B C 1
ATOM 5928 O O . SER B 1 339 ? 16.406 3.988 20.734 1 88.5 339 SER B O 1
ATOM 5930 N N . SER B 1 340 ? 15.555 2.027 20.125 1 88.25 340 SER B N 1
ATOM 5931 C CA . SER B 1 340 ? 15.992 2.225 18.75 1 88.25 340 SER B CA 1
ATOM 5932 C C . SER B 1 340 ? 15.211 3.35 18.078 1 88.25 340 SER B C 1
ATOM 5934 O O . SER B 1 340 ? 15.656 3.908 17.078 1 88.25 340 SER B O 1
ATOM 5936 N N . PHE B 1 341 ? 14.109 3.691 18.594 1 89.94 341 PHE B N 1
ATOM 5937 C CA . PHE B 1 341 ? 13.281 4.754 18.031 1 89.94 341 PHE B CA 1
ATOM 5938 C C . PHE B 1 341 ? 13.945 6.113 18.234 1 89.94 341 PHE B C 1
ATOM 5940 O O . PHE B 1 341 ? 13.602 7.082 17.547 1 89.94 341 PHE B O 1
ATOM 5947 N N . ALA B 1 342 ? 14.906 6.184 19.094 1 88.31 342 ALA B N 1
ATOM 5948 C CA . ALA B 1 342 ? 15.547 7.453 19.422 1 88.31 342 ALA B CA 1
ATOM 5949 C C . ALA B 1 342 ? 16.469 7.918 18.297 1 88.31 342 ALA B C 1
ATOM 5951 O O . ALA B 1 342 ? 16.797 9.102 18.219 1 88.31 342 ALA B O 1
ATOM 5952 N N . ASP B 1 343 ? 16.797 7.023 17.5 1 81.94 343 ASP B N 1
ATOM 5953 C CA . ASP B 1 343 ? 17.797 7.332 16.469 1 81.94 343 ASP B CA 1
ATOM 5954 C C . ASP B 1 343 ? 17.172 8.156 15.344 1 81.94 343 ASP B C 1
ATOM 5956 O O . ASP B 1 343 ? 17.859 8.969 14.711 1 81.94 343 ASP B O 1
ATOM 5960 N N . TYR B 1 344 ? 15.938 7.969 15.109 1 83.31 344 TYR B N 1
ATOM 5961 C CA . TYR B 1 344 ? 15.328 8.648 13.969 1 83.31 344 TYR B CA 1
ATOM 5962 C C . TYR B 1 344 ? 13.836 8.867 14.195 1 83.31 344 TYR B C 1
ATOM 5964 O O . TYR B 1 344 ? 13.016 8.078 13.727 1 83.31 344 TYR B O 1
ATOM 5972 N N . TYR B 1 345 ? 13.516 9.891 15 1 90.81 345 TYR B N 1
ATOM 5973 C CA . TYR B 1 345 ? 12.094 10.18 15.156 1 90.81 345 TYR B CA 1
ATOM 5974 C C . TYR B 1 345 ? 11.797 11.641 14.828 1 90.81 345 TYR B C 1
ATOM 5976 O O . TYR B 1 345 ? 12.711 12.461 14.75 1 90.81 345 TYR B O 1
ATOM 5984 N N . SER B 1 346 ? 10.578 11.906 14.547 1 91.44 346 SER B N 1
ATOM 5985 C CA . SER B 1 346 ? 10.109 13.258 14.273 1 91.44 346 SER B CA 1
ATOM 5986 C C . SER B 1 346 ? 8.82 13.57 15.031 1 91.44 346 SER B C 1
ATOM 5988 O O . SER B 1 346 ? 7.945 12.711 15.148 1 91.44 346 SER B O 1
ATOM 5990 N N . VAL B 1 347 ? 8.875 14.688 15.609 1 93.94 347 VAL B N 1
ATOM 5991 C CA . VAL B 1 347 ? 7.609 15.219 16.109 1 93.94 347 VAL B CA 1
ATOM 5992 C C . VAL B 1 347 ? 6.781 15.758 14.945 1 93.94 347 VAL B C 1
ATOM 5994 O O . VAL B 1 347 ? 7.234 16.641 14.219 1 93.94 347 VAL B O 1
ATOM 5997 N N . ILE B 1 348 ? 5.535 15.234 14.836 1 94.12 348 ILE B N 1
ATOM 5998 C CA . ILE B 1 348 ? 4.809 15.602 13.625 1 94.12 348 ILE B CA 1
ATOM 5999 C C . ILE B 1 348 ? 3.643 16.516 13.984 1 94.12 348 ILE B C 1
ATOM 6001 O O . ILE B 1 348 ? 3.082 17.188 13.109 1 94.12 348 ILE B O 1
ATOM 6005 N N . SER B 1 349 ? 3.266 16.5 15.227 1 94.88 349 SER B N 1
ATOM 6006 C CA . SER B 1 349 ? 2.172 17.359 15.648 1 94.88 349 SER B CA 1
ATOM 6007 C C . SER B 1 349 ? 2.059 17.422 17.172 1 94.88 349 SER B C 1
ATOM 6009 O O . SER B 1 349 ? 2.559 16.531 17.859 1 94.88 349 SER B O 1
ATOM 6011 N N . ILE B 1 350 ? 1.521 18.469 17.609 1 94.12 350 ILE B N 1
ATOM 6012 C CA . ILE B 1 350 ? 1.083 18.594 19 1 94.12 350 ILE B CA 1
ATOM 6013 C C . ILE B 1 350 ? -0.427 18.812 19.047 1 94.12 350 ILE B C 1
ATOM 6015 O O . ILE B 1 350 ? -0.968 19.609 18.281 1 94.12 350 ILE B O 1
ATOM 6019 N N . HIS B 1 351 ? -1.012 18.047 19.906 1 91.31 351 HIS B N 1
ATOM 6020 C CA . HIS B 1 351 ? -2.461 18.172 20.016 1 91.31 351 HIS B CA 1
ATOM 6021 C C . HIS B 1 351 ? -2.867 19.609 20.344 1 91.31 351 HIS B C 1
ATOM 6023 O O . HIS B 1 351 ? -2.275 20.25 21.203 1 91.31 351 HIS B O 1
ATOM 6029 N N . PRO B 1 352 ? -3.871 20.031 19.719 1 87.06 352 PRO B N 1
ATOM 6030 C CA . PRO B 1 352 ? -4.23 21.453 19.875 1 87.06 352 PRO B CA 1
ATOM 6031 C C . PRO B 1 352 ? -4.766 21.781 21.266 1 87.06 352 PRO B C 1
ATOM 6033 O O . PRO B 1 352 ? -4.629 22.922 21.719 1 87.06 352 PRO B O 1
ATOM 6036 N N . GLU B 1 353 ? -5.316 20.797 21.938 1 82.88 353 GLU B N 1
ATOM 6037 C CA . GLU B 1 353 ? -6 21.109 23.188 1 82.88 353 GLU B CA 1
ATOM 6038 C C . GLU B 1 353 ? -5.34 20.406 24.375 1 82.88 353 GLU B C 1
ATOM 6040 O O . GLU B 1 353 ? -5.547 20.781 25.531 1 82.88 353 GLU B O 1
ATOM 6045 N N . HIS B 1 354 ? -4.602 19.406 24.016 1 84.75 354 HIS B N 1
ATOM 6046 C CA . HIS B 1 354 ? -4.043 18.594 25.094 1 84.75 354 HIS B CA 1
ATOM 6047 C C . HIS B 1 354 ? -2.521 18.531 25 1 84.75 354 HIS B C 1
ATOM 6049 O O . HIS B 1 354 ? -1.945 18.844 23.953 1 84.75 354 HIS B O 1
ATOM 6055 N N . GLY B 1 355 ? -1.887 18.234 26.094 1 88.88 355 GLY B N 1
ATOM 6056 C CA . GLY B 1 355 ? -0.44 18.078 26.141 1 88.88 355 GLY B CA 1
ATOM 6057 C C . GLY B 1 355 ? 0.051 16.797 25.5 1 88.88 355 GLY B C 1
ATOM 6058 O O . GLY B 1 355 ? 0.861 16.078 26.094 1 88.88 355 GLY B O 1
ATOM 6059 N N . LEU B 1 356 ? -0.512 16.516 24.359 1 92.62 356 LEU B N 1
ATOM 6060 C CA . LEU B 1 356 ? -0.175 15.297 23.656 1 92.62 356 LEU B CA 1
ATOM 6061 C C . LEU B 1 356 ? 0.683 15.594 22.422 1 92.62 356 LEU B C 1
ATOM 6063 O O . LEU B 1 356 ? 0.353 16.484 21.641 1 92.62 356 LEU B O 1
ATOM 6067 N N . ILE B 1 357 ? 1.804 14.859 22.312 1 95.69 357 ILE B N 1
ATOM 6068 C CA . ILE B 1 357 ? 2.699 14.977 21.172 1 95.69 357 ILE B CA 1
ATOM 6069 C C . ILE B 1 357 ? 2.596 13.734 20.297 1 95.69 357 ILE B C 1
ATOM 6071 O O . ILE B 1 357 ? 2.523 12.609 20.812 1 95.69 357 ILE B O 1
ATOM 6075 N N . PHE B 1 358 ? 2.555 13.953 19.031 1 96 358 PHE B N 1
ATOM 6076 C CA . PHE B 1 358 ? 2.559 12.836 18.094 1 96 358 PHE B CA 1
ATOM 6077 C C . PHE B 1 358 ? 3.932 12.672 17.453 1 96 358 PHE B C 1
ATOM 6079 O O . PHE B 1 358 ? 4.523 13.648 16.984 1 96 358 PHE B O 1
ATOM 6086 N N . ILE B 1 359 ? 4.379 11.422 17.422 1 95.88 359 ILE B N 1
ATOM 6087 C CA . ILE B 1 359 ? 5.73 11.102 16.984 1 95.88 359 ILE B CA 1
ATOM 6088 C C . ILE B 1 359 ? 5.68 9.961 15.961 1 95.88 359 ILE B C 1
ATOM 6090 O O . ILE B 1 359 ? 4.875 9.039 16.094 1 95.88 359 ILE B O 1
ATOM 6094 N N . VAL B 1 360 ? 6.488 10.07 14.938 1 95.38 360 VAL B N 1
ATOM 6095 C CA . VAL B 1 360 ? 6.734 8.953 14.031 1 95.38 360 VAL B CA 1
ATOM 6096 C C . VAL B 1 360 ? 8.195 8.523 14.125 1 95.38 360 VAL B C 1
ATOM 6098 O O . VAL B 1 360 ? 9.102 9.359 14.078 1 95.38 360 VAL B O 1
ATOM 6101 N N . SER B 1 361 ? 8.398 7.184 14.305 1 94.31 361 SER B N 1
ATOM 6102 C CA . SER B 1 361 ? 9.773 6.73 14.5 1 94.31 361 SER B CA 1
ATOM 6103 C C . SER B 1 361 ? 9.977 5.328 13.93 1 94.31 361 SER B C 1
ATOM 6105 O O . SER B 1 361 ? 9.008 4.59 13.727 1 94.31 361 SER B O 1
ATOM 6107 N N . GLY B 1 362 ? 11.266 5.109 13.656 1 89.94 362 GLY B N 1
ATOM 6108 C CA . GLY B 1 362 ? 11.68 3.758 13.312 1 89.94 362 GLY B CA 1
ATOM 6109 C C . GLY B 1 362 ? 11.57 3.463 11.828 1 89.94 362 GLY B C 1
ATOM 6110 O O . GLY B 1 362 ? 11.047 4.277 11.062 1 89.94 362 GLY B O 1
ATOM 6111 N N . GLU B 1 363 ? 11.977 2.328 11.469 1 85.88 363 GLU B N 1
ATOM 6112 C CA . GLU B 1 363 ? 11.992 1.882 10.078 1 85.88 363 GLU B CA 1
ATOM 6113 C C . GLU B 1 363 ? 10.578 1.646 9.555 1 85.88 363 GLU B C 1
ATOM 6115 O O . GLU B 1 363 ? 10.289 1.916 8.383 1 85.88 363 GLU B O 1
ATOM 6120 N N . GLU B 1 364 ? 9.75 1.198 10.445 1 87.62 364 GLU B N 1
ATOM 6121 C CA . GLU B 1 364 ? 8.375 0.892 10.055 1 87.62 364 GLU B CA 1
ATOM 6122 C C . GLU B 1 364 ? 7.465 2.1 10.25 1 87.62 364 GLU B C 1
ATOM 6124 O O . GLU B 1 364 ? 6.242 1.988 10.125 1 87.62 364 GLU B O 1
ATOM 6129 N N . LYS B 1 365 ? 8.047 3.217 10.602 1 94.19 365 LYS B N 1
ATOM 6130 C CA . LYS B 1 365 ? 7.312 4.465 10.805 1 94.19 365 LYS B CA 1
ATOM 6131 C C . LYS B 1 365 ? 6.137 4.262 11.758 1 94.19 365 LYS B C 1
ATOM 6133 O O . LYS B 1 365 ? 4.984 4.477 11.375 1 94.19 365 LYS B O 1
ATOM 6138 N N . THR B 1 366 ? 6.52 4.047 12.93 1 93.75 366 THR B N 1
ATOM 6139 C CA . THR B 1 366 ? 5.52 3.824 13.969 1 93.75 366 THR B CA 1
ATOM 6140 C C . THR B 1 366 ? 4.988 5.152 14.5 1 93.75 366 THR B C 1
ATOM 6142 O O . THR B 1 366 ? 5.758 6 14.961 1 93.75 366 THR B O 1
ATOM 6145 N N . LEU B 1 367 ? 3.693 5.34 14.367 1 95.5 367 LEU B N 1
ATOM 6146 C CA . LEU B 1 367 ? 3.023 6.508 14.93 1 95.5 367 LEU B CA 1
ATOM 6147 C C . LEU B 1 367 ? 2.74 6.316 16.422 1 95.5 367 LEU B C 1
ATOM 6149 O O . LEU B 1 367 ? 2.137 5.316 16.812 1 95.5 367 LEU B O 1
ATOM 6153 N N . MET B 1 368 ? 3.176 7.285 17.188 1 95.19 368 MET B N 1
ATOM 6154 C CA . MET B 1 368 ? 3.004 7.215 18.641 1 95.19 368 MET B CA 1
ATOM 6155 C C . MET B 1 368 ? 2.482 8.539 19.188 1 95.19 368 MET B C 1
ATOM 6157 O O . MET B 1 368 ? 2.609 9.578 18.547 1 95.19 368 MET B O 1
ATOM 6161 N N . SER B 1 369 ? 1.87 8.406 20.297 1 93.75 369 SER B N 1
ATOM 6162 C CA . SER B 1 369 ? 1.494 9.586 21.078 1 93.75 369 SER B CA 1
ATOM 6163 C C . SER B 1 369 ? 2.199 9.609 22.422 1 93.75 369 SER B C 1
ATOM 6165 O O . SER B 1 369 ? 2.383 8.562 23.047 1 93.75 369 SER B O 1
ATOM 6167 N N . TYR B 1 370 ? 2.68 10.773 22.734 1 95.25 370 TYR B N 1
ATOM 6168 C CA . TYR B 1 370 ? 3.328 11 24.016 1 95.25 370 TYR B CA 1
ATOM 6169 C C . TYR B 1 370 ? 2.604 12.078 24.812 1 95.25 370 TYR B C 1
ATOM 6171 O O . TYR B 1 370 ? 2.449 13.203 24.344 1 95.25 370 TYR B O 1
ATOM 6179 N N . ASP B 1 371 ? 2.223 11.648 26.062 1 93.19 371 ASP B N 1
ATOM 6180 C CA . ASP B 1 371 ? 1.572 12.594 26.969 1 93.19 371 ASP B CA 1
ATOM 6181 C C . ASP B 1 371 ? 2.598 13.312 27.828 1 93.19 371 ASP B C 1
ATOM 6183 O O . ASP B 1 371 ? 3.229 12.703 28.703 1 93.19 371 ASP B O 1
ATOM 6187 N N . MET B 1 372 ? 2.709 14.555 27.719 1 94.69 372 MET B N 1
ATOM 6188 C CA . MET B 1 372 ? 3.73 15.328 28.422 1 94.69 372 MET B CA 1
ATOM 6189 C C . MET B 1 372 ? 3.445 15.375 29.922 1 94.69 372 MET B C 1
ATOM 6191 O O . MET B 1 372 ? 4.363 15.531 30.719 1 94.69 372 MET B O 1
ATOM 6195 N N . ASP B 1 373 ? 2.209 15.234 30.25 1 91.12 373 ASP B N 1
ATOM 6196 C CA . ASP B 1 373 ? 1.839 15.32 31.672 1 91.12 373 ASP B CA 1
ATOM 6197 C C . ASP B 1 373 ? 2.115 14 32.375 1 91.12 373 ASP B C 1
ATOM 6199 O O . ASP B 1 373 ? 2.77 13.977 33.438 1 91.12 373 ASP B O 1
ATOM 6203 N N . SER B 1 374 ? 1.686 12.93 31.797 1 91.5 374 SER B N 1
ATOM 6204 C CA . SER B 1 374 ? 1.835 11.633 32.438 1 91.5 374 SER B CA 1
ATOM 6205 C C . SER B 1 374 ? 3.18 11 32.094 1 91.5 374 SER B C 1
ATOM 6207 O O . SER B 1 374 ? 3.654 10.117 32.812 1 91.5 374 SER B O 1
ATOM 6209 N N . GLY B 1 375 ? 3.689 11.406 30.984 1 93.12 375 GLY B N 1
ATOM 6210 C CA . GLY B 1 375 ? 4.922 10.789 30.531 1 93.12 375 GLY B CA 1
ATOM 6211 C C . GLY B 1 375 ? 4.703 9.453 29.828 1 93.12 375 GLY B C 1
ATOM 6212 O O . GLY B 1 375 ? 5.652 8.711 29.594 1 93.12 375 GLY B O 1
ATOM 6213 N N . GLU B 1 376 ? 3.551 9.211 29.453 1 91.88 376 GLU B N 1
ATOM 6214 C CA . GLU B 1 376 ? 3.209 7.922 28.859 1 91.88 376 GLU B CA 1
ATOM 6215 C C . GLU B 1 376 ? 3.318 7.965 27.344 1 91.88 376 GLU B C 1
ATOM 6217 O O . GLU B 1 376 ? 2.801 8.883 26.703 1 91.88 376 GLU B O 1
ATOM 6222 N N . LEU B 1 377 ? 4.02 6.961 26.828 1 94.75 377 LEU B N 1
ATOM 6223 C CA . LEU B 1 377 ? 4.133 6.773 25.391 1 94.75 377 LEU B CA 1
ATOM 6224 C C . LEU B 1 377 ? 3.199 5.664 24.906 1 94.75 377 LEU B C 1
ATOM 6226 O O . LEU B 1 377 ? 3.191 4.566 25.484 1 94.75 377 LEU B O 1
ATOM 6230 N N . CYS B 1 378 ? 2.389 5.934 23.891 1 91.25 378 CYS B N 1
ATOM 6231 C CA . CYS B 1 378 ? 1.453 4.953 23.344 1 91.25 378 CYS B CA 1
ATOM 6232 C C . CYS B 1 378 ? 1.686 4.738 21.859 1 91.25 378 CYS B C 1
ATOM 6234 O O . CYS B 1 378 ? 1.768 5.703 21.094 1 91.25 378 CYS B O 1
ATOM 6236 N N . ILE B 1 379 ? 1.776 3.463 21.469 1 91 379 ILE B N 1
ATOM 6237 C CA . ILE B 1 379 ? 1.851 3.127 20.047 1 91 379 ILE B CA 1
ATOM 6238 C C . ILE B 1 379 ? 0.451 3.15 19.438 1 91 379 ILE B C 1
ATOM 6240 O O . ILE B 1 379 ? -0.449 2.449 19.906 1 91 379 ILE B O 1
ATOM 6244 N N . LEU B 1 380 ? 0.286 3.984 18.5 1 89.88 380 LEU B N 1
ATOM 6245 C CA . LEU B 1 380 ? -1.025 4.117 17.859 1 89.88 380 LEU B CA 1
ATOM 6246 C C . LEU B 1 380 ? -1.15 3.189 16.656 1 89.88 380 LEU B C 1
ATOM 6248 O O . LEU B 1 380 ? -2.131 2.451 16.547 1 89.88 380 LEU B O 1
ATOM 6252 N N . ARG B 1 381 ? -0.126 3.244 15.75 1 89.19 381 ARG B N 1
ATOM 6253 C CA . ARG B 1 381 ? -0.223 2.502 14.5 1 89.19 381 ARG B CA 1
ATOM 6254 C C . ARG B 1 381 ? 1.149 2.334 13.859 1 89.19 381 ARG B C 1
ATOM 6256 O O . ARG B 1 381 ? 1.972 3.252 13.891 1 89.19 381 ARG B O 1
ATOM 6263 N N . GLN B 1 382 ? 1.32 1.229 13.273 1 88.56 382 GLN B N 1
ATOM 6264 C CA . GLN B 1 382 ? 2.441 1.067 12.359 1 88.56 382 GLN B CA 1
ATOM 6265 C C . GLN B 1 382 ? 2.061 1.493 10.945 1 88.56 382 GLN B C 1
ATOM 6267 O O . GLN B 1 382 ? 1.25 0.833 10.289 1 88.56 382 GLN B O 1
ATOM 6272 N N . LEU B 1 383 ? 2.705 2.529 10.438 1 92.31 383 LEU B N 1
ATOM 6273 C CA . LEU B 1 383 ? 2.334 3.082 9.133 1 92.31 383 LEU B CA 1
ATOM 6274 C C . LEU B 1 383 ? 2.973 2.287 8 1 92.31 383 LEU B C 1
ATOM 6276 O O . LEU B 1 383 ? 2.398 2.176 6.918 1 92.31 383 LEU B O 1
ATOM 6280 N N . GLY B 1 384 ? 4.16 1.781 8.242 1 89.38 384 GLY B N 1
ATOM 6281 C CA . GLY B 1 384 ? 4.867 1.027 7.219 1 89.38 384 GLY B CA 1
ATOM 6282 C C . GLY B 1 384 ? 6.129 1.718 6.73 1 89.38 384 GLY B C 1
ATOM 6283 O O . GLY B 1 384 ? 6.188 2.947 6.68 1 89.38 384 GLY B O 1
ATOM 6284 N N . TRP B 1 385 ? 7.031 0.982 6.27 1 87.75 385 TRP B N 1
ATOM 6285 C CA . TRP B 1 385 ? 8.352 1.485 5.895 1 87.75 385 TRP B CA 1
ATOM 6286 C C . TRP B 1 385 ? 8.258 2.377 4.66 1 87.75 385 TRP B C 1
ATOM 6288 O O . TRP B 1 385 ? 9.141 3.209 4.422 1 87.75 385 TRP B O 1
ATOM 6298 N N . GLU B 1 386 ? 7.23 2.158 3.889 1 91.31 386 GLU B N 1
ATOM 6299 C CA . GLU B 1 386 ? 7.117 2.885 2.629 1 91.31 386 GLU B CA 1
ATOM 6300 C C . GLU B 1 386 ? 6.648 4.32 2.859 1 91.31 386 GLU B C 1
ATOM 6302 O O . GLU B 1 386 ? 6.723 5.156 1.958 1 91.31 386 GLU B O 1
ATOM 6307 N N . CYS B 1 387 ? 6.133 4.582 4.051 1 92.69 387 CYS B N 1
ATOM 6308 C CA . CYS B 1 387 ? 5.555 5.891 4.344 1 92.69 387 CYS B CA 1
ATOM 6309 C C . CYS B 1 387 ? 6.645 6.941 4.508 1 92.69 387 CYS B C 1
ATOM 6311 O O . CYS B 1 387 ? 7.742 6.641 4.98 1 92.69 387 CYS B O 1
ATOM 6313 N N . ARG B 1 388 ? 6.32 8.156 4.117 1 90.88 388 ARG B N 1
ATOM 6314 C CA . ARG B 1 388 ? 7.273 9.258 4.199 1 90.88 388 ARG B CA 1
ATOM 6315 C C . ARG B 1 388 ? 6.574 10.555 4.578 1 90.88 388 ARG B C 1
ATOM 6317 O O . ARG B 1 388 ? 5.363 10.695 4.387 1 90.88 388 ARG B O 1
ATOM 6324 N N . PRO B 1 389 ? 7.391 11.422 5.125 1 88.5 389 PRO B N 1
ATOM 6325 C CA . PRO B 1 389 ? 6.832 12.758 5.332 1 88.5 389 PRO B CA 1
ATOM 6326 C C . PRO B 1 389 ? 6.496 13.469 4.02 1 88.5 389 PRO B C 1
ATOM 6328 O O . PRO B 1 389 ? 7.023 13.109 2.965 1 88.5 389 PRO B O 1
ATOM 6331 N N . PRO B 1 390 ? 5.648 14.492 4.172 1 90.5 390 PRO B N 1
ATOM 6332 C CA . PRO B 1 390 ? 5.059 15.062 5.387 1 90.5 390 PRO B CA 1
ATOM 6333 C C . PRO B 1 390 ? 3.859 14.266 5.895 1 90.5 390 PRO B C 1
ATOM 6335 O O . PRO B 1 390 ? 3.164 13.625 5.105 1 90.5 390 PRO B O 1
ATOM 6338 N N . TYR B 1 391 ? 3.727 14.352 7.207 1 95.06 391 TYR B N 1
ATOM 6339 C CA . TYR B 1 391 ? 2.51 13.891 7.867 1 95.06 391 TYR B CA 1
ATOM 6340 C C . TYR B 1 391 ? 1.593 15.055 8.203 1 95.06 391 TYR B C 1
ATOM 6342 O O . TYR B 1 391 ? 1.859 15.812 9.141 1 95.06 391 TYR B O 1
ATOM 6350 N N . VAL B 1 392 ? 0.518 15.172 7.457 1 95.38 392 VAL B N 1
ATOM 6351 C CA . VAL B 1 392 ? -0.336 16.344 7.562 1 95.38 392 VAL B CA 1
ATOM 6352 C C . VAL B 1 392 ? -1.499 16.062 8.508 1 95.38 392 VAL B C 1
ATOM 6354 O O . VAL B 1 392 ? -2.379 15.258 8.195 1 95.38 392 VAL B O 1
ATOM 6357 N N . PRO B 1 393 ? -1.424 16.75 9.633 1 94.06 393 PRO B N 1
ATOM 6358 C CA . PRO B 1 393 ? -2.566 16.562 10.531 1 94.06 393 PRO B CA 1
ATOM 6359 C C . PRO B 1 393 ? -3.867 17.109 9.953 1 94.06 393 PRO B C 1
ATOM 6361 O O . PRO B 1 393 ? -3.861 18.141 9.273 1 94.06 393 PRO B O 1
ATOM 6364 N N . TYR B 1 394 ? -4.945 16.391 10.219 1 93.69 394 TYR B N 1
ATOM 6365 C CA . TYR B 1 394 ? -6.23 16.781 9.656 1 93.69 394 TYR B CA 1
ATOM 6366 C C . TYR B 1 394 ? -7.285 16.922 10.75 1 93.69 394 TYR B C 1
ATOM 6368 O O . TYR B 1 394 ? -7.488 16 11.547 1 93.69 394 TYR B O 1
ATOM 6376 N N . VAL B 1 395 ? -7.754 18.078 10.695 1 87.5 395 VAL B N 1
ATOM 6377 C CA . VAL B 1 395 ? -8.922 18.359 11.531 1 87.5 395 VAL B CA 1
ATOM 6378 C C . VAL B 1 395 ? -10.164 18.484 10.648 1 87.5 395 VAL B C 1
ATOM 6380 O O . VAL B 1 395 ? -10.148 19.219 9.648 1 87.5 395 VAL B O 1
ATOM 6383 N N . ARG B 1 396 ? -11.219 17.875 11.023 1 83.94 396 ARG B N 1
ATOM 6384 C CA . ARG B 1 396 ? -12.422 17.922 10.203 1 83.94 396 ARG B CA 1
ATOM 6385 C C . ARG B 1 396 ? -13.07 19.297 10.258 1 83.94 396 ARG B C 1
ATOM 6387 O O . ARG B 1 396 ? -13.219 19.875 11.336 1 83.94 396 ARG B O 1
ATOM 6394 N N . LEU B 1 397 ? -13.328 19.734 9.117 1 83 397 LEU B N 1
ATOM 6395 C CA . LEU B 1 397 ? -14.008 21.016 8.961 1 83 397 LEU B CA 1
ATOM 6396 C C . LEU B 1 397 ? -15.352 20.844 8.266 1 83 397 LEU B C 1
ATOM 6398 O O . LEU B 1 397 ? -15.406 20.344 7.137 1 83 397 LEU B O 1
ATOM 6402 N N . PHE B 1 398 ? -16.438 21.234 8.859 1 76.5 398 PHE B N 1
ATOM 6403 C CA . PHE B 1 398 ? -17.766 21.016 8.305 1 76.5 398 PHE B CA 1
ATOM 6404 C C . PHE B 1 398 ? -18.297 22.281 7.637 1 76.5 398 PHE B C 1
ATOM 6406 O O . PHE B 1 398 ? -19.453 22.328 7.238 1 76.5 398 PHE B O 1
ATOM 6413 N N . SER B 1 399 ? -17.391 23.141 7.375 1 74.56 399 SER B N 1
ATOM 6414 C CA . SER B 1 399 ? -17.797 24.375 6.699 1 74.56 399 SER B CA 1
ATOM 6415 C C . SER B 1 399 ? -17.984 24.141 5.203 1 74.56 399 SER B C 1
ATOM 6417 O O . SER B 1 399 ? -17.203 23.406 4.582 1 74.56 399 SER B O 1
ATOM 6419 N N . GLU B 1 400 ? -19.047 24.641 4.586 1 68.62 400 GLU B N 1
ATOM 6420 C CA . GLU B 1 400 ? -19.328 24.469 3.166 1 68.62 400 GLU B CA 1
ATOM 6421 C C . GLU B 1 400 ? -18.703 25.578 2.334 1 68.62 400 GLU B C 1
ATOM 6423 O O . GLU B 1 400 ? -18.594 25.453 1.111 1 68.62 400 GLU B O 1
ATOM 6428 N N . SER B 1 401 ? -18.281 26.641 2.92 1 68.81 401 SER B N 1
ATOM 6429 C CA . SER B 1 401 ? -17.797 27.734 2.088 1 68.81 401 SER B CA 1
ATOM 6430 C C . SER B 1 401 ? -16.281 27.844 2.129 1 68.81 401 SER B C 1
ATOM 6432 O O . SER B 1 401 ? -15.688 27.859 3.207 1 68.81 401 SER B O 1
ATOM 6434 N N . LEU B 1 402 ? -15.633 27.578 0.941 1 70.44 402 LEU B N 1
ATOM 6435 C CA . LEU B 1 402 ? -14.203 27.828 0.796 1 70.44 402 LEU B CA 1
ATOM 6436 C C . LEU B 1 402 ? -13.961 29.188 0.156 1 70.44 402 LEU B C 1
ATOM 6438 O O . LEU B 1 402 ? -12.867 29.453 -0.346 1 70.44 402 LEU B O 1
ATOM 6442 N N . GLY B 1 403 ? -14.961 30.078 0.094 1 59.06 403 GLY B N 1
ATOM 6443 C CA . GLY B 1 403 ? -15.023 31.391 -0.514 1 59.06 403 GLY B CA 1
ATOM 6444 C C . GLY B 1 403 ? -16.422 31.969 -0.543 1 59.06 403 GLY B C 1
ATOM 6445 O O . GLY B 1 403 ? -17.375 31.328 -0.089 1 59.06 403 GLY B O 1
ATOM 6446 N N . ASP B 1 404 ? -16.594 33.25 -0.76 1 49.25 404 ASP B N 1
ATOM 6447 C CA . ASP B 1 404 ? -17.922 33.844 -0.955 1 49.25 404 ASP B CA 1
ATOM 6448 C C . ASP B 1 404 ? -18.672 33.156 -2.098 1 49.25 404 ASP B C 1
ATOM 6450 O O . ASP B 1 404 ? -18.094 32.906 -3.156 1 49.25 404 ASP B O 1
ATOM 6454 N N . GLU B 1 405 ? -19.484 32.156 -1.86 1 41.22 405 GLU B N 1
ATOM 6455 C CA . GLU B 1 405 ? -20.391 31.781 -2.943 1 41.22 405 GLU B CA 1
ATOM 6456 C C . GLU B 1 405 ? -20.781 33 -3.785 1 41.22 405 GLU B C 1
ATOM 6458 O O . GLU B 1 405 ? -21.281 34 -3.256 1 41.22 405 GLU B O 1
ATOM 6463 N N . ASN B 1 406 ? -19.953 33.5 -4.691 1 34.12 406 ASN B N 1
ATOM 6464 C CA . ASN B 1 406 ? -20.734 34.312 -5.609 1 34.12 406 ASN B CA 1
ATOM 6465 C C . ASN B 1 406 ? -21.859 33.531 -6.266 1 34.12 406 ASN B C 1
ATOM 6467 O O . ASN B 1 406 ? -21.641 32.375 -6.688 1 34.12 406 ASN B O 1
#

Solvent-accessible surface area (backbone atoms only — not comparable to full-atom values): 45359 Å² total; per-residue (Å²): 139,80,82,89,80,74,84,78,77,73,78,73,75,78,70,73,76,75,77,72,76,71,75,74,69,76,71,72,70,71,69,69,71,68,58,52,74,67,65,72,40,47,71,66,50,44,40,50,50,48,69,69,43,43,50,69,59,46,54,58,38,31,76,76,34,65,65,53,30,42,43,46,68,35,70,73,36,49,71,63,37,73,71,50,67,46,26,34,37,32,37,30,52,35,80,37,31,23,66,39,60,35,30,31,27,44,55,69,55,89,63,93,59,46,74,50,71,42,60,51,75,72,49,79,93,49,78,40,78,42,80,64,34,48,30,82,23,32,36,33,28,42,37,31,36,81,44,90,96,47,78,45,60,34,36,33,40,32,25,75,62,67,49,46,72,45,80,38,82,53,55,98,49,49,88,43,42,68,38,58,45,49,45,48,45,76,92,79,33,56,39,37,34,40,39,36,44,33,26,51,51,41,72,67,48,51,69,83,73,40,53,84,88,51,72,48,25,42,47,31,38,38,39,34,32,52,79,76,70,45,76,43,80,42,76,47,83,71,63,84,48,45,64,56,67,74,48,43,54,32,74,52,94,67,27,40,37,37,35,27,64,73,27,32,42,32,32,35,83,83,64,76,51,74,46,80,29,57,52,89,62,79,51,75,44,86,82,48,58,48,30,39,34,53,32,71,91,37,46,30,39,41,39,66,52,98,56,32,42,40,30,28,34,55,76,34,82,88,78,36,44,64,43,86,73,45,77,44,41,39,60,66,58,42,31,80,91,36,47,72,34,65,77,51,58,43,74,63,46,45,37,40,80,49,66,34,36,32,33,39,24,47,73,43,32,32,32,28,39,34,31,70,83,80,56,47,66,42,83,73,45,74,70,33,59,42,48,44,82,57,57,36,63,34,27,84,34,65,66,82,55,72,35,80,83,122,139,86,76,88,76,81,79,78,77,75,78,73,75,75,74,73,80,74,76,72,77,74,72,77,69,76,70,70,74,72,74,70,74,68,63,54,74,69,68,73,45,48,71,65,50,44,42,52,48,50,70,70,44,44,50,69,59,48,55,58,40,29,76,76,34,66,66,53,32,43,43,43,66,35,71,72,34,50,72,62,38,74,70,49,66,46,25,33,38,33,39,31,52,36,82,36,31,22,67,39,60,35,28,31,27,45,55,69,55,88,62,93,58,46,69,49,70,41,60,51,75,72,49,78,94,47,78,39,78,43,83,64,32,48,29,83,21,31,34,31,29,41,35,31,34,80,44,89,96,47,76,45,60,33,36,33,40,32,25,76,61,66,50,46,68,46,80,38,83,53,57,99,51,47,88,42,42,68,38,57,45,52,46,48,44,77,90,80,35,56,40,37,34,39,40,35,45,33,28,52,52,40,71,68,49,52,71,85,73,40,53,85,90,51,72,49,24,42,47,30,39,36,37,34,32,52,79,78,70,44,76,45,80,43,77,46,83,66,69,80,47,46,66,57,67,73,48,43,55,30,74,51,95,67,26,41,36,35,35,27,65,72,27,33,42,33,33,34,84,83,64,78,51,75,46,80,30,57,52,88,61,79,50,74,43,86,82,50,59,47,29,38,34,53,32,72,91,36,47,31,38,40,39,65,52,99,54,34,41,39,32,28,33,55,77,35,81,88,78,36,42,64,43,84,73,45,75,43,42,42,60,67,59,43,31,81,90,36,46,72,33,65,78,52,58,41,75,63,46,46,39,40,81,48,66,34,34,32,34,39,25,47,74,43,32,33,33,28,40,35,31,69,81,80,57,48,66,42,83,74,46,74,69,32,60,43,49,44,82,54,59,36,63,33,26,84,34,64,65,84,53,76,33,80,82,123

Nearest PDB structures (foldseek):
  8h37-assembly1_N  TM=5.187E-01  e=3.434E-06  Homo sapiens
  7e7v-assembly2_B  TM=4.402E-01  e=2.411E-05  Ralstonia solanacearum
  6n01-assembly1_B  TM=3.506E-01  e=3.925E-05  Citrobacter koseri ATCC BAA-895
  6cmk-assembly1_B  TM=3.549E-01  e=9.851E-05  Citrobacter koseri ATCC BAA-895
  6n01-assembly2_A  TM=3.771E-01  e=2.909E-04  Citrobacter koseri ATCC BAA-895